Protein AF-0000000080388507 (afdb_homodimer)

Secondary structure (DSSP, 8-state):
-PPPEEEEETTTEEEEE-HHHHHHHTSHHHHGGGGSBSSTTGGGTSTT---BHHHHHHHHHHHHHHHHHHTT--HHHHHHHHHHHHHTTTTPPTTHHHHHHHHHH-GGG--EETTEE--SHHHHHHHIIIIIGGGSHHHHHHHHHHH-S-HHHHHHHHHHHHTT--SSSS-HHHHHHHSSSS-HHHHHHHHHHHHHH---S----HHHHHHTEEEETTEEEE--SS--HHHHHHHHHHHHHHHHHHHHHIIIIIT-HHHHHHHHHHHHHHHHHHHHHHHHH-HHHHHHHHHHHHHT--HHHHHHHHHHH--HHHHHHHHHHHHT---EEEEEEEGGGS-HHHHHHHHHHHT-HHHHHHHHHHHHHHH-S-EEEEEE--------EEEETTEEEEHHHH-HHHHHHHHHHHT-EEEEEEE-HHHHTTS-HHHHHHHHHHHHHHHHHHHHHHHHHH---HHHHHHHHHHHHHHHH-EEETTEEEEEEEE-HHHHHHHHHHHTTSTTTTTTT----B-TTSS-B-HHHHHHHHHHHHTTSEEEEEEEEEETTEEEEEEEEEE-HHHHHHHHHHHHHTHHHHHHHHHHHHHTGGG--EEEEEEEHHHHS---------/-PPPEEEEETTTEEEEE-HHHHHHHTSHHHHGGGGSBSSTTGGGTSTT---BHHHHHHHHHHHHHHHHHHTT--HHHHHHHHHHHHHTTTTPPTTHHHHHHHHHH-GGG--EETTEE--SHHHHHHHIIIIIGGGSHHHHHHHHHHH-S-HHHHHHHHHHHHTT--SSSS-HHHHHHHSSSS-HHHHHHHHHHHHHH---S----HHHHHHTEEEETTEEEE--SS--HHHHHHHHHHHHHHHHHHHHHIIIIIT-HHHHHHHHHHHHHHHHHHHHHHHHH-HHHHHHHHHHHHHT--HHHHHHHHHHH--HHHHHHHHHHHHT---EEEEEEEGGGS-HHHHHHHHHHHT-HHHHHHHHHHHHHHH-S-EEEEEE--------EEEETTEEEEHHHH-HHHHHHHHHHHT-EEEEEEE-HHHHTTS-HHHHHHHHHHHHHHHHHHHHHHHHHH---HHHHHHHHHHHHHHHH-EEETTEEEEEEE--HHHHHHHHHHHTTSTTTTTTT----B-TTSS-B-HHHHHHHHHHHHTTSEEEEEEEEEETTEEEEEEEEEE-HHHHHHHHHHHHHTHHHHHHHHHHHHHTGGG--EEEEEEEHHHHS---------

pLDDT: mean 87.04, std 10.41, range [16.77, 98.19]

Solvent-accessible surface area (backbone atoms only — not comparable to full-atom values): 61940 Å² total; per-residue (Å²): 133,65,72,66,44,80,42,83,38,92,83,74,39,78,42,77,36,49,51,67,54,47,55,54,50,68,31,70,53,43,50,42,25,61,50,19,48,62,64,50,65,38,30,81,79,25,72,53,31,65,52,24,39,34,58,48,19,52,43,10,15,51,38,23,36,55,46,31,55,67,60,66,51,52,68,68,57,33,52,46,36,23,50,14,24,47,43,38,64,43,10,44,32,31,43,38,68,42,53,36,48,46,32,46,39,32,64,87,54,41,33,70,59,97,89,34,76,47,62,52,39,54,56,42,16,32,46,44,39,28,57,52,50,36,64,37,63,69,57,22,51,46,37,33,68,74,70,69,40,56,31,47,62,51,26,40,52,34,24,31,24,24,61,30,41,37,82,86,42,95,54,25,35,53,7,28,38,38,40,52,86,75,21,16,45,58,55,32,51,56,55,45,48,27,62,33,46,65,47,53,38,31,36,58,39,60,67,54,40,46,58,11,45,38,78,56,96,59,31,72,28,33,17,30,84,81,67,40,71,65,40,32,52,48,22,51,50,32,53,45,38,49,54,47,20,50,54,41,43,41,53,66,48,64,62,24,63,63,39,43,31,44,48,48,43,48,34,53,21,45,50,44,10,50,53,44,39,22,75,72,64,30,66,66,50,39,22,54,51,49,53,35,34,31,66,67,38,25,37,66,52,48,52,48,52,30,67,74,36,29,48,73,72,33,45,49,43,52,50,26,56,73,69,65,58,54,36,37,77,47,26,74,47,45,55,51,62,47,54,40,58,53,42,43,41,49,56,55,31,58,75,31,33,48,52,34,46,53,49,31,52,52,48,20,60,73,68,49,81,37,49,49,48,74,48,63,57,78,77,70,89,71,73,48,36,28,42,54,85,95,42,69,45,50,41,53,55,72,26,51,40,46,42,16,42,46,44,48,44,47,36,39,40,40,41,35,32,26,22,47,61,85,57,46,80,75,49,56,44,68,58,48,35,53,47,51,52,53,49,48,68,59,46,39,62,52,49,50,52,54,49,52,73,76,41,72,52,40,64,55,37,55,44,43,50,53,43,41,54,35,66,71,55,49,44,80,49,94,66,29,33,30,36,47,30,40,47,46,63,64,54,54,39,50,46,46,57,54,47,25,69,37,84,82,34,25,63,30,36,70,74,72,70,46,60,88,78,82,42,67,42,36,64,65,58,53,52,45,52,48,38,34,38,39,30,47,30,27,39,65,34,66,42,77,46,78,55,94,70,29,59,41,56,45,49,29,39,30,72,28,54,56,23,50,57,49,32,52,58,46,40,65,74,37,39,72,50,42,51,52,50,42,54,54,48,62,72,46,48,86,73,57,57,59,35,40,38,36,35,48,37,78,72,52,45,76,73,80,73,75,74,71,82,122,132,64,73,66,43,80,43,84,37,94,82,73,39,77,44,80,38,51,53,68,53,46,57,55,50,68,32,69,54,42,50,42,26,62,50,17,47,61,63,50,64,36,30,80,78,25,72,54,29,66,52,24,39,33,59,46,21,52,42,11,15,51,39,23,36,54,45,30,54,65,59,66,52,52,69,68,56,33,53,46,35,22,51,12,24,48,42,39,63,44,9,44,32,31,43,39,68,44,53,37,48,45,32,45,41,32,64,87,55,40,32,69,58,96,90,34,77,47,63,51,37,52,56,42,15,32,46,44,39,28,56,53,50,37,65,37,63,69,56,22,50,47,37,35,69,75,69,70,40,57,32,49,61,51,26,40,52,34,21,31,25,24,61,29,41,37,81,86,42,96,57,26,36,53,5,28,39,37,40,53,82,76,21,15,45,58,54,34,50,55,54,46,50,26,63,32,48,66,47,54,38,31,38,59,38,62,68,54,38,45,58,11,44,39,76,54,96,58,30,72,28,33,17,31,85,82,65,40,72,65,40,30,54,49,22,50,51,33,54,45,38,50,55,48,21,50,53,40,42,41,54,68,46,64,61,24,62,62,38,43,32,45,49,49,43,49,35,54,22,46,52,44,9,49,50,44,39,23,74,73,64,30,65,67,51,40,23,52,50,50,53,34,34,29,67,66,38,25,38,66,50,49,52,49,51,29,68,73,35,29,48,72,70,33,45,50,42,52,51,26,57,75,70,65,58,55,36,38,78,47,25,73,47,45,56,51,61,45,55,40,58,55,42,43,40,49,56,55,31,57,74,31,34,48,54,34,48,52,50,31,51,51,48,20,60,73,69,48,82,37,48,47,46,73,49,64,57,80,80,72,81,77,74,46,36,30,43,52,84,95,42,70,45,51,41,54,55,74,28,52,38,47,42,16,41,47,44,48,44,46,35,41,40,39,41,35,34,27,24,47,59,83,56,46,78,76,49,57,43,69,57,48,34,53,48,50,52,52,50,47,67,60,46,40,64,54,52,51,52,56,48,52,72,76,41,70,51,39,63,56,37,54,45,44,49,53,41,43,55,35,66,71,56,48,42,81,49,95,65,30,32,30,37,47,28,37,53,46,66,65,57,52,39,53,49,45,56,55,46,26,70,37,84,81,32,25,61,30,36,71,72,72,71,45,59,89,77,83,43,67,42,34,68,65,58,52,52,44,53,48,37,35,37,40,31,49,32,29,40,63,34,67,43,76,45,77,55,96,71,30,59,42,57,44,47,26,40,28,72,29,54,56,24,49,55,49,29,51,59,46,41,64,75,38,40,73,49,44,52,52,52,41,54,52,48,61,74,46,48,87,72,59,61,59,33,38,37,35,36,48,37,77,70,53,44,76,74,80,71,78,78,70,80,122

InterPro domains:
  IPR003607 HD/PDEase domain [SM00471] (49-199)
  IPR003607 HD/PDEase domain [cd00077] (51-210)
  IPR006674 HD domain [PF01966] (53-135)
  IPR006674 HD domain [PS51831] (53-190)
  IPR045509 HD-associated domain [PF19276] (204-422)
  IPR050135 Deoxyguanosinetriphosphate triphosphohydrolase-like [PTHR11373] (6-333)

Structure (mmCIF, N/CA/C/O backbone):
data_AF-0000000080388507-model_v1
#
loop_
_entity.id
_entity.type
_entity.pdbx_description
1 polymer 'HD superfamily phosphohydrolase'
#
loop_
_atom_site.group_PDB
_atom_site.id
_atom_site.type_symbol
_atom_site.label_atom_id
_atom_site.label_alt_id
_atom_site.label_comp_id
_atom_site.label_asym_id
_atom_site.label_entity_id
_atom_site.label_seq_id
_atom_site.pdbx_PDB_ins_code
_atom_site.Cartn_x
_atom_site.Cartn_y
_atom_site.Cartn_z
_atom_site.occupancy
_atom_site.B_iso_or_equiv
_atom_site.auth_seq_id
_atom_site.auth_comp_id
_atom_site.auth_asym_id
_atom_site.auth_atom_id
_atom_site.pdbx_PDB_model_num
ATOM 1 N N . MET A 1 1 ? -34.438 33.562 -14.016 1 50.69 1 MET A N 1
ATOM 2 C CA . MET A 1 1 ? -33.625 32.375 -13.703 1 50.69 1 MET A CA 1
ATOM 3 C C . MET A 1 1 ? -32.375 32.344 -14.609 1 50.69 1 MET A C 1
ATOM 5 O O . MET A 1 1 ? -32.5 32.438 -15.836 1 50.69 1 MET A O 1
ATOM 9 N N . ARG A 1 2 ? -31.234 32.656 -14.242 1 60.38 2 ARG A N 1
ATOM 10 C CA . ARG A 1 2 ? -30.047 32.656 -15.078 1 60.38 2 ARG A CA 1
ATOM 11 C C . ARG A 1 2 ? -29.75 31.25 -15.617 1 60.38 2 ARG A C 1
ATOM 13 O O . ARG A 1 2 ? -30 30.25 -14.945 1 60.38 2 ARG A O 1
ATOM 20 N N . LYS A 1 3 ? -29.438 31.219 -16.781 1 72.94 3 LYS A N 1
ATOM 21 C CA . LYS A 1 3 ? -29.031 30 -17.469 1 72.94 3 LYS A CA 1
ATOM 22 C C . LYS A 1 3 ? -27.859 29.328 -16.75 1 72.94 3 LYS A C 1
ATOM 24 O O . LYS A 1 3 ? -26.984 30 -16.219 1 72.94 3 LYS A O 1
ATOM 29 N N . PRO A 1 4 ? -27.984 28.078 -16.609 1 84.5 4 PRO A N 1
ATOM 30 C CA . PRO A 1 4 ? -26.875 27.344 -16.016 1 84.5 4 PRO A CA 1
ATOM 31 C C . PRO A 1 4 ? -25.547 27.609 -16.719 1 84.5 4 PRO A C 1
ATOM 33 O O . PRO A 1 4 ? -25.516 27.844 -17.938 1 84.5 4 PRO A O 1
ATOM 36 N N . MET A 1 5 ? -24.531 27.797 -15.938 1 82.44 5 MET A N 1
ATOM 37 C CA . MET A 1 5 ? -23.188 28.047 -16.453 1 82.44 5 MET A CA 1
ATOM 38 C C . MET A 1 5 ? -22.438 26.734 -16.625 1 82.44 5 MET A C 1
ATOM 40 O O . MET A 1 5 ? -22.469 25.875 -15.742 1 82.44 5 MET A O 1
ATOM 44 N N . ILE A 1 6 ? -21.812 26.578 -17.828 1 86.56 6 ILE A N 1
ATOM 45 C CA . ILE A 1 6 ? -21.047 25.375 -18.125 1 86.56 6 ILE A CA 1
ATOM 46 C C . ILE A 1 6 ? -19.547 25.703 -18.078 1 86.56 6 ILE A C 1
ATOM 48 O O . ILE A 1 6 ? -19.094 26.656 -18.703 1 86.56 6 ILE A O 1
ATOM 52 N N . ILE A 1 7 ? -18.828 25 -17.25 1 84.44 7 ILE A N 1
ATOM 53 C CA . ILE A 1 7 ? -17.375 25.125 -17.156 1 84.44 7 ILE A CA 1
ATOM 54 C C . ILE A 1 7 ? -16.719 23.844 -17.641 1 84.44 7 ILE A C 1
ATOM 56 O O . ILE A 1 7 ? -17.141 22.734 -17.281 1 84.44 7 ILE A O 1
ATOM 60 N N . HIS A 1 8 ? -15.75 23.969 -18.547 1 82.75 8 HIS A N 1
ATOM 61 C CA . HIS A 1 8 ? -14.953 22.828 -18.969 1 82.75 8 HIS A CA 1
ATOM 62 C C . HIS A 1 8 ? -13.688 22.703 -18.141 1 82.75 8 HIS A C 1
ATOM 64 O O . HIS A 1 8 ? -12.766 23.5 -18.266 1 82.75 8 HIS A O 1
ATOM 70 N N . ASP A 1 9 ? -13.656 21.719 -17.312 1 86 9 ASP A N 1
ATOM 71 C CA . ASP A 1 9 ? -12.555 21.438 -16.406 1 86 9 ASP A CA 1
ATOM 72 C C . ASP A 1 9 ? -11.703 20.281 -16.922 1 86 9 ASP A C 1
ATOM 74 O O . ASP A 1 9 ? -12.234 19.234 -17.312 1 86 9 ASP A O 1
ATOM 78 N N . PRO A 1 10 ? -10.414 20.438 -17.031 1 79.06 10 PRO A N 1
ATOM 79 C CA . PRO A 1 10 ? -9.57 19.375 -17.594 1 79.06 10 PRO A CA 1
ATOM 80 C C . PRO A 1 10 ? -9.609 18.094 -16.781 1 79.06 10 PRO A C 1
ATOM 82 O O . PRO A 1 10 ? -9.344 17 -17.312 1 79.06 10 PRO A O 1
ATOM 85 N N . VAL A 1 11 ? -9.859 18.109 -15.57 1 85.88 11 VAL A N 1
ATOM 86 C CA . VAL A 1 11 ? -9.852 16.938 -14.695 1 85.88 11 VAL A CA 1
ATOM 87 C C . VAL A 1 11 ? -11.234 16.297 -14.68 1 85.88 11 VAL A C 1
ATOM 89 O O . VAL A 1 11 ? -11.359 15.078 -14.852 1 85.88 11 VAL A O 1
ATOM 92 N N . HIS A 1 12 ? -12.312 17.141 -14.531 1 89.62 12 HIS A N 1
ATOM 93 C CA . HIS A 1 12 ? -13.656 16.609 -14.32 1 89.62 12 HIS A CA 1
ATOM 94 C C . HIS A 1 12 ? -14.523 16.828 -15.555 1 89.62 12 HIS A C 1
ATOM 96 O O . HIS A 1 12 ? -15.711 16.484 -15.555 1 89.62 12 HIS A O 1
ATOM 102 N N . LYS A 1 13 ? -13.984 17.438 -16.578 1 87.19 13 LYS A N 1
ATOM 103 C CA . LYS A 1 13 ? -14.656 17.656 -17.844 1 87.19 13 LYS A CA 1
ATOM 104 C C . LYS A 1 13 ? -15.75 18.719 -17.703 1 87.19 13 LYS A C 1
ATOM 106 O O . LYS A 1 13 ? -15.484 19.828 -17.234 1 87.19 13 LYS A O 1
ATOM 111 N N . THR A 1 14 ? -17.031 18.359 -17.875 1 85.44 14 THR A N 1
ATOM 112 C CA . THR A 1 14 ? -18.078 19.375 -17.875 1 85.44 14 THR A CA 1
ATOM 113 C C . THR A 1 14 ? -18.688 19.531 -16.484 1 85.44 14 THR A C 1
ATOM 115 O O . THR A 1 14 ? -19.188 18.547 -15.922 1 85.44 14 THR A O 1
ATOM 118 N N . ILE A 1 15 ? -18.641 20.75 -15.969 1 89.62 15 ILE A N 1
ATOM 119 C CA . ILE A 1 15 ? -19.234 21.094 -14.68 1 89.62 15 ILE A CA 1
ATOM 120 C C . ILE A 1 15 ? -20.312 22.156 -14.875 1 89.62 15 ILE A C 1
ATOM 122 O O . ILE A 1 15 ? -20.062 23.188 -15.516 1 89.62 15 ILE A O 1
ATOM 126 N N . ILE A 1 16 ? -21.469 21.859 -14.367 1 92.44 16 ILE A N 1
ATOM 127 C CA . ILE A 1 16 ? -22.594 22.766 -14.539 1 92.44 16 ILE A CA 1
ATOM 128 C C . ILE A 1 16 ? -22.891 23.484 -13.219 1 92.44 16 ILE A C 1
ATOM 130 O O . ILE A 1 16 ? -23.016 22.828 -12.18 1 92.44 16 ILE A O 1
ATOM 134 N N . LEU A 1 17 ? -23 24.812 -13.188 1 92.81 17 LEU A N 1
ATOM 135 C CA . LEU A 1 17 ? -23.328 25.625 -12.023 1 92.81 17 LEU A CA 1
ATOM 136 C C . LEU A 1 17 ? -24.734 26.234 -12.156 1 92.81 17 LEU A C 1
ATOM 138 O O . LEU A 1 17 ? -25.094 26.719 -13.227 1 92.81 17 LEU A O 1
ATOM 142 N N . ASP A 1 18 ? -25.484 26.109 -11.133 1 92.56 18 ASP A N 1
ATOM 143 C CA . ASP A 1 18 ? -26.812 26.734 -11.133 1 92.56 18 ASP A CA 1
ATOM 144 C C . ASP A 1 18 ? -26.703 28.219 -10.82 1 92.56 18 ASP A C 1
ATOM 146 O O . ASP A 1 18 ? -25.609 28.766 -10.719 1 92.56 18 ASP A O 1
ATOM 150 N N . GLU A 1 19 ? -27.828 28.859 -10.688 1 91.12 19 GLU A N 1
ATOM 151 C CA . GLU A 1 19 ? -27.859 30.312 -10.523 1 91.12 19 GLU A CA 1
ATOM 152 C C . GLU A 1 19 ? -27.234 30.734 -9.195 1 91.12 19 GLU A C 1
ATOM 154 O O . GLU A 1 19 ? -26.469 31.703 -9.148 1 91.12 19 GLU A O 1
ATOM 159 N N . PHE A 1 20 ? -27.594 30.094 -8.164 1 94.12 20 PHE A N 1
ATOM 160 C CA . PHE A 1 20 ? -27.094 30.453 -6.844 1 94.12 20 PHE A CA 1
ATOM 161 C C . PHE A 1 20 ? -25.578 30.219 -6.762 1 94.12 20 PHE A C 1
ATOM 163 O O . PHE A 1 20 ? -24.859 31.047 -6.223 1 94.12 20 PHE A O 1
ATOM 170 N N . GLU A 1 21 ? -25.141 29.125 -7.301 1 96 21 GLU A N 1
ATOM 171 C CA . GLU A 1 21 ? -23.719 28.812 -7.328 1 96 21 GLU A CA 1
ATOM 172 C C . GLU A 1 21 ? -22.938 29.859 -8.109 1 96 21 GLU A C 1
ATOM 174 O O . GLU A 1 21 ? -21.812 30.219 -7.73 1 96 21 GLU A O 1
ATOM 179 N N . GLN A 1 22 ? -23.516 30.344 -9.117 1 92.62 22 GLN A N 1
ATOM 180 C CA . GLN A 1 22 ? -22.891 31.406 -9.898 1 92.62 22 GLN A CA 1
ATOM 181 C C . GLN A 1 22 ? -22.766 32.688 -9.078 1 92.62 22 GLN A C 1
ATOM 183 O O . GLN A 1 22 ? -21.75 33.375 -9.141 1 92.62 22 GLN A O 1
ATOM 188 N N . MET A 1 23 ? -23.797 32.969 -8.367 1 93.12 23 MET A N 1
ATOM 189 C CA . MET A 1 23 ? -23.797 34.156 -7.516 1 93.12 23 MET A CA 1
ATOM 190 C C . MET A 1 23 ? -22.672 34.094 -6.492 1 93.12 23 MET A C 1
ATOM 192 O O . MET A 1 23 ? -21.938 35.062 -6.289 1 93.12 23 MET A O 1
ATOM 196 N N . VAL A 1 24 ? -22.562 32.969 -5.898 1 95.69 24 VAL A N 1
ATOM 197 C CA . VAL A 1 24 ? -21.547 32.75 -4.871 1 95.69 24 VAL A CA 1
ATOM 198 C C . VAL A 1 24 ? -20.156 32.75 -5.504 1 95.69 24 VAL A C 1
ATOM 200 O O . VAL A 1 24 ? -19.219 33.344 -4.961 1 95.69 24 VAL A O 1
ATOM 203 N N . LEU A 1 25 ? -20.031 32.125 -6.66 1 94.31 25 LEU A N 1
ATOM 204 C CA . LEU A 1 25 ? -18.781 32.031 -7.41 1 94.31 25 LEU A CA 1
ATOM 205 C C . LEU A 1 25 ? -18.25 33.438 -7.734 1 94.31 25 LEU A C 1
ATOM 207 O O . LEU A 1 25 ? -17.031 33.656 -7.762 1 94.31 25 LEU A O 1
ATOM 211 N N . ASN A 1 26 ? -19.125 34.375 -7.949 1 91.81 26 ASN A N 1
ATOM 212 C CA . ASN A 1 26 ? -18.75 35.688 -8.414 1 91.81 26 ASN A CA 1
ATOM 213 C C . ASN A 1 26 ? -18.469 36.625 -7.254 1 91.81 26 ASN A C 1
ATOM 215 O O . ASN A 1 26 ? -18.125 37.812 -7.465 1 91.81 26 ASN A O 1
ATOM 219 N N . THR A 1 27 ? -18.578 36.125 -6.062 1 94.69 27 THR A N 1
ATOM 220 C CA . THR A 1 27 ? -18.188 36.938 -4.922 1 94.69 27 THR A CA 1
ATOM 221 C C . THR A 1 27 ? -16.672 37.156 -4.922 1 94.69 27 THR A C 1
ATOM 223 O O . THR A 1 27 ? -15.922 36.344 -5.484 1 94.69 27 THR A O 1
ATOM 226 N N . LYS A 1 28 ? -16.219 38.25 -4.277 1 93.75 28 LYS A N 1
ATOM 227 C CA . LYS A 1 28 ? -14.797 38.562 -4.246 1 93.75 28 LYS A CA 1
ATOM 228 C C . LYS A 1 28 ? -13.992 37.5 -3.506 1 93.75 28 LYS A C 1
ATOM 230 O O . LYS A 1 28 ? -12.836 37.25 -3.83 1 93.75 28 LYS A O 1
ATOM 235 N N . HIS A 1 29 ? -14.648 36.875 -2.551 1 94.12 29 HIS A N 1
ATOM 236 C CA . HIS A 1 29 ? -13.977 35.875 -1.729 1 94.12 29 HIS A CA 1
ATOM 237 C C . HIS A 1 29 ? -13.602 34.656 -2.549 1 94.12 29 HIS A C 1
ATOM 239 O O . HIS A 1 29 ? -12.508 34.094 -2.4 1 94.12 29 HIS A O 1
ATOM 245 N N . VAL A 1 30 ? -14.516 34.219 -3.426 1 95.75 30 VAL A N 1
ATOM 246 C CA . VAL A 1 30 ? -14.234 33.031 -4.258 1 95.75 30 VAL A CA 1
ATOM 247 C C . VAL A 1 30 ? -13.336 33.438 -5.426 1 95.75 30 VAL A C 1
ATOM 249 O O . VAL A 1 30 ? -12.422 32.719 -5.801 1 95.75 30 VAL A O 1
ATOM 252 N N . GLN A 1 31 ? -13.547 34.625 -6.016 1 93.38 31 GLN A N 1
ATOM 253 C CA . GLN A 1 31 ? -12.758 35.094 -7.148 1 93.38 31 GLN A CA 1
ATOM 254 C C . GLN A 1 31 ? -11.297 35.281 -6.758 1 93.38 31 GLN A C 1
ATOM 256 O O . GLN A 1 31 ? -10.398 35.094 -7.57 1 93.38 31 GLN A O 1
ATOM 261 N N . ARG A 1 32 ? -11.086 35.594 -5.531 1 94.88 32 ARG A N 1
ATOM 262 C CA . ARG A 1 32 ? -9.734 35.781 -5.012 1 94.88 32 ARG A CA 1
ATOM 263 C C . ARG A 1 32 ? -8.922 34.5 -5.168 1 94.88 32 ARG A C 1
ATOM 265 O O . ARG A 1 32 ? -7.711 34.562 -5.406 1 94.88 32 ARG A O 1
ATOM 272 N N . LEU A 1 33 ? -9.539 33.375 -5.117 1 95.44 33 LEU A N 1
ATOM 273 C CA . LEU A 1 33 ? -8.883 32.094 -5.168 1 95.44 33 LEU A CA 1
ATOM 274 C C . LEU A 1 33 ? -8.258 31.844 -6.539 1 95.44 33 LEU A C 1
ATOM 276 O O . LEU A 1 33 ? -7.406 30.953 -6.688 1 95.44 33 LEU A O 1
ATOM 280 N N . ARG A 1 34 ? -8.602 32.688 -7.562 1 91.62 34 ARG A N 1
ATOM 281 C CA . ARG A 1 34 ? -8.047 32.562 -8.906 1 91.62 34 ARG A CA 1
ATOM 282 C C . ARG A 1 34 ? -6.551 32.844 -8.914 1 91.62 34 ARG A C 1
ATOM 284 O O . ARG A 1 34 ? -5.82 32.344 -9.766 1 91.62 34 ARG A O 1
ATOM 291 N N . ASN A 1 35 ? -6.195 33.594 -7.973 1 92.06 35 ASN A N 1
ATOM 292 C CA . ASN A 1 35 ? -4.805 34.031 -7.957 1 92.06 35 ASN A CA 1
ATOM 293 C C . ASN A 1 35 ? -4.055 33.469 -6.75 1 92.06 35 ASN A C 1
ATOM 295 O O . ASN A 1 35 ? -3.072 34.062 -6.297 1 92.06 35 ASN A O 1
ATOM 299 N N . ILE A 1 36 ? -4.555 32.438 -6.215 1 94.38 36 ILE A N 1
ATOM 300 C CA . ILE A 1 36 ? -3.877 31.672 -5.168 1 94.38 36 ILE A CA 1
ATOM 301 C C . ILE A 1 36 ? -3.574 30.25 -5.668 1 94.38 36 ILE A C 1
ATOM 303 O O . ILE A 1 36 ? -4.492 29.484 -5.977 1 94.38 36 ILE A O 1
ATOM 307 N N . GLN A 1 37 ? -2.332 29.969 -5.762 1 91.38 37 GLN A N 1
ATOM 308 C CA . GLN A 1 37 ? -1.912 28.672 -6.262 1 91.38 37 GLN A CA 1
ATOM 309 C C . GLN A 1 37 ? -2.277 27.562 -5.281 1 91.38 37 GLN A C 1
ATOM 311 O O . GLN A 1 37 ? -2.18 27.75 -4.066 1 91.38 37 GLN A O 1
ATOM 316 N N . GLN A 1 38 ? -2.695 26.438 -5.844 1 92.56 38 GLN A N 1
ATOM 317 C CA . GLN A 1 38 ? -3.076 25.281 -5.02 1 92.56 38 GLN A CA 1
ATOM 318 C C . GLN A 1 38 ? -1.872 24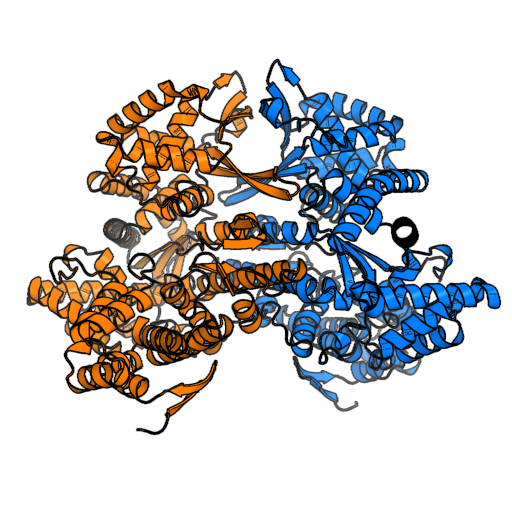.719 -4.281 1 92.56 38 GLN A C 1
ATOM 320 O O . GLN A 1 38 ? -1.99 24.281 -3.131 1 92.56 38 GLN A O 1
ATOM 325 N N . LEU A 1 39 ? -0.746 24.672 -5.02 1 89.38 39 LEU A N 1
ATOM 326 C CA . LEU A 1 39 ? 0.409 23.984 -4.438 1 89.38 39 LEU A CA 1
ATOM 327 C C . LEU A 1 39 ? 1.508 24.984 -4.094 1 89.38 39 LEU A C 1
ATOM 329 O O . LEU A 1 39 ? 2.629 24.594 -3.762 1 89.38 39 LEU A O 1
ATOM 333 N N . GLY A 1 40 ? 1.133 26.328 -4.23 1 85.94 40 GLY A N 1
ATOM 334 C CA . GLY A 1 40 ? 2.074 27.375 -3.855 1 85.94 40 GLY A CA 1
ATOM 335 C C . GLY A 1 40 ? 3.258 27.469 -4.797 1 85.94 40 GLY A C 1
ATOM 336 O O . GLY A 1 40 ? 3.096 27.812 -5.973 1 85.94 40 GLY A O 1
ATOM 337 N N . LEU A 1 41 ? 4.496 27.016 -4.422 1 84.25 41 LEU A N 1
ATOM 338 C CA . LEU A 1 41 ? 5.758 27.219 -5.133 1 84.25 41 LEU A CA 1
ATOM 339 C C . LEU A 1 41 ? 6.227 25.906 -5.77 1 84.25 41 LEU A C 1
ATOM 341 O O . LEU A 1 41 ? 7.379 25.797 -6.191 1 84.25 41 LEU A O 1
ATOM 345 N N . VAL A 1 42 ? 5.32 24.984 -6.02 1 87.38 42 VAL A N 1
ATOM 346 C CA . VAL A 1 42 ? 5.668 23.672 -6.555 1 87.38 42 VAL A CA 1
ATOM 347 C C . VAL A 1 42 ? 5.941 23.781 -8.055 1 87.38 42 VAL A C 1
ATOM 349 O O . VAL A 1 42 ? 6.59 22.906 -8.633 1 87.38 42 VAL A O 1
ATOM 352 N N . ASP A 1 43 ? 5.5 24.875 -8.648 1 85.12 43 ASP A N 1
ATOM 353 C CA . ASP A 1 43 ? 5.691 25.078 -10.086 1 85.12 43 ASP A CA 1
ATOM 354 C C . ASP A 1 43 ? 7.168 25.266 -10.414 1 85.12 43 ASP A C 1
ATOM 356 O O . ASP A 1 43 ? 7.574 25.109 -11.57 1 85.12 43 ASP A O 1
ATOM 360 N N . HIS A 1 44 ? 7.945 25.578 -9.438 1 82 44 HIS A N 1
ATOM 361 C CA . HIS A 1 44 ? 9.391 25.656 -9.633 1 82 44 HIS A CA 1
ATOM 362 C C . HIS A 1 44 ? 9.992 24.281 -9.922 1 82 44 HIS A C 1
ATOM 364 O O . HIS A 1 44 ? 11.055 24.188 -10.531 1 82 44 HIS A O 1
ATOM 370 N N . VAL A 1 45 ? 9.359 23.297 -9.453 1 82.19 45 VAL A N 1
ATOM 371 C CA . VAL A 1 45 ? 9.82 21.922 -9.609 1 82.19 45 VAL A CA 1
ATOM 372 C C . VAL A 1 45 ? 9.055 21.25 -10.75 1 82.19 45 VAL A C 1
ATOM 374 O O . VAL A 1 45 ? 9.648 20.547 -11.57 1 82.19 45 VAL A O 1
ATOM 377 N N . TYR A 1 46 ? 7.777 21.453 -10.672 1 81.75 46 TYR A N 1
ATOM 378 C CA . TYR A 1 46 ? 6.875 20.953 -11.703 1 81.75 46 TYR A CA 1
ATOM 379 C C . TYR A 1 46 ? 6.223 22.109 -12.453 1 81.75 46 TYR A C 1
ATOM 381 O O . TYR A 1 46 ? 5.172 22.609 -12.039 1 81.75 46 TYR A O 1
ATOM 389 N N . PRO A 1 47 ? 6.66 22.469 -13.531 1 81.25 47 PRO A N 1
ATOM 390 C CA . PRO A 1 47 ? 6.215 23.672 -14.227 1 81.25 47 PRO A CA 1
ATOM 391 C C . PRO A 1 47 ? 4.715 23.672 -14.516 1 81.25 47 PRO A C 1
ATOM 393 O O . PRO A 1 47 ? 4.102 24.75 -14.594 1 81.25 47 PRO A O 1
ATOM 396 N N . GLY A 1 48 ? 4.125 22.547 -14.602 1 82.94 48 GLY A N 1
ATOM 397 C CA . GLY A 1 48 ? 2.699 22.469 -14.875 1 82.94 48 GLY A CA 1
ATOM 398 C C . GLY A 1 48 ? 1.838 22.656 -13.641 1 82.94 48 GLY A C 1
ATOM 399 O O . GLY A 1 48 ? 0.624 22.844 -13.75 1 82.94 48 GLY A O 1
ATOM 400 N N . ALA A 1 49 ? 2.402 22.688 -12.461 1 87.06 49 ALA A N 1
ATOM 401 C CA . ALA A 1 49 ? 1.666 22.781 -11.203 1 87.06 49 ALA A CA 1
ATOM 402 C C . ALA A 1 49 ? 1.283 24.234 -10.906 1 87.06 49 ALA A C 1
ATOM 404 O O . ALA A 1 49 ? 1.598 24.766 -9.836 1 87.06 49 ALA A O 1
ATOM 405 N N . ASN A 1 50 ? 0.56 24.875 -11.805 1 86.75 50 ASN A N 1
ATOM 406 C CA . ASN A 1 50 ? 0.167 26.281 -11.688 1 86.75 50 ASN A CA 1
ATOM 407 C C . ASN A 1 50 ? -1.33 26.422 -11.422 1 86.75 50 ASN A C 1
ATOM 409 O O . ASN A 1 50 ? -1.862 27.531 -11.422 1 86.75 50 ASN A O 1
ATOM 413 N N . HIS A 1 51 ? -1.968 25.297 -11.242 1 90.94 51 HIS A N 1
ATOM 414 C CA . HIS A 1 51 ? -3.404 25.359 -10.992 1 90.94 51 HIS A CA 1
ATOM 415 C C . HIS A 1 51 ? -3.711 26.078 -9.688 1 90.94 51 HIS A C 1
ATOM 417 O O . HIS A 1 51 ? -2.836 26.219 -8.828 1 90.94 51 HIS A O 1
ATOM 423 N N . THR A 1 52 ? -4.93 26.609 -9.594 1 92.88 52 THR A N 1
ATOM 424 C CA . THR A 1 52 ? -5.273 27.516 -8.508 1 92.88 52 THR A CA 1
ATOM 425 C C . THR A 1 52 ? -6.312 26.891 -7.582 1 92.88 52 THR A C 1
ATOM 427 O O . THR A 1 52 ? -6.906 25.859 -7.918 1 92.88 52 THR A O 1
ATOM 430 N N . ARG A 1 53 ? -6.512 27.516 -6.445 1 94.75 53 ARG A N 1
ATOM 431 C CA . ARG A 1 53 ? -7.523 27.062 -5.496 1 94.75 53 ARG A CA 1
ATOM 432 C C . ARG A 1 53 ? -8.93 27.281 -6.043 1 94.75 53 ARG A C 1
ATOM 434 O O . ARG A 1 53 ? -9.883 26.625 -5.609 1 94.75 53 ARG A O 1
ATOM 441 N N . PHE A 1 54 ? -9.039 28.266 -7.02 1 93.88 54 PHE A N 1
ATOM 442 C CA . PHE A 1 54 ? -10.312 28.484 -7.699 1 93.88 54 PHE A CA 1
ATOM 443 C C . PHE A 1 54 ? -10.734 27.234 -8.461 1 93.88 54 PHE A C 1
ATOM 445 O O . PHE A 1 54 ? -11.859 26.766 -8.312 1 93.88 54 PHE A O 1
ATOM 452 N N . GLU A 1 55 ? -9.82 26.672 -9.266 1 93.94 55 GLU A N 1
ATOM 453 C CA . GLU A 1 55 ? -10.07 25.438 -10 1 93.94 55 GLU A CA 1
ATOM 454 C C . GLU A 1 55 ? -10.391 24.297 -9.047 1 93.94 55 GLU A C 1
ATOM 456 O O . GLU A 1 55 ? -11.312 23.516 -9.297 1 93.94 55 GLU A O 1
ATOM 461 N N . HIS A 1 56 ? -9.641 24.219 -8.023 1 96.25 56 HIS A N 1
ATOM 462 C CA . HIS A 1 56 ? -9.82 23.172 -7.031 1 96.25 56 HIS A CA 1
ATOM 463 C C . HIS A 1 56 ? -11.195 23.25 -6.379 1 96.25 56 HIS A C 1
ATOM 465 O O . HIS A 1 56 ? -11.852 22.219 -6.184 1 96.25 56 HIS A O 1
ATOM 471 N N . SER A 1 57 ? -11.57 24.453 -6.016 1 97.31 57 SER A N 1
ATOM 472 C CA . SER A 1 57 ? -12.859 24.641 -5.359 1 97.31 57 SER A CA 1
ATOM 473 C C . SER A 1 57 ? -14.008 24.203 -6.262 1 97.31 57 SER A C 1
ATOM 475 O O . SER A 1 57 ? -14.953 23.562 -5.805 1 97.31 57 SER A O 1
ATOM 477 N N . ILE A 1 58 ? -13.914 24.547 -7.516 1 95.88 58 ILE A N 1
ATOM 478 C CA . ILE A 1 58 ? -14.93 24.141 -8.477 1 95.88 58 ILE A CA 1
ATOM 479 C C . ILE A 1 58 ? -14.945 22.625 -8.617 1 95.88 58 ILE A C 1
ATOM 481 O O . ILE A 1 58 ? -16.016 22 -8.648 1 95.88 58 ILE A O 1
ATOM 485 N N . GLY A 1 59 ? -13.789 22.109 -8.711 1 96.81 59 GLY A N 1
ATOM 486 C CA . GLY A 1 59 ? -13.68 20.656 -8.773 1 96.81 59 GLY A CA 1
ATOM 487 C C . GLY A 1 59 ? -14.25 19.969 -7.547 1 96.81 59 GLY A C 1
ATOM 488 O O . GLY A 1 59 ? -14.914 18.938 -7.66 1 96.81 59 GLY A O 1
ATOM 489 N N . THR A 1 60 ? -13.938 20.5 -6.383 1 97.62 60 THR A N 1
ATOM 490 C CA . THR A 1 60 ? -14.445 19.938 -5.137 1 97.62 60 THR A CA 1
ATOM 491 C C . THR A 1 60 ? -15.969 20.016 -5.094 1 97.62 60 THR A C 1
ATOM 493 O O . THR A 1 60 ? -16.641 19.078 -4.641 1 97.62 60 THR A O 1
ATOM 496 N N . MET A 1 61 ? -16.516 21.141 -5.547 1 97.94 61 MET A N 1
ATOM 497 C CA . MET A 1 61 ? -17.953 21.297 -5.664 1 97.94 61 MET A CA 1
ATOM 498 C C . MET A 1 61 ? -18.562 20.203 -6.531 1 97.94 61 MET A C 1
ATOM 500 O O . MET A 1 61 ? -19.547 19.578 -6.148 1 97.94 61 MET A O 1
ATOM 504 N N . HIS A 1 62 ? -17.969 20 -7.633 1 96.94 62 HIS A N 1
ATOM 505 C CA . HIS A 1 62 ? -18.453 18.984 -8.555 1 96.94 62 HIS A CA 1
ATOM 506 C C . HIS A 1 62 ? -18.375 17.594 -7.938 1 96.94 62 HIS A C 1
ATOM 508 O O . HIS A 1 62 ? -19.344 16.812 -7.988 1 96.94 62 HIS A O 1
ATOM 514 N N . MET A 1 63 ? -17.25 17.312 -7.367 1 96.38 63 MET A N 1
ATOM 515 C CA . MET A 1 63 ? -17.031 15.984 -6.777 1 96.38 63 MET A CA 1
ATOM 516 C C . MET A 1 63 ? -18 15.75 -5.629 1 96.38 63 MET A C 1
ATOM 518 O O . MET A 1 63 ? -18.453 14.617 -5.41 1 96.38 63 MET A O 1
ATOM 522 N N . ALA A 1 64 ? -18.312 16.828 -4.895 1 97.75 64 ALA A N 1
ATOM 523 C CA . ALA A 1 64 ? -19.297 16.719 -3.822 1 97.75 64 ALA A CA 1
ATOM 524 C C . ALA A 1 64 ? -20.641 16.25 -4.363 1 97.75 64 ALA A C 1
ATOM 526 O O . ALA A 1 64 ? -21.312 15.406 -3.744 1 97.75 64 ALA A O 1
ATOM 527 N N . SER A 1 65 ? -21.047 16.75 -5.484 1 96.75 65 SER A N 1
ATOM 528 C CA . SER A 1 65 ? -22.312 16.344 -6.066 1 96.75 65 SER A CA 1
ATOM 529 C C . SER A 1 65 ? -22.266 14.906 -6.582 1 96.75 65 SER A C 1
ATOM 531 O O . SER A 1 65 ? -23.25 14.172 -6.504 1 96.75 65 SER A O 1
ATOM 533 N N . VAL A 1 66 ? -21.109 14.531 -7.145 1 95.31 66 VAL A N 1
ATOM 534 C CA . VAL A 1 66 ? -20.938 13.164 -7.621 1 95.31 66 VAL A CA 1
ATOM 535 C C . VAL A 1 66 ? -21.078 12.188 -6.453 1 95.31 66 VAL A C 1
ATOM 537 O O . VAL A 1 66 ? -21.781 11.188 -6.559 1 95.31 66 VAL A O 1
ATOM 540 N N . ILE A 1 67 ? -20.453 12.5 -5.359 1 95.69 67 ILE A N 1
ATOM 541 C CA . ILE A 1 67 ? -20.547 11.664 -4.164 1 95.69 67 ILE A CA 1
ATOM 542 C C . ILE A 1 67 ? -21.969 11.664 -3.641 1 95.69 67 ILE A C 1
ATOM 544 O O . ILE A 1 67 ? -22.531 10.609 -3.328 1 95.69 67 ILE A O 1
ATOM 548 N N . GLY A 1 68 ? -22.594 12.859 -3.514 1 96.81 68 GLY A N 1
ATOM 549 C CA . GLY A 1 68 ? -23.953 12.984 -3.002 1 96.81 68 GLY A CA 1
ATOM 550 C C . GLY A 1 68 ? -24.969 12.188 -3.799 1 96.81 68 GLY A C 1
ATOM 551 O O . GLY A 1 68 ? -25.859 11.555 -3.227 1 96.81 68 GLY A O 1
ATOM 552 N N . ARG A 1 69 ? -24.844 12.211 -5.086 1 95 69 ARG A N 1
ATOM 553 C CA . ARG A 1 69 ? -25.75 11.477 -5.953 1 95 69 ARG A CA 1
ATOM 554 C C . ARG A 1 69 ? -25.578 9.969 -5.777 1 95 69 ARG A C 1
ATOM 556 O O . ARG A 1 69 ? -26.547 9.219 -5.797 1 95 69 ARG A O 1
ATOM 563 N N . SER A 1 70 ? -24.297 9.586 -5.719 1 92.75 70 SER A N 1
ATOM 564 C CA . SER A 1 70 ? -24.031 8.172 -5.496 1 92.75 70 SER A CA 1
ATOM 565 C C . SER A 1 70 ? -24.641 7.688 -4.184 1 92.75 70 SER A C 1
ATOM 567 O O . SER A 1 70 ? -25.078 6.539 -4.082 1 92.75 70 SER A O 1
ATOM 569 N N . LEU A 1 71 ? -24.734 8.562 -3.205 1 94.12 71 LEU A N 1
ATOM 570 C CA . LEU A 1 71 ? -25.281 8.242 -1.894 1 94.12 71 LEU A CA 1
ATOM 571 C C . LEU A 1 71 ? -26.797 8.469 -1.873 1 94.12 71 LEU A C 1
ATOM 573 O O . LEU A 1 71 ? -27.438 8.32 -0.827 1 94.12 71 LEU A O 1
ATOM 577 N N . SER A 1 72 ? -27.359 8.828 -2.93 1 93.94 72 SER A N 1
ATOM 578 C CA . SER A 1 72 ? -28.797 9.07 -3.105 1 93.94 72 SER A CA 1
ATOM 579 C C . SER A 1 72 ? -29.297 10.141 -2.141 1 93.94 72 SER A C 1
ATOM 581 O O . SER A 1 72 ? -30.359 9.984 -1.526 1 93.94 72 SER A O 1
ATOM 583 N N . LEU A 1 73 ? -28.5 11.203 -1.979 1 95.69 73 LEU A N 1
ATOM 584 C CA . LEU A 1 73 ? -28.922 12.312 -1.136 1 95.69 73 LEU A CA 1
ATOM 585 C C . LEU A 1 73 ? -30.047 13.094 -1.796 1 95.69 73 LEU A C 1
ATOM 587 O O . LEU A 1 73 ? -30.188 13.078 -3.021 1 95.69 73 LEU A O 1
ATOM 591 N N . GLU A 1 74 ? -30.766 13.766 -0.959 1 95 74 GLU A N 1
ATOM 592 C CA . GLU A 1 74 ? -31.828 14.633 -1.469 1 95 74 GLU A CA 1
ATOM 593 C C . GLU A 1 74 ? -31.266 15.852 -2.188 1 95 74 GLU A C 1
ATOM 595 O O . GLU A 1 74 ? -30.141 16.281 -1.89 1 95 74 GLU A O 1
ATOM 600 N N . ASP A 1 75 ? -32 16.391 -3.055 1 93.94 75 ASP A N 1
ATOM 601 C CA . ASP A 1 75 ? -31.562 17.5 -3.887 1 93.94 75 ASP A CA 1
ATOM 602 C C . ASP A 1 75 ? -31.125 18.688 -3.029 1 93.94 75 ASP A C 1
ATOM 604 O O . ASP A 1 75 ? -30.125 19.359 -3.346 1 93.94 75 ASP A O 1
ATOM 608 N N . GLU A 1 76 ? -31.859 18.922 -2.01 1 93.69 76 GLU A N 1
ATOM 609 C CA . GLU A 1 76 ? -31.5 20.031 -1.133 1 93.69 76 GLU A CA 1
ATOM 610 C C . GLU A 1 76 ? -30.125 19.812 -0.495 1 93.69 76 GLU A C 1
ATOM 612 O O . GLU A 1 76 ? -29.344 20.75 -0.383 1 93.69 76 GLU A O 1
ATOM 617 N N . ASP A 1 77 ? -29.938 18.641 -0.061 1 96.19 77 ASP A N 1
ATOM 618 C CA . ASP A 1 77 ? -28.656 18.297 0.548 1 96.19 77 ASP A CA 1
ATOM 619 C C . ASP A 1 77 ? -27.516 18.391 -0.471 1 96.19 77 ASP A C 1
ATOM 621 O O . ASP A 1 77 ? -26.406 18.797 -0.136 1 96.19 77 ASP A O 1
ATOM 625 N N . ILE A 1 78 ? -27.812 17.984 -1.68 1 97.19 78 ILE A N 1
ATOM 626 C CA . ILE A 1 78 ? -26.828 18.047 -2.742 1 97.19 78 ILE A CA 1
ATOM 627 C C . ILE A 1 78 ? -26.453 19.5 -3.002 1 97.19 78 ILE A C 1
ATOM 629 O O . ILE A 1 78 ? -25.266 19.828 -3.191 1 97.19 78 ILE A O 1
ATOM 633 N N . ARG A 1 79 ? -27.391 20.359 -2.998 1 96.25 79 ARG A N 1
ATOM 634 C CA . ARG A 1 79 ? -27.125 21.781 -3.197 1 96.25 79 ARG A CA 1
ATOM 635 C C . ARG A 1 79 ? -26.25 22.328 -2.076 1 96.25 79 ARG A C 1
ATOM 637 O O . ARG A 1 79 ? -25.344 23.125 -2.326 1 96.25 79 ARG A O 1
ATOM 644 N N . LYS A 1 80 ? -26.531 21.891 -0.899 1 96.62 80 LYS A N 1
ATOM 645 C CA . LYS A 1 80 ? -25.781 22.359 0.256 1 96.62 80 LYS A 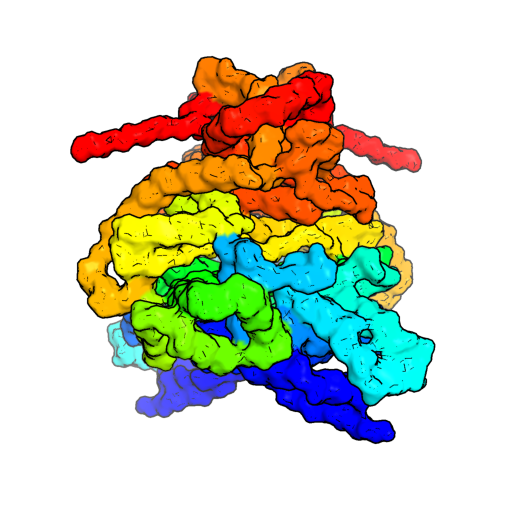CA 1
ATOM 646 C C . LYS A 1 80 ? -24.328 21.891 0.181 1 96.62 80 LYS A C 1
ATOM 648 O O . LYS A 1 80 ? -23.406 22.672 0.433 1 96.62 80 LYS A O 1
ATOM 653 N N . ILE A 1 81 ? -24.109 20.609 -0.161 1 98.06 81 ILE A N 1
ATOM 654 C CA . ILE A 1 81 ? -22.734 20.094 -0.189 1 98.06 81 ILE A CA 1
ATOM 655 C C . ILE A 1 81 ? -21.984 20.688 -1.376 1 98.06 81 ILE A C 1
ATOM 657 O O . ILE A 1 81 ? -20.781 20.906 -1.307 1 98.06 81 ILE A O 1
ATOM 661 N N . ARG A 1 82 ? -22.641 20.938 -2.455 1 98.06 82 ARG A N 1
ATOM 662 C CA . ARG A 1 82 ? -22 21.609 -3.582 1 98.06 82 ARG A CA 1
ATOM 663 C C . ARG A 1 82 ? -21.531 23 -3.186 1 98.06 82 ARG A C 1
ATOM 665 O O . ARG A 1 82 ? -20.391 23.375 -3.471 1 98.06 82 ARG A O 1
ATOM 672 N N . LEU A 1 83 ? -22.375 23.719 -2.5 1 97.81 83 LEU A N 1
ATOM 673 C CA . LEU A 1 83 ? -22 25.062 -2.031 1 97.81 83 LEU A CA 1
ATOM 674 C C . LEU A 1 83 ? -20.844 24.984 -1.047 1 97.81 83 LEU A C 1
ATOM 676 O O . LEU A 1 83 ? -19.922 25.797 -1.107 1 97.81 83 LEU A O 1
ATOM 680 N N . ALA A 1 84 ? -20.938 24.047 -0.164 1 98.12 84 ALA A N 1
ATOM 681 C CA . ALA A 1 84 ? -19.859 23.844 0.81 1 98.12 84 ALA A CA 1
ATOM 682 C C . ALA A 1 84 ? -18.547 23.531 0.115 1 98.12 84 ALA A C 1
ATOM 684 O O . ALA A 1 84 ? -17.484 24.031 0.525 1 98.12 84 ALA A O 1
ATOM 685 N N . GLY A 1 85 ? -18.578 22.672 -0.881 1 98.19 85 GLY A N 1
ATOM 686 C CA . GLY A 1 85 ? -17.391 22.359 -1.652 1 98.19 85 GLY A CA 1
ATOM 687 C C . GLY A 1 85 ? -16.797 23.578 -2.344 1 98.19 85 GLY A C 1
ATOM 688 O O . GLY A 1 85 ? -15.57 23.75 -2.357 1 98.19 85 GLY A O 1
ATOM 689 N N . LEU A 1 86 ? -17.641 24.406 -2.85 1 97.69 86 LEU A N 1
ATOM 690 C CA . LEU A 1 86 ? -17.219 25.625 -3.539 1 97.69 86 LEU A CA 1
ATOM 691 C C . LEU A 1 86 ? -16.562 26.594 -2.572 1 97.69 86 LEU A C 1
ATOM 693 O O . LEU A 1 86 ? -15.625 27.328 -2.949 1 97.69 86 LEU A O 1
ATOM 697 N N . LEU A 1 87 ? -16.969 26.531 -1.339 1 98.19 87 LEU A N 1
ATOM 698 C CA . LEU A 1 87 ? -16.594 27.594 -0.401 1 98.19 87 LEU A CA 1
ATOM 699 C C . LEU A 1 87 ? -15.578 27.078 0.606 1 98.19 87 LEU A C 1
ATOM 701 O O . LEU A 1 87 ? -15.023 27.859 1.384 1 98.19 87 LEU A O 1
ATOM 705 N N . HIS A 1 88 ? -15.234 25.797 0.586 1 97.31 88 HIS A N 1
ATOM 706 C CA . HIS A 1 88 ? -14.477 25.172 1.664 1 97.31 88 HIS A CA 1
ATOM 707 C C . HIS A 1 88 ? -13.094 25.812 1.799 1 97.31 88 HIS A C 1
ATOM 709 O O . HIS A 1 88 ? -12.523 25.844 2.891 1 97.31 88 HIS A O 1
ATOM 715 N N . ASP A 1 89 ? -12.586 26.375 0.741 1 95.56 89 ASP A N 1
ATOM 716 C CA . ASP A 1 89 ? -11.211 26.875 0.724 1 95.56 89 ASP A CA 1
ATOM 717 C C . ASP A 1 89 ? -11.188 28.406 0.713 1 95.56 89 ASP A C 1
ATOM 719 O O . ASP A 1 89 ? -10.125 29.016 0.525 1 95.56 89 ASP A O 1
ATOM 723 N N . VAL A 1 90 ? -12.258 29.094 0.95 1 96.44 90 VAL A N 1
ATOM 724 C CA . VAL A 1 90 ? -12.359 30.531 0.752 1 96.44 90 VAL A CA 1
ATOM 725 C C . VAL A 1 90 ? -11.508 31.266 1.791 1 96.44 90 VAL A C 1
ATOM 727 O O . VAL A 1 90 ? -11.109 32.406 1.583 1 96.44 90 VAL A O 1
ATOM 730 N N . GLY A 1 91 ? -11.195 30.625 2.84 1 94.69 91 GLY A N 1
ATOM 731 C CA . GLY A 1 91 ? -10.43 31.25 3.91 1 94.69 91 GLY A CA 1
ATOM 732 C C . GLY A 1 91 ? -8.938 30.969 3.822 1 94.69 91 GLY A C 1
ATOM 733 O O . GLY A 1 91 ? -8.18 31.312 4.73 1 94.69 91 GLY A O 1
ATOM 734 N N . HIS A 1 92 ? -8.461 30.359 2.768 1 94.44 92 HIS A N 1
ATOM 735 C CA . HIS A 1 92 ? -7.039 30.109 2.6 1 94.44 92 HIS A CA 1
ATOM 736 C C . HIS A 1 92 ? -6.273 31.406 2.334 1 94.44 92 HIS A C 1
ATOM 738 O O . HIS A 1 92 ? -6.73 32.25 1.567 1 94.44 92 HIS A O 1
ATOM 744 N N . SER A 1 93 ? -5.16 31.531 2.949 1 93.38 93 SER A N 1
ATOM 745 C CA . SER A 1 93 ? -4.301 32.688 2.684 1 93.38 93 SER A CA 1
ATOM 746 C C . SER A 1 93 ? -3.49 32.469 1.408 1 93.38 93 SER A C 1
ATOM 748 O O . SER A 1 93 ? -3.41 31.359 0.883 1 93.38 93 SER A O 1
ATOM 750 N N . ALA A 1 94 ? -2.924 33.625 0.924 1 89.62 94 ALA A N 1
ATOM 751 C CA . ALA A 1 94 ? -1.877 33.531 -0.09 1 89.62 94 ALA A CA 1
ATOM 752 C C . ALA A 1 94 ? -0.72 32.656 0.396 1 89.62 94 ALA A C 1
ATOM 754 O O . ALA A 1 94 ? -0.258 32.812 1.53 1 89.62 94 ALA A O 1
ATOM 755 N N . PHE A 1 95 ? -0.335 31.766 -0.378 1 88.75 95 PHE A N 1
ATOM 756 C CA . PHE A 1 95 ? 0.697 30.812 -0.01 1 88.75 95 PHE A CA 1
ATOM 757 C C . PHE A 1 95 ? 0.376 30.156 1.33 1 88.75 95 PHE A C 1
ATOM 759 O O . PHE A 1 95 ? 1.222 30.125 2.227 1 88.75 95 PHE A O 1
ATOM 766 N N . SER A 1 96 ? -0.733 29.656 1.479 1 80.75 96 SER A N 1
ATOM 767 C CA . SER A 1 96 ? -1.437 29.188 2.668 1 80.75 96 SER A CA 1
ATOM 768 C C . SER A 1 96 ? -0.475 28.547 3.656 1 80.75 96 SER A C 1
ATOM 770 O O . SER A 1 96 ? -0.378 28.969 4.809 1 80.75 96 SER A O 1
ATOM 772 N N . HIS A 1 97 ? 0.292 27.672 3.27 1 78.38 97 HIS A N 1
ATOM 773 C CA . HIS A 1 97 ? 1.129 26.922 4.199 1 78.38 97 HIS A CA 1
ATOM 774 C C . HIS A 1 97 ? 2.223 27.797 4.793 1 78.38 97 HIS A C 1
ATOM 776 O O . HIS A 1 97 ? 2.574 27.656 5.965 1 78.38 97 HIS A O 1
ATOM 782 N N . ALA A 1 98 ? 2.662 28.75 4.039 1 83.56 98 ALA A N 1
ATOM 783 C CA . ALA A 1 98 ? 3.703 29.641 4.52 1 83.56 98 ALA A CA 1
ATOM 784 C C . ALA A 1 98 ? 3.166 30.578 5.609 1 83.56 98 ALA A C 1
ATOM 786 O O . ALA A 1 98 ? 3.801 30.75 6.652 1 83.56 98 ALA A O 1
ATOM 787 N N . VAL A 1 99 ? 2.018 31.109 5.355 1 88.5 99 VAL A N 1
ATOM 788 C CA . VAL A 1 99 ? 1.423 32.062 6.305 1 88.5 99 VAL A CA 1
ATOM 789 C C . VAL A 1 99 ? 1.034 31.312 7.586 1 88.5 99 VAL A C 1
ATOM 791 O O . VAL A 1 99 ? 1.303 31.781 8.688 1 88.5 99 VAL A O 1
ATOM 794 N N . GLU A 1 100 ? 0.435 30.188 7.422 1 88.69 100 GLU A N 1
ATOM 795 C CA . GLU A 1 100 ? 0.028 29.391 8.578 1 88.69 100 GLU A CA 1
ATOM 796 C C . GLU A 1 100 ? 1.233 29 9.43 1 88.69 100 GLU A C 1
ATOM 798 O O . GLU A 1 100 ? 1.164 29 10.656 1 88.69 100 GLU A O 1
ATOM 803 N N . ASN A 1 101 ? 2.24 28.672 8.789 1 88.44 101 ASN A N 1
ATOM 804 C CA . ASN A 1 101 ? 3.449 28.297 9.516 1 88.44 101 ASN A CA 1
ATOM 805 C C . ASN A 1 101 ? 4.043 29.469 10.273 1 88.44 101 ASN A C 1
ATOM 807 O O . ASN A 1 101 ? 4.555 29.312 11.383 1 88.44 101 ASN A O 1
ATOM 811 N N . VAL A 1 102 ? 3.994 30.625 9.711 1 91.56 102 VAL A N 1
ATOM 812 C CA . VAL A 1 102 ? 4.492 31.812 10.383 1 91.56 102 VAL A CA 1
ATOM 813 C C . VAL A 1 102 ? 3.68 32.062 11.648 1 91.56 102 VAL A C 1
ATOM 815 O O . VAL A 1 102 ? 4.23 32.469 12.688 1 91.56 102 VAL A O 1
ATOM 818 N N . LEU A 1 103 ? 2.412 31.859 11.516 1 90.88 103 LEU A N 1
ATOM 819 C CA . LEU A 1 103 ? 1.541 32.094 12.656 1 90.88 103 LEU A CA 1
ATOM 820 C C . LEU A 1 103 ? 1.8 31.062 13.758 1 90.88 103 LEU A C 1
ATOM 822 O O . LEU A 1 103 ? 1.726 31.391 14.945 1 90.88 103 LEU A O 1
ATOM 826 N N . LYS A 1 104 ? 2.111 29.891 13.383 1 88.12 104 LYS A N 1
ATOM 827 C CA . LYS A 1 104 ? 2.455 28.875 14.359 1 88.12 104 LYS A CA 1
ATOM 828 C C . LYS A 1 104 ? 3.781 29.188 15.047 1 88.12 104 LYS A C 1
ATOM 830 O O . LYS A 1 104 ? 3.945 28.922 16.25 1 88.12 104 LYS A O 1
ATOM 835 N N . ARG A 1 105 ? 4.633 29.672 14.289 1 90.88 105 ARG A N 1
ATOM 836 C CA . ARG A 1 105 ? 5.98 29.984 14.758 1 90.88 105 ARG A CA 1
ATOM 837 C C . ARG A 1 105 ? 5.98 31.25 15.609 1 90.88 105 ARG A C 1
ATOM 839 O O . ARG A 1 105 ? 6.863 31.438 16.453 1 90.88 105 ARG A O 1
ATOM 846 N N . ASN A 1 106 ? 4.957 32.094 15.367 1 92.19 106 ASN A N 1
ATOM 847 C CA . ASN A 1 106 ? 4.855 33.375 16.047 1 92.19 106 ASN A CA 1
ATOM 848 C C . ASN A 1 106 ? 3.465 33.594 16.625 1 92.19 106 ASN A C 1
ATOM 850 O O . ASN A 1 106 ? 2.684 34.375 16.094 1 92.19 106 ASN A O 1
ATOM 854 N N . PRO A 1 107 ? 3.232 33.062 17.797 1 89.44 107 PRO A N 1
ATOM 855 C CA . PRO A 1 107 ? 1.883 33.125 18.359 1 89.44 107 PRO A CA 1
ATOM 856 C C . PRO A 1 107 ? 1.417 34.531 18.641 1 89.44 107 PRO A C 1
ATOM 858 O O . PRO A 1 107 ? 0.215 34.812 18.609 1 89.44 107 PRO A O 1
ATOM 861 N N . GLN A 1 108 ? 2.324 35.406 18.828 1 88.69 108 GLN A N 1
ATOM 862 C CA . GLN A 1 108 ? 1.97 36.812 19.125 1 88.69 108 GLN A CA 1
ATOM 863 C C . GLN A 1 108 ? 1.352 37.469 17.906 1 88.69 108 GLN A C 1
ATOM 865 O O . GLN A 1 108 ? 0.665 38.5 18.031 1 88.69 108 GLN A O 1
ATOM 870 N N . LEU A 1 109 ? 1.606 36.938 16.734 1 92.06 109 LEU A N 1
ATOM 871 C CA . LEU A 1 109 ? 1.109 37.531 15.5 1 92.06 109 LEU A CA 1
ATOM 872 C C . LEU A 1 109 ? -0.268 37 15.148 1 92.06 109 LEU A C 1
ATOM 874 O O . LEU A 1 109 ? -0.914 37.469 14.219 1 92.06 109 LEU A O 1
ATOM 878 N N . GLN A 1 110 ? -0.765 36 15.883 1 92 110 GLN A N 1
ATOM 879 C CA . GLN A 1 110 ? -2.045 35.375 15.578 1 92 110 GLN A CA 1
ATOM 880 C C . GLN A 1 110 ? -3.201 36.344 15.789 1 92 110 GLN A C 1
ATOM 882 O O . GLN A 1 110 ? -3.35 36.938 16.875 1 92 110 GLN A O 1
ATOM 887 N N . PRO A 1 111 ? -3.953 36.469 14.727 1 90.75 111 PRO A N 1
ATOM 888 C CA . PRO A 1 111 ? -5.09 37.375 14.891 1 90.75 111 PRO A CA 1
ATOM 889 C C . PRO A 1 111 ? -6.156 36.844 15.828 1 90.75 111 PRO A C 1
ATOM 891 O O . PRO A 1 111 ? -6.328 35.625 15.93 1 90.75 111 PRO A O 1
ATOM 894 N N . VAL A 1 112 ? -6.812 37.781 16.5 1 88.69 112 VAL A N 1
ATOM 895 C CA . VAL A 1 112 ? -7.914 37.438 17.391 1 88.69 112 VAL A CA 1
ATOM 896 C C . VAL A 1 112 ? -9.211 38.031 16.859 1 88.69 112 VAL A C 1
ATOM 898 O O . VAL A 1 112 ? -9.328 39.25 16.719 1 88.69 112 VAL A O 1
ATOM 901 N N . ILE A 1 113 ? -10.078 37.219 16.453 1 84.69 113 ILE A N 1
ATOM 902 C CA . ILE A 1 113 ? -11.391 37.625 15.969 1 84.69 113 ILE A CA 1
ATOM 903 C C . ILE A 1 113 ? -12.477 37.031 16.875 1 84.69 113 ILE A C 1
ATOM 905 O O . ILE A 1 113 ? -12.539 35.812 17.078 1 84.69 113 ILE A O 1
ATOM 909 N N . GLU A 1 114 ? -13.359 37.844 17.406 1 81.38 114 GLU A N 1
ATOM 910 C CA . GLU A 1 114 ? -14.422 37.438 18.328 1 81.38 114 GLU A CA 1
ATOM 911 C C . GLU A 1 114 ? -13.883 36.562 19.469 1 81.38 114 GLU A C 1
ATOM 913 O O . GLU A 1 114 ? -14.383 35.469 19.719 1 81.38 114 GLU A O 1
ATOM 918 N N . GLU A 1 115 ? -12.664 36.938 19.938 1 77.25 115 GLU A N 1
ATOM 919 C CA . GLU A 1 115 ? -12.031 36.344 21.125 1 77.25 115 GLU A CA 1
ATOM 920 C C . GLU A 1 115 ? -11.461 34.969 20.828 1 77.25 115 GLU A C 1
ATOM 922 O O . GLU A 1 115 ? -11.266 34.156 21.75 1 77.25 115 GLU A O 1
ATOM 927 N N . LYS A 1 116 ? -11.336 34.75 19.625 1 85.81 116 LYS A N 1
ATOM 928 C CA . LYS A 1 116 ? -10.727 33.5 19.234 1 85.81 116 LYS A CA 1
ATOM 929 C C . LYS A 1 116 ? -9.508 33.719 18.344 1 85.81 116 LYS A C 1
ATOM 931 O O . LYS A 1 116 ? -9.508 34.594 17.5 1 85.81 116 LYS A O 1
ATOM 936 N N . LYS A 1 117 ? -8.539 32.906 18.516 1 85.5 117 LYS A N 1
ATOM 937 C CA . LYS A 1 117 ? -7.332 32.969 17.703 1 85.5 117 LYS A CA 1
ATOM 938 C C . LYS A 1 117 ? -7.531 32.281 16.359 1 85.5 117 LYS A C 1
ATOM 940 O O . LYS A 1 117 ? -8.133 31.188 16.312 1 85.5 117 LYS A O 1
ATOM 945 N N . PHE A 1 118 ? -7.148 32.938 15.344 1 86.69 118 PHE A N 1
ATOM 946 C CA . PHE A 1 118 ? -7.258 32.406 14 1 86.69 118 PHE A CA 1
ATOM 947 C C . PHE A 1 118 ? -5.883 32 13.461 1 86.69 118 PHE A C 1
ATOM 949 O O . PHE A 1 118 ? -4.992 32.844 13.352 1 86.69 118 PHE A O 1
ATOM 956 N N . ILE A 1 119 ? -5.691 30.781 13.219 1 84.75 119 ILE A N 1
ATOM 957 C CA . ILE A 1 119 ? -4.398 30.312 12.758 1 84.75 119 ILE A CA 1
ATOM 958 C C . ILE A 1 119 ? -4.57 29.547 11.438 1 84.75 119 ILE A C 1
ATOM 960 O O . ILE A 1 119 ? -3.787 29.734 10.5 1 84.75 119 ILE A O 1
ATOM 964 N N . LYS A 1 120 ? -5.633 28.844 11.328 1 87.62 120 LYS A N 1
ATOM 965 C CA . LYS A 1 120 ? -5.836 27.953 10.18 1 87.62 120 LYS A CA 1
ATOM 966 C C . LYS A 1 120 ? -6.848 28.547 9.203 1 87.62 120 LYS A C 1
ATOM 968 O O . LYS A 1 120 ? -7.742 29.297 9.602 1 87.62 120 LYS A O 1
ATOM 973 N N . HIS A 1 121 ? -6.766 28.125 7.969 1 89.94 121 HIS A N 1
ATOM 974 C CA . HIS A 1 121 ? -7.656 28.609 6.922 1 89.94 121 HIS A CA 1
ATOM 975 C C . HIS A 1 121 ? -9.102 28.219 7.203 1 89.94 121 HIS A C 1
ATOM 977 O O . HIS A 1 121 ? -10.031 28.922 6.805 1 89.94 121 HIS A O 1
ATOM 983 N N . GLU A 1 122 ? -9.312 27.141 7.91 1 89.12 122 GLU A N 1
ATOM 984 C CA . GLU A 1 122 ? -10.664 26.672 8.203 1 89.12 122 GLU A CA 1
ATOM 985 C C . GLU A 1 122 ? -11.438 27.703 9.031 1 89.12 122 GLU A C 1
ATOM 987 O O . GLU A 1 122 ? -12.633 27.906 8.812 1 89.12 122 GLU A O 1
ATOM 992 N N . ALA A 1 123 ? -10.75 28.312 9.984 1 89.31 123 ALA A N 1
ATOM 993 C CA . ALA A 1 123 ? -11.383 29.328 10.82 1 89.31 123 ALA A CA 1
ATOM 994 C C . ALA A 1 123 ? -11.805 30.547 9.992 1 89.31 123 ALA A C 1
ATOM 996 O O . ALA A 1 123 ? -12.891 31.094 10.188 1 89.31 123 ALA A O 1
ATOM 997 N N . PHE A 1 124 ? -10.961 30.922 9.109 1 92.25 124 PHE A N 1
ATOM 998 C CA . PHE A 1 124 ? -11.273 32.062 8.242 1 92.25 124 PHE A CA 1
ATOM 999 C C . PHE A 1 124 ? -12.406 31.703 7.277 1 92.25 124 PHE A C 1
ATOM 1001 O O . PHE A 1 124 ? -13.258 32.531 6.988 1 92.25 124 PHE A O 1
ATOM 1008 N N . SER A 1 125 ? -12.336 30.484 6.734 1 94.75 125 SER A N 1
ATOM 1009 C CA . SER A 1 125 ? -13.422 30.031 5.859 1 94.75 125 SER A CA 1
ATOM 1010 C C . SER A 1 125 ? -14.766 30.062 6.586 1 94.75 125 SER A C 1
ATOM 1012 O O . SER A 1 125 ? -15.758 30.547 6.035 1 94.75 125 SER A O 1
ATOM 1014 N N . LYS A 1 126 ? -14.766 29.562 7.793 1 94.12 126 LYS A N 1
ATOM 1015 C CA . LYS A 1 126 ? -15.992 29.562 8.586 1 94.12 126 LYS A CA 1
ATOM 1016 C C . LYS A 1 126 ? -16.516 30.969 8.805 1 94.12 126 LYS A C 1
ATOM 1018 O O . LYS A 1 126 ? -17.719 31.219 8.695 1 94.12 126 LYS A O 1
ATOM 1023 N N . ASP A 1 127 ? -15.664 31.828 9.125 1 93.31 127 ASP A N 1
ATOM 1024 C CA . ASP A 1 127 ? -16.031 33.219 9.375 1 93.31 127 ASP A CA 1
ATOM 1025 C C . ASP A 1 127 ? -16.594 33.875 8.117 1 93.31 127 ASP A C 1
ATOM 1027 O O . ASP A 1 127 ? -17.641 34.531 8.164 1 93.31 127 ASP A O 1
ATOM 1031 N N . ILE A 1 128 ? -15.906 33.719 7.012 1 94.69 128 ILE A N 1
ATOM 1032 C CA . ILE A 1 128 ? -16.312 34.312 5.75 1 94.69 128 ILE A CA 1
ATOM 1033 C C . ILE A 1 128 ? -17.672 33.781 5.336 1 94.69 128 ILE A C 1
ATOM 1035 O O . ILE A 1 128 ? -18.562 34.562 4.938 1 94.69 128 ILE A O 1
ATOM 1039 N N . ILE A 1 129 ? -17.891 32.5 5.461 1 97.06 129 ILE A N 1
ATOM 1040 C CA . ILE A 1 129 ? -19.109 31.859 5 1 97.06 129 ILE A CA 1
ATOM 1041 C C . ILE A 1 129 ? -20.281 32.25 5.922 1 97.06 129 ILE A C 1
ATOM 1043 O O . ILE A 1 129 ? -21.359 32.594 5.457 1 97.06 129 ILE A O 1
ATOM 1047 N N . SER A 1 130 ? -20.109 32.25 7.246 1 95.56 130 SER A N 1
ATOM 1048 C CA . SER A 1 130 ? -21.219 32.375 8.195 1 95.56 130 SER A CA 1
ATOM 1049 C C . SER A 1 130 ? -21.531 33.812 8.5 1 95.56 130 SER A C 1
ATOM 1051 O O . SER A 1 130 ? -22.672 34.156 8.836 1 95.56 130 SER A O 1
ATOM 1053 N N . ARG A 1 131 ? -20.578 34.656 8.359 1 93.06 131 ARG A N 1
ATOM 1054 C CA . ARG A 1 131 ? -20.797 36.031 8.805 1 93.06 131 ARG A CA 1
ATOM 1055 C C . ARG A 1 131 ? -20.781 37 7.625 1 93.06 131 ARG A C 1
ATOM 1057 O O . ARG A 1 131 ? -21.672 37.844 7.504 1 93.06 131 ARG A O 1
ATOM 1064 N N . ILE A 1 132 ? -19.859 36.844 6.723 1 92.75 132 ILE A N 1
ATOM 1065 C CA . ILE A 1 132 ? -19.625 37.875 5.707 1 92.75 132 ILE A CA 1
ATOM 1066 C C . ILE A 1 132 ? -20.578 37.656 4.531 1 92.75 132 ILE A C 1
ATOM 1068 O O . ILE A 1 132 ? -21.219 38.594 4.07 1 92.75 132 ILE A O 1
ATOM 1072 N N . LEU A 1 133 ? -20.734 36.469 4.051 1 94.31 133 LEU A N 1
ATOM 1073 C CA . LEU A 1 133 ? -21.5 36.156 2.852 1 94.31 133 LEU A CA 1
ATOM 1074 C C . LEU A 1 133 ? -22.969 36.531 3.051 1 94.31 133 LEU A C 1
ATOM 1076 O O . LEU A 1 133 ? -23.594 37.125 2.162 1 94.31 133 LEU A O 1
ATOM 1080 N N . PRO A 1 134 ? -23.547 36.188 4.234 1 95.44 134 PRO A N 1
ATOM 1081 C CA . PRO A 1 134 ? -24.969 36.5 4.422 1 95.44 134 PRO A CA 1
ATOM 1082 C C . PRO A 1 134 ? -25.219 38 4.551 1 95.44 134 PRO A C 1
ATOM 1084 O O . PRO A 1 134 ? -26.375 38.438 4.492 1 95.44 134 PRO A O 1
ATOM 1087 N N . GLU A 1 135 ? -24.25 38.75 4.719 1 93.94 135 GLU A N 1
ATOM 1088 C CA . GLU A 1 135 ? -24.406 40.188 4.793 1 93.94 135 GLU A CA 1
ATOM 1089 C C . GLU A 1 135 ? -24.719 40.781 3.42 1 93.94 135 GLU A C 1
ATOM 1091 O O . GLU A 1 135 ? -25.219 41.906 3.322 1 93.94 135 GLU A O 1
ATOM 1096 N N . ASP A 1 136 ? -24.344 40.094 2.369 1 92.38 136 ASP A N 1
ATOM 1097 C CA . ASP A 1 136 ? -24.688 40.531 1.019 1 92.38 136 ASP A CA 1
ATOM 1098 C C . ASP A 1 136 ? -26.188 40.406 0.773 1 92.38 136 ASP A C 1
ATOM 1100 O O . ASP A 1 136 ? -26.75 39.312 0.785 1 92.38 136 ASP A O 1
ATOM 1104 N N . THR A 1 137 ? -26.781 41.5 0.439 1 92.25 137 THR A N 1
ATOM 1105 C CA . THR A 1 137 ? -28.234 41.594 0.353 1 92.25 137 THR A CA 1
ATOM 1106 C C . THR A 1 137 ? -28.766 40.719 -0.778 1 92.25 137 THR A C 1
ATOM 1108 O O . THR A 1 137 ? -29.859 40.156 -0.666 1 92.25 137 THR A O 1
ATOM 1111 N N . TYR A 1 138 ? -28.078 40.688 -1.832 1 91.25 138 TYR A N 1
ATOM 1112 C CA . TYR A 1 138 ? -28.547 39.875 -2.965 1 91.25 138 TYR A CA 1
ATOM 1113 C C . TYR A 1 138 ? -28.484 38.406 -2.641 1 91.25 138 TYR A C 1
ATOM 1115 O O . TYR A 1 138 ? -29.422 37.656 -2.945 1 91.25 138 TYR A O 1
ATOM 1123 N N . ILE A 1 139 ? -27.453 37.969 -2.053 1 94.06 139 ILE A N 1
ATOM 1124 C CA . ILE A 1 139 ? -27.281 36.562 -1.687 1 94.06 139 ILE A CA 1
ATOM 1125 C C . ILE A 1 139 ? -28.297 36.188 -0.613 1 94.06 139 ILE A C 1
ATOM 1127 O O . ILE A 1 139 ? -28.938 35.125 -0.699 1 94.06 139 ILE A O 1
ATOM 1131 N N . ALA A 1 140 ? -28.438 37.031 0.361 1 94.81 140 ALA A N 1
ATOM 1132 C CA . ALA A 1 140 ? -29.391 36.781 1.438 1 94.81 140 ALA A CA 1
ATOM 1133 C C . ALA A 1 140 ? -30.812 36.688 0.896 1 94.81 140 ALA A C 1
ATOM 1135 O O . ALA A 1 140 ? -31.578 35.812 1.318 1 94.81 140 ALA A O 1
ATOM 1136 N N . GLY A 1 141 ? -31.141 37.625 0.03 1 93.44 141 GLY A N 1
ATOM 1137 C CA . GLY A 1 141 ? -32.469 37.594 -0.569 1 93.44 141 GLY A CA 1
ATOM 1138 C C . GLY A 1 141 ? -32.75 36.312 -1.336 1 93.44 141 GLY A C 1
ATOM 1139 O O . GLY A 1 141 ? -33.875 35.781 -1.27 1 93.44 141 GLY A O 1
ATOM 1140 N N . TYR A 1 142 ? -31.781 35.938 -2.057 1 93.31 142 TYR A N 1
ATOM 1141 C CA . TYR A 1 142 ? -31.938 34.688 -2.826 1 93.31 142 TYR A CA 1
ATOM 1142 C C . TYR A 1 142 ? -32.156 33.5 -1.905 1 93.31 142 TYR A C 1
ATOM 1144 O O . TYR A 1 142 ? -33 32.656 -2.172 1 93.31 142 TYR A O 1
ATOM 1152 N N . VAL A 1 143 ? -31.359 33.344 -0.859 1 94.81 143 VAL A N 1
ATOM 1153 C CA . VAL A 1 143 ? -31.438 32.25 0.089 1 94.81 143 VAL A CA 1
ATOM 1154 C C . VAL A 1 143 ? -32.844 32.219 0.724 1 94.81 143 VAL A C 1
ATOM 1156 O O . VAL A 1 143 ? -33.438 31.141 0.843 1 94.81 143 VAL A O 1
ATOM 1159 N N . GLU A 1 144 ? -33.312 33.344 1.097 1 94.19 144 GLU A N 1
ATOM 1160 C CA . GLU A 1 144 ? -34.625 33.438 1.726 1 94.19 144 GLU A CA 1
ATOM 1161 C C . GLU A 1 144 ? -35.719 33.031 0.754 1 94.19 144 GLU A C 1
ATOM 1163 O O . GLU A 1 144 ? -36.688 32.344 1.138 1 94.19 144 GLU A O 1
ATOM 1168 N N . SER A 1 145 ? -35.594 33.406 -0.416 1 93.31 145 SER A N 1
ATOM 1169 C CA . SER A 1 145 ? -36.594 33.125 -1.425 1 93.31 145 SER A CA 1
ATOM 1170 C C . SER A 1 145 ? -36.531 31.656 -1.856 1 93.31 145 SER A C 1
ATOM 1172 O O . SER A 1 145 ? -37.562 31.016 -1.993 1 93.31 145 SER A O 1
ATOM 1174 N N . GLU A 1 146 ? -35.375 31.203 -2.084 1 91.12 146 GLU A N 1
ATOM 1175 C CA . GLU A 1 146 ? -35.188 29.891 -2.688 1 91.12 146 GLU A CA 1
ATOM 1176 C C . GLU A 1 146 ? -35.25 28.781 -1.638 1 91.12 146 GLU A C 1
ATOM 1178 O O . GLU A 1 146 ? -35.781 27.703 -1.903 1 91.12 146 GLU A O 1
ATOM 1183 N N . PHE A 1 147 ? -34.688 29.016 -0.435 1 90.81 147 PHE A N 1
ATOM 1184 C CA . PHE A 1 147 ? -34.562 27.953 0.559 1 90.81 147 PHE A CA 1
ATOM 1185 C C . PHE A 1 147 ? -35.562 28.188 1.709 1 90.81 147 PHE A C 1
ATOM 1187 O O . PHE A 1 147 ? -35.781 27.281 2.512 1 90.81 147 PHE A O 1
ATOM 1194 N N . GLY A 1 148 ? -36.125 29.359 1.839 1 91.06 148 GLY A N 1
ATOM 1195 C CA . GLY A 1 148 ? -37.125 29.656 2.863 1 91.06 148 GLY A CA 1
ATOM 1196 C C . GLY A 1 148 ? -36.531 29.719 4.262 1 91.06 148 GLY A C 1
ATOM 1197 O O . GLY A 1 148 ? -37.188 29.375 5.238 1 91.06 148 GLY A O 1
ATOM 1198 N N . THR A 1 149 ? -35.281 29.984 4.363 1 92.81 149 THR A N 1
ATOM 1199 C CA . THR A 1 149 ? -34.562 30.047 5.641 1 92.81 149 THR A CA 1
ATOM 1200 C C . THR A 1 149 ? -33.781 31.344 5.766 1 92.81 149 THR A C 1
ATOM 1202 O O . THR A 1 149 ? -33.469 31.984 4.762 1 92.81 149 THR A O 1
ATOM 1205 N N . ASP A 1 150 ? -33.531 31.672 7.004 1 95.19 150 ASP A N 1
ATOM 1206 C CA . ASP A 1 150 ? -32.688 32.844 7.258 1 95.19 150 ASP A CA 1
ATOM 1207 C C . ASP A 1 150 ? -31.297 32.625 6.688 1 95.19 150 ASP A C 1
ATOM 1209 O O . ASP A 1 150 ? -30.734 31.547 6.785 1 95.19 150 ASP A O 1
ATOM 1213 N N . ALA A 1 151 ? -30.797 33.719 6.074 1 95.69 151 ALA A N 1
ATOM 1214 C CA . ALA A 1 151 ? -29.516 33.625 5.387 1 95.69 151 ALA A CA 1
ATOM 1215 C C . ALA A 1 151 ? -28.391 33.281 6.359 1 95.69 151 ALA A C 1
ATOM 1217 O O . ALA A 1 151 ? -27.469 32.531 6.016 1 95.69 151 ALA A O 1
ATOM 1218 N N . PHE A 1 152 ? -28.391 33.875 7.523 1 96.31 152 PHE A N 1
ATOM 1219 C CA . PHE A 1 152 ? -27.344 33.625 8.5 1 96.31 152 PHE A CA 1
ATOM 1220 C C . PHE A 1 152 ? -27.391 32.156 8.992 1 96.31 152 PHE A C 1
ATOM 1222 O O . PHE A 1 152 ? -26.359 31.531 9.188 1 96.31 152 PHE A O 1
ATOM 1229 N N . ASP A 1 153 ? -28.578 31.656 9.172 1 95.81 153 ASP A N 1
ATOM 1230 C CA . ASP A 1 153 ? -28.734 30.266 9.586 1 95.81 153 ASP A CA 1
ATOM 1231 C C . ASP A 1 153 ? -28.281 29.312 8.484 1 95.81 153 ASP A C 1
ATOM 1233 O O . ASP A 1 153 ? -27.641 28.297 8.766 1 95.81 153 ASP A O 1
ATOM 1237 N N . PHE A 1 154 ? -28.688 29.703 7.332 1 96.06 154 PHE A N 1
ATOM 1238 C CA . PHE A 1 154 ? -28.344 28.875 6.184 1 96.06 154 PHE A CA 1
ATOM 1239 C C . PHE A 1 154 ? -26.828 28.781 6.027 1 96.06 154 PHE A C 1
ATOM 1241 O O . PHE A 1 154 ? -26.281 27.688 5.914 1 96.06 154 PHE A O 1
ATOM 1248 N N . PHE A 1 155 ? -26.156 29.859 6.055 1 97.06 155 PHE A N 1
ATOM 1249 C CA . PHE A 1 155 ? -24.719 29.906 5.809 1 97.06 155 PHE A CA 1
ATOM 1250 C C . PHE A 1 155 ? -23.953 29.391 7.02 1 97.06 155 PHE A C 1
ATOM 1252 O O . PHE A 1 155 ? -22.812 28.938 6.891 1 97.06 155 PHE A O 1
ATOM 1259 N N . ASP A 1 156 ? -24.516 29.484 8.148 1 96.38 156 ASP A N 1
ATOM 1260 C CA . ASP A 1 156 ? -23.922 28.844 9.312 1 96.38 156 ASP A CA 1
ATOM 1261 C C . ASP A 1 156 ? -23.828 27.328 9.125 1 96.38 156 ASP A C 1
ATOM 1263 O O . ASP A 1 156 ? -22.812 26.719 9.445 1 96.38 156 ASP A O 1
ATOM 1267 N N . GLU A 1 157 ? -24.875 26.797 8.641 1 96.12 157 GLU A N 1
ATOM 1268 C CA . GLU A 1 157 ? -24.875 25.359 8.359 1 96.12 157 GLU A CA 1
ATOM 1269 C C . GLU A 1 157 ? -23.859 25.016 7.266 1 96.12 157 GLU A C 1
ATOM 1271 O O . GLU A 1 157 ? -23.109 24.047 7.387 1 96.12 157 GLU A O 1
ATOM 1276 N N . ILE A 1 158 ? -23.828 25.859 6.223 1 97.06 158 ILE A N 1
ATOM 1277 C CA . ILE A 1 158 ? -22.906 25.625 5.113 1 97.06 158 ILE A CA 1
ATOM 1278 C C . ILE A 1 158 ? -21.469 25.688 5.613 1 97.06 158 ILE A C 1
ATOM 1280 O O . ILE A 1 158 ? -20.609 24.922 5.176 1 97.06 158 ILE A O 1
ATOM 1284 N N . SER A 1 159 ? -21.203 26.656 6.496 1 97.12 159 SER A N 1
ATOM 1285 C CA . SER A 1 159 ? -19.859 26.812 7.031 1 97.12 159 SER A CA 1
ATOM 1286 C C . SER A 1 159 ? -19.422 25.578 7.805 1 97.12 159 SER A C 1
ATOM 1288 O O . SER A 1 159 ? -18.266 25.156 7.723 1 97.12 159 SER A O 1
ATOM 1290 N N . LYS A 1 160 ? -20.344 25 8.484 1 95.88 160 LYS A N 1
ATOM 1291 C CA . LYS A 1 160 ? -20.062 23.781 9.242 1 95.88 160 LYS A CA 1
ATOM 1292 C C . LYS A 1 160 ? -19.812 22.609 8.312 1 95.88 160 LYS A C 1
ATOM 1294 O O . LYS A 1 160 ? -18.891 21.797 8.539 1 95.88 160 LYS A O 1
ATOM 1299 N N . ILE A 1 161 ? -20.547 22.516 7.277 1 96.56 161 ILE A N 1
ATOM 1300 C CA . ILE A 1 161 ? -20.359 21.453 6.285 1 96.56 161 ILE A CA 1
ATOM 1301 C C . ILE A 1 161 ? -19.016 21.641 5.578 1 96.56 161 ILE A C 1
ATOM 1303 O O . ILE A 1 161 ? -18.25 20.688 5.426 1 96.56 161 ILE A O 1
ATOM 1307 N N . ALA A 1 162 ? -18.734 22.812 5.211 1 96.5 162 ALA A N 1
ATOM 1308 C CA . ALA A 1 162 ? -17.531 23.141 4.43 1 96.5 162 ALA A CA 1
ATOM 1309 C C . ALA A 1 162 ? -16.266 22.844 5.227 1 96.5 162 ALA A C 1
ATOM 1311 O O . ALA A 1 162 ? -15.234 22.484 4.656 1 96.5 162 ALA A O 1
ATOM 1312 N N . THR A 1 163 ? -16.328 23 6.508 1 93.06 163 THR A N 1
ATOM 1313 C CA . THR A 1 163 ? -15.133 22.859 7.328 1 93.06 163 THR A CA 1
ATOM 1314 C C . THR A 1 163 ? -15.094 21.484 7.996 1 93.06 163 THR A C 1
ATOM 1316 O O . THR A 1 163 ? -14.258 21.234 8.859 1 93.06 163 THR A O 1
ATOM 1319 N N . GLY A 1 164 ? -15.992 20.656 7.684 1 89.5 164 GLY A N 1
ATOM 1320 C CA . GLY A 1 164 ? -15.977 19.281 8.156 1 89.5 164 GLY A CA 1
ATOM 1321 C C . GLY A 1 164 ? -16.453 19.141 9.594 1 89.5 164 GLY A C 1
ATOM 1322 O O . GLY A 1 164 ? -16.109 18.156 10.266 1 89.5 164 GLY A O 1
ATOM 1323 N N . ASP A 1 165 ? -17.188 20.062 10.102 1 87.38 165 ASP A N 1
ATOM 1324 C CA . ASP A 1 165 ? -17.719 20 11.461 1 87.38 165 ASP A CA 1
ATOM 1325 C C . ASP A 1 165 ? -18.922 19.047 11.531 1 87.38 165 ASP A C 1
ATOM 1327 O O . ASP A 1 165 ? -20.062 19.5 11.523 1 87.38 165 ASP A O 1
ATOM 1331 N N . SER A 1 166 ? -18.672 17.797 11.68 1 81.06 166 SER A N 1
ATOM 1332 C CA . SER A 1 166 ? -19.703 16.781 11.641 1 81.06 166 SER A CA 1
ATOM 1333 C C . SER A 1 166 ? -20.438 16.672 12.984 1 81.06 166 SER A C 1
ATOM 1335 O O . SER A 1 166 ? -21.516 16.078 13.07 1 81.06 166 SER A O 1
ATOM 1337 N N . ILE A 1 167 ? -19.953 17.328 13.938 1 77.94 167 ILE A N 1
ATOM 1338 C CA . ILE A 1 167 ? -20.516 17.203 15.281 1 77.94 167 ILE A CA 1
ATOM 1339 C C . ILE A 1 167 ? -21.656 18.203 15.453 1 77.94 167 ILE A C 1
ATOM 1341 O O . ILE A 1 167 ? -22.672 17.891 16.094 1 77.94 167 ILE A O 1
ATOM 1345 N N . SER A 1 168 ? -21.578 19.328 14.844 1 80.31 168 SER A N 1
ATOM 1346 C CA . SER A 1 168 ? -22.484 20.438 15.109 1 80.31 168 SER A CA 1
ATOM 1347 C C . SER A 1 168 ? -23.625 20.469 14.102 1 80.31 168 SER A C 1
ATOM 1349 O O . SER A 1 168 ? -24.422 21.406 14.078 1 80.31 168 SER A O 1
ATOM 1351 N N . ILE A 1 169 ? -23.672 19.438 13.25 1 88.31 169 ILE A N 1
ATOM 1352 C CA . ILE A 1 169 ? -24.734 19.469 12.25 1 88.31 169 ILE A CA 1
ATOM 1353 C C . ILE A 1 169 ? -25.641 18.25 12.422 1 88.31 169 ILE A C 1
ATOM 1355 O O . ILE A 1 169 ? -25.219 17.234 12.977 1 88.31 169 ILE A O 1
ATOM 1359 N N . SER A 1 170 ? -26.844 18.328 11.938 1 87.12 170 SER A N 1
ATOM 1360 C CA . SER A 1 170 ? -27.844 17.281 12.109 1 87.12 170 SER A CA 1
ATOM 1361 C C . SER A 1 170 ? -27.5 16.031 11.289 1 87.12 170 SER A C 1
ATOM 1363 O O . SER A 1 170 ? -27.719 14.906 11.734 1 87.12 170 SER A O 1
ATOM 1365 N N . LYS A 1 171 ? -27 16.297 10.117 1 93.31 171 LYS A N 1
ATOM 1366 C CA . LYS A 1 171 ? -26.594 15.219 9.219 1 93.31 171 LYS A CA 1
ATOM 1367 C C . LYS A 1 171 ? -25.078 15.203 9.031 1 93.31 171 LYS A C 1
ATOM 1369 O O . LYS A 1 171 ? -24.562 15.75 8.055 1 93.31 171 LYS A O 1
ATOM 1374 N N . PRO A 1 172 ? -24.422 14.445 9.867 1 91.12 172 PRO A N 1
ATOM 1375 C CA . PRO A 1 172 ? -22.953 14.445 9.875 1 91.12 172 PRO A CA 1
ATOM 1376 C C . PRO A 1 172 ? -22.359 14.062 8.523 1 91.12 172 PRO A C 1
ATOM 1378 O O . PRO A 1 172 ? -21.266 14.531 8.172 1 91.12 172 PRO A O 1
ATOM 1381 N N . TYR A 1 173 ? -23.062 13.234 7.762 1 93.12 173 TYR A N 1
ATOM 1382 C CA . TYR A 1 173 ? -22.516 12.75 6.504 1 93.12 173 TYR A CA 1
ATOM 1383 C C . TYR A 1 173 ? -22.359 13.883 5.5 1 93.12 173 TYR A C 1
ATOM 1385 O O . TYR A 1 173 ? -21.547 13.797 4.566 1 93.12 173 TYR A O 1
ATOM 1393 N N . LEU A 1 174 ? -23.062 14.984 5.715 1 96.19 174 LEU A N 1
ATOM 1394 C CA . LEU A 1 174 ? -22.906 16.109 4.805 1 96.19 174 LEU A CA 1
ATOM 1395 C C . LEU A 1 174 ? -21.531 16.75 4.953 1 96.19 174 LEU A C 1
ATOM 1397 O O . LEU A 1 174 ? -20.906 17.125 3.957 1 96.19 174 LEU A O 1
ATOM 1401 N N . ALA A 1 175 ? -21.109 16.906 6.152 1 94.94 175 ALA A N 1
ATOM 1402 C CA . ALA A 1 175 ? -19.781 17.438 6.418 1 94.94 175 ALA A CA 1
ATOM 1403 C C . ALA A 1 175 ? -18.703 16.469 5.984 1 94.94 175 ALA A C 1
ATOM 1405 O O . ALA A 1 175 ? -17.641 16.875 5.512 1 94.94 175 ALA A O 1
ATOM 1406 N N . GLN A 1 176 ? -19 15.227 6.121 1 92.25 176 GLN A N 1
ATOM 1407 C CA . GLN A 1 176 ? -18.031 14.18 5.797 1 92.25 176 GLN A CA 1
ATOM 1408 C C . GLN A 1 176 ? -17.797 14.102 4.293 1 92.25 176 GLN A C 1
ATOM 1410 O O . GLN A 1 176 ? -16.719 13.688 3.848 1 92.25 176 GLN A O 1
ATOM 1415 N N . VAL A 1 177 ? -18.75 14.5 3.537 1 95.56 177 VAL A N 1
ATOM 1416 C CA . VAL A 1 177 ? -18.609 14.508 2.086 1 95.56 177 VAL A CA 1
ATOM 1417 C C . VAL A 1 177 ? -17.516 15.484 1.673 1 95.56 177 VAL A C 1
ATOM 1419 O O . VAL A 1 177 ? -16.797 15.242 0.696 1 95.56 177 VAL A O 1
ATOM 1422 N N . ILE A 1 178 ? -17.375 16.531 2.465 1 95.5 178 ILE A N 1
ATOM 1423 C CA . ILE A 1 178 ? -16.422 17.578 2.115 1 95.5 178 ILE A CA 1
ATOM 1424 C C . ILE A 1 178 ? -15.078 17.297 2.785 1 95.5 178 ILE A C 1
ATOM 1426 O O . ILE A 1 178 ? -14.023 17.469 2.168 1 95.5 178 ILE A O 1
ATOM 1430 N N . ALA A 1 179 ? -15.188 16.969 4.059 1 89.56 179 ALA A N 1
ATOM 1431 C CA . ALA A 1 179 ? -13.984 16.703 4.836 1 89.56 179 ALA A CA 1
ATOM 1432 C C . ALA A 1 179 ? -14.133 15.414 5.648 1 89.56 179 ALA A C 1
ATOM 1434 O O . ALA A 1 179 ? -14.766 15.414 6.707 1 89.56 179 ALA A O 1
ATOM 1435 N N . GLY A 1 180 ? -13.68 14.414 5.203 1 83 180 GLY A N 1
ATOM 1436 C CA . GLY A 1 180 ? -13.656 13.109 5.848 1 83 180 GLY A CA 1
ATOM 1437 C C . GLY A 1 180 ? -12.461 12.266 5.441 1 83 180 GLY A C 1
ATOM 1438 O O . GLY A 1 180 ? -11.406 12.797 5.098 1 83 180 GLY A O 1
ATOM 1439 N N . ASP A 1 181 ? -12.602 10.984 5.594 1 76.88 181 ASP A N 1
ATOM 1440 C CA . ASP A 1 181 ? -11.523 10.078 5.195 1 76.88 181 ASP A CA 1
ATOM 1441 C C . ASP A 1 181 ? -11.484 9.914 3.68 1 76.88 181 ASP A C 1
ATOM 1443 O O . ASP A 1 181 ? -10.398 9.812 3.092 1 76.88 181 ASP A O 1
ATOM 1447 N N . VAL A 1 182 ? -12.617 9.789 3.123 1 84.56 182 VAL A N 1
ATOM 1448 C CA . VAL A 1 182 ? -12.836 9.82 1.681 1 84.56 182 VAL A CA 1
ATOM 1449 C C . VAL A 1 182 ? -13.812 10.938 1.328 1 84.56 182 VAL A C 1
ATOM 1451 O O . VAL A 1 182 ? -15.016 10.82 1.564 1 84.56 182 VAL A O 1
ATOM 1454 N N . ASP A 1 183 ? -13.211 11.992 0.854 1 91.69 183 ASP A N 1
ATOM 1455 C CA . ASP A 1 183 ? -14.047 13.18 0.688 1 91.69 183 ASP A CA 1
ATOM 1456 C C . ASP A 1 183 ? -13.805 13.836 -0.669 1 91.69 183 ASP A C 1
ATOM 1458 O O . ASP A 1 183 ? -12.898 13.438 -1.405 1 91.69 183 ASP A O 1
ATOM 1462 N N . ALA A 1 184 ? -14.672 14.734 -0.958 1 95.62 184 ALA A N 1
ATOM 1463 C CA . ALA A 1 184 ? -14.633 15.43 -2.244 1 95.62 184 ALA A CA 1
ATOM 1464 C C . ALA A 1 184 ? -13.352 16.25 -2.393 1 95.62 184 ALA A C 1
ATOM 1466 O O . ALA A 1 184 ? -12.766 16.297 -3.475 1 95.62 184 ALA A O 1
ATOM 1467 N N . A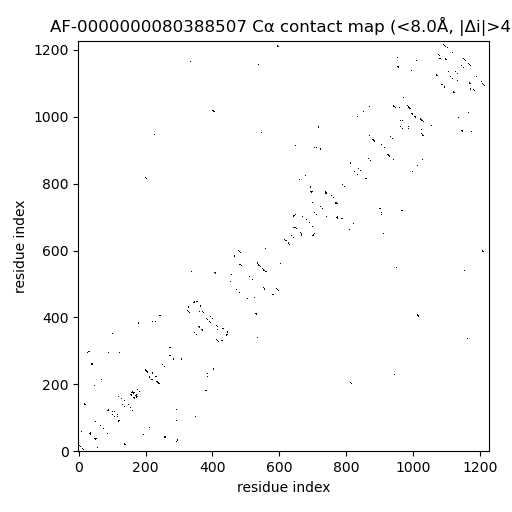SP A 1 185 ? -12.953 16.859 -1.347 1 95.19 185 ASP A N 1
ATOM 1468 C CA . ASP A 1 185 ? -11.742 17.672 -1.343 1 95.19 185 ASP A CA 1
ATOM 1469 C C . ASP A 1 185 ? -10.523 16.828 -1.732 1 95.19 185 ASP A C 1
ATOM 1471 O O . ASP A 1 185 ? -9.805 17.188 -2.672 1 95.19 185 ASP A O 1
ATOM 1475 N N . ARG A 1 186 ? -10.352 15.75 -1.111 1 90.69 186 ARG A N 1
ATOM 1476 C CA . ARG A 1 186 ? -9.188 14.898 -1.321 1 90.69 186 ARG A CA 1
ATOM 1477 C C . ARG A 1 186 ? -9.211 14.266 -2.709 1 90.69 186 ARG A C 1
ATOM 1479 O O . ARG A 1 186 ? -8.172 14.141 -3.359 1 90.69 186 ARG A O 1
ATOM 1486 N N . ILE A 1 187 ? -10.352 13.812 -3.121 1 90.88 187 ILE A N 1
ATOM 1487 C CA . ILE A 1 187 ? -10.453 13.188 -4.438 1 90.88 187 ILE A CA 1
ATOM 1488 C C . ILE A 1 187 ? -10.055 14.195 -5.516 1 90.88 187 ILE A C 1
ATOM 1490 O O . ILE A 1 187 ? -9.273 13.867 -6.414 1 90.88 187 ILE A O 1
ATOM 1494 N N . ASP A 1 188 ? -10.531 15.383 -5.352 1 93.19 188 ASP A N 1
ATOM 1495 C CA . ASP A 1 188 ? -10.211 16.375 -6.375 1 93.19 188 ASP A CA 1
ATOM 1496 C C . ASP A 1 188 ? -8.711 16.688 -6.383 1 93.19 188 ASP A C 1
ATOM 1498 O O . ASP A 1 188 ? -8.086 16.703 -7.441 1 93.19 188 ASP A O 1
ATOM 1502 N N . PHE A 1 189 ? -8.148 17.062 -5.223 1 90.88 189 PHE A N 1
ATOM 1503 C CA . PHE A 1 189 ? -6.777 17.562 -5.285 1 90.88 189 PHE A CA 1
ATOM 1504 C C . PHE A 1 189 ? -5.824 16.438 -5.684 1 90.88 189 PHE A C 1
ATOM 1506 O O . PHE A 1 189 ? -4.793 16.688 -6.316 1 90.88 189 PHE A O 1
ATOM 1513 N N . LEU A 1 190 ? -6.117 15.18 -5.355 1 87.5 190 LEU A N 1
ATOM 1514 C CA . LEU A 1 190 ? -5.258 14.086 -5.793 1 87.5 190 LEU A CA 1
ATOM 1515 C C . LEU A 1 190 ? -5.273 13.953 -7.309 1 87.5 190 LEU A C 1
ATOM 1517 O O . LEU A 1 190 ? -4.23 13.719 -7.93 1 87.5 190 LEU A O 1
ATOM 1521 N N . LEU A 1 191 ? -6.477 14.062 -7.914 1 87.44 191 LEU A N 1
ATOM 1522 C CA . LEU A 1 191 ? -6.613 13.984 -9.367 1 87.44 191 LEU A CA 1
ATOM 1523 C C . LEU A 1 191 ? -5.988 15.211 -10.031 1 87.44 191 LEU A C 1
ATOM 1525 O O . LEU A 1 191 ? -5.23 15.078 -10.992 1 87.44 191 LEU A O 1
ATOM 1529 N N . ARG A 1 192 ? -6.281 16.312 -9.445 1 90.19 192 ARG A N 1
ATOM 1530 C CA . ARG A 1 192 ? -5.891 17.578 -10.07 1 90.19 192 ARG A CA 1
ATOM 1531 C C . ARG A 1 192 ? -4.391 17.812 -9.93 1 90.19 192 ARG A C 1
ATOM 1533 O O . ARG A 1 192 ? -3.73 18.234 -10.883 1 90.19 192 ARG A O 1
ATOM 1540 N N . ASP A 1 193 ? -3.852 17.625 -8.75 1 89.69 193 ASP A N 1
ATOM 1541 C CA . ASP A 1 193 ? -2.414 17.781 -8.547 1 89.69 193 ASP A CA 1
ATOM 1542 C C . ASP A 1 193 ? -1.629 16.812 -9.43 1 89.69 193 ASP A C 1
ATOM 1544 O O . ASP A 1 193 ? -0.577 17.172 -9.969 1 89.69 193 ASP A O 1
ATOM 1548 N N . SER A 1 194 ? -2.102 15.555 -9.5 1 84.06 194 SER A N 1
ATOM 1549 C CA . SER A 1 194 ? -1.45 14.57 -10.359 1 84.06 194 SER A CA 1
ATOM 1550 C C . SER A 1 194 ? -1.468 15.023 -11.82 1 84.06 194 SER A C 1
ATOM 1552 O O . SER A 1 194 ? -0.47 14.883 -12.531 1 84.06 194 SER A O 1
ATOM 1554 N N . TYR A 1 195 ? -2.557 15.531 -12.242 1 80.44 195 TYR A N 1
ATOM 1555 C CA . TYR A 1 195 ? -2.715 15.992 -13.617 1 80.44 195 TYR A CA 1
ATOM 1556 C C . TYR A 1 195 ? -1.737 17.125 -13.922 1 80.44 195 TYR A C 1
ATOM 1558 O O . TYR A 1 195 ? -1.045 17.094 -14.945 1 80.44 195 TYR A O 1
ATOM 1566 N N . HIS A 1 196 ? -1.619 18.062 -13.055 1 82.94 196 HIS A N 1
ATOM 1567 C CA . HIS A 1 196 ? -0.859 19.266 -13.344 1 82.94 196 HIS A CA 1
ATOM 1568 C C . HIS A 1 196 ? 0.632 19.047 -13.109 1 82.94 196 HIS A C 1
ATOM 1570 O O . HIS A 1 196 ? 1.466 19.656 -13.789 1 82.94 196 HIS A O 1
ATOM 1576 N N . THR A 1 197 ? 0.989 18.219 -12.172 1 81.94 197 THR A N 1
ATOM 1577 C CA . THR A 1 197 ? 2.398 17.953 -11.906 1 81.94 197 THR A CA 1
ATOM 1578 C C . THR A 1 197 ? 2.953 16.938 -12.898 1 81.94 197 THR A C 1
ATOM 1580 O O . THR A 1 197 ? 4.168 16.828 -13.07 1 81.94 197 THR A O 1
ATOM 1583 N N . GLY A 1 198 ? 2.061 16.156 -13.461 1 70.5 198 GLY A N 1
ATOM 1584 C CA . GLY A 1 198 ? 2.48 15.094 -14.359 1 70.5 198 GLY A CA 1
ATOM 1585 C C . GLY A 1 198 ? 2.961 13.852 -13.633 1 70.5 198 GLY A C 1
ATOM 1586 O O . GLY A 1 198 ? 3.379 12.875 -14.266 1 70.5 198 GLY A O 1
ATOM 1587 N N . VAL A 1 199 ? 2.955 13.844 -12.391 1 68.25 199 VAL A N 1
ATOM 1588 C CA . VAL A 1 199 ? 3.373 12.695 -11.602 1 68.25 199 VAL A CA 1
ATOM 1589 C C . VAL A 1 199 ? 2.164 11.812 -11.289 1 68.25 199 VAL A C 1
ATOM 1591 O O . VAL A 1 199 ? 1.127 12.312 -10.844 1 68.25 199 VAL A O 1
ATOM 1594 N N . SER A 1 200 ? 2.299 10.57 -11.75 1 64.69 200 SER A N 1
ATOM 1595 C CA . SER A 1 200 ? 1.21 9.656 -11.414 1 64.69 200 SER A CA 1
ATOM 1596 C C . SER A 1 200 ? 1.352 9.125 -9.992 1 64.69 200 SER A C 1
ATOM 1598 O O . SER A 1 200 ? 2.303 8.398 -9.688 1 64.69 200 SER A O 1
ATOM 1600 N N . PHE A 1 201 ? 0.587 9.711 -8.992 1 60.19 201 PHE A N 1
ATOM 1601 C CA . PHE A 1 201 ? 0.66 9.312 -7.59 1 60.19 201 PHE A CA 1
ATOM 1602 C C . PHE A 1 201 ? -0.187 8.07 -7.332 1 60.19 201 PHE A C 1
ATOM 1604 O O . PHE A 1 201 ? -0.635 7.844 -6.207 1 60.19 201 PHE A O 1
ATOM 1611 N N . GLY A 1 202 ? -0.426 7.238 -8.289 1 56.41 202 GLY A N 1
ATOM 1612 C CA . GLY A 1 202 ? -1.381 6.156 -8.109 1 56.41 202 GLY A CA 1
ATOM 1613 C C . GLY A 1 202 ? -2.764 6.484 -8.641 1 56.41 202 GLY A C 1
ATOM 1614 O O . GLY A 1 202 ? -3.482 7.301 -8.055 1 56.41 202 GLY A O 1
ATOM 1615 N N . LEU A 1 203 ? -2.98 6.254 -9.805 1 59.5 203 LEU A N 1
ATOM 1616 C CA . LEU A 1 203 ? -4.277 6.582 -10.383 1 59.5 203 LEU A CA 1
ATOM 1617 C C . LEU A 1 203 ? -5.406 5.934 -9.594 1 59.5 203 LEU A C 1
ATOM 1619 O O . LEU A 1 203 ? -5.344 4.742 -9.281 1 59.5 203 LEU A O 1
ATOM 1623 N N . ILE A 1 204 ? -6.156 6.824 -8.875 1 67.06 204 ILE A N 1
ATOM 1624 C CA . ILE A 1 204 ? -7.277 6.371 -8.055 1 67.06 204 ILE A CA 1
ATOM 1625 C C . ILE A 1 204 ? -8.492 6.117 -8.938 1 67.06 204 ILE A C 1
ATOM 1627 O O . ILE A 1 204 ? -8.734 6.852 -9.898 1 67.06 204 ILE A O 1
ATOM 1631 N N . ASP A 1 205 ? -9.062 5.023 -8.766 1 74.19 205 ASP A N 1
ATOM 1632 C CA . ASP A 1 205 ? -10.352 4.746 -9.406 1 74.19 205 ASP A CA 1
ATOM 1633 C C . ASP A 1 205 ? -11.484 5.457 -8.68 1 74.19 205 ASP A C 1
ATOM 1635 O O . ASP A 1 205 ? -12.141 4.871 -7.812 1 74.19 205 ASP A O 1
ATOM 1639 N N . VAL A 1 206 ? -11.828 6.641 -9.148 1 80.88 206 VAL A N 1
ATOM 1640 C CA . VAL A 1 206 ? -12.781 7.516 -8.477 1 80.88 206 VAL A CA 1
ATOM 1641 C C . VAL A 1 206 ? -14.164 6.863 -8.469 1 80.88 206 VAL A C 1
ATOM 1643 O O . VAL A 1 206 ? -14.867 6.902 -7.457 1 80.88 206 VAL A O 1
ATOM 1646 N N . ASP A 1 207 ? -14.523 6.254 -9.555 1 81.31 207 ASP A N 1
ATOM 1647 C CA . ASP A 1 207 ? -15.844 5.641 -9.656 1 81.31 207 ASP A CA 1
ATOM 1648 C C . ASP A 1 207 ? -16 4.504 -8.641 1 81.31 207 ASP A C 1
ATOM 1650 O O . ASP A 1 207 ? -17.047 4.375 -8 1 81.31 207 ASP A O 1
ATOM 1654 N N . GLN A 1 208 ? -14.961 3.76 -8.578 1 81.06 208 GLN A N 1
ATOM 1655 C CA . GLN A 1 208 ? -15 2.658 -7.625 1 81.06 208 GLN A CA 1
ATOM 1656 C C . GLN A 1 208 ? -15.055 3.18 -6.191 1 81.06 208 GLN A C 1
ATOM 1658 O O . GLN A 1 208 ? -15.75 2.613 -5.344 1 81.06 208 GLN A O 1
ATOM 1663 N N . ILE A 1 209 ? -14.312 4.211 -5.918 1 84.88 209 ILE A N 1
ATOM 1664 C CA . ILE A 1 209 ? -14.281 4.797 -4.582 1 84.88 209 ILE A CA 1
ATOM 1665 C C . ILE A 1 209 ? -15.672 5.309 -4.211 1 84.88 209 ILE A C 1
ATOM 1667 O O . ILE A 1 209 ? -16.188 5 -3.137 1 84.88 209 ILE A O 1
ATOM 1671 N N . ILE A 1 210 ? -16.25 5.996 -5.098 1 88.88 210 ILE A N 1
ATOM 1672 C CA . ILE A 1 210 ? -17.547 6.637 -4.84 1 88.88 210 ILE A CA 1
ATOM 1673 C C . ILE A 1 210 ? -18.625 5.57 -4.688 1 88.88 210 ILE A C 1
ATOM 1675 O O . ILE A 1 210 ? -19.484 5.68 -3.816 1 88.88 210 ILE A O 1
ATOM 1679 N N . SER A 1 211 ? -18.5 4.512 -5.477 1 87.19 211 SER A N 1
ATOM 1680 C CA . SER A 1 211 ? -19.484 3.438 -5.418 1 87.19 211 SER A CA 1
ATOM 1681 C C . SER A 1 211 ? -19.344 2.631 -4.133 1 87.19 211 SER A C 1
ATOM 1683 O O . SER A 1 211 ? -20.25 1.895 -3.754 1 87.19 211 SER A O 1
ATOM 1685 N N . SER A 1 212 ? -18.266 2.832 -3.504 1 87.12 212 SER A N 1
ATOM 1686 C CA . SER A 1 212 ? -18 2.061 -2.295 1 87.12 212 SER A CA 1
ATOM 1687 C C . SER A 1 212 ? -18.406 2.834 -1.044 1 87.12 212 SER A C 1
ATOM 1689 O O . SER A 1 212 ? -18.203 2.363 0.077 1 87.12 212 SER A O 1
ATOM 1691 N N . LEU A 1 213 ? -18.938 4.02 -1.186 1 89.81 213 LEU A N 1
ATOM 1692 C CA . LEU A 1 213 ? -19.375 4.824 -0.05 1 89.81 213 LEU A CA 1
ATOM 1693 C C . LEU A 1 213 ? -20.859 4.574 0.254 1 89.81 213 LEU A C 1
ATOM 1695 O O . LEU A 1 213 ? -21.688 4.555 -0.656 1 89.81 213 LEU A O 1
ATOM 1699 N N . ILE A 1 214 ? -21.141 4.266 1.514 1 89.62 214 ILE A N 1
ATOM 1700 C CA . ILE A 1 214 ? -22.516 4.109 1.948 1 89.62 214 ILE A CA 1
ATOM 1701 C C . ILE A 1 214 ? -22.75 4.887 3.244 1 89.62 214 ILE A C 1
ATOM 1703 O O . ILE A 1 214 ? -21.781 5.25 3.932 1 89.62 214 ILE A O 1
ATOM 1707 N N . ILE A 1 215 ? -24 5.242 3.523 1 90.25 215 ILE A N 1
ATOM 1708 C CA . ILE A 1 215 ? -24.344 5.922 4.77 1 90.25 215 ILE A CA 1
ATOM 1709 C C . ILE A 1 215 ? -24.891 4.906 5.777 1 90.25 215 ILE A C 1
ATOM 1711 O O . ILE A 1 215 ? -25.828 4.16 5.473 1 90.25 215 ILE A O 1
ATOM 1715 N N . LYS A 1 216 ? -24.234 4.754 6.836 1 86.5 216 LYS A N 1
ATOM 1716 C CA . LYS A 1 216 ? -24.672 3.938 7.961 1 86.5 216 LYS A CA 1
ATOM 1717 C C . LYS A 1 216 ? -24.672 4.738 9.258 1 86.5 216 LYS A C 1
ATOM 1719 O O . LYS A 1 216 ? -23.656 5.336 9.625 1 86.5 216 LYS A O 1
ATOM 1724 N N . ASP A 1 217 ? -25.766 4.789 10 1 83.75 217 ASP A N 1
ATOM 1725 C CA . ASP A 1 217 ? -25.906 5.535 11.242 1 83.75 217 ASP A CA 1
ATOM 1726 C C . ASP A 1 217 ? -25.5 6.996 11.062 1 83.75 217 ASP A C 1
ATOM 1728 O O . ASP A 1 217 ? -24.703 7.523 11.836 1 83.75 217 ASP A O 1
ATOM 1732 N N . GLU A 1 218 ? -25.781 7.566 9.914 1 87.62 218 GLU A N 1
ATOM 1733 C CA . GLU A 1 218 ? -25.609 8.977 9.578 1 87.62 218 GLU A CA 1
ATOM 1734 C C . GLU A 1 218 ? -24.156 9.312 9.32 1 87.62 218 GLU A C 1
ATOM 1736 O O . GLU A 1 218 ? -23.75 10.477 9.375 1 87.62 218 GLU A O 1
ATOM 1741 N N . ASN A 1 219 ? -23.391 8.281 9.102 1 87.44 219 ASN A N 1
ATOM 1742 C CA . ASN A 1 219 ? -21.984 8.484 8.766 1 87.44 219 ASN A CA 1
ATOM 1743 C C . ASN A 1 219 ? -21.625 7.793 7.457 1 87.44 219 ASN A C 1
ATOM 1745 O O . ASN A 1 219 ? -22.234 6.785 7.09 1 87.44 219 ASN A O 1
ATOM 1749 N N . ILE A 1 220 ? -20.672 8.391 6.812 1 88.88 220 ILE A N 1
ATOM 1750 C CA . ILE A 1 220 ? -20.172 7.773 5.59 1 88.88 220 ILE A CA 1
ATOM 1751 C C . ILE A 1 220 ? -19.172 6.672 5.941 1 88.88 220 ILE A C 1
ATOM 1753 O O . ILE A 1 220 ? -18.234 6.902 6.703 1 88.88 220 ILE A O 1
ATOM 1757 N N . VAL A 1 221 ? -19.469 5.465 5.504 1 87.75 221 VAL A N 1
ATOM 1758 C CA . VAL A 1 221 ? -18.562 4.336 5.707 1 87.75 221 VAL A CA 1
ATOM 1759 C C . VAL A 1 221 ? -18.297 3.645 4.375 1 87.75 221 VAL A C 1
ATOM 1761 O O . VAL A 1 221 ? -18.969 3.91 3.379 1 87.75 221 VAL A O 1
ATOM 1764 N N . LEU A 1 222 ? -17.25 2.844 4.316 1 86.88 222 LEU A N 1
ATOM 1765 C CA . LEU A 1 222 ? -16.969 2.031 3.139 1 86.88 222 LEU A CA 1
ATOM 1766 C C . LEU A 1 222 ? -17.797 0.758 3.139 1 86.88 222 LEU A C 1
ATOM 1768 O O . LEU A 1 222 ? -18.016 0.148 4.191 1 86.88 222 LEU A O 1
ATOM 1772 N N . GLY A 1 223 ? -18.328 0.461 2.041 1 85.31 223 GLY A N 1
ATOM 1773 C CA . GLY A 1 223 ? -19.109 -0.768 1.941 1 85.31 223 GLY A CA 1
ATOM 1774 C C . GLY A 1 223 ? -19.594 -1.053 0.535 1 85.31 223 GLY A C 1
ATOM 1775 O O . GLY A 1 223 ? -19.375 -0.254 -0.379 1 85.31 223 GLY A O 1
ATOM 1776 N N . SER A 1 224 ? -20.062 -2.328 0.413 1 78.38 224 SER A N 1
ATOM 1777 C CA . SER A 1 224 ? -20.641 -2.709 -0.873 1 78.38 224 SER A CA 1
ATOM 1778 C C . SER A 1 224 ? -22.141 -2.428 -0.915 1 78.38 224 SER A C 1
ATOM 1780 O O . SER A 1 224 ? -22.844 -2.705 0.051 1 78.38 224 SER A O 1
ATOM 1782 N N . THR A 1 225 ? -22.531 -1.838 -2.031 1 70.81 225 THR A N 1
ATOM 1783 C CA . THR A 1 225 ? -23.953 -1.562 -2.199 1 70.81 225 THR A CA 1
ATOM 1784 C C . THR A 1 225 ? -24.75 -2.859 -2.381 1 70.81 225 THR A C 1
ATOM 1786 O O . THR A 1 225 ? -25.922 -2.936 -2.02 1 70.81 225 THR A O 1
ATOM 1789 N N . ASP A 1 226 ? -24.047 -3.871 -2.934 1 70.69 226 ASP A N 1
ATOM 1790 C CA . ASP A 1 226 ? -24.75 -5.121 -3.213 1 70.69 226 ASP A CA 1
ATOM 1791 C C . ASP A 1 226 ? -24.578 -6.113 -2.066 1 70.69 226 ASP A C 1
ATOM 1793 O O . ASP A 1 226 ? -25.156 -7.199 -2.086 1 70.69 226 ASP A O 1
ATOM 1797 N N . GLY A 1 227 ? -23.844 -5.699 -1.095 1 66.81 227 GLY A N 1
ATOM 1798 C CA . GLY A 1 227 ? -23.672 -6.52 0.094 1 66.81 227 GLY A CA 1
ATOM 1799 C C . GLY A 1 227 ? -22.828 -7.754 -0.147 1 66.81 227 GLY A C 1
ATOM 1800 O O . GLY A 1 227 ? -22.734 -8.625 0.716 1 66.81 227 GLY A O 1
ATOM 1801 N N . SER A 1 228 ? -22.219 -7.852 -1.322 1 73.69 228 SER A N 1
ATOM 1802 C CA . SER A 1 228 ? -21.453 -9.039 -1.654 1 73.69 228 SER A CA 1
ATOM 1803 C C . SER A 1 228 ? -20.047 -8.969 -1.052 1 73.69 228 SER A C 1
ATOM 1805 O O . SER A 1 228 ? -19.531 -7.883 -0.784 1 73.69 228 SER A O 1
ATOM 1807 N N . SER A 1 229 ? -19.484 -10.172 -0.782 1 73.25 229 SER A N 1
ATOM 1808 C CA . SER A 1 229 ? -18.125 -10.258 -0.264 1 73.25 229 SER A CA 1
ATOM 1809 C C . SER A 1 229 ? -17.125 -9.641 -1.232 1 73.25 229 SER A C 1
ATOM 1811 O O . SER A 1 229 ? -16.172 -8.969 -0.811 1 73.25 229 SER A O 1
ATOM 1813 N N . TYR A 1 230 ? -17.359 -9.852 -2.475 1 74.94 230 TYR A N 1
ATOM 1814 C CA . TYR A 1 230 ? -16.469 -9.266 -3.475 1 74.94 230 TYR A CA 1
ATOM 1815 C C . TYR A 1 230 ? -16.609 -7.746 -3.498 1 74.94 230 TYR A C 1
ATOM 1817 O O . TYR A 1 230 ? -15.617 -7.035 -3.674 1 74.94 230 TYR A O 1
ATOM 1825 N N . GLY A 1 231 ? -17.797 -7.344 -3.354 1 75.69 231 GLY A N 1
ATOM 1826 C CA . GLY A 1 231 ? -18 -5.906 -3.268 1 75.69 231 GLY A CA 1
ATOM 1827 C C . GLY A 1 231 ? -17.25 -5.262 -2.113 1 75.69 231 GLY A C 1
ATOM 1828 O O . GLY A 1 231 ? -16.719 -4.16 -2.25 1 75.69 231 GLY A O 1
ATOM 1829 N N . ASN A 1 232 ? -17.172 -5.945 -1.074 1 76.25 232 ASN A N 1
ATOM 1830 C CA . ASN A 1 232 ? -16.438 -5.449 0.086 1 76.25 232 ASN A CA 1
ATOM 1831 C C . ASN A 1 232 ? -14.938 -5.398 -0.18 1 76.25 232 ASN A C 1
ATOM 1833 O O . ASN A 1 232 ? -14.258 -4.469 0.254 1 76.25 232 ASN A O 1
ATOM 1837 N N . ASP A 1 233 ? -14.5 -6.406 -0.847 1 76.75 233 ASP A N 1
ATOM 1838 C CA . ASP A 1 233 ? -13.086 -6.426 -1.195 1 76.75 233 ASP A CA 1
ATOM 1839 C C . ASP A 1 233 ? -12.727 -5.254 -2.104 1 76.75 233 ASP A C 1
ATOM 1841 O O . ASP A 1 233 ? -11.656 -4.652 -1.959 1 76.75 233 ASP A O 1
ATOM 1845 N N . MET A 1 234 ? -13.609 -4.984 -2.959 1 77.81 234 MET A N 1
ATOM 1846 C CA . MET A 1 234 ? -13.375 -3.883 -3.891 1 77.81 234 MET A CA 1
ATOM 1847 C C . MET A 1 234 ? -13.422 -2.541 -3.168 1 77.81 234 MET A C 1
ATOM 1849 O O . MET A 1 234 ? -12.695 -1.613 -3.527 1 77.81 234 MET A O 1
ATOM 1853 N N . ALA A 1 235 ? -14.297 -2.477 -2.221 1 79.06 235 ALA A N 1
ATOM 1854 C CA . ALA A 1 235 ? -14.359 -1.257 -1.42 1 79.06 235 ALA A CA 1
ATOM 1855 C C . ALA A 1 235 ? -13.055 -1.024 -0.667 1 79.06 235 ALA A C 1
ATOM 1857 O O . ALA A 1 235 ? -12.57 0.107 -0.583 1 79.06 235 ALA A O 1
ATOM 1858 N N . LEU A 1 236 ? -12.531 -2.062 -0.18 1 78.44 236 LEU A N 1
ATOM 1859 C CA . LEU A 1 236 ? -11.258 -1.979 0.526 1 78.44 236 LEU A CA 1
ATOM 1860 C C . LEU A 1 236 ? -10.141 -1.543 -0.417 1 78.44 236 LEU A C 1
ATOM 1862 O O . LEU A 1 236 ? -9.312 -0.702 -0.058 1 78.44 236 LEU A O 1
ATOM 1866 N N . THR A 1 237 ? -10.18 -2.1 -1.533 1 75.88 237 THR A N 1
ATOM 1867 C CA . THR A 1 237 ? -9.156 -1.795 -2.533 1 75.88 237 THR A CA 1
ATOM 1868 C C . THR A 1 237 ? -9.219 -0.323 -2.93 1 75.88 237 THR A C 1
ATOM 1870 O O . THR A 1 237 ? -8.18 0.316 -3.113 1 75.88 237 THR A O 1
ATOM 1873 N N . ALA A 1 238 ? -10.383 0.109 -3.066 1 77.56 238 ALA A N 1
ATOM 1874 C CA . ALA A 1 238 ? -10.57 1.51 -3.438 1 77.56 238 ALA A CA 1
ATOM 1875 C C . ALA A 1 238 ? -10.016 2.439 -2.359 1 77.56 238 ALA A C 1
ATOM 1877 O O . ALA A 1 238 ? -9.352 3.43 -2.668 1 77.56 238 ALA A O 1
ATOM 1878 N N . ALA A 1 239 ? -10.297 2.15 -1.182 1 78.38 239 ALA A N 1
ATOM 1879 C CA . ALA A 1 239 ? -9.812 2.969 -0.072 1 78.38 239 ALA A CA 1
ATOM 1880 C C . ALA A 1 239 ? -8.289 2.916 0.029 1 78.38 239 ALA A C 1
ATOM 1882 O O . ALA A 1 239 ? -7.648 3.926 0.322 1 78.38 239 ALA A O 1
ATOM 1883 N N . GLU A 1 240 ? -7.766 1.768 -0.175 1 78.69 240 GLU A N 1
ATOM 1884 C CA . GLU A 1 240 ? -6.316 1.605 -0.167 1 78.69 240 GLU A CA 1
ATOM 1885 C C . GLU A 1 240 ? -5.656 2.484 -1.225 1 78.69 240 GLU A C 1
ATOM 1887 O O . GLU A 1 240 ? -4.629 3.115 -0.963 1 78.69 240 GLU A O 1
ATOM 1892 N N . SER A 1 241 ? -6.23 2.451 -2.359 1 77.56 241 SER A N 1
ATOM 1893 C CA . SER A 1 241 ? -5.672 3.217 -3.469 1 77.56 241 SER A CA 1
ATOM 1894 C C . SER A 1 241 ? -5.594 4.703 -3.131 1 77.56 241 SER A C 1
ATOM 1896 O O . SER A 1 241 ? -4.641 5.383 -3.518 1 77.56 241 SER A O 1
ATOM 1898 N N . MET A 1 242 ? -6.543 5.203 -2.418 1 78.38 242 MET A N 1
ATOM 1899 C CA . MET A 1 242 ? -6.551 6.613 -2.035 1 78.38 242 MET A CA 1
ATOM 1900 C C . MET A 1 242 ? -5.43 6.914 -1.048 1 78.38 242 MET A C 1
ATOM 1902 O O . MET A 1 242 ? -4.773 7.953 -1.146 1 78.38 242 MET A O 1
ATOM 1906 N N . LEU A 1 243 ? -5.305 6.027 -0.122 1 76.06 243 LEU A N 1
ATOM 1907 C CA . LEU A 1 243 ? -4.266 6.219 0.885 1 76.06 243 LEU A CA 1
ATOM 1908 C C . LEU A 1 243 ? -2.879 6.172 0.253 1 76.06 243 LEU A C 1
ATOM 1910 O O . LEU A 1 243 ? -1.99 6.934 0.639 1 76.06 243 LEU A O 1
ATOM 1914 N N . ILE A 1 244 ? -2.754 5.332 -0.668 1 78.25 244 ILE A N 1
ATOM 1915 C CA . ILE A 1 244 ? -1.485 5.188 -1.374 1 78.25 244 ILE A CA 1
ATOM 1916 C C . ILE A 1 244 ? -1.192 6.457 -2.172 1 78.25 244 ILE A C 1
ATOM 1918 O O . ILE A 1 244 ? -0.065 6.957 -2.164 1 78.25 244 ILE A O 1
ATOM 1922 N N . SER A 1 245 ? -2.166 6.836 -2.861 1 79.25 245 SER A N 1
ATOM 1923 C CA . SER A 1 245 ? -2.012 8.062 -3.643 1 79.25 245 SER A CA 1
ATOM 1924 C C . SER A 1 245 ? -1.604 9.234 -2.76 1 79.25 245 SER A C 1
ATOM 1926 O O . SER A 1 245 ? -0.774 10.055 -3.154 1 79.25 245 SER A O 1
ATOM 1928 N N . ARG A 1 246 ? -2.137 9.305 -1.634 1 78.44 246 ARG A N 1
ATOM 1929 C CA . ARG A 1 246 ? -1.799 10.375 -0.696 1 78.44 246 ARG A CA 1
ATOM 1930 C C . ARG A 1 246 ? -0.347 10.266 -0.241 1 78.44 246 ARG A C 1
ATOM 1932 O O . ARG A 1 246 ? 0.36 11.266 -0.155 1 78.44 246 ARG A O 1
ATOM 1939 N N . ALA A 1 247 ? 0.059 9.07 0.118 1 77.12 247 ALA A N 1
ATOM 1940 C CA . ALA A 1 247 ? 1.437 8.859 0.554 1 77.12 247 ALA A CA 1
ATOM 1941 C C . ALA A 1 247 ? 2.426 9.25 -0.539 1 77.12 247 ALA A C 1
ATOM 1943 O O . ALA A 1 247 ? 3.463 9.859 -0.256 1 77.12 247 ALA A O 1
ATOM 1944 N N . HIS A 1 248 ? 2.111 8.875 -1.729 1 78.19 248 HIS A N 1
ATOM 1945 C CA . HIS A 1 248 ? 2.984 9.188 -2.855 1 78.19 248 HIS A CA 1
ATOM 1946 C C . HIS A 1 248 ? 3.01 10.688 -3.137 1 78.19 248 HIS A C 1
ATOM 1948 O O . HIS A 1 248 ? 4.047 11.234 -3.516 1 78.19 248 HIS A O 1
ATOM 1954 N N . HIS A 1 249 ? 1.83 11.305 -2.98 1 80.75 249 HIS A N 1
ATOM 1955 C CA . HIS A 1 249 ? 1.729 12.75 -3.125 1 80.75 249 HIS A CA 1
ATOM 1956 C C . HIS A 1 249 ? 2.664 13.469 -2.156 1 80.75 249 HIS A C 1
ATOM 1958 O O . HIS A 1 249 ? 3.361 14.414 -2.543 1 80.75 249 HIS A O 1
ATOM 1964 N N . TYR A 1 250 ? 2.709 13.039 -1.039 1 77 250 TYR A N 1
ATOM 1965 C CA . TYR A 1 250 ? 3.549 13.656 -0.02 1 77 250 TYR A CA 1
ATOM 1966 C C . TYR A 1 250 ? 5.027 13.492 -0.357 1 77 250 TYR A C 1
ATOM 1968 O O . TYR A 1 250 ? 5.805 14.445 -0.26 1 77 250 TYR A O 1
ATOM 1976 N N . THR A 1 251 ? 5.402 12.336 -0.742 1 78.12 251 THR A N 1
ATOM 1977 C CA . THR A 1 251 ? 6.801 12.039 -1.037 1 78.12 251 THR A CA 1
ATOM 1978 C C . THR A 1 251 ? 7.273 12.82 -2.26 1 78.12 251 THR A C 1
ATOM 1980 O O . THR A 1 251 ? 8.359 13.406 -2.248 1 78.12 251 THR A O 1
ATOM 1983 N N . ALA A 1 252 ? 6.465 12.805 -3.266 1 78.44 252 ALA A N 1
ATOM 1984 C CA . ALA A 1 252 ? 6.871 13.375 -4.551 1 78.44 252 ALA A CA 1
ATOM 1985 C C . ALA A 1 252 ? 6.859 14.898 -4.504 1 78.44 252 ALA A C 1
ATOM 1987 O O . ALA A 1 252 ? 7.684 15.547 -5.148 1 78.44 252 ALA A O 1
ATOM 1988 N N . ILE A 1 253 ? 5.91 15.43 -3.676 1 81.88 253 ILE A N 1
ATOM 1989 C CA . ILE A 1 253 ? 5.719 16.875 -3.771 1 81.88 253 ILE A CA 1
ATOM 1990 C C . ILE A 1 253 ? 6.199 17.547 -2.486 1 81.88 253 ILE A C 1
ATOM 1992 O O . ILE A 1 253 ? 7.105 18.391 -2.518 1 81.88 253 ILE A O 1
ATOM 1996 N N . ILE A 1 254 ? 5.664 17.094 -1.418 1 78 254 ILE A N 1
ATOM 1997 C CA . ILE A 1 254 ? 5.895 17.812 -0.165 1 78 254 ILE A CA 1
ATOM 1998 C C . ILE A 1 254 ? 7.332 17.594 0.298 1 78 254 ILE A C 1
ATOM 2000 O O . ILE A 1 254 ? 7.977 18.516 0.794 1 78 254 ILE A O 1
ATOM 2004 N N . HIS A 1 255 ? 7.863 16.453 0.059 1 79.56 255 HIS A N 1
ATOM 2005 C CA . HIS A 1 255 ? 9.195 16.141 0.572 1 79.56 255 HIS A CA 1
ATOM 2006 C C . HIS A 1 255 ? 10.258 16.328 -0.504 1 79.56 255 HIS A C 1
ATOM 2008 O O . HIS A 1 255 ? 11.438 16.031 -0.277 1 79.56 255 HIS A O 1
ATOM 2014 N N . ASN A 1 256 ? 9.828 16.75 -1.666 1 84.25 256 ASN A N 1
ATOM 2015 C CA . ASN A 1 256 ? 10.82 17.125 -2.662 1 84.25 256 ASN A CA 1
ATOM 2016 C C . ASN A 1 256 ? 11.719 18.25 -2.154 1 84.25 256 ASN A C 1
ATOM 2018 O O . ASN A 1 256 ? 11.234 19.312 -1.758 1 84.25 256 ASN A O 1
ATOM 2022 N N . PRO A 1 257 ? 13.008 17.984 -2.152 1 86.31 257 PRO A N 1
ATOM 2023 C CA . PRO A 1 257 ? 13.914 18.969 -1.567 1 86.31 257 PRO A CA 1
ATOM 2024 C C . PRO A 1 257 ? 13.797 20.344 -2.229 1 86.31 257 PRO A C 1
ATOM 2026 O O . PRO A 1 257 ? 13.945 21.375 -1.56 1 86.31 257 PRO A O 1
ATOM 2029 N N . LYS A 1 258 ? 13.562 20.359 -3.455 1 88.31 258 LYS A N 1
ATOM 2030 C CA . LYS A 1 258 ? 13.43 21.641 -4.145 1 88.31 258 LYS A CA 1
ATOM 2031 C C . LYS A 1 258 ? 12.172 22.375 -3.707 1 88.31 258 LYS A C 1
ATOM 2033 O O . LYS A 1 258 ? 12.18 23.609 -3.553 1 88.31 258 LYS A O 1
ATOM 2038 N N . THR A 1 259 ? 11.094 21.656 -3.551 1 88.19 259 THR A N 1
ATOM 2039 C CA . THR A 1 259 ? 9.859 22.25 -3.039 1 88.19 259 THR A CA 1
ATOM 2040 C C . THR A 1 259 ? 10.055 22.75 -1.61 1 88.19 259 THR A C 1
ATOM 2042 O O . THR A 1 259 ? 9.586 23.828 -1.253 1 88.19 259 THR A O 1
ATOM 2045 N N . GLN A 1 260 ? 10.727 21.969 -0.846 1 88.94 260 GLN A N 1
ATOM 2046 C CA . GLN A 1 260 ? 11.023 22.359 0.531 1 88.94 260 GLN A CA 1
ATOM 2047 C C . GLN A 1 260 ? 11.852 23.641 0.581 1 88.94 260 GLN A C 1
ATOM 2049 O O . GLN A 1 260 ? 11.625 24.5 1.428 1 88.94 260 GLN A O 1
ATOM 2054 N N . ALA A 1 261 ? 12.82 23.672 -0.298 1 92.25 261 ALA A N 1
ATOM 2055 C CA . ALA A 1 261 ? 13.695 24.844 -0.352 1 92.25 261 ALA A CA 1
ATOM 2056 C C . ALA A 1 261 ? 12.898 26.094 -0.672 1 92.25 261 ALA A C 1
ATOM 2058 O O . ALA A 1 261 ? 13.07 27.125 -0.019 1 92.25 261 ALA A O 1
ATOM 2059 N N . ALA A 1 262 ? 12.062 25.984 -1.627 1 91.31 262 ALA A N 1
ATOM 2060 C CA . ALA A 1 262 ? 11.25 27.125 -2.016 1 91.31 262 ALA A CA 1
ATOM 2061 C C . ALA A 1 262 ? 10.352 27.578 -0.863 1 91.31 262 ALA A C 1
ATOM 2063 O O . ALA A 1 262 ? 10.227 28.781 -0.607 1 91.31 262 ALA A O 1
ATOM 2064 N N . ARG A 1 263 ? 9.766 26.688 -0.189 1 90.88 263 ARG A N 1
ATOM 2065 C CA . ARG A 1 263 ? 8.859 26.969 0.917 1 90.88 263 ARG A CA 1
ATOM 2066 C C . ARG A 1 263 ? 9.602 27.656 2.064 1 90.88 263 ARG A C 1
ATOM 2068 O O . ARG A 1 263 ? 9.094 28.609 2.66 1 90.88 263 ARG A O 1
ATOM 2075 N N . VAL A 1 264 ? 10.75 27.156 2.35 1 91.88 264 VAL A N 1
ATOM 2076 C CA . VAL A 1 264 ? 11.5 27.688 3.475 1 91.88 264 VAL A CA 1
ATOM 2077 C C . VAL A 1 264 ? 12.016 29.094 3.129 1 91.88 264 VAL A C 1
ATOM 2079 O O . VAL A 1 264 ? 12.047 29.969 3.988 1 91.88 264 VAL A O 1
ATOM 2082 N N . MET A 1 265 ? 12.453 29.266 1.914 1 93.56 265 MET A N 1
ATOM 2083 C CA . MET A 1 265 ? 12.898 30.578 1.469 1 93.56 265 MET A CA 1
ATOM 2084 C C . MET A 1 265 ? 11.789 31.609 1.622 1 93.56 265 MET A C 1
ATOM 2086 O O . MET A 1 265 ? 12.016 32.719 2.141 1 93.56 265 MET A O 1
ATOM 2090 N N . LEU A 1 266 ? 10.594 31.203 1.222 1 93.94 266 LEU A N 1
ATOM 2091 C CA . LEU A 1 266 ? 9.453 32.125 1.34 1 93.94 266 LEU A CA 1
ATOM 2092 C C . LEU A 1 266 ? 9.094 32.344 2.805 1 93.94 266 LEU A C 1
ATOM 2094 O O . LEU A 1 266 ? 8.758 33.469 3.193 1 93.94 266 LEU A O 1
ATOM 2098 N N . LEU A 1 267 ? 9.094 31.297 3.531 1 93.19 267 LEU A N 1
ATOM 2099 C CA . LEU A 1 267 ? 8.766 31.375 4.949 1 93.19 267 LEU A CA 1
ATOM 2100 C C . LEU A 1 267 ? 9.672 32.375 5.664 1 93.19 267 LEU A C 1
ATOM 2102 O O . LEU A 1 267 ? 9.195 33.25 6.402 1 93.19 267 LEU A O 1
ATOM 2106 N N . TYR A 1 268 ? 10.961 32.25 5.422 1 92.25 268 TYR A N 1
ATOM 2107 C CA . TYR A 1 268 ? 11.93 33.156 6.07 1 92.25 268 TYR A CA 1
ATOM 2108 C C . TYR A 1 268 ? 11.742 34.594 5.605 1 92.25 268 TYR A C 1
ATOM 2110 O O . TYR A 1 268 ? 11.828 35.531 6.41 1 92.25 268 TYR A O 1
ATOM 2118 N N . ALA A 1 269 ? 11.492 34.719 4.355 1 94.88 269 ALA A N 1
ATOM 2119 C CA . ALA A 1 269 ? 11.281 36.062 3.816 1 94.88 269 ALA A CA 1
ATOM 2120 C C . ALA A 1 269 ? 10.031 36.719 4.41 1 94.88 269 ALA A C 1
ATOM 2122 O O . ALA A 1 269 ? 10.039 37.875 4.758 1 94.88 269 ALA A O 1
ATOM 2123 N N . LEU A 1 270 ? 8.961 35.969 4.473 1 95.31 270 LEU A N 1
ATOM 2124 C CA . LEU A 1 270 ? 7.699 36.469 5.012 1 95.31 270 LEU A CA 1
ATOM 2125 C C . LEU A 1 270 ? 7.836 36.781 6.496 1 95.31 270 LEU A C 1
ATOM 2127 O O . LEU A 1 270 ? 7.32 37.812 6.965 1 95.31 270 LEU A O 1
ATOM 2131 N N . GLU A 1 271 ? 8.445 35.875 7.23 1 94.5 271 GLU A N 1
ATOM 2132 C CA . GLU A 1 271 ? 8.648 36.094 8.656 1 94.5 271 GLU A CA 1
ATOM 2133 C C . GLU A 1 271 ? 9.438 37.375 8.914 1 94.5 271 GLU A C 1
ATOM 2135 O O . GLU A 1 271 ? 9.141 38.125 9.844 1 94.5 271 GLU A O 1
ATOM 2140 N N . ASP A 1 272 ? 10.492 37.594 8.141 1 94.81 272 ASP A N 1
ATOM 2141 C CA . ASP A 1 272 ? 11.312 38.781 8.227 1 94.81 272 ASP A CA 1
ATOM 2142 C C . ASP A 1 272 ? 10.492 40.031 7.891 1 94.81 272 ASP A C 1
ATOM 2144 O O . ASP A 1 272 ? 10.562 41.031 8.594 1 94.81 272 ASP A O 1
ATOM 2148 N N . ALA A 1 273 ? 9.734 39.969 6.832 1 96.25 273 ALA A N 1
ATOM 2149 C CA . ALA A 1 273 ? 8.914 41.094 6.402 1 96.25 273 ALA A CA 1
ATOM 2150 C C . ALA A 1 273 ? 7.902 41.469 7.477 1 96.25 273 ALA A C 1
ATOM 2152 O O . ALA A 1 273 ? 7.676 42.656 7.734 1 96.25 273 ALA A O 1
ATOM 2153 N N . LEU A 1 274 ? 7.277 40.531 8.031 1 95.62 274 LEU A N 1
ATOM 2154 C CA . LEU A 1 274 ? 6.277 40.781 9.07 1 95.62 274 LEU A CA 1
ATOM 2155 C C . LEU A 1 274 ? 6.918 41.375 10.305 1 95.62 274 LEU A C 1
ATOM 2157 O O . LEU A 1 274 ? 6.312 42.25 10.969 1 95.62 274 LEU A O 1
ATOM 2161 N N . GLU A 1 275 ? 8.102 40.875 10.633 1 94.75 275 GLU A N 1
ATOM 2162 C CA . GLU A 1 275 ? 8.828 41.438 11.773 1 94.75 275 GLU A CA 1
ATOM 2163 C C . GLU A 1 275 ? 9.164 42.906 11.547 1 94.75 275 GLU A C 1
ATOM 2165 O O . GLU A 1 275 ? 8.977 43.719 12.445 1 94.75 275 GLU A O 1
ATOM 2170 N N . GLN A 1 276 ? 9.641 43.188 10.359 1 95.75 276 GLN A N 1
ATOM 2171 C CA . GLN A 1 276 ? 9.953 44.562 10.023 1 95.75 276 GLN A CA 1
ATOM 2172 C C . GLN A 1 276 ? 8.703 45.438 10.031 1 95.75 276 GLN A C 1
ATOM 2174 O O . GLN A 1 276 ? 8.727 46.562 10.523 1 95.75 276 GLN A O 1
ATOM 2179 N N . PHE A 1 277 ? 7.668 44.875 9.5 1 96.25 277 PHE A N 1
ATOM 2180 C CA . PHE A 1 277 ? 6.406 45.625 9.445 1 96.25 277 PHE A CA 1
ATOM 2181 C C . PHE A 1 277 ? 5.883 45.875 10.852 1 96.25 277 PHE A C 1
ATOM 2183 O O . PHE A 1 277 ? 5.395 46.969 11.148 1 96.25 277 PHE A O 1
ATOM 2190 N N . LYS A 1 278 ? 5.93 44.906 11.672 1 95.19 278 LYS A N 1
ATOM 2191 C CA . LYS A 1 278 ? 5.516 45.031 13.07 1 95.19 278 LYS A CA 1
ATOM 2192 C C . LYS A 1 278 ? 6.32 46.125 13.781 1 95.19 278 LYS A C 1
ATOM 2194 O O . LYS A 1 278 ? 5.766 46.906 14.539 1 95.19 278 LYS A O 1
ATOM 2199 N N . ASN A 1 279 ? 7.629 46.156 13.555 1 94.69 279 ASN A N 1
ATOM 2200 C CA . ASN A 1 279 ? 8.508 47.125 14.188 1 94.69 279 ASN A CA 1
ATOM 2201 C C . ASN A 1 279 ? 8.195 48.562 13.703 1 94.69 279 ASN A C 1
ATOM 2203 O O . ASN A 1 279 ? 8.32 49.5 14.469 1 94.69 279 ASN A O 1
ATOM 2207 N N . LYS A 1 280 ? 7.758 48.625 12.531 1 95.44 280 LYS A N 1
ATOM 2208 C CA . LYS A 1 280 ? 7.488 49.906 11.93 1 95.44 280 LYS A CA 1
ATOM 2209 C C . LYS A 1 280 ? 6.074 50.375 12.25 1 95.44 280 LYS A C 1
ATOM 2211 O O . LYS A 1 280 ? 5.852 51.562 12.523 1 95.44 280 LYS A O 1
ATOM 2216 N N . SER A 1 281 ? 5.102 49.469 12.164 1 95.56 281 SER A N 1
ATOM 2217 C CA . SER A 1 281 ? 3.697 49.875 12.195 1 95.56 281 SER A CA 1
ATOM 2218 C C . SER A 1 281 ? 3.018 49.406 13.484 1 95.56 281 SER A C 1
ATOM 2220 O O . SER A 1 281 ? 1.903 49.844 13.789 1 95.56 281 SER A O 1
ATOM 2222 N N . GLY A 1 282 ? 3.617 48.5 14.203 1 94.69 282 GLY A N 1
ATOM 2223 C CA . GLY A 1 282 ? 3.059 48 15.453 1 94.69 282 GLY A CA 1
ATOM 2224 C C . GLY A 1 282 ? 2.438 46.625 15.336 1 94.69 282 GLY A C 1
ATOM 2225 O O . GLY A 1 282 ? 2.145 46.156 14.234 1 94.69 282 GLY A O 1
ATOM 2226 N N . MET A 1 283 ? 2.172 46.094 16.484 1 94 283 MET A N 1
ATOM 2227 C CA . MET A 1 283 ? 1.664 44.719 16.578 1 94 283 MET A CA 1
ATOM 2228 C C . MET A 1 283 ? 0.247 44.625 16.031 1 94 283 MET A C 1
ATOM 2230 O O . MET A 1 283 ? -0.079 43.688 15.297 1 94 283 MET A O 1
ATOM 2234 N N . ASP A 1 284 ? -0.571 45.5 16.359 1 93.56 284 ASP A N 1
ATOM 2235 C CA . ASP A 1 284 ? -1.966 45.5 15.93 1 93.56 284 ASP A CA 1
ATOM 2236 C C . ASP A 1 284 ? -2.078 45.656 14.422 1 93.56 284 ASP A C 1
ATOM 2238 O O . ASP A 1 284 ? -2.91 45 13.781 1 93.56 284 ASP A O 1
ATOM 2242 N N . ALA A 1 285 ? -1.269 46.5 13.891 1 94.75 285 ALA A N 1
ATOM 2243 C CA . ALA A 1 285 ? -1.242 46.688 12.445 1 94.75 285 ALA A CA 1
ATOM 2244 C C . ALA A 1 285 ? -0.808 45.406 11.734 1 94.75 285 ALA A C 1
ATOM 2246 O O . ALA A 1 285 ? -1.312 45.094 10.656 1 94.75 285 ALA A O 1
ATOM 2247 N N . ALA A 1 286 ? 0.121 44.781 12.32 1 95.25 286 ALA A N 1
ATOM 2248 C CA . ALA A 1 286 ? 0.597 43.531 11.75 1 95.25 286 ALA A CA 1
ATOM 2249 C C . ALA A 1 286 ? -0.505 42.469 11.758 1 95.25 286 ALA A C 1
ATOM 2251 O O . ALA A 1 286 ? -0.669 41.75 10.781 1 95.25 286 ALA A O 1
ATOM 2252 N N . LYS A 1 287 ? -1.199 42.344 12.828 1 94.25 287 LYS A N 1
ATOM 2253 C CA . LYS A 1 287 ? -2.297 41.406 12.93 1 94.25 287 LYS A CA 1
ATOM 2254 C C . LYS A 1 287 ? -3.391 41.719 11.914 1 94.25 287 LYS A C 1
ATOM 2256 O O . LYS A 1 287 ? -3.969 40.781 11.32 1 94.25 287 LYS A O 1
ATOM 2261 N N . ASP A 1 288 ? -3.627 42.969 11.789 1 93.81 288 ASP A N 1
ATOM 2262 C CA . ASP A 1 288 ? -4.621 43.375 10.805 1 93.81 288 ASP A CA 1
ATOM 2263 C C . ASP A 1 288 ? -4.195 43 9.391 1 93.81 288 ASP A C 1
ATOM 2265 O O . ASP A 1 288 ? -5.027 42.594 8.578 1 93.81 288 ASP A O 1
ATOM 2269 N N . GLU A 1 289 ? -2.959 43.219 9.133 1 94.31 289 GLU A N 1
ATOM 2270 C CA . GLU A 1 289 ? -2.434 42.844 7.824 1 94.31 289 GLU A CA 1
ATOM 2271 C C . GLU A 1 289 ? -2.564 41.344 7.594 1 94.31 289 GLU A C 1
ATOM 2273 O O . GLU A 1 289 ? -2.85 40.875 6.477 1 94.31 289 GLU A O 1
ATOM 2278 N N . ILE A 1 290 ? -2.314 40.625 8.617 1 93.81 290 ILE A N 1
ATOM 2279 C CA . ILE A 1 290 ? -2.404 39.156 8.523 1 93.81 290 ILE A CA 1
ATOM 2280 C C . ILE A 1 290 ? -3.836 38.75 8.18 1 93.81 290 ILE A C 1
ATOM 2282 O O . ILE A 1 290 ? -4.055 37.844 7.395 1 93.81 290 ILE A O 1
ATOM 2286 N N . VAL A 1 291 ? -4.789 39.344 8.828 1 93.56 291 VAL A N 1
ATOM 2287 C CA . VAL A 1 291 ? -6.184 39.062 8.5 1 93.56 291 VAL A CA 1
ATOM 2288 C C . VAL A 1 291 ? -6.418 39.312 7.008 1 93.56 291 VAL A C 1
ATOM 2290 O O . VAL A 1 291 ? -7.133 38.531 6.359 1 93.56 291 VAL A O 1
ATOM 2293 N N . ARG A 1 292 ? -5.793 40.281 6.449 1 93.88 292 ARG A N 1
ATOM 2294 C CA . ARG A 1 292 ? -5.934 40.594 5.027 1 93.88 292 ARG A CA 1
ATOM 2295 C C . ARG A 1 292 ? -5.293 39.531 4.164 1 93.88 292 ARG A C 1
ATOM 2297 O O . ARG A 1 292 ? -5.73 39.281 3.041 1 93.88 292 ARG A O 1
ATOM 2304 N N . PHE A 1 293 ? -4.215 38.938 4.715 1 94.88 293 PHE A N 1
ATOM 2305 C CA . PHE A 1 293 ? -3.598 37.812 3.992 1 94.88 293 PHE A CA 1
ATOM 2306 C C . PHE A 1 293 ? -4.621 36.719 3.697 1 94.88 293 PHE A C 1
ATOM 2308 O O . PHE A 1 293 ? -4.535 36.062 2.674 1 94.88 293 PHE A O 1
ATOM 2315 N N . PHE A 1 294 ? -5.598 36.562 4.594 1 93.56 294 PHE A N 1
ATOM 2316 C CA . PHE A 1 294 ? -6.555 35.469 4.504 1 93.56 294 PHE A CA 1
ATOM 2317 C C . PHE A 1 294 ? -7.828 35.906 3.803 1 93.56 294 PHE A C 1
ATOM 2319 O O . PHE A 1 294 ? -8.602 35.094 3.318 1 93.56 294 PHE A O 1
ATOM 2326 N N . THR A 1 295 ? -8.047 37.219 3.676 1 92.5 295 THR A N 1
ATOM 2327 C CA . THR A 1 295 ? -9.375 37.688 3.258 1 92.5 295 THR A CA 1
ATOM 2328 C C . THR A 1 295 ? -9.281 38.469 1.963 1 92.5 295 THR A C 1
ATOM 2330 O O . THR A 1 295 ? -10.25 38.531 1.193 1 92.5 295 THR A O 1
ATOM 2333 N N . GLU A 1 296 ? -8.117 39.062 1.713 1 93.44 296 GLU A N 1
ATOM 2334 C CA . GLU A 1 296 ? -8.055 40 0.59 1 93.44 296 GLU A CA 1
ATOM 2335 C C . GLU A 1 296 ? -6.879 39.656 -0.331 1 93.44 296 GLU A C 1
ATOM 2337 O O . GLU A 1 296 ? -7.016 39.719 -1.555 1 93.44 296 GLU A O 1
ATOM 2342 N N . TYR A 1 297 ? -5.746 39.312 0.239 1 94.75 297 TYR A N 1
ATOM 2343 C CA . TYR A 1 297 ? -4.512 39.156 -0.525 1 94.75 297 TYR A CA 1
ATOM 2344 C C . TYR A 1 297 ? -4.562 37.906 -1.389 1 94.75 297 TYR A C 1
ATOM 2346 O O . TYR A 1 297 ? -5.125 36.875 -0.981 1 94.75 297 TYR A O 1
ATOM 2354 N N . ASP A 1 298 ? -4.031 38.031 -2.541 1 93.81 298 ASP A N 1
ATOM 2355 C CA . ASP A 1 298 ? -3.641 36.844 -3.326 1 93.81 298 ASP A CA 1
ATOM 2356 C C . ASP A 1 298 ? -2.127 36.656 -3.295 1 93.81 298 ASP A C 1
ATOM 2358 O O . ASP A 1 298 ? -1.427 37.312 -2.516 1 93.81 298 ASP A O 1
ATOM 2362 N N . ASP A 1 299 ? -1.595 35.719 -4.035 1 93.38 299 ASP A N 1
ATOM 2363 C CA . ASP A 1 299 ? -0.172 35.406 -3.99 1 93.38 299 ASP A CA 1
ATOM 2364 C C . ASP A 1 299 ? 0.676 36.594 -4.406 1 93.38 299 ASP A C 1
ATOM 2366 O O . ASP A 1 299 ? 1.715 36.875 -3.803 1 93.38 299 ASP A O 1
ATOM 2370 N N . GLY A 1 300 ? 0.196 37.312 -5.43 1 90.06 300 GLY A N 1
ATOM 2371 C CA . GLY A 1 300 ? 0.909 38.5 -5.859 1 90.06 300 GLY A CA 1
ATOM 2372 C C . GLY A 1 300 ? 0.96 39.562 -4.797 1 90.06 300 GLY A C 1
ATOM 2373 O O . GLY A 1 300 ? 1.989 40.219 -4.621 1 90.06 300 GLY A O 1
ATOM 2374 N N . ASP A 1 301 ? -0.154 39.812 -4.152 1 94.25 301 ASP A N 1
ATOM 2375 C CA . ASP A 1 301 ? -0.232 40.812 -3.092 1 94.25 301 ASP A CA 1
ATOM 2376 C C . ASP A 1 301 ? 0.735 40.469 -1.956 1 94.25 301 ASP A C 1
ATOM 2378 O O . ASP A 1 301 ? 1.373 41.375 -1.398 1 94.25 301 ASP A O 1
ATOM 2382 N N . LEU A 1 302 ? 0.795 39.219 -1.605 1 94.94 302 LEU A N 1
ATOM 2383 C CA . LEU A 1 302 ? 1.671 38.812 -0.51 1 94.94 302 LEU A CA 1
ATOM 2384 C C . LEU A 1 302 ? 3.135 39.031 -0.878 1 94.94 302 LEU A C 1
ATOM 2386 O O . LEU A 1 302 ? 3.928 39.5 -0.049 1 94.94 302 LEU A O 1
ATOM 2390 N N . LEU A 1 303 ? 3.482 38.688 -2.088 1 93.44 303 LEU A N 1
ATOM 2391 C CA . LEU A 1 303 ? 4.852 38.875 -2.553 1 93.44 303 LEU A CA 1
ATOM 2392 C C . LEU A 1 303 ? 5.207 40.375 -2.533 1 93.44 303 LEU A C 1
ATOM 2394 O O . LEU A 1 303 ? 6.332 40.75 -2.184 1 93.44 303 LEU A O 1
ATOM 2398 N N . ASN A 1 304 ? 4.25 41.188 -2.908 1 93.44 304 ASN A N 1
ATOM 2399 C CA . ASN A 1 304 ? 4.461 42.625 -2.863 1 93.44 304 ASN A CA 1
ATOM 2400 C C . ASN A 1 304 ? 4.648 43.125 -1.431 1 93.44 304 ASN A C 1
ATOM 2402 O O . ASN A 1 304 ? 5.453 44.031 -1.181 1 93.44 304 ASN A O 1
ATOM 2406 N N . PHE A 1 305 ? 3.844 42.656 -0.571 1 95.94 305 PHE A N 1
ATOM 2407 C CA . PHE A 1 305 ? 4.008 43 0.839 1 95.94 305 PHE A CA 1
ATOM 2408 C C . PHE A 1 305 ? 5.418 42.656 1.315 1 95.94 305 PHE A C 1
ATOM 2410 O O . PHE A 1 305 ? 6.055 43.469 2 1 95.94 305 PHE A O 1
ATOM 2417 N N . ILE A 1 306 ? 5.934 41.469 0.982 1 95.81 306 ILE A N 1
ATOM 2418 C CA . ILE A 1 306 ? 7.27 41.031 1.383 1 95.81 306 ILE A CA 1
ATOM 2419 C C . ILE A 1 306 ? 8.312 41.969 0.773 1 95.81 306 ILE A C 1
ATOM 2421 O O . ILE A 1 306 ? 9.234 42.406 1.463 1 95.81 306 ILE A O 1
ATOM 2425 N N . ARG A 1 307 ? 8.133 42.281 -0.435 1 94.44 307 ARG A N 1
ATOM 2426 C CA . ARG A 1 307 ? 9.078 43.125 -1.141 1 94.44 307 ARG A CA 1
ATOM 2427 C C . ARG A 1 307 ? 9.156 44.5 -0.496 1 94.44 307 ARG A C 1
ATOM 2429 O O . ARG A 1 307 ? 10.227 45.125 -0.481 1 94.44 307 ARG A O 1
ATOM 2436 N N . SER A 1 308 ? 8.109 44.969 -0.029 1 96.19 308 SER A N 1
ATOM 2437 C CA . SER A 1 308 ? 8.016 46.344 0.495 1 96.19 308 SER A CA 1
ATOM 2438 C C . SER A 1 308 ? 8.547 46.406 1.925 1 96.19 308 SER A C 1
ATOM 2440 O O . SER A 1 308 ? 8.891 47.5 2.408 1 96.19 308 SER A O 1
ATOM 2442 N N . ASN A 1 309 ? 8.562 45.312 2.564 1 96.25 309 ASN A N 1
ATOM 2443 C CA . ASN A 1 309 ? 8.812 45.438 3.996 1 96.25 309 ASN A CA 1
ATOM 2444 C C . ASN A 1 309 ? 10.016 44.594 4.426 1 96.25 309 ASN A C 1
ATOM 2446 O O . ASN A 1 309 ? 10.562 44.781 5.508 1 96.25 309 ASN A O 1
ATOM 2450 N N . ALA A 1 310 ? 10.477 43.719 3.658 1 94.75 310 ALA A N 1
ATOM 2451 C CA . ALA A 1 310 ? 11.516 42.75 4.051 1 94.75 310 ALA A CA 1
ATOM 2452 C C . ALA A 1 310 ? 12.891 43.438 4.094 1 94.75 310 ALA A C 1
ATOM 2454 O O . ALA A 1 310 ? 13.094 44.469 3.479 1 94.75 310 ALA A O 1
ATOM 2455 N N . SER A 1 311 ? 13.797 42.844 4.82 1 95.12 311 SER A N 1
ATOM 2456 C CA . SER A 1 311 ? 15.195 43.281 4.844 1 95.12 311 SER A CA 1
ATOM 2457 C C . SER A 1 311 ? 15.898 42.938 3.535 1 95.12 311 SER A C 1
ATOM 2459 O O . SER A 1 311 ? 15.359 42.219 2.703 1 95.12 311 SER A O 1
ATOM 2461 N N . GLU A 1 312 ? 17.078 43.438 3.457 1 93.44 312 GLU A N 1
ATOM 2462 C CA . GLU A 1 312 ? 17.859 43.219 2.246 1 93.44 312 GLU A CA 1
ATOM 2463 C C . GLU A 1 312 ? 18.156 41.719 2.055 1 93.44 312 GLU A C 1
ATOM 2465 O O . GLU A 1 312 ? 18.094 41.219 0.934 1 93.44 312 GLU A O 1
ATOM 2470 N N . LYS A 1 313 ? 18.438 41.094 3.1 1 90.12 313 LYS A N 1
ATOM 2471 C CA . LYS A 1 313 ? 18.734 39.656 3.031 1 90.12 313 LYS A CA 1
ATOM 2472 C C . LYS A 1 313 ? 17.547 38.875 2.52 1 90.12 313 LYS A C 1
ATOM 2474 O O . LYS A 1 313 ? 17.703 37.969 1.703 1 90.12 313 LYS A O 1
ATOM 2479 N N . SER A 1 314 ? 16.422 39.219 3.004 1 93.44 314 SER A N 1
ATOM 2480 C CA . SER A 1 314 ? 15.211 38.5 2.629 1 93.44 314 SER A CA 1
ATOM 2481 C C . SER A 1 314 ? 14.766 38.875 1.219 1 93.44 314 SER A C 1
ATOM 2483 O O . SER A 1 314 ? 14.141 38.062 0.525 1 93.44 314 SER A O 1
ATOM 2485 N N . LEU A 1 315 ? 15.094 40.062 0.809 1 94.94 315 LEU A N 1
ATOM 2486 C CA . LEU A 1 315 ? 14.812 40.438 -0.567 1 94.94 315 LEU A CA 1
ATOM 2487 C C . LEU A 1 315 ? 15.609 39.594 -1.55 1 94.94 315 LEU A C 1
ATOM 2489 O O . LEU A 1 315 ? 15.125 39.281 -2.637 1 94.94 315 LEU A O 1
ATOM 2493 N N . ILE A 1 316 ? 16.75 39.281 -1.133 1 92.94 316 ILE A N 1
ATOM 2494 C CA . ILE A 1 316 ? 17.594 38.406 -1.958 1 92.94 316 ILE A CA 1
ATOM 2495 C C . ILE A 1 316 ? 16.922 37.031 -2.086 1 92.94 316 ILE A C 1
ATOM 2497 O O . ILE A 1 316 ? 16.953 36.406 -3.156 1 92.94 316 ILE A O 1
ATOM 2501 N N . LEU A 1 317 ? 16.391 36.562 -0.996 1 93.56 317 LEU A N 1
ATOM 2502 C CA . LEU A 1 317 ? 15.688 35.281 -1.036 1 93.56 317 LEU A CA 1
ATOM 2503 C C . LEU A 1 317 ? 14.523 35.344 -2.016 1 93.56 317 LEU A C 1
ATOM 2505 O O . LEU A 1 317 ? 14.305 34.406 -2.781 1 93.56 317 LEU A O 1
ATOM 2509 N N . LEU A 1 318 ? 13.805 36.406 -1.943 1 93.56 318 LEU A N 1
ATOM 2510 C CA . LEU A 1 318 ? 12.648 36.562 -2.816 1 93.56 318 LEU A CA 1
ATOM 2511 C C . LEU A 1 318 ? 13.078 36.656 -4.277 1 93.56 318 LEU A C 1
ATOM 2513 O O . LEU A 1 318 ? 12.414 36.094 -5.156 1 93.56 318 LEU A O 1
ATOM 2517 N N . ASP A 1 319 ? 14.148 37.344 -4.535 1 92.12 319 ASP A N 1
ATOM 2518 C CA . ASP A 1 319 ? 14.672 37.469 -5.895 1 92.12 319 ASP A CA 1
ATOM 2519 C C . ASP A 1 319 ? 15.148 36.094 -6.414 1 92.12 319 ASP A C 1
ATOM 2521 O O . ASP A 1 319 ? 14.969 35.781 -7.594 1 92.12 319 ASP A O 1
ATOM 2525 N N . ASN A 1 320 ? 15.789 35.406 -5.551 1 92.38 320 ASN A N 1
ATOM 2526 C CA . ASN A 1 320 ? 16.219 34.062 -5.922 1 92.38 320 ASN A CA 1
ATOM 2527 C C . ASN A 1 320 ? 15.031 33.188 -6.293 1 92.38 320 ASN A C 1
ATOM 2529 O O . ASN A 1 320 ? 15.109 32.406 -7.242 1 92.38 320 ASN A O 1
ATOM 2533 N N . LEU A 1 321 ? 13.977 33.312 -5.539 1 89.62 321 LEU A N 1
ATOM 2534 C CA . LEU A 1 321 ? 12.766 32.562 -5.836 1 89.62 321 LEU A CA 1
ATOM 2535 C C . LEU A 1 321 ? 12.203 32.938 -7.195 1 89.62 321 LEU A C 1
ATOM 2537 O O . LEU A 1 321 ? 11.812 32.094 -7.984 1 89.62 321 LEU A O 1
ATOM 2541 N N . ARG A 1 322 ? 12.195 34.188 -7.418 1 86.19 322 ARG A N 1
ATOM 2542 C CA . ARG A 1 322 ? 11.648 34.719 -8.656 1 86.19 322 ARG A CA 1
ATOM 2543 C C . ARG A 1 322 ? 12.469 34.25 -9.859 1 86.19 322 ARG A C 1
ATOM 2545 O O . ARG A 1 322 ? 11.922 34 -10.93 1 86.19 322 ARG A O 1
ATOM 2552 N N . GLU A 1 323 ? 13.75 34.125 -9.656 1 85.62 323 GLU A N 1
ATOM 2553 C CA . GLU A 1 323 ? 14.664 33.781 -10.742 1 85.62 323 GLU A CA 1
ATOM 2554 C C . GLU A 1 323 ? 14.867 32.25 -10.844 1 85.62 323 GLU A C 1
ATOM 2556 O O . GLU A 1 323 ? 15.586 31.781 -11.719 1 85.62 323 GLU A O 1
ATOM 2561 N N . GLY A 1 324 ? 14.289 31.578 -9.977 1 84.88 324 GLY A N 1
ATOM 2562 C CA . GLY A 1 324 ? 14.398 30.141 -10.016 1 84.88 324 GLY A CA 1
ATOM 2563 C C . GLY A 1 324 ? 15.711 29.625 -9.445 1 84.88 324 GLY A C 1
ATOM 2564 O O . GLY A 1 324 ? 16.109 28.484 -9.719 1 84.88 324 GLY A O 1
ATOM 2565 N N . ARG A 1 325 ? 16.422 30.453 -8.727 1 87.44 325 ARG A N 1
ATOM 2566 C CA . ARG A 1 325 ? 17.656 30.062 -8.078 1 87.44 325 ARG A CA 1
ATOM 2567 C C . ARG A 1 325 ? 17.391 29.531 -6.664 1 87.44 325 ARG A C 1
ATOM 2569 O O . ARG A 1 325 ? 17.766 30.188 -5.68 1 87.44 325 ARG A O 1
ATOM 2576 N N . LEU A 1 326 ? 16.859 28.312 -6.641 1 92.19 326 LEU A N 1
ATOM 2577 C CA . LEU A 1 326 ? 16.469 27.719 -5.363 1 92.19 326 LEU A CA 1
ATOM 2578 C C . LEU A 1 326 ? 17.688 27.203 -4.613 1 92.19 326 LEU A C 1
ATOM 2580 O O . LEU A 1 326 ? 18.656 26.75 -5.227 1 92.19 326 LEU A O 1
ATOM 2584 N N . TYR A 1 327 ? 17.578 27.359 -3.35 1 92.75 327 TYR A N 1
ATOM 2585 C CA . TYR A 1 327 ? 18.625 26.797 -2.514 1 92.75 327 TYR A CA 1
ATOM 2586 C C . TYR A 1 327 ? 18.688 25.281 -2.678 1 92.75 327 TYR A C 1
ATOM 2588 O O . TYR A 1 327 ? 17.688 24.641 -2.979 1 92.75 327 TYR A O 1
ATOM 2596 N N . GLU A 1 328 ? 19.859 24.719 -2.533 1 90.62 328 GLU A N 1
ATOM 2597 C CA . GLU A 1 328 ? 20.078 23.281 -2.691 1 90.62 328 GLU A CA 1
ATOM 2598 C C . GLU A 1 328 ? 20.312 22.609 -1.343 1 90.62 328 GLU A C 1
ATOM 2600 O O . GLU A 1 328 ? 20.906 23.188 -0.444 1 90.62 328 GLU A O 1
ATOM 2605 N N . PRO A 1 329 ? 19.766 21.375 -1.254 1 89.12 329 PRO A N 1
ATOM 2606 C CA . PRO A 1 329 ? 20.016 20.656 -0 1 89.12 329 PRO A CA 1
ATOM 2607 C C . PRO A 1 329 ? 21.469 20.281 0.188 1 89.12 329 PRO A C 1
ATOM 2609 O O . PRO A 1 329 ? 22.094 19.703 -0.718 1 89.12 329 PRO A O 1
ATOM 2612 N N . VAL A 1 330 ? 22.062 20.641 1.27 1 88.62 330 VAL A N 1
ATOM 2613 C CA . VAL A 1 330 ? 23.453 20.328 1.552 1 88.62 330 VAL A CA 1
ATOM 2614 C C . VAL A 1 330 ? 23.531 19.172 2.555 1 88.62 330 VAL A C 1
ATOM 2616 O O . VAL A 1 330 ? 24.547 18.484 2.633 1 88.62 330 VAL A O 1
ATOM 2619 N N . ALA A 1 331 ? 22.531 19.062 3.359 1 87.31 331 ALA A N 1
ATOM 2620 C CA . ALA A 1 331 ? 22.422 17.969 4.324 1 87.31 331 ALA A CA 1
ATOM 2621 C C . ALA A 1 331 ? 20.969 17.609 4.586 1 87.31 331 ALA A C 1
ATOM 2623 O O . ALA A 1 331 ? 20.109 18.484 4.672 1 87.31 331 ALA A O 1
ATOM 2624 N N . ARG A 1 332 ? 20.75 16.359 4.594 1 86.38 332 ARG A N 1
ATOM 2625 C CA . ARG A 1 332 ? 19.391 15.875 4.84 1 86.38 332 ARG A CA 1
ATOM 2626 C C . ARG A 1 332 ? 19.391 14.672 5.781 1 86.38 332 ARG A C 1
ATOM 2628 O O . ARG A 1 332 ? 20.109 13.695 5.543 1 86.38 332 ARG A O 1
ATOM 2635 N N . LEU A 1 333 ? 18.703 14.836 6.871 1 83.44 333 LEU A N 1
ATOM 2636 C CA . LEU A 1 333 ? 18.516 13.727 7.801 1 83.44 333 LEU A CA 1
ATOM 2637 C C . LEU A 1 333 ? 17.109 13.133 7.664 1 83.44 333 LEU A C 1
ATOM 2639 O O . LEU A 1 333 ? 16.125 13.859 7.684 1 83.44 333 LEU A O 1
ATOM 2643 N N . SER A 1 334 ? 17.188 11.812 7.453 1 78.62 334 SER A N 1
ATOM 2644 C CA . SER A 1 334 ? 15.922 11.094 7.383 1 78.62 334 SER A CA 1
ATOM 2645 C C . SER A 1 334 ? 15.719 10.203 8.609 1 78.62 334 SER A C 1
ATOM 2647 O O . SER A 1 334 ? 16.641 10.031 9.414 1 78.62 334 SER A O 1
ATOM 2649 N N . GLN A 1 335 ? 14.57 9.617 8.719 1 77.12 335 GLN A N 1
ATOM 2650 C CA . GLN A 1 335 ? 14.227 8.789 9.875 1 77.12 335 GLN A CA 1
ATOM 2651 C C . GLN A 1 335 ? 15.141 7.57 9.969 1 77.12 335 GLN A C 1
ATOM 2653 O O . GLN A 1 335 ? 15.359 7.039 11.062 1 77.12 335 GLN A O 1
ATOM 2658 N N . LYS A 1 336 ? 15.727 7.156 8.953 1 76 336 LYS A N 1
ATOM 2659 C CA . LYS A 1 336 ? 16.484 5.91 8.922 1 76 336 LYS A CA 1
ATOM 2660 C C . LYS A 1 336 ? 17.875 6.098 9.539 1 76 336 LYS A C 1
ATOM 2662 O O . LYS A 1 336 ? 18.516 5.121 9.914 1 76 336 LYS A O 1
ATOM 2667 N N . ILE A 1 337 ? 18.281 7.355 9.664 1 79.69 337 ILE A N 1
ATOM 2668 C CA . ILE A 1 337 ? 19.656 7.559 10.133 1 79.69 337 ILE A CA 1
ATOM 2669 C C . ILE A 1 337 ? 19.625 8.242 11.5 1 79.69 337 ILE A C 1
ATOM 2671 O O . ILE A 1 337 ? 20.688 8.625 12.023 1 79.69 337 ILE A O 1
ATOM 2675 N N . LEU A 1 338 ? 18.469 8.438 12.008 1 85.19 338 LEU A N 1
ATOM 2676 C CA . LEU A 1 338 ? 18.344 9.078 13.32 1 85.19 338 LEU A CA 1
ATOM 2677 C C . LEU A 1 338 ? 18 8.047 14.391 1 85.19 338 LEU A C 1
ATOM 2679 O O . LEU A 1 338 ? 17.234 7.113 14.141 1 85.19 338 LEU A O 1
ATOM 2683 N N . ARG A 1 339 ? 18.547 8.305 15.547 1 85.06 339 ARG A N 1
ATOM 2684 C CA . ARG A 1 339 ? 18.172 7.469 16.688 1 85.06 339 ARG A CA 1
ATOM 2685 C C . ARG A 1 339 ? 16.734 7.715 17.094 1 85.06 339 ARG A C 1
ATOM 2687 O O . ARG A 1 339 ? 16.219 8.836 16.984 1 85.06 339 ARG A O 1
ATOM 2694 N N . PRO A 1 340 ? 16.094 6.711 17.656 1 87.12 340 PRO A N 1
ATOM 2695 C CA . PRO A 1 340 ? 14.68 6.848 18.031 1 87.12 340 PRO A CA 1
ATOM 2696 C C . PRO A 1 340 ? 14.438 8.016 18.984 1 87.12 340 PRO A C 1
ATOM 2698 O O . PRO A 1 340 ? 13.438 8.727 18.859 1 87.12 340 PRO A O 1
ATOM 2701 N N . SER A 1 341 ? 15.336 8.227 19.922 1 87.38 341 SER A N 1
ATOM 2702 C CA . SER A 1 341 ? 15.156 9.32 20.859 1 87.38 341 SER A CA 1
ATOM 2703 C C . SER A 1 341 ? 15.195 10.672 20.156 1 87.38 341 SER A C 1
ATOM 2705 O O . SER A 1 341 ? 14.383 11.555 20.453 1 87.38 341 SER A O 1
ATOM 2707 N N . THR A 1 342 ? 16.125 10.766 19.234 1 89.06 342 THR A N 1
ATOM 2708 C CA . THR A 1 342 ? 16.25 12 18.469 1 89.06 342 THR A CA 1
ATOM 2709 C C . THR A 1 342 ? 15.039 12.195 17.562 1 89.06 342 THR A C 1
ATOM 2711 O O . THR A 1 342 ? 14.508 13.297 17.453 1 89.06 342 THR A O 1
ATOM 2714 N N . ARG A 1 343 ? 14.625 11.133 17 1 89.56 343 ARG A N 1
ATOM 2715 C CA . ARG A 1 343 ? 13.445 11.188 16.125 1 89.56 343 ARG A CA 1
ATOM 2716 C C . ARG A 1 343 ? 12.219 11.648 16.906 1 89.56 343 ARG A C 1
ATOM 2718 O O . ARG A 1 343 ? 11.445 12.477 16.422 1 89.56 343 ARG A O 1
ATOM 2725 N N . MET A 1 344 ? 12.078 11.047 18.031 1 90.44 344 MET A N 1
ATOM 2726 C CA . MET A 1 344 ? 10.922 11.383 18.859 1 90.44 344 MET A CA 1
ATOM 2727 C C . MET A 1 344 ? 10.938 12.852 19.266 1 90.44 344 MET A C 1
ATOM 2729 O O . MET A 1 344 ? 9.914 13.523 19.219 1 90.44 344 MET A O 1
ATOM 2733 N N . SER A 1 345 ? 12.094 13.32 19.609 1 90 345 SER A N 1
ATOM 2734 C CA . SER A 1 345 ? 12.242 14.727 19.984 1 90 345 SER A CA 1
ATOM 2735 C C . SER A 1 345 ? 11.906 15.648 18.828 1 90 345 SER A C 1
ATOM 2737 O O . SER A 1 345 ? 11.164 16.625 18.984 1 90 345 SER A O 1
ATOM 2739 N N . LEU A 1 346 ? 12.445 15.305 17.703 1 90.06 346 LEU A N 1
ATOM 2740 C CA . LEU A 1 346 ? 12.219 16.125 16.516 1 90.06 346 LEU A CA 1
ATOM 2741 C C . LEU A 1 346 ? 10.75 16.109 16.125 1 90.06 346 LEU A C 1
ATOM 2743 O O . LEU A 1 346 ? 10.203 17.141 15.711 1 90.06 346 LEU A O 1
ATOM 2747 N N . SER A 1 347 ? 10.18 14.945 16.234 1 89.19 347 SER A N 1
ATOM 2748 C CA . SER A 1 347 ? 8.766 14.828 15.898 1 89.19 347 SER A CA 1
ATOM 2749 C C . SER A 1 347 ? 7.906 15.695 16.812 1 89.19 347 SER A C 1
ATOM 2751 O O . SER A 1 347 ? 6.957 16.344 16.344 1 89.19 347 SER A O 1
ATOM 2753 N N . THR A 1 348 ? 8.227 15.734 18.031 1 87.62 348 THR A N 1
ATOM 2754 C CA . THR A 1 348 ? 7.496 16.547 19 1 87.62 348 THR A CA 1
ATOM 2755 C C . THR A 1 348 ? 7.734 18.031 18.75 1 87.62 348 THR A C 1
ATOM 2757 O O . THR A 1 348 ? 6.797 18.828 18.781 1 87.62 348 THR A O 1
ATOM 2760 N N . ILE A 1 349 ? 8.93 18.359 18.469 1 88.56 349 ILE A N 1
ATOM 2761 C CA . ILE A 1 349 ? 9.297 19.75 18.203 1 88.56 349 ILE A CA 1
ATOM 2762 C C . ILE A 1 349 ? 8.578 20.25 16.953 1 88.56 349 ILE A C 1
ATOM 2764 O O . ILE A 1 349 ? 8.07 21.375 16.938 1 88.56 349 ILE A O 1
ATOM 2768 N N . ALA A 1 350 ? 8.539 19.422 16 1 88.25 350 ALA A N 1
ATOM 2769 C CA . ALA A 1 350 ? 7.945 19.797 14.719 1 88.25 350 ALA A CA 1
ATOM 2770 C C . ALA A 1 350 ? 6.469 20.156 14.875 1 88.25 350 ALA A C 1
ATOM 2772 O O . ALA A 1 350 ? 5.922 20.922 14.086 1 88.25 350 ALA A O 1
ATOM 2773 N N . ARG A 1 351 ? 5.895 19.672 15.891 1 83.69 351 ARG A N 1
ATOM 2774 C CA . ARG A 1 351 ? 4.465 19.891 16.094 1 83.69 351 ARG A CA 1
ATOM 2775 C C . ARG A 1 351 ? 4.211 21.109 16.953 1 83.69 351 ARG A C 1
ATOM 2777 O O . ARG A 1 351 ? 3.061 21.5 17.172 1 83.69 351 ARG A O 1
ATOM 2784 N N . HIS A 1 352 ? 5.285 21.75 17.359 1 84.75 352 HIS A N 1
ATOM 2785 C CA . HIS A 1 352 ? 5.242 23.016 18.109 1 84.75 352 HIS A CA 1
ATOM 2786 C C . HIS A 1 352 ? 5.938 24.125 17.344 1 84.75 352 HIS A C 1
ATOM 2788 O O . HIS A 1 352 ? 7.168 24.234 17.391 1 84.75 352 HIS A O 1
ATOM 2794 N N . GLY A 1 353 ? 5.18 25.062 16.938 1 85.94 353 GLY A N 1
ATOM 2795 C CA . GLY A 1 353 ? 5.676 26.109 16.047 1 85.94 353 GLY A CA 1
ATOM 2796 C C . GLY A 1 353 ? 6.84 26.875 16.641 1 85.94 353 GLY A C 1
ATOM 2797 O O . GLY A 1 353 ? 7.855 27.094 15.969 1 85.94 353 GLY A O 1
ATOM 2798 N N . VAL A 1 354 ? 6.711 27.266 17.875 1 87.56 354 VAL A N 1
ATOM 2799 C CA . VAL A 1 354 ? 7.734 28.078 18.516 1 87.56 354 VAL A CA 1
ATOM 2800 C C . VAL A 1 354 ? 9.023 27.266 18.656 1 87.56 354 VAL A C 1
ATOM 2802 O O . VAL A 1 354 ? 10.117 27.781 18.391 1 87.56 354 VAL A O 1
ATOM 2805 N N . ALA A 1 355 ? 8.867 26.047 19.078 1 87.69 355 ALA A N 1
ATOM 2806 C CA . ALA A 1 355 ? 10.023 25.172 19.25 1 87.69 355 ALA A CA 1
ATOM 2807 C C . ALA A 1 355 ? 10.695 24.891 17.906 1 87.69 355 ALA A C 1
ATOM 2809 O O . ALA A 1 355 ? 11.922 24.797 17.828 1 87.69 355 ALA A O 1
ATOM 2810 N N . THR A 1 356 ? 9.922 24.766 16.938 1 90.62 356 THR A N 1
ATOM 2811 C CA . THR A 1 356 ? 10.453 24.516 15.594 1 90.62 356 THR A CA 1
ATOM 2812 C C . THR A 1 356 ? 11.289 25.703 15.117 1 90.62 356 THR A C 1
ATOM 2814 O O . THR A 1 356 ? 12.391 25.531 14.594 1 90.62 356 THR A O 1
ATOM 2817 N N . LYS A 1 357 ? 10.734 26.844 15.344 1 91 357 LYS A N 1
ATOM 2818 C CA . LYS A 1 357 ? 11.453 28.047 14.969 1 91 357 LYS A CA 1
ATOM 2819 C C . LYS A 1 357 ? 12.789 28.156 15.703 1 91 357 LYS A C 1
ATOM 2821 O O . LYS A 1 357 ? 13.812 28.469 15.094 1 91 357 LYS A O 1
ATOM 2826 N N . ARG A 1 358 ? 12.758 27.891 16.922 1 89.94 358 ARG A N 1
ATOM 2827 C CA . ARG A 1 358 ? 13.977 27.969 17.719 1 89.94 358 ARG A CA 1
ATOM 2828 C C . ARG A 1 358 ? 15.016 26.969 17.25 1 89.94 358 ARG A C 1
ATOM 2830 O O . ARG A 1 358 ? 16.203 27.297 17.156 1 89.94 358 ARG A O 1
ATOM 2837 N N . LEU A 1 359 ? 14.57 25.812 16.953 1 91.25 359 LEU A N 1
ATOM 2838 C CA . LEU A 1 359 ? 15.477 24.781 16.484 1 91.25 359 LEU A CA 1
ATOM 2839 C C . LEU A 1 359 ? 16.109 25.172 15.141 1 91.25 359 LEU A C 1
ATOM 2841 O O . LEU A 1 359 ? 17.328 25.125 14.984 1 91.25 359 LEU A O 1
ATOM 2845 N N . GLU A 1 360 ? 15.289 25.516 14.266 1 92.44 360 GLU A N 1
ATOM 2846 C CA . GLU A 1 360 ? 15.75 25.844 12.914 1 92.44 360 GLU A CA 1
ATOM 2847 C C . GLU A 1 360 ? 16.688 27.047 12.938 1 92.44 360 GLU A C 1
ATOM 2849 O O . GLU A 1 360 ? 17.703 27.062 12.242 1 92.44 360 GLU A O 1
ATOM 2854 N N . THR A 1 361 ? 16.344 28.016 13.719 1 90.06 361 THR A N 1
ATOM 2855 C CA . THR A 1 361 ? 17.156 29.219 13.82 1 90.06 361 THR A CA 1
ATOM 2856 C C . THR A 1 361 ? 18.516 28.906 14.422 1 90.06 361 THR A C 1
ATOM 2858 O O . THR A 1 361 ? 19.547 29.391 13.945 1 90.06 361 THR A O 1
ATOM 2861 N N . ARG A 1 362 ? 18.5 28.156 15.438 1 90 362 ARG A N 1
ATOM 2862 C CA . ARG A 1 362 ? 19.75 27.781 16.078 1 90 362 ARG A CA 1
ATOM 2863 C C . ARG A 1 362 ? 20.625 26.938 15.148 1 90 362 ARG A C 1
ATOM 2865 O O . ARG A 1 362 ? 21.844 27.094 15.125 1 90 362 ARG A O 1
ATOM 2872 N N . LEU A 1 363 ? 20.031 26.047 14.508 1 91.44 363 LEU A N 1
ATOM 2873 C CA . LEU A 1 363 ? 20.766 25.234 13.555 1 91.44 363 LEU A CA 1
ATOM 2874 C C . LEU A 1 363 ? 21.375 26.078 12.438 1 91.44 363 LEU A C 1
ATOM 2876 O O . LEU A 1 363 ? 22.516 25.875 12.039 1 91.44 363 LEU A O 1
ATOM 2880 N N . ALA A 1 364 ? 20.562 26.953 11.938 1 90.31 364 ALA A N 1
ATOM 2881 C CA . ALA A 1 364 ? 21.031 27.844 10.875 1 90.31 364 ALA A CA 1
ATOM 2882 C C . ALA A 1 364 ? 22.219 28.688 11.344 1 90.31 364 ALA A C 1
ATOM 2884 O O . ALA A 1 364 ? 23.141 28.922 10.578 1 90.31 364 ALA A O 1
ATOM 2885 N N . LYS A 1 365 ? 22.172 29.094 12.523 1 88.12 365 LYS A N 1
ATOM 2886 C CA . LYS A 1 365 ? 23.25 29.891 13.086 1 88.12 365 LYS A CA 1
ATOM 2887 C C . LYS A 1 365 ? 24.531 29.078 13.242 1 88.12 365 LYS A C 1
ATOM 2889 O O . LYS A 1 365 ? 25.609 29.547 12.906 1 88.12 365 LYS A O 1
ATOM 2894 N N . GLU A 1 366 ? 24.391 27.938 13.75 1 88.19 366 GLU A N 1
ATOM 2895 C CA . GLU A 1 366 ? 25.547 27.094 14.023 1 88.19 366 GLU A CA 1
ATOM 2896 C C . GLU A 1 366 ? 26.188 26.594 12.734 1 88.19 366 GLU A C 1
ATOM 2898 O O . GLU A 1 366 ? 27.406 26.422 12.656 1 88.19 366 GLU A O 1
ATOM 2903 N N . LEU A 1 367 ? 25.406 26.266 11.797 1 87.44 367 LEU A N 1
ATOM 2904 C CA . LEU A 1 367 ? 25.922 25.75 10.531 1 87.44 367 LEU A CA 1
ATOM 2905 C C . LEU A 1 367 ? 26.406 26.875 9.641 1 87.44 367 LEU A C 1
ATOM 2907 O O . LEU A 1 367 ? 27.297 26.688 8.797 1 87.44 367 LEU A O 1
ATOM 2911 N N . GLY A 1 368 ? 25.859 27.984 9.75 1 83.94 368 GLY A N 1
ATOM 2912 C CA . GLY A 1 368 ? 26.25 29.156 8.984 1 83.94 368 GLY A CA 1
ATOM 2913 C C . GLY A 1 368 ? 25.688 29.156 7.57 1 83.94 368 GLY A C 1
ATOM 2914 O O . GLY A 1 368 ? 25.828 28.172 6.844 1 83.94 368 GLY A O 1
ATOM 2915 N N . ASP A 1 369 ? 25.047 30.234 7.191 1 82.69 369 ASP A N 1
ATOM 2916 C CA . ASP A 1 369 ? 24.578 30.562 5.844 1 82.69 369 ASP A CA 1
ATOM 2917 C C . ASP A 1 369 ? 23.688 29.453 5.289 1 82.69 369 ASP A C 1
ATOM 2919 O O . ASP A 1 369 ? 23.875 29 4.156 1 82.69 369 ASP A O 1
ATOM 2923 N N . VAL A 1 370 ? 22.891 28.875 6.102 1 90.56 370 VAL A N 1
ATOM 2924 C CA . VAL A 1 370 ? 21.969 27.859 5.633 1 90.56 370 VAL A CA 1
ATOM 2925 C C . VAL A 1 370 ? 20.547 28.156 6.137 1 90.56 370 VAL A C 1
ATOM 2927 O O . VAL A 1 370 ? 20.375 28.922 7.09 1 90.56 370 VAL A O 1
ATOM 2930 N N . LEU A 1 371 ? 19.609 27.734 5.434 1 92.81 371 LEU A N 1
ATOM 2931 C CA . LEU A 1 371 ? 18.234 27.656 5.902 1 92.81 371 LEU A CA 1
ATOM 2932 C C . LEU A 1 371 ? 17.891 26.219 6.316 1 92.81 371 LEU A C 1
ATOM 2934 O O . LEU A 1 371 ? 18.391 25.266 5.723 1 92.81 371 LEU A O 1
ATOM 2938 N N . VAL A 1 372 ? 17.203 26.094 7.367 1 92.81 372 VAL A N 1
ATOM 2939 C CA . VAL A 1 372 ? 16.875 24.75 7.871 1 92.81 372 VAL A CA 1
ATOM 2940 C C . VAL A 1 372 ? 15.359 24.562 7.902 1 92.81 372 VAL A C 1
ATOM 2942 O O . VAL A 1 372 ? 14.617 25.5 8.219 1 92.81 372 VAL A O 1
ATOM 2945 N N . ASP A 1 373 ? 14.953 23.406 7.504 1 92 373 ASP A N 1
ATOM 2946 C CA . ASP A 1 373 ? 13.531 23.062 7.516 1 92 373 ASP A CA 1
ATOM 2947 C C . ASP A 1 373 ? 13.305 21.703 8.172 1 92 373 ASP A C 1
ATOM 2949 O O . ASP A 1 373 ? 13.883 20.703 7.746 1 92 373 ASP A O 1
ATOM 2953 N N . LEU A 1 374 ? 12.539 21.688 9.219 1 89.81 374 LEU A N 1
ATOM 2954 C CA . LEU A 1 374 ? 12.078 20.453 9.852 1 89.81 374 LEU A CA 1
ATOM 2955 C C . LEU A 1 374 ? 10.633 20.156 9.477 1 89.81 374 LEU A C 1
ATOM 2957 O O . LEU A 1 374 ? 9.734 20.938 9.773 1 89.81 374 LEU A O 1
ATOM 2961 N N . THR A 1 375 ? 10.461 19.031 8.781 1 85.31 375 THR A N 1
ATOM 2962 C CA . THR A 1 375 ? 9.125 18.688 8.312 1 85.31 375 THR A CA 1
ATOM 2963 C C . THR A 1 375 ? 8.758 17.266 8.742 1 85.31 375 THR A C 1
ATOM 2965 O O . THR A 1 375 ? 9.586 16.359 8.688 1 85.31 375 THR A O 1
ATOM 2968 N N . VAL A 1 376 ? 7.566 17.094 9.219 1 82.56 376 VAL A N 1
ATOM 2969 C CA . VAL A 1 376 ? 7.031 15.773 9.57 1 82.56 376 VAL A CA 1
ATOM 2970 C C . VAL A 1 376 ? 5.691 15.562 8.867 1 82.56 376 VAL A C 1
ATOM 2972 O O . VAL A 1 376 ? 4.996 16.531 8.539 1 82.56 376 VAL A O 1
ATOM 2975 N N . ALA A 1 377 ? 5.504 14.297 8.523 1 72.88 377 ALA A N 1
ATOM 2976 C CA . ALA A 1 377 ? 4.242 13.977 7.855 1 72.88 377 ALA A CA 1
ATOM 2977 C C . ALA A 1 377 ? 3.068 14.102 8.82 1 72.88 377 ALA A C 1
ATOM 2979 O O . ALA A 1 377 ? 3.215 13.859 10.023 1 72.88 377 ALA A O 1
ATOM 2980 N N . SER A 1 378 ? 1.999 14.703 8.219 1 64.88 378 SER A N 1
ATOM 2981 C CA . SER A 1 378 ? 0.748 14.789 8.969 1 64.88 378 SER A CA 1
ATOM 2982 C C . SER A 1 378 ? -0.391 14.102 8.219 1 64.88 378 SER A C 1
ATOM 2984 O O . SER A 1 378 ? -0.24 13.734 7.055 1 64.88 378 SER A O 1
ATOM 2986 N N . GLY A 1 379 ? -1.469 13.688 8.906 1 60.81 379 GLY A N 1
ATOM 2987 C CA . GLY A 1 379 ? -2.701 13.258 8.266 1 60.81 379 GLY A CA 1
ATOM 2988 C C . GLY A 1 379 ? -2.85 11.75 8.211 1 60.81 379 GLY A C 1
ATOM 2989 O O . GLY A 1 379 ? -3.312 11.203 7.211 1 60.81 379 GLY A O 1
ATOM 2990 N N . VAL A 1 380 ? -2.416 11.047 9.148 1 63.47 380 VAL A N 1
ATOM 2991 C CA . VAL A 1 380 ? -2.664 9.617 9.227 1 63.47 380 VAL A CA 1
ATOM 2992 C C . VAL A 1 380 ? -4.168 9.352 9.203 1 63.47 380 VAL A C 1
ATOM 2994 O O . VAL A 1 380 ? -4.934 10.016 9.906 1 63.47 380 VAL A O 1
ATOM 2997 N N . PRO A 1 381 ? -4.578 8.547 8.055 1 60.5 381 PRO A N 1
ATOM 2998 C CA . PRO A 1 381 ? -6.012 8.234 8.062 1 60.5 381 PRO A CA 1
ATOM 2999 C C . PRO A 1 381 ? -6.477 7.613 9.375 1 60.5 381 PRO A C 1
ATOM 3001 O O . PRO A 1 381 ? -5.766 6.801 9.969 1 60.5 381 PRO A O 1
ATOM 3004 N N . LYS A 1 382 ? -7.516 8.078 9.992 1 60.22 382 LYS A N 1
ATOM 3005 C CA . LYS A 1 382 ? -7.793 7.859 11.414 1 60.22 382 LYS A CA 1
ATOM 3006 C C . LYS A 1 382 ? -9 6.941 11.602 1 60.22 382 LYS A C 1
ATOM 3008 O O . LYS A 1 382 ? -9.016 6.117 12.516 1 60.22 382 LYS A O 1
ATOM 3013 N N . SER A 1 383 ? -9.977 7.176 10.82 1 65.94 383 SER A N 1
ATOM 3014 C CA . SER A 1 383 ? -11.227 6.68 11.391 1 65.94 383 SER A CA 1
ATOM 3015 C C . SER A 1 383 ? -12.133 6.105 10.305 1 65.94 383 SER A C 1
ATOM 3017 O O . SER A 1 383 ? -13.352 5.996 10.492 1 65.94 383 SER A O 1
ATOM 3019 N N . MET A 1 384 ? -11.477 5.68 9.289 1 76.81 384 MET A N 1
ATOM 3020 C CA . MET A 1 384 ? -12.367 5.164 8.25 1 76.81 384 MET A CA 1
ATOM 3021 C C . MET A 1 384 ? -12.945 3.809 8.656 1 76.81 384 MET A C 1
ATOM 3023 O O . MET A 1 384 ? -12.227 2.961 9.188 1 76.81 384 MET A O 1
ATOM 3027 N N . ARG A 1 385 ? -14.227 3.725 8.438 1 81.62 385 ARG A N 1
ATOM 3028 C CA . ARG A 1 385 ? -14.93 2.492 8.781 1 81.62 385 ARG A CA 1
ATOM 3029 C C . ARG A 1 385 ? -15.328 1.717 7.535 1 81.62 385 ARG A C 1
ATOM 3031 O O . ARG A 1 385 ? -15.555 2.309 6.477 1 81.62 385 ARG A O 1
ATOM 3038 N N . ILE A 1 386 ? -15.391 0.439 7.676 1 80.19 386 ILE A N 1
ATOM 3039 C CA . ILE A 1 386 ? -15.828 -0.429 6.59 1 80.19 386 ILE A CA 1
ATOM 3040 C C . ILE A 1 386 ? -16.984 -1.309 7.07 1 80.19 386 ILE A C 1
ATOM 3042 O O . ILE A 1 386 ? -16.922 -1.886 8.156 1 80.19 386 ILE A O 1
ATOM 3046 N N . ALA A 1 387 ? -17.969 -1.229 6.273 1 79.56 387 ALA A N 1
ATOM 3047 C CA . ALA A 1 387 ? -19.125 -2.082 6.574 1 79.56 387 ALA A CA 1
ATOM 3048 C C . ALA A 1 387 ? -18.906 -3.498 6.051 1 79.56 387 ALA A C 1
ATOM 3050 O O . ALA A 1 387 ? -18.531 -3.688 4.891 1 79.56 387 ALA A O 1
ATOM 3051 N N . MET A 1 388 ? -18.844 -4.375 6.855 1 70.69 388 MET A N 1
ATOM 3052 C CA . MET A 1 388 ? -18.75 -5.785 6.496 1 70.69 388 MET A CA 1
ATOM 3053 C C . MET A 1 388 ? -19.984 -6.547 6.969 1 70.69 388 MET A C 1
ATOM 3055 O O . MET A 1 388 ? -20.031 -7.02 8.102 1 70.69 388 MET A O 1
ATOM 3059 N N . ASP A 1 389 ? -20.891 -6.844 6.094 1 63.19 389 ASP A N 1
ATOM 3060 C CA . ASP A 1 389 ? -22.172 -7.477 6.43 1 63.19 389 ASP A CA 1
ATOM 3061 C C . ASP A 1 389 ? -22.891 -6.707 7.539 1 63.19 389 ASP A C 1
ATOM 3063 O O . ASP A 1 389 ? -23.094 -5.496 7.434 1 63.19 389 ASP A O 1
ATOM 3067 N N . ASP A 1 390 ? -23.109 -7.359 8.641 1 63.81 390 ASP A N 1
ATOM 3068 C CA . ASP A 1 390 ? -23.906 -6.734 9.703 1 63.81 390 ASP A CA 1
ATOM 3069 C C . ASP A 1 390 ? -23 -6 10.695 1 63.81 390 ASP A C 1
ATOM 3071 O O . ASP A 1 390 ? -23.5 -5.352 11.625 1 63.81 390 ASP A O 1
ATOM 3075 N N . GLU A 1 391 ? -21.766 -6.062 10.43 1 71.38 391 GLU A N 1
ATOM 3076 C CA . GLU A 1 391 ? -20.844 -5.383 11.344 1 71.38 391 GLU A CA 1
ATOM 3077 C C . GLU A 1 391 ? -19.938 -4.418 10.594 1 71.38 391 GLU A C 1
ATOM 3079 O O . GLU A 1 391 ? -19.906 -4.418 9.359 1 71.38 391 GLU A O 1
ATOM 3084 N N . ASP A 1 392 ? -19.484 -3.447 11.375 1 75.56 392 ASP A N 1
ATOM 3085 C CA . ASP A 1 392 ? -18.484 -2.566 10.766 1 75.56 392 ASP A CA 1
ATOM 3086 C C . ASP A 1 392 ? -17.188 -2.566 11.57 1 75.56 392 ASP A C 1
ATOM 3088 O O . ASP A 1 392 ? -17.188 -2.92 12.75 1 75.56 392 ASP A O 1
ATOM 3092 N N . GLY A 1 393 ? -16.141 -2.494 10.93 1 78.12 393 GLY A N 1
ATOM 3093 C CA . GLY A 1 393 ? -14.82 -2.43 11.539 1 78.12 393 GLY A CA 1
ATOM 3094 C C . GLY A 1 393 ? -13.969 -1.301 10.992 1 78.12 393 GLY A C 1
ATOM 3095 O O . GLY A 1 393 ? -14.383 -0.592 10.07 1 78.12 393 GLY A O 1
ATOM 3096 N N . PHE A 1 394 ? -12.883 -1.067 11.742 1 80.5 394 PHE A N 1
ATOM 3097 C CA . PHE A 1 394 ? -11.953 -0.045 11.281 1 80.5 394 PHE A CA 1
ATOM 3098 C C . PHE A 1 394 ? -11.211 -0.516 10.039 1 80.5 394 PHE A C 1
ATOM 3100 O O . PHE A 1 394 ? -10.805 -1.679 9.953 1 80.5 394 PHE A O 1
ATOM 3107 N N . PHE A 1 395 ? -11.016 0.393 9.148 1 79.94 395 PHE A N 1
ATOM 3108 C CA . PHE A 1 395 ? -10.367 0.113 7.879 1 79.94 395 PHE A CA 1
ATOM 3109 C C . PHE A 1 395 ? -8.969 -0.458 8.094 1 79.94 395 PHE A C 1
ATOM 3111 O O . PHE A 1 395 ? -8.586 -1.438 7.453 1 79.94 395 PHE A O 1
ATOM 3118 N N . TYR A 1 396 ? -8.289 0.033 9 1 76.5 396 TYR A N 1
ATOM 3119 C CA . TYR A 1 396 ? -6.898 -0.358 9.195 1 76.5 396 TYR A CA 1
ATOM 3120 C C . TYR A 1 396 ? -6.805 -1.718 9.875 1 76.5 396 TYR A C 1
ATOM 3122 O O . TYR A 1 396 ? -5.762 -2.371 9.836 1 76.5 396 TYR A O 1
ATOM 3130 N N . ASP A 1 397 ? -7.867 -2.096 10.492 1 74.12 397 ASP A N 1
ATOM 3131 C CA . ASP A 1 397 ? -7.914 -3.43 11.086 1 74.12 397 ASP A CA 1
ATOM 3132 C C . ASP A 1 397 ? -8.211 -4.492 10.031 1 74.12 397 ASP A C 1
ATOM 3134 O O . ASP A 1 397 ? -7.852 -5.656 10.195 1 74.12 397 ASP A O 1
ATOM 3138 N N . GLU A 1 398 ? -8.805 -4.031 9.008 1 73.69 398 GLU A N 1
ATOM 3139 C CA . GLU A 1 398 ? -9.266 -4.984 8 1 73.69 398 GLU A CA 1
ATOM 3140 C C . GLU A 1 398 ? -8.281 -5.094 6.844 1 73.69 398 GLU A C 1
ATOM 3142 O O . GLU A 1 398 ? -8.305 -6.062 6.082 1 73.69 398 GLU A O 1
ATOM 3147 N N . SER A 1 399 ? -7.438 -4.133 6.754 1 74.44 399 SER A N 1
ATOM 3148 C CA . SER A 1 399 ? -6.516 -4.102 5.625 1 74.44 399 SER A CA 1
ATOM 3149 C C . SER A 1 399 ? -5.066 -4.059 6.094 1 74.44 399 SER A C 1
ATOM 3151 O O . SER A 1 399 ? -4.629 -3.07 6.688 1 74.44 399 SER A O 1
ATOM 3153 N N . ALA A 1 400 ? -4.332 -5.09 5.762 1 71.88 400 ALA A N 1
ATOM 3154 C CA . ALA A 1 400 ? -2.912 -5.129 6.102 1 71.88 400 ALA A CA 1
ATOM 3155 C C . ALA A 1 400 ? -2.145 -4.023 5.379 1 71.88 400 ALA A C 1
ATOM 3157 O O . ALA A 1 400 ? -1.206 -3.447 5.934 1 71.88 400 ALA A O 1
ATOM 3158 N N . LEU A 1 401 ? -2.553 -3.762 4.219 1 73.19 401 LEU A N 1
ATOM 3159 C CA . LEU A 1 401 ? -1.91 -2.711 3.438 1 73.19 401 LEU A CA 1
ATOM 3160 C C . LEU A 1 401 ? -2.117 -1.348 4.09 1 73.19 401 LEU A C 1
ATOM 3162 O O . LEU A 1 401 ? -1.19 -0.537 4.148 1 73.19 401 LEU A O 1
ATOM 3166 N N . ALA A 1 402 ? -3.32 -1.173 4.535 1 74.88 402 ALA A N 1
ATOM 3167 C CA . ALA A 1 402 ? -3.623 0.106 5.176 1 74.88 402 ALA A CA 1
ATOM 3168 C C . ALA A 1 402 ? -2.77 0.311 6.422 1 74.88 402 ALA A C 1
ATOM 3170 O O . ALA A 1 402 ? -2.32 1.426 6.699 1 74.88 402 ALA A O 1
ATOM 3171 N N . ASN A 1 403 ? -2.512 -0.716 7.082 1 74.5 403 ASN A N 1
ATOM 3172 C CA . ASN A 1 403 ? -1.678 -0.635 8.273 1 74.5 403 ASN A CA 1
ATOM 3173 C C . ASN A 1 403 ? -0.234 -0.284 7.926 1 74.5 403 ASN A C 1
ATOM 3175 O O . ASN A 1 403 ? 0.401 0.512 8.617 1 74.5 403 ASN A O 1
ATOM 3179 N N . GLY A 1 404 ? 0.293 -0.895 6.953 1 73 404 GLY A N 1
ATOM 3180 C CA . GLY A 1 404 ? 1.629 -0.563 6.48 1 73 404 GLY A CA 1
ATOM 3181 C C . GLY A 1 404 ? 1.757 0.875 6.016 1 73 404 GLY A C 1
ATOM 3182 O O . GLY A 1 404 ? 2.783 1.519 6.246 1 73 404 GLY A O 1
ATOM 3183 N N . LEU A 1 405 ? 0.733 1.296 5.488 1 74.19 405 LEU A N 1
ATOM 3184 C CA . LEU A 1 405 ? 0.723 2.662 4.977 1 74.19 405 LEU A CA 1
ATOM 3185 C C . LEU A 1 405 ? 0.741 3.672 6.121 1 74.19 405 LEU A C 1
ATOM 3187 O O . LEU A 1 405 ? 1.418 4.699 6.039 1 74.19 405 LEU A O 1
ATOM 3191 N N . VAL A 1 406 ? -0.042 3.41 7.129 1 73.81 406 VAL A N 1
ATOM 3192 C CA . VAL A 1 406 ? -0.07 4.293 8.289 1 73.81 406 VAL A CA 1
ATOM 3193 C C . VAL A 1 406 ? 1.327 4.391 8.898 1 73.81 406 VAL A C 1
ATOM 3195 O O . VAL A 1 406 ? 1.783 5.484 9.25 1 73.81 406 VAL A O 1
ATOM 3198 N N . ARG A 1 407 ? 1.962 3.348 8.891 1 74.56 407 ARG A N 1
ATOM 3199 C CA . ARG A 1 407 ? 3.312 3.324 9.445 1 74.56 407 ARG A CA 1
ATOM 3200 C C . ARG A 1 407 ? 4.281 4.098 8.555 1 74.56 407 ARG A C 1
ATOM 3202 O O . ARG A 1 407 ? 5.145 4.824 9.055 1 74.56 407 ARG A O 1
ATOM 3209 N N . ALA A 1 408 ? 4.137 3.891 7.305 1 73.5 408 ALA A N 1
ATOM 3210 C CA . ALA A 1 408 ? 5.012 4.559 6.344 1 73.5 408 ALA A CA 1
ATOM 3211 C C . ALA A 1 408 ? 4.848 6.074 6.41 1 73.5 408 ALA A C 1
ATOM 3213 O O . ALA A 1 408 ? 5.832 6.812 6.352 1 73.5 408 ALA A O 1
ATOM 3214 N N . ILE A 1 409 ? 3.66 6.457 6.59 1 73.06 409 ILE A N 1
ATOM 3215 C CA . ILE A 1 409 ? 3.365 7.883 6.617 1 73.06 409 ILE A CA 1
ATOM 3216 C C . ILE A 1 409 ? 3.863 8.484 7.93 1 73.06 409 ILE A C 1
ATOM 3218 O O . ILE A 1 409 ? 4.48 9.555 7.934 1 73.06 409 ILE A O 1
ATOM 3222 N N . SER A 1 410 ? 3.607 7.793 8.977 1 72.88 410 SER A N 1
ATOM 3223 C CA . SER A 1 410 ? 3.932 8.312 10.305 1 72.88 410 SER A CA 1
ATOM 3224 C C . SER A 1 410 ? 5.438 8.414 10.508 1 72.88 410 SER A C 1
ATOM 3226 O O . SER A 1 410 ? 5.906 9.164 11.367 1 72.88 410 SER A O 1
ATOM 3228 N N . ARG A 1 411 ? 6.137 7.758 9.648 1 75.56 411 ARG A N 1
ATOM 3229 C CA . ARG A 1 411 ? 7.586 7.723 9.812 1 75.56 411 ARG A CA 1
ATOM 3230 C C . ARG A 1 411 ? 8.258 8.844 9.031 1 75.56 411 ARG A C 1
ATOM 3232 O O . ARG A 1 411 ? 9.438 9.125 9.227 1 75.56 411 ARG A O 1
ATOM 3239 N N . GLN A 1 412 ? 7.512 9.484 8.305 1 75.44 412 GLN A N 1
ATOM 3240 C CA . GLN A 1 412 ? 8.117 10.477 7.418 1 75.44 412 GLN A CA 1
ATOM 3241 C C . GLN A 1 412 ? 8.547 11.719 8.195 1 75.44 412 GLN A C 1
ATOM 3243 O O . GLN A 1 412 ? 7.707 12.422 8.766 1 75.44 412 GLN A O 1
ATOM 3248 N N . LEU A 1 413 ? 9.805 11.898 8.375 1 82.75 413 LEU A N 1
ATOM 3249 C CA . LEU A 1 413 ? 10.477 13.031 9.008 1 82.75 413 LEU A CA 1
ATOM 3250 C C . LEU A 1 413 ? 11.719 13.438 8.227 1 82.75 413 LEU A C 1
ATOM 3252 O O . LEU A 1 413 ? 12.477 12.586 7.762 1 82.75 413 LEU A O 1
ATOM 3256 N N . SER A 1 414 ? 11.836 14.766 7.934 1 84.06 414 SER A N 1
ATOM 3257 C CA . SER A 1 414 ? 13.031 15.25 7.242 1 84.06 414 SER A CA 1
ATOM 3258 C C . SER A 1 414 ? 13.531 16.547 7.848 1 84.06 414 SER A C 1
ATOM 3260 O O . SER A 1 414 ? 12.742 17.438 8.164 1 84.06 414 SER A O 1
ATOM 3262 N N . LEU A 1 415 ? 14.688 16.484 8.148 1 89.12 415 LEU A N 1
ATOM 3263 C CA . LEU A 1 415 ? 15.414 17.688 8.523 1 89.12 415 LEU A CA 1
ATOM 3264 C C . LEU A 1 415 ? 16.469 18.031 7.48 1 89.12 415 LEU A C 1
ATOM 3266 O O . LEU A 1 415 ? 17.422 17.266 7.293 1 89.12 415 LEU A O 1
ATOM 3270 N N . THR A 1 416 ? 16.25 19.141 6.82 1 90.81 416 THR A N 1
ATOM 3271 C CA . THR A 1 416 ? 17.125 19.453 5.695 1 90.81 416 THR A CA 1
ATOM 3272 C C . THR A 1 416 ? 17.719 20.844 5.844 1 90.81 416 THR A C 1
ATOM 3274 O O . THR A 1 416 ? 17.031 21.781 6.262 1 90.81 416 THR A O 1
ATOM 3277 N N . ALA A 1 417 ? 18.969 20.922 5.586 1 92.19 417 ALA A N 1
ATOM 3278 C CA . ALA A 1 417 ? 19.656 22.203 5.496 1 92.19 417 ALA A CA 1
ATOM 3279 C C . ALA A 1 417 ? 19.891 22.609 4.039 1 92.19 417 ALA A C 1
ATOM 3281 O O . ALA A 1 417 ? 20.328 21.797 3.227 1 92.19 417 ALA A O 1
ATOM 3282 N N . PHE A 1 418 ? 19.469 23.844 3.797 1 93.25 418 PHE A N 1
ATOM 3283 C CA . PHE A 1 418 ? 19.578 24.344 2.432 1 93.25 418 PHE A CA 1
ATOM 3284 C C . PHE A 1 418 ? 20.578 25.5 2.355 1 93.25 418 PHE A C 1
ATOM 3286 O O . PHE A 1 418 ? 20.656 26.312 3.273 1 93.25 418 PHE A O 1
ATOM 3293 N N . SER A 1 419 ? 21.375 25.484 1.248 1 91.31 419 SER A N 1
ATOM 3294 C CA . SER A 1 419 ? 22.297 26.578 1.012 1 91.31 419 SER A CA 1
ATOM 3295 C C . SER A 1 419 ? 22.203 27.094 -0.423 1 91.31 419 SER A C 1
ATOM 3297 O O . SER A 1 419 ? 21.672 26.406 -1.295 1 91.31 419 SER A O 1
ATOM 3299 N N . HIS A 1 420 ? 22.672 28.312 -0.507 1 89.69 420 HIS A N 1
ATOM 3300 C CA . HIS A 1 420 ? 22.703 28.891 -1.849 1 89.69 420 HIS A CA 1
ATOM 3301 C C . HIS A 1 420 ? 23.562 28.047 -2.785 1 89.69 420 HIS A C 1
ATOM 3303 O O . HIS A 1 420 ? 24.609 27.531 -2.383 1 89.69 420 HIS A O 1
ATOM 3309 N N . PRO A 1 421 ? 23.109 27.906 -4.004 1 82.06 421 PRO A N 1
ATOM 3310 C CA . PRO A 1 421 ? 23.844 27.062 -4.953 1 82.06 421 PRO A CA 1
ATOM 3311 C C . PRO A 1 421 ? 25.297 27.469 -5.098 1 82.06 421 PRO A C 1
ATOM 3313 O O . PRO A 1 421 ? 26.172 26.609 -5.27 1 82.06 421 PRO A O 1
ATOM 3316 N N . ASP A 1 422 ? 25.562 28.734 -5.023 1 78.06 422 ASP A N 1
ATOM 3317 C CA . ASP A 1 422 ? 26.938 29.219 -5.16 1 78.06 422 ASP A CA 1
ATOM 3318 C C . ASP A 1 422 ? 27.781 28.844 -3.941 1 78.06 422 ASP A C 1
ATOM 3320 O O . ASP A 1 422 ? 29 28.734 -4.039 1 78.06 422 ASP A O 1
ATOM 3324 N N . ALA A 1 423 ? 27.141 28.641 -2.828 1 77.81 423 ALA A N 1
ATOM 3325 C CA . ALA A 1 423 ? 27.844 28.297 -1.586 1 77.81 423 ALA A CA 1
ATOM 3326 C C . ALA A 1 423 ? 28.016 26.797 -1.452 1 77.81 423 ALA A C 1
ATOM 3328 O O . ALA A 1 423 ? 28.938 26.328 -0.763 1 77.81 423 ALA A O 1
ATOM 3329 N N . VAL A 1 424 ? 27.188 26.031 -2.074 1 72.25 424 VAL A N 1
ATOM 3330 C CA . VAL A 1 424 ? 27.141 24.578 -1.972 1 72.25 424 VAL A CA 1
ATOM 3331 C C . VAL A 1 424 ? 28.422 23.984 -2.568 1 72.25 424 VAL A C 1
ATOM 3333 O O . VAL A 1 424 ? 28.938 22.984 -2.064 1 72.25 424 VAL A O 1
ATOM 3336 N N . ILE A 1 425 ? 28.859 24.578 -3.631 1 63.38 425 ILE A N 1
ATOM 3337 C CA . ILE A 1 425 ? 30.047 24.094 -4.34 1 63.38 425 ILE A CA 1
ATOM 3338 C C . ILE A 1 425 ? 31.219 24.016 -3.375 1 63.38 425 ILE A C 1
ATOM 3340 O O . ILE A 1 425 ? 32.062 23.109 -3.48 1 63.38 425 ILE A O 1
ATOM 3344 N N . ASN A 1 426 ? 31.203 24.75 -2.4 1 67.5 426 ASN A N 1
ATOM 3345 C CA . ASN A 1 426 ? 32.344 24.844 -1.494 1 67.5 426 ASN A CA 1
ATOM 3346 C C . ASN A 1 426 ? 32.094 24.062 -0.204 1 67.5 426 ASN A C 1
ATOM 3348 O O . ASN A 1 426 ? 33 23.953 0.638 1 67.5 426 ASN A O 1
ATOM 3352 N N . LYS A 1 427 ? 30.984 23.484 -0.131 1 73 427 LYS A N 1
ATOM 3353 C CA . LYS A 1 427 ? 30.656 22.828 1.132 1 73 427 LYS A CA 1
ATOM 3354 C C . LYS A 1 427 ? 30.75 21.312 1.009 1 73 427 LYS A C 1
ATOM 3356 O O . LYS A 1 427 ? 30.375 20.734 -0.015 1 73 427 LYS A O 1
ATOM 3361 N N . ASP A 1 428 ? 31.484 20.75 1.877 1 78.38 428 ASP A N 1
ATOM 3362 C CA . ASP A 1 428 ? 31.531 19.297 1.998 1 78.38 428 ASP A CA 1
ATOM 3363 C C . ASP A 1 428 ? 30.234 18.75 2.602 1 78.38 428 ASP A C 1
ATOM 3365 O O . ASP A 1 428 ? 30.031 18.828 3.814 1 78.38 428 ASP A O 1
ATOM 3369 N N . SER A 1 429 ? 29.406 18.156 1.784 1 77.56 429 SER A N 1
ATOM 3370 C CA . SER A 1 429 ? 28.094 17.672 2.193 1 77.56 429 SER A CA 1
ATOM 3371 C C . SER A 1 429 ? 28.203 16.656 3.33 1 77.56 429 SER A C 1
ATOM 3373 O O . SER A 1 429 ? 27.359 16.625 4.23 1 77.56 429 SER A O 1
ATOM 3375 N N . SER A 1 430 ? 29.25 15.93 3.291 1 80.94 430 SER A N 1
ATOM 3376 C CA . SER A 1 430 ? 29.438 14.922 4.332 1 80.94 430 SER A CA 1
ATOM 3377 C C . SER A 1 430 ? 29.781 15.578 5.672 1 80.94 430 SER A C 1
ATOM 3379 O O . SER A 1 430 ? 29.312 15.125 6.723 1 80.94 430 SER A O 1
ATOM 3381 N N . ALA A 1 431 ? 30.516 16.625 5.555 1 82.38 431 ALA A N 1
ATOM 3382 C CA . ALA A 1 431 ? 30.891 17.344 6.766 1 82.38 431 ALA A CA 1
ATOM 3383 C C . ALA A 1 431 ? 29.703 18.078 7.367 1 82.38 431 ALA A C 1
ATOM 3385 O O . ALA A 1 431 ? 29.516 18.078 8.586 1 82.38 431 ALA A O 1
ATOM 3386 N N . VAL A 1 432 ? 28.953 18.656 6.539 1 85.44 432 VAL A N 1
ATOM 3387 C CA . VAL A 1 432 ? 27.781 19.391 7.008 1 85.44 432 VAL A CA 1
ATOM 3388 C C . VAL A 1 432 ? 26.766 18.406 7.617 1 85.44 432 VAL A C 1
ATOM 3390 O O . VAL A 1 432 ? 26.125 18.719 8.625 1 85.44 432 VAL A O 1
ATOM 3393 N N . LEU A 1 433 ? 26.672 17.312 7.047 1 85.12 433 LEU A N 1
ATOM 3394 C CA . LEU A 1 433 ? 25.766 16.297 7.551 1 85.12 433 LEU A CA 1
ATOM 3395 C C . LEU A 1 433 ? 26.188 15.828 8.938 1 85.12 433 LEU A C 1
ATOM 3397 O O . LEU A 1 433 ? 25.344 15.664 9.82 1 85.12 433 LEU A O 1
ATOM 3401 N N . SER A 1 434 ? 27.438 15.578 9.07 1 85.69 434 SER A N 1
ATOM 3402 C CA . SER A 1 434 ? 27.938 15.148 10.367 1 85.69 434 SER A CA 1
ATOM 3403 C C . SER A 1 434 ? 27.734 16.219 11.43 1 85.69 434 SER A C 1
ATOM 3405 O O . SER A 1 434 ? 27.391 15.906 12.57 1 85.69 434 SER A O 1
ATOM 3407 N N . GLU A 1 435 ? 27.953 17.406 10.984 1 88.19 435 GLU A N 1
ATOM 3408 C CA . GLU A 1 435 ? 27.75 18.516 11.914 1 88.19 435 GLU A CA 1
ATOM 3409 C C . GLU A 1 435 ? 26.266 18.688 12.258 1 88.19 435 GLU A C 1
ATOM 3411 O O . GLU A 1 435 ? 25.922 18.938 13.422 1 88.19 435 GLU A O 1
ATOM 3416 N N . LEU A 1 436 ? 25.484 18.578 11.328 1 89.56 436 LEU A N 1
ATOM 3417 C CA . LEU A 1 436 ? 24.031 18.672 11.539 1 89.56 436 LEU A CA 1
ATOM 3418 C C . LEU A 1 436 ? 23.578 17.609 12.531 1 89.56 436 LEU A C 1
ATOM 3420 O O . LEU A 1 436 ? 22.797 17.906 13.453 1 89.56 436 LEU A O 1
ATOM 3424 N N . ARG A 1 437 ? 24.062 16.469 12.352 1 86.69 437 ARG A N 1
ATOM 3425 C CA . ARG A 1 437 ? 23.703 15.375 13.242 1 86.69 437 ARG A CA 1
ATOM 3426 C C . ARG A 1 437 ? 24.141 15.656 14.672 1 86.69 437 ARG A C 1
ATOM 3428 O O . ARG A 1 437 ? 23.375 15.43 15.617 1 86.69 437 ARG A O 1
ATOM 3435 N N . ARG A 1 438 ? 25.281 16.109 14.766 1 87.38 438 ARG A N 1
ATOM 3436 C CA . ARG A 1 438 ? 25.828 16.406 16.078 1 87.38 438 ARG A CA 1
ATOM 3437 C C . ARG A 1 438 ? 25.016 17.484 16.781 1 87.38 438 ARG A C 1
ATOM 3439 O O . ARG A 1 438 ? 24.656 17.344 17.953 1 87.38 438 ARG A O 1
ATOM 3446 N N . ILE A 1 439 ? 24.688 18.5 16.078 1 89.25 439 ILE A N 1
ATOM 3447 C CA . ILE A 1 439 ? 23.953 19.625 16.656 1 89.25 439 ILE A CA 1
ATOM 3448 C C . ILE A 1 439 ? 22.547 19.188 17.062 1 89.25 439 ILE A C 1
ATOM 3450 O O . ILE A 1 439 ? 22.047 19.578 18.109 1 89.25 439 ILE A O 1
ATOM 3454 N N . VAL A 1 440 ? 21.969 18.406 16.266 1 90.06 440 VAL A N 1
ATOM 3455 C CA . VAL A 1 440 ? 20.609 17.938 16.516 1 90.06 440 VAL A CA 1
ATOM 3456 C C . VAL A 1 440 ? 20.578 17.062 17.766 1 90.06 440 VAL A C 1
ATOM 3458 O O . VAL A 1 440 ? 19.672 17.156 18.578 1 90.06 440 VAL A O 1
ATOM 3461 N N . ASP A 1 441 ? 21.578 16.234 17.891 1 86.81 441 ASP A N 1
ATOM 3462 C CA . ASP A 1 441 ? 21.656 15.352 19.047 1 86.81 441 ASP A CA 1
ATOM 3463 C C . ASP A 1 441 ? 21.812 16.141 20.344 1 86.81 441 ASP A C 1
ATOM 3465 O O . ASP A 1 441 ? 21.297 15.734 21.391 1 86.81 441 ASP A O 1
ATOM 3469 N N . ASP A 1 442 ? 22.406 17.266 20.188 1 86 442 ASP A N 1
ATOM 3470 C CA . ASP A 1 442 ? 22.656 18.094 21.375 1 86 442 ASP A CA 1
ATOM 3471 C C . ASP A 1 442 ? 21.469 19.016 21.641 1 86 442 ASP A C 1
ATOM 3473 O O . ASP A 1 442 ? 21.109 19.234 22.812 1 86 442 ASP A O 1
ATOM 3477 N N . LEU A 1 443 ? 20.953 19.547 20.641 1 86.62 443 LEU A N 1
ATOM 3478 C CA . LEU A 1 443 ? 20 20.641 20.781 1 86.62 443 LEU A CA 1
ATOM 3479 C C . LEU A 1 443 ? 18.594 20.094 21 1 86.62 443 LEU A C 1
ATOM 3481 O O . LEU A 1 443 ? 17.781 20.719 21.688 1 86.62 443 LEU A O 1
ATOM 3485 N N . SER A 1 444 ? 18.234 19.031 20.469 1 87.44 444 SER A N 1
ATOM 3486 C CA . SER A 1 444 ? 16.844 18.547 20.469 1 87.44 444 SER A CA 1
ATOM 3487 C C . SER A 1 444 ? 16.359 18.266 21.875 1 87.44 444 SER A C 1
ATOM 3489 O O . SER A 1 444 ? 15.258 18.672 22.266 1 87.44 444 SER A O 1
ATOM 3491 N N . PRO A 1 445 ? 17.172 17.594 22.688 1 83 445 PRO A N 1
ATOM 3492 C CA . PRO A 1 445 ? 16.688 17.359 24.047 1 83 445 PRO A CA 1
ATOM 3493 C C . PRO A 1 445 ? 16.516 18.656 24.859 1 83 445 PRO A C 1
ATOM 3495 O O . PRO A 1 445 ? 15.586 18.766 25.656 1 83 445 PRO A O 1
ATOM 3498 N N . ARG A 1 446 ? 17.328 19.594 24.578 1 82.31 446 ARG A N 1
ATOM 3499 C CA . ARG A 1 446 ? 17.266 20.859 25.297 1 82.31 446 ARG A CA 1
ATOM 3500 C C . ARG A 1 446 ? 16.016 21.641 24.906 1 82.31 446 ARG A C 1
ATOM 3502 O O . ARG A 1 446 ? 15.344 22.219 25.781 1 82.31 446 ARG A O 1
ATOM 3509 N N . LEU A 1 447 ? 15.812 21.656 23.766 1 82.12 447 LEU A N 1
ATOM 3510 C CA . LEU A 1 447 ? 14.648 22.391 23.281 1 82.12 447 LEU A CA 1
ATOM 3511 C C . LEU A 1 447 ? 13.359 21.734 23.75 1 82.12 447 LEU A C 1
ATOM 3513 O O . LEU A 1 447 ? 12.367 22.406 24.031 1 82.12 447 LEU A O 1
ATOM 3517 N N . LEU A 1 448 ? 13.391 20.5 23.734 1 83.44 448 LEU A N 1
ATOM 3518 C CA . LEU A 1 448 ? 12.227 19.766 24.234 1 83.44 448 LEU A CA 1
ATOM 3519 C C . LEU A 1 448 ? 11.961 20.109 25.688 1 83.44 448 LEU A C 1
ATOM 3521 O O . LEU A 1 448 ? 10.805 20.266 26.094 1 83.44 448 LEU A O 1
ATOM 3525 N N . HIS A 1 449 ? 12.992 20.203 26.406 1 80.5 449 HIS A N 1
ATOM 3526 C CA . HIS A 1 449 ? 12.867 20.578 27.812 1 80.5 449 HIS A CA 1
ATOM 3527 C C . HIS A 1 449 ? 12.258 21.969 27.969 1 80.5 449 HIS A C 1
ATOM 3529 O O . HIS A 1 449 ? 11.406 22.188 28.828 1 80.5 449 HIS A O 1
ATOM 3535 N N . TYR A 1 450 ? 12.656 22.797 27.141 1 79.75 450 TYR A N 1
ATOM 3536 C CA . TYR A 1 450 ? 12.125 24.156 27.141 1 79.75 450 TYR A CA 1
ATOM 3537 C C . TYR A 1 450 ? 10.641 24.156 26.812 1 79.75 450 TYR A C 1
ATOM 3539 O O . TYR A 1 450 ? 9.859 24.891 27.438 1 79.75 450 TYR A O 1
ATOM 3547 N N . THR A 1 451 ? 10.281 23.391 25.922 1 80.88 451 THR A N 1
ATOM 3548 C CA . THR A 1 451 ? 8.891 23.312 25.5 1 80.88 451 THR A CA 1
ATOM 3549 C C . THR A 1 451 ? 8.008 22.797 26.641 1 80.88 451 THR A C 1
ATOM 3551 O O . THR A 1 451 ? 6.879 23.25 26.812 1 80.88 451 THR A O 1
ATOM 3554 N N . ARG A 1 452 ? 8.555 21.938 27.375 1 82.62 452 ARG A N 1
ATOM 3555 C CA . ARG A 1 452 ? 7.816 21.328 28.469 1 82.62 452 ARG A CA 1
ATOM 3556 C C . ARG A 1 452 ? 7.531 22.344 29.578 1 82.62 452 ARG A C 1
ATOM 3558 O O . ARG A 1 452 ? 6.559 22.203 30.312 1 82.62 452 ARG A O 1
ATOM 3565 N N . GLU A 1 453 ? 8.391 23.25 29.625 1 76.25 453 GLU A N 1
ATOM 3566 C CA . GLU A 1 453 ? 8.234 24.266 30.656 1 76.25 453 GLU A CA 1
ATOM 3567 C C . GLU A 1 453 ? 7.047 25.172 30.375 1 76.25 453 GLU A C 1
ATOM 3569 O O . GLU A 1 453 ? 6.414 25.703 31.281 1 76.25 453 GLU A O 1
ATOM 3574 N N . ASP A 1 454 ? 6.742 25.266 29.156 1 76.94 454 ASP A N 1
ATOM 3575 C CA . ASP A 1 454 ? 5.703 26.203 28.75 1 76.94 454 ASP A CA 1
ATOM 3576 C C . ASP A 1 454 ? 4.355 25.5 28.594 1 76.94 454 ASP A C 1
ATOM 3578 O O . ASP A 1 454 ? 3.307 26.125 28.797 1 76.94 454 ASP A O 1
ATOM 3582 N N . GLN A 1 455 ? 4.422 24.297 28.125 1 83.25 455 GLN A N 1
ATOM 3583 C CA . GLN A 1 455 ? 3.156 23.625 27.875 1 83.25 455 GLN A CA 1
ATOM 3584 C C . GLN A 1 455 ? 3.305 22.109 28.016 1 83.25 455 GLN A C 1
ATOM 3586 O O . GLN A 1 455 ? 4.387 21.562 27.797 1 83.25 455 GLN A O 1
ATOM 3591 N N . TYR A 1 456 ? 2.238 21.5 28.484 1 84.62 456 TYR A N 1
ATOM 3592 C CA . TYR A 1 456 ? 2.178 20.047 28.531 1 84.62 456 TYR A CA 1
ATOM 3593 C C . TYR A 1 456 ? 2.016 19.453 27.141 1 84.62 456 TYR A C 1
ATOM 3595 O O . TYR A 1 456 ? 1.372 20.062 26.281 1 84.62 456 TYR A O 1
ATOM 3603 N N . LEU A 1 457 ? 2.645 18.406 27 1 89.25 457 LEU A N 1
ATOM 3604 C CA . LEU A 1 457 ? 2.572 17.672 25.734 1 89.25 457 LEU A CA 1
ATOM 3605 C C . LEU A 1 457 ? 1.857 16.328 25.922 1 89.25 457 LEU A C 1
ATOM 3607 O O . LEU A 1 457 ? 2.441 15.375 26.438 1 89.25 457 LEU A O 1
ATOM 3611 N N . PRO A 1 458 ? 0.743 16.188 25.375 1 91.38 458 PRO A N 1
ATOM 3612 C CA . PRO A 1 458 ? -0.077 14.992 25.641 1 91.38 458 PRO A CA 1
ATOM 3613 C C . PRO A 1 458 ? 0.6 13.703 25.188 1 91.38 458 PRO A C 1
ATOM 3615 O O . PRO A 1 458 ? 0.457 12.664 25.844 1 91.38 458 PRO A O 1
ATOM 3618 N N . ILE A 1 459 ? 1.295 13.688 24.125 1 92.62 459 ILE A N 1
ATOM 3619 C CA . ILE A 1 459 ? 1.937 12.477 23.609 1 92.62 459 ILE A CA 1
ATOM 3620 C C . ILE A 1 459 ? 2.936 11.953 24.641 1 92.62 459 ILE A C 1
ATOM 3622 O O . ILE A 1 459 ? 3.166 10.75 24.734 1 92.62 459 ILE A O 1
ATOM 3626 N N . GLU A 1 460 ? 3.469 12.852 25.422 1 93.81 460 GLU A N 1
ATOM 3627 C CA . GLU A 1 460 ? 4.418 12.445 26.453 1 93.81 460 GLU A CA 1
ATOM 3628 C C . GLU A 1 460 ? 3.709 11.758 27.609 1 93.81 460 GLU A C 1
ATOM 3630 O O . GLU A 1 460 ? 4.297 10.922 28.297 1 93.81 460 GLU A O 1
ATOM 3635 N N . GLY A 1 461 ? 2.463 12.133 27.797 1 95.38 461 GLY A N 1
ATOM 3636 C CA . GLY A 1 461 ? 1.667 11.391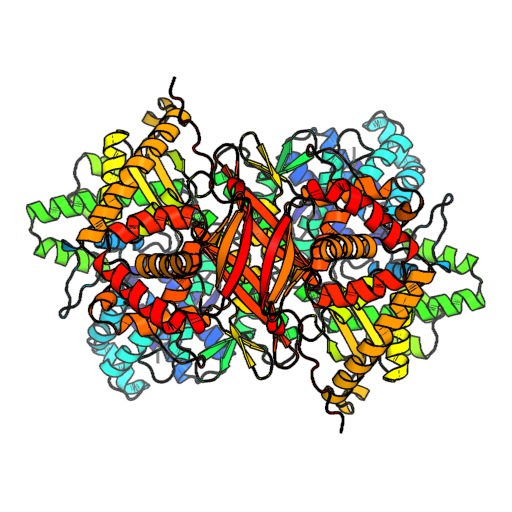 28.766 1 95.38 461 GLY A CA 1
ATOM 3637 C C . GLY A 1 461 ? 1.537 9.914 28.406 1 95.38 461 GLY A C 1
ATOM 3638 O O . GLY A 1 461 ? 1.611 9.055 29.297 1 95.38 461 GLY A O 1
ATOM 3639 N N . ILE A 1 462 ? 1.375 9.641 27.172 1 96.44 462 ILE A N 1
ATOM 3640 C CA . ILE A 1 462 ? 1.236 8.258 26.703 1 96.44 462 ILE A CA 1
ATOM 3641 C C . ILE A 1 462 ? 2.553 7.516 26.906 1 96.44 462 ILE A C 1
ATOM 3643 O O . ILE A 1 462 ? 2.559 6.344 27.297 1 96.44 462 ILE A O 1
ATOM 3647 N N . ILE A 1 463 ? 3.627 8.18 26.641 1 96.31 463 ILE A N 1
ATOM 3648 C CA . ILE A 1 463 ? 4.938 7.57 26.844 1 96.31 463 ILE A CA 1
ATOM 3649 C C . ILE A 1 463 ? 5.117 7.219 28.312 1 96.31 463 ILE A C 1
ATOM 3651 O O . ILE A 1 463 ? 5.586 6.125 28.641 1 96.31 463 ILE A O 1
ATOM 3655 N N . LEU A 1 464 ? 4.762 8.133 29.156 1 96.56 464 LEU A N 1
ATOM 3656 C CA . LEU A 1 464 ? 4.875 7.914 30.594 1 96.56 464 LEU A CA 1
ATOM 3657 C C . LEU A 1 464 ? 3.988 6.758 31.031 1 96.56 464 LEU A C 1
ATOM 3659 O O . LEU A 1 464 ? 4.348 6.008 31.938 1 96.56 464 LEU A O 1
ATOM 3663 N N . LEU A 1 465 ? 2.852 6.684 30.438 1 96.75 465 LEU A N 1
ATOM 3664 C CA . LEU A 1 465 ? 1.953 5.574 30.75 1 96.75 465 LEU A CA 1
ATOM 3665 C C . LEU A 1 465 ? 2.609 4.238 30.422 1 96.75 465 LEU A C 1
ATOM 3667 O O . LEU A 1 465 ? 2.566 3.309 31.234 1 96.75 465 LEU A O 1
ATOM 3671 N N . PHE A 1 466 ? 3.186 4.086 29.25 1 96.5 466 PHE A N 1
ATOM 3672 C CA . PHE A 1 466 ? 3.904 2.873 28.875 1 96.5 466 PHE A CA 1
ATOM 3673 C C . PHE A 1 466 ? 5.035 2.588 29.859 1 96.5 466 PHE A C 1
ATOM 3675 O O . PHE A 1 466 ? 5.266 1.436 30.234 1 96.5 466 PHE A O 1
ATOM 3682 N N . TYR A 1 467 ? 5.688 3.643 30.219 1 97 467 TYR A N 1
ATOM 3683 C CA . TYR A 1 467 ? 6.828 3.514 31.125 1 97 467 TYR A CA 1
ATOM 3684 C C . TYR A 1 467 ? 6.379 3.057 32.5 1 97 467 TYR A C 1
ATOM 3686 O O . TYR A 1 467 ? 7.055 2.256 33.156 1 97 467 TYR A O 1
ATOM 3694 N N . ALA A 1 468 ? 5.332 3.607 32.906 1 96.81 468 ALA A N 1
ATOM 3695 C CA . ALA A 1 468 ? 4.785 3.197 34.219 1 96.81 468 ALA A CA 1
ATOM 3696 C C . ALA A 1 468 ? 4.445 1.708 34.219 1 96.81 468 ALA A C 1
ATOM 3698 O O . ALA A 1 468 ? 4.777 0.993 35.156 1 96.81 468 ALA A O 1
ATOM 3699 N N . VAL A 1 469 ? 3.777 1.274 33.188 1 96.31 469 VAL A N 1
ATOM 3700 C CA . VAL A 1 469 ? 3.436 -0.139 33.094 1 96.31 469 VAL A CA 1
ATOM 3701 C C . VAL A 1 469 ? 4.711 -0.979 33.062 1 96.31 469 VAL A C 1
ATOM 3703 O O . VAL A 1 469 ? 4.793 -2.023 33.688 1 96.31 469 VAL A O 1
ATOM 3706 N N . HIS A 1 470 ? 5.613 -0.524 32.25 1 95.81 470 HIS A N 1
ATOM 3707 C CA . HIS A 1 470 ? 6.902 -1.204 32.188 1 95.81 470 HIS A CA 1
ATOM 3708 C C . HIS A 1 470 ? 7.559 -1.312 33.562 1 95.81 470 HIS A C 1
ATOM 3710 O O . HIS A 1 470 ? 8.039 -2.379 33.938 1 95.81 470 HIS A O 1
ATOM 3716 N N . SER A 1 471 ? 7.574 -0.229 34.281 1 95.56 471 SER A N 1
ATOM 3717 C CA . SER A 1 471 ? 8.227 -0.158 35.594 1 95.56 471 SER A CA 1
ATOM 3718 C C . SER A 1 471 ? 7.562 -1.088 36.594 1 95.56 471 SER A C 1
ATOM 3720 O O . SER A 1 471 ? 8.219 -1.617 37.5 1 95.56 471 SER A O 1
ATOM 3722 N N . ILE A 1 472 ? 6.367 -1.303 36.469 1 95.94 472 ILE A N 1
ATOM 3723 C CA . ILE A 1 472 ? 5.605 -2.135 37.375 1 95.94 472 ILE A CA 1
ATOM 3724 C C . ILE A 1 472 ? 5.934 -3.607 37.156 1 95.94 472 ILE A C 1
ATOM 3726 O O . ILE A 1 472 ? 6.008 -4.398 38.094 1 95.94 472 ILE A O 1
ATOM 3730 N N . PHE A 1 473 ? 6.152 -4.012 35.938 1 95.19 473 PHE A N 1
ATOM 3731 C CA . PHE A 1 473 ? 6.141 -5.438 35.625 1 95.19 473 PHE A CA 1
ATOM 3732 C C . PHE A 1 473 ? 7.531 -5.91 35.219 1 95.19 473 PHE A C 1
ATOM 3734 O O . PHE A 1 473 ? 7.789 -7.117 35.156 1 95.19 473 PHE A O 1
ATOM 3741 N N . VAL A 1 474 ? 8.445 -4.98 34.938 1 94.81 474 VAL A N 1
ATOM 3742 C CA . VAL A 1 474 ? 9.773 -5.375 34.5 1 94.81 474 VAL A CA 1
ATOM 3743 C C . VAL A 1 474 ? 10.453 -6.227 35.562 1 94.81 474 VAL A C 1
ATOM 3745 O O . VAL A 1 474 ? 10.312 -5.965 36.75 1 94.81 474 VAL A O 1
ATOM 3748 N N . ASP A 1 475 ? 11.062 -7.355 35.062 1 93.88 475 ASP A N 1
ATOM 3749 C CA . ASP A 1 475 ? 11.82 -8.258 35.938 1 93.88 475 ASP A CA 1
ATOM 3750 C C . ASP A 1 475 ? 13.164 -8.617 35.312 1 93.88 475 ASP A C 1
ATOM 3752 O O . ASP A 1 475 ? 13.219 -9.219 34.219 1 93.88 475 ASP A O 1
ATOM 3756 N N . GLU A 1 476 ? 14.227 -8.242 36.031 1 91.62 476 GLU A N 1
ATOM 3757 C CA . GLU A 1 476 ? 15.578 -8.484 35.531 1 91.62 476 GLU A CA 1
ATOM 3758 C C . GLU A 1 476 ? 16.219 -9.664 36.219 1 91.62 476 GLU A C 1
ATOM 3760 O O . GLU A 1 476 ? 16.344 -9.664 37.469 1 91.62 476 GLU A O 1
ATOM 3765 N N . LYS A 1 477 ? 16.484 -10.68 35.469 1 90.31 477 LYS A N 1
ATOM 3766 C CA . LYS A 1 477 ? 17.266 -11.828 35.938 1 90.31 477 LYS A CA 1
ATOM 3767 C C . LYS A 1 477 ? 18.625 -11.891 35.25 1 90.31 477 LYS A C 1
ATOM 3769 O O . LYS A 1 477 ? 18.859 -11.172 34.281 1 90.31 477 LYS A O 1
ATOM 3774 N N . PRO A 1 478 ? 19.516 -12.688 35.844 1 87.75 478 PRO A N 1
ATOM 3775 C CA . PRO A 1 478 ? 20.844 -12.734 35.219 1 87.75 478 PRO A CA 1
ATOM 3776 C C . PRO A 1 478 ? 20.766 -13.172 33.75 1 87.75 478 PRO A C 1
ATOM 3778 O O . PRO A 1 478 ? 20.344 -14.289 33.469 1 87.75 478 PRO A O 1
ATOM 3781 N N . GLY A 1 479 ? 21.047 -12.281 32.969 1 88.88 479 GLY A N 1
ATOM 3782 C CA . GLY A 1 479 ? 21.172 -12.562 31.547 1 88.88 479 GLY A CA 1
ATOM 3783 C C . GLY A 1 479 ? 19.891 -12.312 30.766 1 88.88 479 GLY A C 1
ATOM 3784 O O . GLY A 1 479 ? 19.891 -12.383 29.531 1 88.88 479 GLY A O 1
ATOM 3785 N N . PHE A 1 480 ? 18.781 -12.141 31.609 1 91.56 480 PHE A N 1
ATOM 3786 C CA . PHE A 1 480 ? 17.5 -11.984 30.922 1 91.56 480 PHE A CA 1
ATOM 3787 C C . PHE A 1 480 ? 16.703 -10.844 31.531 1 91.56 480 PHE A C 1
ATOM 3789 O O . PHE A 1 480 ? 16.891 -10.492 32.688 1 91.56 480 PHE A O 1
ATOM 3796 N N . VAL A 1 481 ? 15.914 -10.242 30.734 1 93.31 481 VAL A N 1
ATOM 3797 C CA . VAL A 1 481 ? 14.977 -9.227 31.188 1 93.31 481 VAL A CA 1
ATOM 3798 C C . VAL A 1 481 ? 13.562 -9.586 30.734 1 93.31 481 VAL A C 1
ATOM 3800 O O . VAL A 1 481 ? 13.367 -10.039 29.609 1 93.31 481 VAL A O 1
ATOM 3803 N N . SER A 1 482 ? 12.648 -9.539 31.609 1 93.88 482 SER A N 1
ATOM 3804 C CA . SER A 1 482 ? 11.234 -9.758 31.312 1 93.88 482 SER A CA 1
ATOM 3805 C C . SER A 1 482 ? 10.461 -8.438 31.297 1 93.88 482 SER A C 1
ATOM 3807 O O . SER A 1 482 ? 10.516 -7.672 32.25 1 93.88 482 SER A O 1
ATOM 3809 N N . ILE A 1 483 ? 9.82 -8.195 30.188 1 94.44 483 ILE A N 1
ATOM 3810 C CA . ILE A 1 483 ? 9.125 -6.922 30.016 1 94.44 483 ILE A CA 1
ATOM 3811 C C . ILE A 1 483 ? 7.672 -7.168 29.641 1 94.44 483 ILE A C 1
ATOM 3813 O O . ILE A 1 483 ? 7.348 -8.203 29.047 1 94.44 483 ILE A O 1
ATOM 3817 N N . PRO A 1 484 ? 6.797 -6.211 29.953 1 94.62 484 PRO A N 1
ATOM 3818 C CA . PRO A 1 484 ? 5.375 -6.387 29.625 1 94.62 484 PRO A CA 1
ATOM 3819 C C . PRO A 1 484 ? 5.043 -6.004 28.188 1 94.62 484 PRO A C 1
ATOM 3821 O O . PRO A 1 484 ? 5.613 -5.055 27.656 1 94.62 484 PRO A O 1
ATOM 3824 N N . ARG A 1 485 ? 4.164 -6.746 27.609 1 93.19 485 ARG A N 1
ATOM 3825 C CA . ARG A 1 485 ? 3.525 -6.438 26.328 1 93.19 485 ARG A CA 1
ATOM 3826 C C . ARG A 1 485 ? 2.029 -6.199 26.516 1 93.19 485 ARG A C 1
ATOM 3828 O O . ARG A 1 485 ? 1.283 -7.125 26.844 1 93.19 485 ARG A O 1
ATOM 3835 N N . LEU A 1 486 ? 1.62 -4.91 26.344 1 93.31 486 LEU A N 1
ATOM 3836 C CA . LEU A 1 486 ? 0.232 -4.523 26.562 1 93.31 486 LEU A CA 1
ATOM 3837 C C . LEU A 1 486 ? -0.667 -5.074 25.469 1 93.31 486 LEU A C 1
ATOM 3839 O O . LEU A 1 486 ? -0.334 -4.984 24.281 1 93.31 486 LEU A O 1
ATOM 3843 N N . ARG A 1 487 ? -1.835 -5.535 26.078 1 86.75 487 ARG A N 1
ATOM 3844 C CA . ARG A 1 487 ? -2.785 -6.117 25.141 1 86.75 487 ARG A CA 1
ATOM 3845 C C . ARG A 1 487 ? -3.84 -5.098 24.734 1 86.75 487 ARG A C 1
ATOM 3847 O O . ARG A 1 487 ? -4.258 -4.266 25.531 1 86.75 487 ARG A O 1
ATOM 3854 N N . HIS A 1 488 ? -4.207 -5.023 23.594 1 78.25 488 HIS A N 1
ATOM 3855 C CA . HIS A 1 488 ? -5.398 -4.379 23.047 1 78.25 488 HIS A CA 1
ATOM 3856 C C . HIS A 1 488 ? -5.285 -2.859 23.125 1 78.25 488 HIS A C 1
ATOM 3858 O O . HIS A 1 488 ? -5.113 -2.301 24.203 1 78.25 488 HIS A O 1
ATOM 3864 N N . ILE A 1 489 ? -5.559 -2.207 22.266 1 85.44 489 ILE A N 1
ATOM 3865 C CA . ILE A 1 489 ? -5.5 -0.754 22.156 1 85.44 489 ILE A CA 1
ATOM 3866 C C . ILE A 1 489 ? -6.656 -0.134 22.938 1 85.44 489 ILE A C 1
ATOM 3868 O O . ILE A 1 489 ? -6.562 1.011 23.391 1 85.44 489 ILE A O 1
ATOM 3872 N N . THR A 1 490 ? -7.746 -0.947 23.219 1 88.12 490 THR A N 1
ATOM 3873 C CA . THR A 1 490 ? -8.93 -0.421 23.891 1 88.12 490 THR A CA 1
ATOM 3874 C C . THR A 1 490 ? -8.625 -0.114 25.359 1 88.12 490 THR A C 1
ATOM 3876 O O . THR A 1 490 ? -9.188 0.82 25.938 1 88.12 490 THR A O 1
ATOM 3879 N N . TRP A 1 491 ? -7.746 -0.915 25.953 1 91.69 491 TRP A N 1
ATOM 3880 C CA . TRP A 1 491 ? -7.336 -0.619 27.312 1 91.69 491 TRP A CA 1
ATOM 3881 C C . TRP A 1 491 ? -6.633 0.731 27.391 1 91.69 491 TRP A C 1
ATOM 3883 O O . TRP A 1 491 ? -6.824 1.484 28.344 1 91.69 491 TRP A O 1
ATOM 3893 N N . LEU A 1 492 ? -5.836 1.016 26.453 1 93.06 492 LEU A N 1
ATOM 3894 C CA . LEU A 1 492 ? -5.133 2.291 26.406 1 93.06 492 LEU A CA 1
ATOM 3895 C C . LEU A 1 492 ? -6.113 3.455 26.328 1 93.06 492 LEU A C 1
ATOM 3897 O O . LEU A 1 492 ? -5.977 4.438 27.047 1 93.06 492 LEU A O 1
ATOM 3901 N N . TYR A 1 493 ? -7.141 3.309 25.5 1 93.62 493 TYR A N 1
ATOM 3902 C CA . TYR A 1 493 ? -8.141 4.363 25.359 1 93.62 493 TYR A CA 1
ATOM 3903 C C . TYR A 1 493 ? -8.859 4.613 26.688 1 93.62 493 TYR A C 1
ATOM 3905 O O . TYR A 1 493 ? -8.977 5.758 27.125 1 93.62 493 TYR A O 1
ATOM 3913 N N . ARG A 1 494 ? -9.258 3.529 27.312 1 94.44 494 ARG A N 1
ATOM 3914 C CA . ARG A 1 494 ? -10.008 3.631 28.562 1 94.44 494 ARG A CA 1
ATOM 3915 C C . ARG A 1 494 ? -9.148 4.219 29.672 1 94.44 494 ARG A C 1
ATOM 3917 O O . ARG A 1 494 ? -9.617 5.047 30.453 1 94.44 494 ARG A O 1
ATOM 3924 N N . THR A 1 495 ? -7.941 3.771 29.719 1 95.19 495 THR A N 1
ATOM 3925 C CA . THR A 1 495 ? -7.035 4.234 30.766 1 95.19 495 THR A CA 1
ATOM 3926 C C . THR A 1 495 ? -6.676 5.703 30.562 1 95.19 495 THR A C 1
ATOM 3928 O O . THR A 1 495 ? -6.629 6.477 31.516 1 95.19 495 THR A O 1
ATOM 3931 N N . ILE A 1 496 ? -6.391 6.098 29.344 1 96.38 496 ILE A N 1
ATOM 3932 C CA . ILE A 1 496 ? -6.047 7.48 29.016 1 96.38 496 ILE A CA 1
ATOM 3933 C C . ILE A 1 496 ? -7.219 8.398 29.375 1 96.38 496 ILE A C 1
ATOM 3935 O O . ILE A 1 496 ? -7.027 9.477 29.938 1 96.38 496 ILE A O 1
ATOM 3939 N N . GLN A 1 497 ? -8.406 7.961 29 1 96.31 497 GLN A N 1
ATOM 3940 C CA . GLN A 1 497 ? -9.602 8.734 29.344 1 96.31 497 GLN A CA 1
ATOM 3941 C C . GLN A 1 497 ? -9.734 8.883 30.859 1 96.31 497 GLN A C 1
ATOM 3943 O O . GLN A 1 497 ? -10.023 9.969 31.359 1 96.31 497 GLN A O 1
ATOM 3948 N N . LYS A 1 498 ? -9.516 7.801 31.578 1 95.88 498 LYS A N 1
ATOM 3949 C CA . LYS A 1 498 ? -9.625 7.812 33.031 1 95.88 498 LYS A CA 1
ATOM 3950 C C . LYS A 1 498 ? -8.57 8.719 33.656 1 95.88 498 LYS A C 1
ATOM 3952 O O . LYS A 1 498 ? -8.875 9.531 34.531 1 95.88 498 LYS A O 1
ATOM 3957 N N . LEU A 1 499 ? -7.336 8.594 33.219 1 96.44 499 LEU A N 1
ATOM 3958 C CA . LEU A 1 499 ? -6.25 9.398 33.781 1 96.44 499 LEU A CA 1
ATOM 3959 C C . LEU A 1 499 ? -6.484 10.883 33.5 1 96.44 499 LEU A C 1
ATOM 3961 O O . LEU A 1 499 ? -6.055 11.742 34.281 1 96.44 499 LEU A O 1
ATOM 3965 N N . GLY A 1 500 ? -7.156 11.188 32.406 1 95.56 500 GLY A N 1
ATOM 3966 C CA . GLY A 1 500 ? -7.477 12.562 32.062 1 95.56 500 GLY A CA 1
ATOM 3967 C C . GLY A 1 500 ? -8.414 13.219 33.062 1 95.56 500 GLY A C 1
ATOM 3968 O O . GLY A 1 500 ? -8.516 14.445 33.125 1 95.56 500 GLY A O 1
ATOM 3969 N N . THR A 1 501 ? -9.102 12.43 33.844 1 94.75 501 THR A N 1
ATOM 3970 C CA . THR A 1 501 ? -10.039 12.961 34.844 1 94.75 501 THR A CA 1
ATOM 3971 C C . THR A 1 501 ? -9.305 13.359 36.125 1 94.75 501 THR A C 1
ATOM 3973 O O . THR A 1 501 ? -9.867 14.062 36.969 1 94.75 501 THR A O 1
ATOM 3976 N N . PHE A 1 502 ? -8.102 12.961 36.281 1 95.56 502 PHE A N 1
ATOM 3977 C CA . PHE A 1 502 ? -7.32 13.32 37.438 1 95.56 502 PHE A CA 1
ATOM 3978 C C . PHE A 1 502 ? -6.852 14.766 37.375 1 95.56 502 PHE A C 1
ATOM 3980 O O . PHE A 1 502 ? -6.32 15.195 36.344 1 95.56 502 PHE A O 1
ATOM 3987 N N . PRO A 1 503 ? -6.93 15.531 38.344 1 93.44 503 PRO A N 1
ATOM 3988 C CA . PRO A 1 503 ? -6.594 16.953 38.344 1 93.44 503 PRO A CA 1
ATOM 3989 C C . PRO A 1 503 ? -5.137 17.219 37.969 1 93.44 503 PRO A C 1
ATOM 3991 O O . PRO A 1 503 ? -4.848 18.141 37.188 1 93.44 503 PRO A O 1
ATOM 3994 N N . ARG A 1 504 ? -4.23 16.406 38.438 1 93.25 504 ARG A N 1
ATOM 3995 C CA . ARG A 1 504 ? -2.811 16.625 38.188 1 93.25 504 ARG A CA 1
ATOM 3996 C C . ARG A 1 504 ? -2.416 16.125 36.781 1 93.25 504 ARG A C 1
ATOM 3998 O O . ARG A 1 504 ? -1.373 16.516 36.25 1 93.25 504 ARG A O 1
ATOM 4005 N N . LEU A 1 505 ? -3.223 15.25 36.25 1 95.62 505 LEU A N 1
ATOM 4006 C CA . LEU A 1 505 ? -2.832 14.586 35 1 95.62 505 LEU A CA 1
ATOM 4007 C C . LEU A 1 505 ? -3.633 15.125 33.812 1 95.62 505 LEU A C 1
ATOM 4009 O O . LEU A 1 505 ? -3.35 14.789 32.656 1 95.62 505 LEU A O 1
ATOM 4013 N N . LYS A 1 506 ? -4.527 16 34.062 1 93.25 506 LYS A N 1
ATOM 4014 C CA . LYS A 1 506 ? -5.48 16.469 33.062 1 93.25 506 LYS A CA 1
ATOM 4015 C C . LYS A 1 506 ? -4.762 17.094 31.859 1 93.25 506 LYS A C 1
ATOM 4017 O O . LYS A 1 506 ? -5.168 16.906 30.719 1 93.25 506 LYS A O 1
ATOM 4022 N N . ASN A 1 507 ? -3.691 17.828 32.094 1 90.94 507 ASN A N 1
ATOM 4023 C CA . ASN A 1 507 ? -2.984 18.516 31.016 1 90.94 507 ASN A CA 1
ATOM 4024 C C . ASN A 1 507 ? -2.154 17.547 30.172 1 90.94 507 ASN A C 1
ATOM 4026 O O . ASN A 1 507 ? -1.895 17.797 29 1 90.94 507 ASN A O 1
ATOM 4030 N N . LEU A 1 508 ? -1.762 16.438 30.781 1 93.81 508 LEU A N 1
ATOM 4031 C CA . LEU A 1 508 ? -0.989 15.422 30.062 1 93.81 508 LEU A CA 1
ATOM 4032 C C . LEU A 1 508 ? -1.904 14.508 29.25 1 93.81 508 LEU A C 1
ATOM 4034 O O . LEU A 1 508 ? -1.455 13.844 28.328 1 93.81 508 LEU A O 1
ATOM 4038 N N . PHE A 1 509 ? -3.096 14.453 29.641 1 96.19 509 PHE A N 1
ATOM 4039 C CA . PHE A 1 509 ? -4.055 13.586 28.969 1 96.19 509 PHE A CA 1
ATOM 4040 C C . PHE A 1 509 ? -5.258 14.375 28.484 1 96.19 509 PHE A C 1
ATOM 4042 O O . PHE A 1 509 ? -6.402 13.992 28.734 1 96.19 509 PHE A O 1
ATOM 4049 N N . ASP A 1 510 ? -4.98 15.461 27.812 1 92.44 510 ASP A N 1
ATOM 4050 C CA . ASP A 1 510 ? -6.012 16.328 27.25 1 92.44 510 ASP A CA 1
ATOM 4051 C C . ASP A 1 510 ? -6.434 15.852 25.859 1 92.44 510 ASP A C 1
ATOM 4053 O O . ASP A 1 510 ? -5.938 16.359 24.859 1 92.44 510 ASP A O 1
ATOM 4057 N N . TYR A 1 511 ? -7.281 14.836 25.844 1 93 511 TYR A N 1
ATOM 4058 C CA . TYR A 1 511 ? -7.809 14.258 24.609 1 93 511 TYR A CA 1
ATOM 4059 C C . TYR A 1 511 ? -9.336 14.328 24.594 1 93 511 TYR A C 1
ATOM 4061 O O . TYR A 1 511 ? -9.977 14.273 25.641 1 93 511 TYR A O 1
ATOM 4069 N N . SER A 1 512 ? -9.938 14.539 23.359 1 89.44 512 SER A N 1
ATOM 4070 C CA . SER A 1 512 ? -11.383 14.477 23.172 1 89.44 512 SER A CA 1
ATOM 4071 C C . SER A 1 512 ? -11.828 13.07 22.781 1 89.44 512 SER A C 1
ATOM 4073 O O . SER A 1 512 ? -11.227 12.445 21.906 1 89.44 512 SER A O 1
ATOM 4075 N N . PHE A 1 513 ? -12.875 12.578 23.531 1 90.94 513 PHE A N 1
ATOM 4076 C CA . PHE A 1 513 ? -13.352 11.227 23.281 1 90.94 513 PHE A CA 1
ATOM 4077 C C . PHE A 1 513 ? -14.797 11.234 22.797 1 90.94 513 PHE A C 1
ATOM 4079 O O . PHE A 1 513 ? -15.539 12.188 23.062 1 90.94 513 PHE A O 1
ATOM 4086 N N . HIS A 1 514 ? -15.18 10.297 22 1 83.94 514 HIS A N 1
ATOM 4087 C CA . HIS A 1 514 ? -16.562 10.016 21.656 1 83.94 514 HIS A CA 1
ATOM 4088 C C . HIS A 1 514 ? -16.875 8.523 21.797 1 83.94 514 HIS A C 1
ATOM 4090 O O . HIS A 1 514 ? -15.961 7.711 21.922 1 83.94 514 HIS A O 1
ATOM 4096 N N . GLU A 1 515 ? -18.109 8.141 21.844 1 85 515 GLU A N 1
ATOM 4097 C CA . GLU A 1 515 ? -18.5 6.762 22.109 1 85 515 GLU A CA 1
ATOM 4098 C C . GLU A 1 515 ? -19.219 6.148 20.906 1 85 515 GLU A C 1
ATOM 4100 O O . GLU A 1 515 ? -20.031 5.242 21.078 1 85 515 GLU A O 1
ATOM 4105 N N . ARG A 1 516 ? -18.953 6.598 19.828 1 74.62 516 ARG A N 1
ATOM 4106 C CA . ARG A 1 516 ? -19.656 6.168 18.609 1 74.62 516 ARG A CA 1
ATOM 4107 C C . ARG A 1 516 ? -19.359 4.707 18.297 1 74.62 516 ARG A C 1
ATOM 4109 O O . ARG A 1 516 ? -20.156 4.031 17.641 1 74.62 516 ARG A O 1
ATOM 4116 N N . TYR A 1 517 ? -18.312 4.117 18.766 1 77.69 517 TYR A N 1
ATOM 4117 C CA . TYR A 1 517 ? -17.891 2.77 18.391 1 77.69 517 TYR A CA 1
ATOM 4118 C C . TYR A 1 517 ? -18.031 1.815 19.578 1 77.69 517 TYR A C 1
ATOM 4120 O O . TYR A 1 517 ? -17.312 0.809 19.641 1 77.69 517 TYR A O 1
ATOM 4128 N N . ARG A 1 518 ? -18.734 2.113 20.469 1 78.88 518 ARG A N 1
ATOM 4129 C CA . ARG A 1 518 ? -19.047 1.293 21.625 1 78.88 518 ARG A CA 1
ATOM 4130 C C . ARG A 1 518 ? -17.875 1.24 22.609 1 78.88 518 ARG A C 1
ATOM 4132 O O . ARG A 1 518 ? -17.766 0.297 23.391 1 78.88 518 ARG A O 1
ATOM 4139 N N . PHE A 1 519 ? -16.969 2.088 22.438 1 85.25 519 PHE A N 1
ATOM 4140 C CA . PHE A 1 519 ? -15.883 2.348 23.375 1 85.25 519 PHE A CA 1
ATOM 4141 C C . PHE A 1 519 ? -15.367 3.771 23.219 1 85.25 519 PHE A C 1
ATOM 4143 O O . PHE A 1 519 ? -15.648 4.438 22.219 1 85.25 519 PHE A O 1
ATOM 4150 N N . PRO A 1 520 ? -14.758 4.254 24.281 1 91.44 520 PRO A N 1
ATOM 4151 C CA . PRO A 1 520 ? -14.211 5.602 24.109 1 91.44 520 PRO A CA 1
ATOM 4152 C C . PRO A 1 520 ? -13.117 5.664 23.047 1 91.44 520 PRO A C 1
ATOM 4154 O O . PRO A 1 520 ? -12.078 5.02 23.188 1 91.44 520 PRO A O 1
ATOM 4157 N N . TYR A 1 521 ? -13.453 6.363 22.078 1 88.44 521 TYR A N 1
ATOM 4158 C CA . TYR A 1 521 ? -12.508 6.469 20.969 1 88.44 521 TYR A CA 1
ATOM 4159 C C . TYR A 1 521 ? -12.039 7.91 20.797 1 88.44 521 TYR A C 1
ATOM 4161 O O . TYR A 1 521 ? -12.82 8.852 20.969 1 88.44 521 TYR A O 1
ATOM 4169 N N . SER A 1 522 ? -10.711 8.078 20.594 1 90.81 522 SER A N 1
ATOM 4170 C CA . SER A 1 522 ? -10.109 9.367 20.266 1 90.81 522 SER A CA 1
ATOM 4171 C C . SER A 1 522 ? -9.188 9.266 19.062 1 90.81 522 SER A C 1
ATOM 4173 O O . SER A 1 522 ? -8.234 8.477 19.078 1 90.81 522 SER A O 1
ATOM 4175 N N . GLU A 1 523 ? -9.461 10.047 18.078 1 83.5 523 GLU A N 1
ATOM 4176 C CA . GLU A 1 523 ? -8.625 10.062 16.875 1 83.5 523 GLU A CA 1
ATOM 4177 C C . GLU A 1 523 ? -7.203 10.508 17.203 1 83.5 523 GLU A C 1
ATOM 4179 O O . GLU A 1 523 ? -6.238 9.953 16.672 1 83.5 523 GLU A O 1
ATOM 4184 N N . LYS A 1 524 ? -7.105 11.422 18.062 1 88.25 524 LYS A N 1
ATOM 4185 C CA . LYS A 1 524 ? -5.793 11.969 18.406 1 88.25 524 LYS A CA 1
ATOM 4186 C C . LYS A 1 524 ? -4.969 10.953 19.188 1 88.25 524 LYS A C 1
ATOM 4188 O O . LYS A 1 524 ? -3.748 10.883 19.031 1 88.25 524 LYS A O 1
ATOM 4193 N N . VAL A 1 525 ? -5.645 10.188 20.031 1 91.75 525 VAL A N 1
ATOM 4194 C CA . VAL A 1 525 ? -4.938 9.141 20.766 1 91.75 525 VAL A CA 1
ATOM 4195 C C . VAL A 1 525 ? -4.375 8.117 19.781 1 91.75 525 VAL A C 1
ATOM 4197 O O . VAL A 1 525 ? -3.229 7.68 19.922 1 91.75 525 VAL A O 1
ATOM 4200 N N . PHE A 1 526 ? -5.16 7.766 18.859 1 88.75 526 PHE A N 1
ATOM 4201 C CA . PHE A 1 526 ? -4.707 6.82 17.844 1 88.75 526 PHE A CA 1
ATOM 4202 C C . PHE A 1 526 ? -3.492 7.367 17.109 1 88.75 526 PHE A C 1
ATOM 4204 O O . PHE A 1 526 ? -2.492 6.668 16.938 1 88.75 526 PHE A O 1
ATOM 4211 N N . GLU A 1 527 ? -3.566 8.547 16.688 1 87.5 527 GLU A N 1
ATOM 4212 C CA . GLU A 1 527 ? -2.48 9.188 15.953 1 87.5 527 GLU A CA 1
ATOM 4213 C C . GLU A 1 527 ? -1.195 9.211 16.781 1 87.5 527 GLU A C 1
ATOM 4215 O O . GLU A 1 527 ? -0.115 8.922 16.266 1 87.5 527 GLU A O 1
ATOM 4220 N N . ASP A 1 528 ? -1.322 9.578 18.016 1 91.38 528 ASP A N 1
ATOM 4221 C CA . ASP A 1 528 ? -0.149 9.688 18.875 1 91.38 528 ASP A CA 1
ATOM 4222 C C . ASP A 1 528 ? 0.501 8.32 19.094 1 91.38 528 ASP A C 1
ATOM 4224 O O . ASP A 1 528 ? 1.729 8.211 19.141 1 91.38 528 ASP A O 1
ATOM 4228 N N . ILE A 1 529 ? -0.285 7.332 19.25 1 91.06 529 ILE A N 1
ATOM 4229 C CA . ILE A 1 529 ? 0.253 5.984 19.422 1 91.06 529 ILE A CA 1
ATOM 4230 C C . ILE A 1 529 ? 1.01 5.566 18.156 1 91.06 529 ILE A C 1
ATOM 4232 O O . ILE A 1 529 ? 2.092 4.977 18.25 1 91.06 529 ILE A O 1
ATOM 4236 N N . GLN A 1 530 ? 0.449 5.855 17.047 1 87.81 530 GLN A N 1
ATOM 4237 C CA . GLN A 1 530 ? 1.111 5.492 15.797 1 87.81 530 GLN A CA 1
ATOM 4238 C C . GLN A 1 530 ? 2.428 6.25 15.633 1 87.81 530 GLN A C 1
ATOM 4240 O O . GLN A 1 530 ? 3.389 5.719 15.07 1 87.81 530 GLN A O 1
ATOM 4245 N N . VAL A 1 531 ? 2.457 7.43 16.094 1 89.44 531 VAL A N 1
ATOM 4246 C CA . VAL A 1 531 ? 3.693 8.203 16.062 1 89.44 531 VAL A CA 1
ATOM 4247 C C . VAL A 1 531 ? 4.754 7.527 16.922 1 89.44 531 VAL A C 1
ATOM 4249 O O . VAL A 1 531 ? 5.922 7.449 16.531 1 89.44 531 VAL A O 1
ATOM 4252 N N . LEU A 1 532 ? 4.359 7.059 18.078 1 92.62 532 LEU A N 1
ATOM 4253 C CA . LEU A 1 532 ? 5.301 6.383 18.969 1 92.62 532 LEU A CA 1
ATOM 4254 C C . LEU A 1 532 ? 5.875 5.137 18.297 1 92.62 532 LEU A C 1
ATOM 4256 O O . LEU A 1 532 ? 7.062 4.844 18.422 1 92.62 532 LEU A O 1
ATOM 4260 N N . VAL A 1 533 ? 5.051 4.492 17.609 1 89.06 533 VAL A N 1
ATOM 4261 C CA . VAL A 1 533 ? 5.48 3.295 16.891 1 89.06 533 VAL A CA 1
ATOM 4262 C C . VAL A 1 533 ? 6.438 3.682 15.766 1 89.06 533 VAL A C 1
ATOM 4264 O O . VAL A 1 533 ? 7.492 3.062 15.602 1 89.06 533 VAL A O 1
ATOM 4267 N N . ALA A 1 534 ? 6.074 4.656 15.109 1 85.12 534 ALA A N 1
ATOM 4268 C CA . ALA A 1 534 ? 6.867 5.098 13.961 1 85.12 534 ALA A CA 1
ATOM 4269 C C . ALA A 1 534 ? 8.242 5.59 14.406 1 85.12 534 ALA A C 1
ATOM 4271 O O . ALA A 1 534 ? 9.234 5.414 13.688 1 85.12 534 ALA A O 1
ATOM 4272 N N . MET A 1 535 ? 8.305 6.168 15.578 1 89.25 535 MET A N 1
ATOM 4273 C CA . MET A 1 535 ? 9.555 6.746 16.047 1 89.25 535 MET A CA 1
ATOM 4274 C C . MET A 1 535 ? 10.398 5.695 16.766 1 89.25 535 MET A C 1
ATOM 4276 O O . MET A 1 535 ? 11.516 5.98 17.203 1 89.25 535 MET A O 1
ATOM 4280 N N . GLY A 1 536 ? 9.883 4.547 16.906 1 87.94 536 GLY A N 1
ATOM 4281 C CA . GLY A 1 536 ? 10.648 3.457 17.5 1 87.94 536 GLY A CA 1
ATOM 4282 C C . GLY A 1 536 ? 10.625 3.461 19.016 1 87.94 536 GLY A C 1
ATOM 4283 O O . GLY A 1 536 ? 11.469 2.838 19.656 1 87.94 536 GLY A O 1
ATOM 4284 N N . ILE A 1 537 ? 9.688 4.18 19.562 1 92.44 537 ILE A N 1
ATOM 4285 C CA . ILE A 1 537 ? 9.555 4.238 21.016 1 92.44 537 ILE A CA 1
ATOM 4286 C C . ILE A 1 537 ? 8.773 3.021 21.516 1 92.44 537 ILE A C 1
ATOM 4288 O O . ILE A 1 537 ? 9.039 2.514 22.609 1 92.44 537 ILE A O 1
ATOM 4292 N N . VAL A 1 538 ? 7.855 2.631 20.734 1 93.38 538 VAL A N 1
ATOM 4293 C CA . VAL A 1 538 ? 7.004 1.488 21.047 1 93.38 538 VAL A CA 1
ATOM 4294 C C . VAL A 1 538 ? 6.996 0.518 19.859 1 93.38 538 VAL A C 1
ATOM 4296 O O . VAL A 1 538 ? 6.953 0.938 18.703 1 93.38 538 VAL A O 1
ATOM 4299 N N . ASP A 1 539 ? 7.086 -0.778 20.188 1 90.62 539 ASP A N 1
ATOM 4300 C CA . ASP A 1 539 ? 6.871 -1.805 19.172 1 90.62 539 ASP A CA 1
ATOM 4301 C C . ASP A 1 539 ? 5.402 -2.213 19.109 1 90.62 539 ASP A C 1
ATOM 4303 O O . ASP A 1 539 ? 4.73 -2.312 20.141 1 90.62 539 ASP A O 1
ATOM 4307 N N . GLU A 1 540 ? 4.953 -2.398 17.906 1 89 540 GLU A N 1
ATOM 4308 C CA . GLU A 1 540 ? 3.584 -2.842 17.656 1 89 540 GLU A CA 1
ATOM 4309 C C . GLU A 1 540 ? 3.555 -4.219 17 1 89 540 GLU A C 1
ATOM 4311 O O . GLU A 1 540 ? 4.156 -4.414 15.945 1 89 540 GLU A O 1
ATOM 4316 N N . ASP A 1 541 ? 2.924 -5.172 17.672 1 87.5 541 ASP A N 1
ATOM 4317 C CA . ASP A 1 541 ? 2.789 -6.527 17.141 1 87.5 541 ASP A CA 1
ATOM 4318 C C . ASP A 1 541 ? 1.357 -6.797 16.688 1 87.5 541 ASP A C 1
ATOM 4320 O O . ASP A 1 541 ? 0.404 -6.535 17.422 1 87.5 541 ASP A O 1
ATOM 4324 N N . LEU A 1 542 ? 1.269 -7.285 15.469 1 81.38 542 LEU A N 1
ATOM 4325 C CA . LEU A 1 542 ? -0.041 -7.617 14.922 1 81.38 542 LEU A CA 1
ATOM 4326 C C . LEU A 1 542 ? -0.437 -9.047 15.281 1 81.38 542 LEU A C 1
ATOM 4328 O O . LEU A 1 542 ? 0.37 -9.969 15.156 1 81.38 542 LEU A O 1
ATOM 4332 N N . ARG A 1 543 ? -1.626 -9.188 15.852 1 83.25 543 ARG A N 1
ATOM 4333 C CA . ARG A 1 543 ? -2.186 -10.492 16.188 1 83.25 543 ARG A CA 1
ATOM 4334 C C . ARG A 1 543 ? -3.572 -10.664 15.578 1 83.25 543 ARG A C 1
ATOM 4336 O O . ARG A 1 543 ? -4.262 -9.68 15.305 1 83.25 543 ARG A O 1
ATOM 4343 N N . TYR A 1 544 ? -3.881 -11.906 15.344 1 78.75 544 TYR A N 1
ATOM 4344 C CA . TYR A 1 544 ? -5.211 -12.219 14.836 1 78.75 544 TYR A CA 1
ATOM 4345 C C . TYR A 1 544 ? -6.02 -13 15.867 1 78.75 544 TYR A C 1
ATOM 4347 O O . TYR A 1 544 ? -5.461 -13.781 16.641 1 78.75 544 TYR A O 1
ATOM 4355 N N . TYR A 1 545 ? -7.242 -12.656 16.016 1 77.75 545 TYR A N 1
ATOM 4356 C CA . TYR A 1 545 ? -8.141 -13.375 16.906 1 77.75 545 TYR A CA 1
ATOM 4357 C C . TYR A 1 545 ? -9.492 -13.609 16.25 1 77.75 545 TYR A C 1
ATOM 4359 O O . TYR A 1 545 ? -9.891 -12.867 15.344 1 77.75 545 TYR A O 1
ATOM 4367 N N . GLU A 1 546 ? -10.133 -14.656 16.656 1 77.12 546 GLU A N 1
ATOM 4368 C CA . GLU A 1 546 ? -11.438 -14.992 16.094 1 77.12 546 GLU A CA 1
ATOM 4369 C C . GLU A 1 546 ? -12.57 -14.461 16.984 1 77.12 546 GLU A C 1
ATOM 4371 O O . GLU A 1 546 ? -12.523 -14.602 18.203 1 77.12 546 GLU A O 1
ATOM 4376 N N . LYS A 1 547 ? -13.438 -13.68 16.391 1 74.75 547 LYS A N 1
ATOM 4377 C CA . LYS A 1 547 ? -14.656 -13.234 17.062 1 74.75 547 LYS A CA 1
ATOM 4378 C C . LYS A 1 547 ? -15.875 -13.406 16.156 1 74.75 547 LYS A C 1
ATOM 4380 O O . LYS A 1 547 ? -15.898 -12.898 15.031 1 74.75 547 LYS A O 1
ATOM 4385 N N . ASP A 1 548 ? -16.844 -14.109 16.594 1 72.69 548 ASP A N 1
ATOM 4386 C CA . ASP A 1 548 ? -18.094 -14.32 15.875 1 72.69 548 ASP A CA 1
ATOM 4387 C C . ASP A 1 548 ? -17.859 -14.93 14.5 1 72.69 548 ASP A C 1
ATOM 4389 O O . ASP A 1 548 ? -18.438 -14.484 13.508 1 72.69 548 ASP A O 1
ATOM 4393 N N . GLY A 1 549 ? -16.922 -15.875 14.453 1 69.75 549 GLY A N 1
ATOM 4394 C CA . GLY A 1 549 ? -16.672 -16.609 13.219 1 69.75 549 GLY A CA 1
ATOM 4395 C C . GLY A 1 549 ? -15.828 -15.852 12.227 1 69.75 549 GLY A C 1
ATOM 4396 O O . GLY A 1 549 ? -15.648 -16.281 11.086 1 69.75 549 GLY A O 1
ATOM 4397 N N . ARG A 1 550 ? -15.328 -14.727 12.695 1 76.25 550 ARG A N 1
ATOM 4398 C CA . ARG A 1 550 ? -14.492 -13.922 11.82 1 76.25 550 ARG A CA 1
ATOM 4399 C C . ARG A 1 550 ? -13.148 -13.617 12.477 1 76.25 550 ARG A C 1
ATOM 4401 O O . ARG A 1 550 ? -13.07 -13.398 13.688 1 76.25 550 ARG A O 1
ATOM 4408 N N . PHE A 1 551 ? -12.195 -13.648 11.633 1 76.38 551 PHE A N 1
ATOM 4409 C CA . PHE A 1 551 ? -10.867 -13.336 12.141 1 76.38 551 PHE A CA 1
ATOM 4410 C C . PHE A 1 551 ? -10.578 -11.844 12.031 1 76.38 551 PHE A C 1
ATOM 4412 O O . PHE A 1 551 ? -10.797 -11.234 10.984 1 76.38 551 PHE A O 1
ATOM 4419 N N . ARG A 1 552 ? -10.203 -11.328 13.172 1 77.38 552 ARG A N 1
ATOM 4420 C CA . ARG A 1 552 ? -9.914 -9.898 13.289 1 77.38 552 ARG A CA 1
ATOM 4421 C C . ARG A 1 552 ? -8.477 -9.672 13.734 1 77.38 552 ARG A C 1
ATOM 4423 O O . ARG A 1 552 ? -7.793 -10.602 14.164 1 77.38 552 ARG A O 1
ATOM 4430 N N . GLN A 1 553 ? -8.102 -8.414 13.5 1 77.31 553 GLN A N 1
ATOM 4431 C CA . GLN A 1 553 ? -6.734 -8.047 13.867 1 77.31 553 GLN A CA 1
ATOM 4432 C C . GLN A 1 553 ? -6.707 -7.258 15.172 1 77.31 553 GLN A C 1
ATOM 4434 O O . GLN A 1 553 ? -7.652 -6.531 15.484 1 77.31 553 GLN A O 1
ATOM 4439 N N . SER A 1 554 ? -5.711 -7.523 15.953 1 81.31 554 SER A N 1
ATOM 4440 C CA . SER A 1 554 ? -5.434 -6.75 17.156 1 81.31 554 SER A CA 1
ATOM 4441 C C . SER A 1 554 ? -3.967 -6.344 17.234 1 81.31 554 SER A C 1
ATOM 4443 O O . SER A 1 554 ? -3.121 -6.934 16.562 1 81.31 554 SER A O 1
ATOM 4445 N N . TYR A 1 555 ? -3.746 -5.328 18.016 1 85.62 555 TYR A N 1
ATOM 4446 C CA . TYR A 1 555 ? -2.383 -4.832 18.156 1 85.62 555 TYR A CA 1
ATOM 4447 C C . TYR A 1 555 ? -1.923 -4.898 19.609 1 85.62 555 TYR A C 1
ATOM 4449 O O . TYR A 1 555 ? -2.703 -4.637 20.516 1 85.62 555 TYR A O 1
ATOM 4457 N N . GLU A 1 556 ? -0.739 -5.328 19.734 1 91.62 556 GLU A N 1
ATOM 4458 C CA . GLU A 1 556 ? -0.093 -5.355 21.047 1 91.62 556 GLU A CA 1
ATOM 4459 C C . GLU A 1 556 ? 1.167 -4.496 21.047 1 91.62 556 GLU A C 1
ATOM 4461 O O . GLU A 1 556 ? 1.837 -4.352 20.031 1 91.62 556 GLU A O 1
ATOM 4466 N N . TYR A 1 557 ? 1.396 -3.869 22.188 1 93.81 557 TYR A N 1
ATOM 4467 C CA . TYR A 1 557 ? 2.43 -2.842 22.234 1 93.81 557 TYR A CA 1
ATOM 4468 C C . TYR A 1 557 ? 3.475 -3.162 23.297 1 93.81 557 TYR A C 1
ATOM 4470 O O . TYR A 1 557 ? 3.143 -3.664 24.375 1 93.81 557 TYR A O 1
ATOM 4478 N N . VAL A 1 558 ? 4.734 -2.949 22.969 1 92.44 558 VAL A N 1
ATOM 4479 C CA . VAL A 1 558 ? 5.852 -3.133 23.891 1 92.44 558 VAL A CA 1
ATOM 4480 C C . VAL A 1 558 ? 6.773 -1.916 23.844 1 92.44 558 VAL A C 1
ATOM 4482 O O . VAL A 1 558 ? 7.102 -1.429 22.75 1 92.44 558 VAL A O 1
ATOM 4485 N N . LEU A 1 559 ? 7.117 -1.427 25 1 93.56 559 LEU A N 1
ATOM 4486 C CA . LEU A 1 559 ? 8.086 -0.334 25.062 1 93.56 559 LEU A CA 1
ATOM 4487 C C . LEU A 1 559 ? 9.477 -0.816 24.656 1 93.56 559 LEU A C 1
ATOM 4489 O O . LEU A 1 559 ? 9.969 -1.809 25.203 1 93.56 559 LEU A O 1
ATOM 4493 N N . THR A 1 560 ? 10.102 -0.149 23.734 1 92 560 THR A N 1
ATOM 4494 C CA . THR A 1 560 ? 11.461 -0.501 23.328 1 92 560 THR A CA 1
ATOM 4495 C C . THR A 1 560 ? 12.477 -0.021 24.359 1 92 560 THR A C 1
ATOM 4497 O O . THR A 1 560 ? 12.141 0.743 25.266 1 92 560 THR A O 1
ATOM 4500 N N . TRP A 1 561 ? 13.68 -0.494 24.172 1 90.31 561 TRP A N 1
ATOM 4501 C CA . TRP A 1 561 ? 14.711 -0.019 25.094 1 90.31 561 TRP A CA 1
ATOM 4502 C C . TRP A 1 561 ? 14.938 1.48 24.938 1 90.31 561 TRP A C 1
ATOM 4504 O O . TRP A 1 561 ? 15.109 2.197 25.922 1 90.31 561 TRP A O 1
ATOM 4514 N N . GLU A 1 562 ? 14.961 1.962 23.734 1 89.94 562 GLU A N 1
ATOM 4515 C CA . GLU A 1 562 ? 15.086 3.396 23.5 1 89.94 562 GLU A CA 1
ATOM 4516 C C . GLU A 1 562 ? 13.914 4.164 24.109 1 89.94 562 GLU A C 1
ATOM 4518 O O . GLU A 1 562 ? 14.086 5.281 24.594 1 89.94 562 GLU A O 1
ATOM 4523 N N . GLY A 1 563 ? 12.82 3.502 24.047 1 92.88 563 GLY A N 1
ATOM 4524 C CA . GLY A 1 563 ? 11.648 4.094 24.672 1 92.88 563 GLY A CA 1
ATOM 4525 C C . GLY A 1 563 ? 11.773 4.199 26.172 1 92.88 563 GLY A C 1
ATOM 4526 O O . GLY A 1 563 ? 11.352 5.191 26.781 1 92.88 563 GLY A O 1
ATOM 4527 N N . VAL A 1 564 ? 12.383 3.17 26.75 1 94 564 VAL A N 1
ATOM 4528 C CA . VAL A 1 564 ? 12.586 3.156 28.188 1 94 564 VAL A CA 1
ATOM 4529 C C . VAL A 1 564 ? 13.531 4.285 28.594 1 94 564 VAL A C 1
ATOM 4531 O O . VAL A 1 564 ? 13.266 5.016 29.547 1 94 564 VAL A O 1
ATOM 4534 N N . GLU A 1 565 ? 14.539 4.387 27.828 1 91.5 565 GLU A N 1
ATOM 4535 C CA . GLU A 1 565 ? 15.516 5.43 28.109 1 91.5 565 GLU A CA 1
ATOM 4536 C C . GLU A 1 565 ? 14.914 6.82 27.938 1 91.5 565 GLU A C 1
ATOM 4538 O O . GLU A 1 565 ? 15.102 7.695 28.797 1 91.5 565 GLU A O 1
ATOM 4543 N N . TYR A 1 566 ? 14.242 6.984 26.922 1 92 566 TYR A N 1
ATOM 4544 C CA . TYR A 1 566 ? 13.594 8.258 26.641 1 92 566 TYR A CA 1
ATOM 4545 C C . TYR A 1 566 ? 12.555 8.586 27.719 1 92 566 TYR A C 1
ATOM 4547 O O . TYR A 1 566 ? 12.508 9.711 28.219 1 92 566 TYR A O 1
ATOM 4555 N N . ALA A 1 567 ? 11.773 7.617 28.047 1 94.44 567 ALA A N 1
ATOM 4556 C CA . ALA A 1 567 ? 10.719 7.797 29.047 1 94.44 567 ALA A CA 1
ATOM 4557 C C . ALA A 1 567 ? 11.297 8.102 30.422 1 94.44 567 ALA A C 1
ATOM 4559 O O . ALA A 1 567 ? 10.703 8.859 31.203 1 94.44 567 ALA A O 1
ATOM 4560 N N . GLY A 1 568 ? 12.422 7.516 30.672 1 92.62 568 GLY A N 1
ATOM 4561 C CA . GLY A 1 568 ? 13.086 7.805 31.938 1 92.62 568 GLY A CA 1
ATOM 4562 C C . GLY A 1 568 ? 13.398 9.273 32.125 1 92.62 568 GLY A C 1
ATOM 4563 O O . GLY A 1 568 ? 13.203 9.828 33.219 1 92.62 568 GLY A O 1
ATOM 4564 N N . THR A 1 569 ? 13.844 9.867 31.047 1 89.06 569 THR A N 1
ATOM 4565 C CA . THR A 1 569 ? 14.141 11.297 31.094 1 89.06 569 THR A CA 1
ATOM 4566 C C . THR A 1 569 ? 12.859 12.102 31.297 1 89.06 569 THR A C 1
ATOM 4568 O O . THR A 1 569 ? 12.859 13.117 32 1 89.06 569 THR A O 1
ATOM 4571 N N . LEU A 1 570 ? 11.828 11.656 30.812 1 91.56 570 LEU A N 1
ATOM 4572 C CA . LEU A 1 570 ? 10.547 12.328 30.938 1 91.56 570 LEU A CA 1
ATOM 4573 C C . LEU A 1 570 ? 10 12.195 32.375 1 91.56 570 LEU A C 1
ATOM 4575 O O . LEU A 1 570 ? 9.406 13.141 32.906 1 91.56 570 LEU A O 1
ATOM 4579 N N . ALA A 1 571 ? 10.188 10.984 32.844 1 93.56 571 ALA A N 1
ATOM 4580 C CA . ALA A 1 571 ? 9.68 10.719 34.188 1 93.56 571 ALA A CA 1
ATOM 4581 C C . ALA A 1 571 ? 10.32 11.664 35.219 1 93.56 571 ALA A C 1
ATOM 4583 O O . ALA A 1 571 ? 9.68 12.062 36.188 1 93.56 571 ALA A O 1
ATOM 4584 N N . ASP A 1 572 ? 11.492 12.031 34.938 1 89.44 572 ASP A N 1
ATOM 4585 C CA . ASP A 1 572 ? 12.188 12.977 35.812 1 89.44 572 ASP A CA 1
ATOM 4586 C C . ASP A 1 572 ? 11.609 14.375 35.688 1 89.44 572 ASP A C 1
ATOM 4588 O O . ASP A 1 572 ? 11.445 15.086 36.688 1 89.44 572 ASP A O 1
ATOM 4592 N N . ALA A 1 573 ? 11.289 14.695 34.5 1 87.62 573 ALA A N 1
ATOM 4593 C CA . ALA A 1 573 ? 10.75 16.031 34.219 1 87.62 573 ALA A CA 1
ATOM 4594 C C . ALA A 1 573 ? 9.32 16.156 34.719 1 87.62 573 ALA A C 1
ATOM 4596 O O . ALA A 1 573 ? 8.906 17.234 35.125 1 87.62 573 ALA A O 1
ATOM 4597 N N . TYR A 1 574 ? 8.578 15.031 34.688 1 92.81 574 TYR A N 1
ATOM 4598 C CA . TYR A 1 574 ? 7.191 15 35.125 1 92.81 574 TYR A CA 1
ATOM 4599 C C . TYR A 1 574 ? 7.047 14.172 36.406 1 92.81 574 TYR A C 1
ATOM 4601 O O . TYR A 1 574 ? 6.117 13.367 36.531 1 92.81 574 TYR A O 1
ATOM 4609 N N . ARG A 1 575 ? 7.863 14.375 37.312 1 93.5 575 ARG A N 1
ATOM 4610 C CA . ARG A 1 575 ? 7.98 13.5 38.469 1 93.5 575 ARG A CA 1
ATOM 4611 C C . ARG A 1 575 ? 6.664 13.43 39.219 1 93.5 575 ARG A C 1
ATOM 4613 O O . ARG A 1 575 ? 6.168 12.336 39.531 1 93.5 575 ARG A O 1
ATOM 4620 N N . PRO A 1 576 ? 6.043 14.586 39.562 1 94.25 576 PRO A N 1
ATOM 4621 C CA . PRO A 1 576 ? 4.781 14.5 40.312 1 94.25 576 PRO A CA 1
ATOM 4622 C C . PRO A 1 576 ? 3.691 13.766 39.531 1 94.25 576 PRO A C 1
ATOM 4624 O O . PRO A 1 576 ? 2.957 12.953 40.125 1 94.25 576 PRO A O 1
ATOM 4627 N N . GLU A 1 577 ? 3.57 14.047 38.312 1 95.44 577 GLU A N 1
ATOM 4628 C CA . GLU A 1 577 ? 2.576 13.383 37.469 1 95.44 577 GLU A CA 1
ATOM 4629 C C . GLU A 1 577 ? 2.852 11.891 37.375 1 95.44 577 GLU A C 1
ATOM 4631 O O . GLU A 1 577 ? 1.93 11.078 37.438 1 95.44 577 GLU A O 1
ATOM 4636 N N . PHE A 1 578 ? 4.105 11.562 37.25 1 96.62 578 PHE A N 1
ATOM 4637 C CA . PHE A 1 578 ? 4.492 10.164 37.094 1 96.62 578 PHE A CA 1
ATOM 4638 C C . PHE A 1 578 ? 4.195 9.375 38.375 1 96.62 578 PHE A C 1
ATOM 4640 O O . PHE A 1 578 ? 3.734 8.234 38.312 1 96.62 578 PHE A O 1
ATOM 4647 N N . GLU A 1 579 ? 4.438 9.969 39.469 1 96.06 579 GLU A N 1
ATOM 4648 C CA . GLU A 1 579 ? 4.172 9.305 40.719 1 96.06 579 GLU A CA 1
ATOM 4649 C C . GLU A 1 579 ? 2.682 9.047 40.906 1 96.06 579 GLU A C 1
ATOM 4651 O O . GLU A 1 579 ? 2.285 7.992 41.406 1 96.06 579 GLU A O 1
ATOM 4656 N N . GLU A 1 580 ? 1.96 9.992 40.5 1 96.5 580 GLU A N 1
ATOM 4657 C CA . GLU A 1 580 ? 0.514 9.812 40.594 1 96.5 580 GLU A CA 1
ATOM 4658 C C . GLU A 1 580 ? 0.048 8.688 39.656 1 96.5 580 GLU A C 1
ATOM 4660 O O . GLU A 1 580 ? -0.802 7.879 40.031 1 96.5 580 GLU A O 1
ATOM 4665 N N . MET A 1 581 ? 0.551 8.656 38.5 1 96.44 581 MET A N 1
ATOM 4666 C CA . MET A 1 581 ? 0.229 7.609 37.531 1 96.44 581 MET A CA 1
ATOM 4667 C C . MET A 1 581 ? 0.638 6.238 38.062 1 96.44 581 MET A C 1
ATOM 4669 O O . MET A 1 581 ? -0.13 5.277 37.969 1 96.44 581 MET A O 1
ATOM 4673 N N . MET A 1 582 ? 1.792 6.176 38.625 1 96.44 582 MET A N 1
ATOM 4674 C CA . MET A 1 582 ? 2.326 4.934 39.188 1 96.44 582 MET A CA 1
ATOM 4675 C C . MET A 1 582 ? 1.462 4.43 40.344 1 96.44 582 MET A C 1
ATOM 4677 O O . MET A 1 582 ? 1.204 3.232 40.438 1 96.44 582 MET A O 1
ATOM 4681 N N . SER A 1 583 ? 1.089 5.352 41.125 1 95.75 583 SER A N 1
ATOM 4682 C CA . SER A 1 583 ? 0.248 4.992 42.25 1 95.75 583 SER A CA 1
ATOM 4683 C C . SER A 1 583 ? -1.077 4.391 41.812 1 95.75 583 SER A C 1
ATOM 4685 O O . SER A 1 583 ? -1.5 3.35 42.312 1 95.75 583 SER A O 1
ATOM 4687 N N . HIS A 1 584 ? -1.68 4.992 40.875 1 96.25 584 HIS A N 1
ATOM 4688 C CA . HIS A 1 584 ? -2.961 4.516 40.375 1 96.25 584 HIS A CA 1
ATOM 4689 C C . HIS A 1 584 ? -2.814 3.158 39.688 1 96.25 584 HIS A C 1
ATOM 4691 O O . HIS A 1 584 ? -3.594 2.24 39.969 1 96.25 584 HIS A O 1
ATOM 4697 N N . LEU A 1 585 ? -1.851 3.018 38.844 1 96.31 585 LEU A N 1
ATOM 4698 C CA . LEU A 1 585 ? -1.671 1.795 38.062 1 96.31 585 LEU A CA 1
ATOM 4699 C C . LEU A 1 585 ? -1.28 0.63 38.969 1 96.31 585 LEU A C 1
ATOM 4701 O O . LEU A 1 585 ? -1.649 -0.517 38.688 1 96.31 585 LEU A O 1
ATOM 4705 N N . SER A 1 586 ? -0.54 0.972 39.969 1 95.75 586 SER A N 1
ATOM 4706 C CA . SER A 1 586 ? -0.174 -0.072 40.938 1 95.75 586 SER A CA 1
ATOM 4707 C C . SER A 1 586 ? -1.401 -0.608 41.656 1 95.75 586 SER A C 1
ATOM 4709 O O . SER A 1 586 ? -1.463 -1.793 42 1 95.75 586 SER A O 1
ATOM 4711 N N . MET A 1 587 ? -2.342 0.212 41.812 1 93.88 587 MET A N 1
ATOM 4712 C CA . MET A 1 587 ? -3.578 -0.184 42.5 1 93.88 587 MET A CA 1
ATOM 4713 C C . MET A 1 587 ? -4.406 -1.106 41.625 1 93.88 587 MET A C 1
ATOM 4715 O O . MET A 1 587 ? -5.07 -2.018 42.094 1 93.88 587 MET A O 1
ATOM 4719 N N . ILE A 1 588 ? -4.324 -0.912 40.312 1 93.38 588 ILE A N 1
ATOM 4720 C CA . ILE A 1 588 ? -5.148 -1.705 39.406 1 93.38 588 ILE A CA 1
ATOM 4721 C C . ILE A 1 588 ? -4.27 -2.672 38.625 1 93.38 588 ILE A C 1
ATOM 4723 O O . ILE A 1 588 ? -4.586 -3.016 37.469 1 93.38 588 ILE A O 1
ATOM 4727 N N . LYS A 1 589 ? -3.211 -3.027 39.125 1 92.56 589 LYS A N 1
ATOM 4728 C CA . LYS A 1 589 ? -2.189 -3.816 38.438 1 92.56 589 LYS A CA 1
ATOM 4729 C C . LYS A 1 589 ? -2.781 -5.094 37.844 1 92.56 589 LYS A C 1
ATOM 4731 O O . LYS A 1 589 ? -2.408 -5.508 36.75 1 92.56 589 LYS A O 1
ATOM 4736 N N . HIS A 1 590 ? -3.705 -5.672 38.469 1 88.62 590 HIS A N 1
ATOM 4737 C CA . HIS A 1 590 ? -4.281 -6.945 38.062 1 88.62 590 HIS A CA 1
ATOM 4738 C C . HIS A 1 590 ? -5.199 -6.77 36.875 1 88.62 590 HIS A C 1
ATOM 4740 O O . HIS A 1 590 ? -5.469 -7.727 36.125 1 88.62 590 HIS A O 1
ATOM 4746 N N . SER A 1 591 ? -5.633 -5.578 36.656 1 88.5 591 SER A N 1
ATOM 4747 C CA . SER A 1 591 ? -6.562 -5.309 35.562 1 88.5 591 SER A CA 1
ATOM 4748 C C . SER A 1 591 ? -5.82 -4.984 34.25 1 88.5 591 SER A C 1
ATOM 4750 O O . SER A 1 591 ? -6.426 -4.906 33.188 1 88.5 591 SER A O 1
ATOM 4752 N N . ILE A 1 592 ? -4.531 -4.859 34.438 1 91.88 592 ILE A N 1
ATOM 4753 C CA . ILE A 1 592 ? -3.756 -4.523 33.25 1 91.88 592 ILE A CA 1
ATOM 4754 C C . ILE A 1 592 ? -3.529 -5.781 32.406 1 91.88 592 ILE A C 1
ATOM 4756 O O . ILE A 1 592 ? -2.842 -6.707 32.844 1 91.88 592 ILE A O 1
ATOM 4760 N N . LYS A 1 593 ? -4.164 -5.824 31.266 1 87.19 593 LYS A N 1
ATOM 4761 C CA . LYS A 1 593 ? -4.031 -6.965 30.359 1 87.19 593 LYS A CA 1
ATOM 4762 C C . LYS A 1 593 ? -2.688 -6.93 29.641 1 87.19 593 LYS A C 1
ATOM 4764 O O . LYS A 1 593 ? -2.447 -6.055 28.797 1 87.19 593 LYS A O 1
ATOM 4769 N N . ARG A 1 594 ? -1.815 -7.945 29.953 1 89.38 594 ARG A N 1
ATOM 4770 C CA . ARG A 1 594 ? -0.469 -7.926 29.391 1 89.38 594 ARG A CA 1
ATOM 4771 C C . ARG A 1 594 ? 0.085 -9.344 29.25 1 89.38 594 ARG A C 1
ATOM 4773 O O . ARG A 1 594 ? -0.388 -10.266 29.906 1 89.38 594 ARG A O 1
ATOM 4780 N N . ASP A 1 595 ? 0.951 -9.5 28.328 1 90.69 595 ASP A N 1
ATOM 4781 C CA . ASP A 1 595 ? 1.859 -10.641 28.25 1 90.69 595 ASP A CA 1
ATOM 4782 C C . ASP A 1 595 ? 3.258 -10.266 28.734 1 90.69 595 ASP A C 1
ATOM 4784 O O . ASP A 1 595 ? 3.539 -9.086 28.984 1 90.69 595 ASP A O 1
ATOM 4788 N N . ILE A 1 596 ? 4.043 -11.312 29.047 1 92.88 596 ILE A N 1
ATOM 4789 C CA . ILE A 1 596 ? 5.418 -11.055 29.469 1 92.88 596 ILE A CA 1
ATOM 4790 C C . ILE A 1 596 ? 6.387 -11.625 28.422 1 92.88 596 ILE A C 1
ATOM 4792 O O . ILE A 1 596 ? 6.27 -12.781 28.031 1 92.88 596 ILE A O 1
ATOM 4796 N N . VAL A 1 597 ? 7.254 -10.781 27.969 1 90.56 597 VAL A N 1
ATOM 4797 C CA . VAL A 1 597 ? 8.273 -11.195 27.016 1 90.56 597 VAL A CA 1
ATOM 4798 C C . VAL A 1 597 ? 9.648 -11.203 27.688 1 90.56 597 VAL A C 1
ATOM 4800 O O . VAL A 1 597 ? 10.086 -10.188 28.234 1 90.56 597 VAL A O 1
ATOM 4803 N N . THR A 1 598 ? 10.305 -12.328 27.688 1 91.25 598 THR A N 1
ATOM 4804 C CA . THR A 1 598 ? 11.641 -12.461 28.266 1 91.25 598 THR A CA 1
ATOM 4805 C C . THR A 1 598 ? 12.703 -12.5 27.156 1 91.25 598 THR A C 1
ATOM 4807 O O . THR A 1 598 ? 12.656 -13.352 26.266 1 91.25 598 THR A O 1
ATOM 4810 N N . ILE A 1 599 ? 13.586 -11.562 27.266 1 90.44 599 ILE A N 1
ATOM 4811 C CA . ILE A 1 599 ? 14.594 -11.375 26.234 1 90.44 599 ILE A CA 1
ATOM 4812 C C . ILE A 1 599 ? 15.984 -11.352 26.859 1 90.44 599 ILE A C 1
ATOM 4814 O O . ILE A 1 599 ? 16.141 -10.922 28 1 90.44 599 ILE A O 1
ATOM 4818 N N . PRO A 1 600 ? 16.953 -11.891 26.156 1 85.69 600 PRO A N 1
ATOM 4819 C CA . PRO A 1 600 ? 18.312 -11.711 26.656 1 85.69 600 PRO A CA 1
ATOM 4820 C C . PRO A 1 600 ? 18.672 -10.242 26.859 1 85.69 600 PRO A C 1
ATOM 4822 O O . PRO A 1 600 ? 18.391 -9.398 26 1 85.69 600 PRO A O 1
ATOM 4825 N N . SER A 1 601 ? 19.344 -9.938 27.969 1 86.19 601 SER A N 1
ATOM 4826 C CA . SER A 1 601 ? 19.641 -8.562 28.359 1 86.19 601 SER A CA 1
ATOM 4827 C C . SER A 1 601 ? 20.516 -7.863 27.328 1 86.19 601 SER A C 1
ATOM 4829 O O . SER A 1 601 ? 20.344 -6.676 27.062 1 86.19 601 SER A O 1
ATOM 4831 N N . ASN A 1 602 ? 21.406 -8.578 26.688 1 80.69 602 ASN A N 1
ATOM 4832 C CA . ASN A 1 602 ? 22.344 -7.988 25.734 1 80.69 602 ASN A CA 1
ATOM 4833 C C . ASN A 1 602 ? 21.625 -7.547 24.469 1 80.69 602 ASN A C 1
ATOM 4835 O O . ASN A 1 602 ? 22.125 -6.691 23.734 1 80.69 602 ASN A O 1
ATOM 4839 N N . ARG A 1 603 ? 20.5 -8.055 24.344 1 81.12 603 ARG A N 1
ATOM 4840 C CA . ARG A 1 603 ? 19.75 -7.719 23.125 1 81.12 603 ARG A CA 1
ATOM 4841 C C . ARG A 1 603 ? 18.812 -6.543 23.375 1 81.12 603 ARG A C 1
ATOM 4843 O O . ARG A 1 603 ? 18.547 -5.75 22.469 1 81.12 603 ARG A O 1
ATOM 4850 N N . TYR A 1 604 ? 18.344 -6.617 24.516 1 80.69 604 TYR A N 1
ATOM 4851 C CA . TYR A 1 604 ? 17.375 -5.566 24.844 1 80.69 604 TYR A CA 1
ATOM 4852 C C . TYR A 1 604 ? 18.078 -4.238 25.078 1 80.69 604 TYR A C 1
ATOM 4854 O O . TYR A 1 604 ? 17.625 -3.193 24.609 1 80.69 604 TYR A O 1
ATOM 4862 N N . VAL A 1 605 ? 19.141 -4.363 25.828 1 75 605 VAL A N 1
ATOM 4863 C CA . VAL A 1 605 ? 19.859 -3.145 26.203 1 75 605 VAL A CA 1
ATOM 4864 C C . VAL A 1 605 ? 20.891 -2.801 25.141 1 75 605 VAL A C 1
ATOM 4866 O O . VAL A 1 605 ? 21.703 -3.648 24.75 1 75 605 VAL A O 1
ATOM 4869 N N . ALA A 1 606 ? 20.672 -1.845 24.391 1 61.09 606 ALA A N 1
ATOM 4870 C CA . ALA A 1 606 ? 21.641 -1.421 23.391 1 61.09 606 ALA A CA 1
ATOM 4871 C C . ALA A 1 606 ? 23.016 -1.231 24 1 61.09 606 ALA A C 1
ATOM 4873 O O . ALA A 1 606 ? 23.172 -0.565 25.016 1 61.09 606 ALA A O 1
ATOM 4874 N N . LYS A 1 607 ? 24.016 -2.105 23.797 1 51.31 607 LYS A N 1
ATOM 4875 C CA . LYS A 1 607 ? 25.375 -1.843 24.219 1 51.31 607 LYS A CA 1
ATOM 4876 C C . LYS A 1 607 ? 25.812 -0.437 23.828 1 51.31 607 LYS A C 1
ATOM 4878 O O . LYS A 1 607 ? 25.484 0.04 22.734 1 51.31 607 LYS A O 1
ATOM 4883 N N . LYS A 1 608 ? 26.422 0.359 24.875 1 39.31 608 LYS A N 1
ATOM 4884 C CA . LYS A 1 608 ? 27.141 1.62 24.719 1 39.31 608 LYS A CA 1
ATOM 4885 C C . LYS A 1 608 ? 28.016 1.605 23.469 1 39.31 608 LYS A C 1
ATOM 4887 O O . LYS A 1 608 ? 28.922 0.79 23.344 1 39.31 608 LYS A O 1
ATOM 4892 N N . ARG A 1 609 ? 27.656 1.952 22.359 1 36.47 609 ARG A N 1
ATOM 4893 C CA . ARG A 1 609 ? 28.641 2.281 21.328 1 36.47 609 ARG A CA 1
ATOM 4894 C C . ARG A 1 609 ? 29.75 3.162 21.891 1 36.47 609 ARG A C 1
ATOM 4896 O O . ARG A 1 609 ? 29.484 4.16 22.562 1 36.47 609 ARG A O 1
ATOM 4903 N N . SER A 1 610 ? 30.906 2.557 22.172 1 30.38 610 SER A N 1
ATOM 4904 C CA . SER A 1 610 ? 32.125 3.338 22.312 1 30.38 610 SER A CA 1
ATOM 4905 C C . SER A 1 610 ? 32.188 4.473 21.281 1 30.38 610 SER A C 1
ATOM 4907 O O . SER A 1 610 ? 32.188 4.23 20.078 1 30.38 610 SER A O 1
ATOM 4909 N N . ILE A 1 611 ? 31.562 5.566 21.344 1 28.55 611 ILE A N 1
ATOM 4910 C CA . ILE A 1 611 ? 32.094 6.773 20.734 1 28.55 611 ILE A CA 1
ATOM 4911 C C . ILE A 1 611 ? 33.594 6.852 20.984 1 28.55 611 ILE A C 1
ATOM 4913 O O . ILE A 1 611 ? 34.031 7.082 22.109 1 28.55 611 ILE A O 1
ATOM 4917 N N . GLY A 1 612 ? 34.438 5.969 20.516 1 26.05 612 GLY A N 1
ATOM 4918 C CA . GLY A 1 612 ? 35.812 6.371 20.375 1 26.05 612 GLY A CA 1
ATOM 4919 C C . GLY A 1 612 ? 36 7.68 19.625 1 26.05 612 GLY A C 1
ATOM 4920 O O . GLY A 1 612 ? 35.969 7.707 18.406 1 26.05 612 GLY A O 1
ATOM 4921 N N . VAL A 1 613 ? 35.5 8.812 19.938 1 21.8 613 VAL A N 1
ATOM 4922 C CA . VAL A 1 613 ? 36.25 10.047 19.812 1 21.8 613 VAL A CA 1
ATOM 4923 C C . VAL A 1 613 ? 37.531 9.945 20.625 1 21.8 613 VAL A C 1
ATOM 4925 O O . VAL A 1 613 ? 37.5 9.867 21.859 1 21.8 613 VAL A O 1
ATOM 4928 N N . LYS A 1 614 ? 38.625 8.945 20.344 1 20.77 614 LYS A N 1
ATOM 4929 C CA . LYS A 1 614 ? 39.938 9.57 20.406 1 20.77 614 LYS A CA 1
ATOM 4930 C C . LYS A 1 614 ? 40.219 10.406 19.156 1 20.77 614 LYS A C 1
ATOM 4932 O O . LYS A 1 614 ? 39.969 9.953 18.047 1 20.77 614 LYS A O 1
ATOM 4937 N N . MET B 1 1 ? 17.719 -3.475 -47.125 1 50.22 1 MET B N 1
ATOM 4938 C CA . MET B 1 1 ? 17.359 -3.164 -45.75 1 50.22 1 MET B CA 1
ATOM 4939 C C . MET B 1 1 ? 15.922 -2.695 -45.625 1 50.22 1 MET B C 1
ATOM 4941 O O . MET B 1 1 ? 15.484 -1.827 -46.406 1 50.22 1 MET B O 1
ATOM 4945 N N . ARG B 1 2 ? 14.977 -3.311 -45.219 1 61.16 2 ARG B N 1
ATOM 4946 C CA . ARG B 1 2 ? 13.57 -2.934 -45.125 1 61.16 2 ARG B CA 1
ATOM 4947 C C . ARG B 1 2 ? 13.375 -1.716 -44.219 1 61.16 2 ARG B C 1
ATOM 4949 O O . ARG B 1 2 ? 14.086 -1.552 -43.25 1 61.16 2 ARG B O 1
ATOM 4956 N N . LYS B 1 3 ? 12.586 -0.917 -44.625 1 71.56 3 LYS B N 1
ATOM 4957 C CA . LYS B 1 3 ? 12.203 0.281 -43.875 1 71.56 3 LYS B CA 1
ATOM 4958 C C . LYS B 1 3 ? 11.625 -0.078 -42.5 1 71.56 3 LYS B C 1
ATOM 4960 O O . LYS B 1 3 ? 10.93 -1.091 -42.375 1 71.56 3 LYS B O 1
ATOM 4965 N N . PRO B 1 4 ? 12.07 0.587 -41.562 1 84.06 4 PRO B N 1
ATOM 4966 C CA . PRO B 1 4 ? 11.5 0.372 -40.219 1 84.06 4 PRO B CA 1
ATOM 4967 C C . PRO B 1 4 ? 9.977 0.439 -40.219 1 84.06 4 PRO B C 1
ATOM 4969 O O . PRO B 1 4 ? 9.383 1.196 -41 1 84.06 4 PRO B O 1
ATOM 4972 N N . MET B 1 5 ? 9.398 -0.476 -39.531 1 81.56 5 MET B N 1
ATOM 4973 C CA . MET B 1 5 ? 7.945 -0.528 -39.406 1 81.56 5 MET B CA 1
ATOM 4974 C C . MET B 1 5 ? 7.477 0.261 -38.188 1 81.56 5 MET B C 1
ATOM 4976 O O . MET B 1 5 ? 8.062 0.149 -37.125 1 81.56 5 MET B O 1
ATOM 4980 N N . ILE B 1 6 ? 6.469 1.141 -38.438 1 86.25 6 ILE B N 1
ATOM 4981 C CA . ILE B 1 6 ? 5.91 1.956 -37.344 1 86.25 6 ILE B CA 1
ATOM 4982 C C . ILE B 1 6 ? 4.551 1.399 -36.938 1 86.25 6 ILE B C 1
ATOM 4984 O O . ILE B 1 6 ? 3.678 1.179 -37.781 1 86.25 6 ILE B O 1
ATOM 4988 N N . ILE B 1 7 ? 4.41 1.067 -35.688 1 84.19 7 ILE B N 1
ATOM 4989 C CA . ILE B 1 7 ? 3.148 0.609 -35.125 1 84.19 7 ILE B CA 1
ATOM 4990 C C . ILE B 1 7 ? 2.625 1.645 -34.125 1 84.19 7 ILE B C 1
ATOM 4992 O O . ILE B 1 7 ? 3.379 2.148 -33.281 1 84.19 7 ILE B O 1
ATOM 4996 N N . HIS B 1 8 ? 1.354 2.043 -34.281 1 82.56 8 HIS B N 1
ATOM 4997 C CA . HIS B 1 8 ? 0.709 2.908 -33.281 1 82.56 8 HIS B CA 1
ATOM 4998 C C . HIS B 1 8 ? -0.022 2.09 -32.219 1 82.56 8 HIS B C 1
ATOM 5000 O O . HIS B 1 8 ? -1.061 1.487 -32.5 1 82.56 8 HIS B O 1
ATOM 5006 N N . ASP B 1 9 ? 0.513 2.076 -31.078 1 85.88 9 ASP B N 1
ATOM 5007 C CA . ASP B 1 9 ? -0.001 1.34 -29.922 1 85.88 9 ASP B CA 1
ATOM 5008 C C . ASP B 1 9 ? -0.728 2.271 -28.953 1 85.88 9 ASP B C 1
ATOM 5010 O O . ASP B 1 9 ? -0.212 3.332 -28.609 1 85.88 9 ASP B O 1
ATOM 5014 N N . PRO B 1 10 ? -1.938 1.978 -28.578 1 78.88 10 PRO B N 1
ATOM 5015 C CA . PRO B 1 10 ? -2.697 2.883 -27.719 1 78.88 10 PRO B CA 1
ATOM 5016 C C . PRO B 1 10 ? -2.043 3.086 -26.359 1 78.88 10 PRO B C 1
ATOM 5018 O O . PRO B 1 10 ? -2.273 4.105 -25.703 1 78.88 10 PRO B O 1
ATOM 5021 N N . VAL B 1 11 ? -1.309 2.223 -25.875 1 85.88 11 VAL B N 1
ATOM 5022 C CA . VAL B 1 11 ? -0.701 2.299 -24.547 1 85.88 11 VAL B CA 1
ATOM 5023 C C . VAL B 1 11 ? 0.661 2.982 -24.641 1 85.88 11 VAL B C 1
ATOM 5025 O O . VAL B 1 11 ? 0.957 3.898 -23.875 1 85.88 11 VAL B O 1
ATOM 5028 N N . HIS B 1 12 ? 1.488 2.578 -25.656 1 89.56 12 HIS B N 1
ATOM 5029 C CA . HIS B 1 12 ? 2.869 3.041 -25.734 1 89.56 12 HIS B CA 1
ATOM 5030 C C . HIS B 1 12 ? 3.064 4.02 -26.891 1 89.56 12 HIS B C 1
ATOM 5032 O O . HIS B 1 12 ? 4.184 4.48 -27.125 1 89.56 12 HIS B O 1
ATOM 5038 N N . LYS B 1 13 ? 2.025 4.281 -27.609 1 87.12 13 LYS B N 1
ATOM 5039 C CA . LYS B 1 13 ? 2.029 5.238 -28.719 1 87.12 13 LYS B CA 1
ATOM 5040 C C . LYS B 1 13 ? 2.82 4.703 -29.906 1 87.12 13 LYS B C 1
ATOM 5042 O O . LYS B 1 13 ? 2.555 3.6 -30.391 1 87.12 13 LYS B O 1
ATOM 5047 N N . THR B 1 14 ? 3.967 5.312 -30.25 1 85.44 14 THR B N 1
ATOM 5048 C CA . THR B 1 14 ? 4.676 4.906 -31.453 1 85.44 14 THR B CA 1
ATOM 5049 C C . THR B 1 14 ? 5.773 3.898 -31.125 1 85.44 14 THR B C 1
ATOM 5051 O O . THR B 1 14 ? 6.668 4.184 -30.328 1 85.44 14 THR B O 1
ATOM 5054 N N . ILE B 1 15 ? 5.688 2.719 -31.781 1 89.56 15 ILE B N 1
ATOM 5055 C CA . ILE B 1 15 ? 6.688 1.665 -31.625 1 89.56 15 ILE B CA 1
ATOM 5056 C C . ILE B 1 15 ? 7.324 1.372 -33 1 89.56 15 ILE B C 1
ATOM 5058 O O . ILE B 1 15 ? 6.621 1.161 -33.969 1 89.56 15 ILE B O 1
ATOM 5062 N N . ILE B 1 16 ? 8.633 1.429 -33 1 92.25 16 ILE B N 1
ATOM 5063 C CA . ILE B 1 16 ? 9.352 1.225 -34.25 1 92.25 16 ILE B CA 1
ATOM 5064 C C . ILE B 1 16 ? 10.031 -0.142 -34.219 1 92.25 16 ILE B C 1
ATOM 5066 O O . ILE B 1 16 ? 10.727 -0.49 -33.281 1 92.25 16 ILE B O 1
ATOM 5070 N N . LEU B 1 17 ? 9.844 -0.995 -35.25 1 92.75 17 LEU B N 1
ATOM 5071 C CA . LEU B 1 17 ? 10.469 -2.303 -35.406 1 92.75 17 LEU B CA 1
ATOM 5072 C C . LEU B 1 17 ? 11.516 -2.277 -36.531 1 92.75 17 LEU B C 1
ATOM 5074 O O . LEU B 1 17 ? 11.273 -1.703 -37.594 1 92.75 17 LEU B O 1
ATOM 5078 N N . ASP B 1 18 ? 12.656 -2.809 -36.219 1 92.5 18 ASP B N 1
ATOM 5079 C CA . ASP B 1 18 ? 13.68 -2.92 -37.25 1 92.5 18 ASP B CA 1
ATOM 5080 C C . ASP B 1 18 ? 13.414 -4.113 -38.188 1 92.5 18 ASP B C 1
ATOM 5082 O O . ASP B 1 18 ? 12.375 -4.766 -38.062 1 92.5 18 ASP B O 1
ATOM 5086 N N . GLU B 1 19 ? 14.32 -4.379 -39.062 1 91.06 19 GLU B N 1
ATOM 5087 C CA . GLU B 1 19 ? 14.117 -5.398 -40.094 1 91.06 19 GLU B CA 1
ATOM 5088 C C . GLU B 1 19 ? 14.039 -6.793 -39.469 1 91.06 19 GLU B C 1
ATOM 5090 O O . GLU B 1 19 ? 13.18 -7.594 -39.844 1 91.06 19 GLU B O 1
ATOM 5095 N N . PHE B 1 20 ? 14.93 -7.078 -38.625 1 94.06 20 PHE B N 1
ATOM 5096 C CA . PHE B 1 20 ? 14.969 -8.398 -38 1 94.06 20 PHE B CA 1
ATOM 5097 C C . PHE B 1 20 ? 13.727 -8.633 -37.156 1 94.06 20 PHE B C 1
ATOM 5099 O O . PHE B 1 20 ? 13.133 -9.711 -37.188 1 94.06 20 PHE B O 1
ATOM 5106 N N . GLU B 1 21 ? 13.336 -7.645 -36.438 1 95.94 21 GLU B N 1
ATOM 5107 C CA . GLU B 1 21 ? 12.133 -7.727 -35.594 1 95.94 21 GLU B CA 1
ATOM 5108 C C . GLU B 1 21 ? 10.891 -7.969 -36.469 1 95.94 21 GLU B C 1
ATOM 5110 O O . GLU B 1 21 ? 9.992 -8.703 -36.062 1 95.94 21 GLU B O 1
ATOM 5115 N N . GLN B 1 22 ? 10.875 -7.391 -37.562 1 92.5 22 GLN B N 1
ATOM 5116 C CA . GLN B 1 22 ? 9.766 -7.613 -38.5 1 92.5 22 GLN B CA 1
ATOM 5117 C C . GLN B 1 22 ? 9.742 -9.055 -38.969 1 92.5 22 GLN B C 1
ATOM 5119 O O . GLN B 1 22 ? 8.672 -9.656 -39.094 1 92.5 22 GLN B O 1
ATOM 5124 N N . MET B 1 23 ? 10.891 -9.547 -39.281 1 92.94 23 MET B N 1
ATOM 5125 C CA . MET B 1 23 ? 10.992 -10.93 -39.719 1 92.94 23 MET B CA 1
ATOM 5126 C C . MET B 1 23 ? 10.453 -11.891 -38.688 1 92.94 23 MET B C 1
ATOM 5128 O O . MET B 1 23 ? 9.695 -12.805 -39 1 92.94 23 MET B O 1
ATOM 5132 N N . VAL B 1 24 ? 10.852 -11.633 -37.5 1 95.62 24 VAL B N 1
ATOM 5133 C CA . VAL B 1 24 ? 10.438 -12.492 -36.375 1 95.62 24 VAL B CA 1
ATOM 5134 C C . VAL B 1 24 ? 8.945 -12.32 -36.125 1 95.62 24 VAL B C 1
ATOM 5136 O O . VAL B 1 24 ? 8.234 -13.297 -35.875 1 95.62 24 VAL B O 1
ATOM 5139 N N . LEU B 1 25 ? 8.477 -11.086 -36.156 1 94.25 25 LEU B N 1
ATOM 5140 C CA . LEU B 1 25 ? 7.07 -10.75 -35.969 1 94.25 25 LEU B CA 1
ATOM 5141 C C . LEU B 1 25 ? 6.176 -11.484 -36.938 1 94.25 25 LEU B C 1
ATOM 5143 O O . LEU B 1 25 ? 5.055 -11.867 -36.594 1 94.25 25 LEU B O 1
ATOM 5147 N N . ASN B 1 26 ? 6.66 -11.719 -38.125 1 91.69 26 ASN B N 1
ATOM 5148 C CA . ASN B 1 26 ? 5.852 -12.281 -39.188 1 91.69 26 ASN B CA 1
ATOM 5149 C C . ASN B 1 26 ? 5.891 -13.805 -39.188 1 91.69 26 ASN B C 1
ATOM 5151 O O . ASN B 1 26 ? 5.258 -14.445 -40.031 1 91.69 26 ASN B O 1
ATOM 5155 N N . THR B 1 27 ? 6.617 -14.344 -38.25 1 94.69 27 THR B N 1
ATOM 5156 C CA . THR B 1 27 ? 6.578 -15.797 -38.094 1 94.69 27 THR B CA 1
ATOM 5157 C C . THR B 1 27 ? 5.203 -16.25 -37.625 1 94.69 27 THR B C 1
ATOM 5159 O O . THR B 1 27 ? 4.469 -15.492 -37 1 94.69 27 THR B O 1
ATOM 5162 N N . LYS B 1 28 ? 4.852 -17.516 -37.906 1 93.75 28 LYS B N 1
ATOM 5163 C CA . LYS B 1 28 ? 3.547 -18.047 -37.531 1 93.75 28 LYS B CA 1
ATOM 5164 C C . LYS B 1 28 ? 3.385 -18.109 -36.031 1 93.75 28 LYS B C 1
ATOM 5166 O O . LYS B 1 28 ? 2.275 -17.953 -35.5 1 93.75 28 LYS B O 1
ATOM 5171 N N . HIS B 1 29 ? 4.496 -18.281 -35.344 1 94.12 29 HIS B N 1
ATOM 5172 C CA . HIS B 1 29 ? 4.465 -18.422 -33.906 1 94.12 29 HIS B CA 1
ATOM 5173 C C . HIS B 1 29 ? 4.047 -17.109 -33.219 1 94.12 29 HIS B C 1
ATOM 5175 O O . HIS B 1 29 ? 3.268 -17.109 -32.281 1 94.12 29 HIS B O 1
ATOM 5181 N N . VAL B 1 30 ? 4.555 -15.992 -33.75 1 95.62 30 VAL B N 1
ATOM 5182 C CA . VAL B 1 30 ? 4.195 -14.695 -33.188 1 95.62 30 VAL B CA 1
ATOM 5183 C C . VAL B 1 30 ? 2.824 -14.266 -33.688 1 95.62 30 VAL B C 1
ATOM 5185 O O . VAL B 1 30 ? 2.016 -13.719 -32.938 1 95.62 30 VAL B O 1
ATOM 5188 N N . GLN B 1 31 ? 2.523 -14.516 -34.938 1 93.25 31 GLN B N 1
ATOM 5189 C CA . GLN B 1 31 ? 1.246 -14.125 -35.531 1 93.25 31 GLN B CA 1
ATOM 5190 C C . GLN B 1 31 ? 0.086 -14.867 -34.875 1 93.25 31 GLN B C 1
ATOM 5192 O O . GLN B 1 31 ? -1.012 -14.32 -34.75 1 93.25 31 GLN B O 1
ATOM 5197 N N . ARG B 1 32 ? 0.363 -16.016 -34.406 1 94.88 32 ARG B N 1
ATOM 5198 C CA . ARG B 1 32 ? -0.639 -16.797 -33.688 1 94.88 32 ARG B CA 1
ATOM 5199 C C . ARG B 1 32 ? -1.155 -16.062 -32.469 1 94.88 32 ARG B C 1
ATOM 5201 O O . ARG B 1 32 ? -2.332 -16.172 -32.125 1 94.88 32 ARG B O 1
ATOM 5208 N N . LEU B 1 33 ? -0.358 -15.266 -31.875 1 95.44 33 LEU B N 1
ATOM 5209 C CA . LEU B 1 33 ? -0.68 -14.547 -30.641 1 95.44 33 LEU B CA 1
ATOM 5210 C C . LEU B 1 33 ? -1.767 -13.5 -30.891 1 95.44 33 LEU B C 1
ATOM 5212 O O . LEU B 1 33 ? -2.395 -13.016 -29.938 1 95.44 33 LEU B O 1
ATOM 5216 N N . ARG B 1 34 ? -2.092 -13.195 -32.188 1 91.5 34 ARG B N 1
ATOM 5217 C CA . ARG B 1 34 ? -3.129 -12.227 -32.562 1 91.5 34 ARG B CA 1
ATOM 5218 C C . ARG B 1 34 ? -4.508 -12.727 -32.125 1 91.5 34 ARG B C 1
ATOM 5220 O O . ARG B 1 34 ? -5.402 -11.922 -31.859 1 91.5 34 ARG B O 1
ATOM 5227 N N . ASN B 1 35 ? -4.566 -13.977 -32.062 1 92 35 ASN B N 1
ATOM 5228 C CA . ASN B 1 35 ? -5.875 -14.562 -31.766 1 92 35 ASN B CA 1
ATOM 5229 C C . ASN B 1 35 ? -5.898 -15.266 -30.422 1 92 35 ASN B C 1
ATOM 5231 O O . ASN B 1 35 ? -6.691 -16.188 -30.203 1 92 35 ASN B O 1
ATOM 5235 N N . ILE B 1 36 ? -5.016 -14.906 -29.578 1 94.38 36 ILE B N 1
ATOM 5236 C CA . ILE B 1 36 ? -5.004 -15.352 -28.188 1 94.38 36 ILE B CA 1
ATOM 5237 C C . ILE B 1 36 ? -5.188 -14.156 -27.266 1 94.38 36 ILE B C 1
ATOM 5239 O O . ILE B 1 36 ? -4.348 -13.25 -27.234 1 94.38 36 ILE B O 1
ATOM 5243 N N . GLN B 1 37 ? -6.258 -14.172 -26.578 1 91.44 37 GLN B N 1
ATOM 5244 C CA . GLN B 1 37 ? -6.57 -13.062 -25.672 1 91.44 37 GLN B CA 1
ATOM 5245 C C . GLN B 1 37 ? -5.598 -13.023 -24.5 1 91.44 37 GLN B C 1
ATOM 5247 O O . GLN B 1 37 ? -5.199 -14.07 -23.969 1 91.44 37 GLN B O 1
ATOM 5252 N N . GLN B 1 38 ? -5.238 -11.805 -24.109 1 92.69 38 GLN B N 1
ATOM 5253 C CA . GLN B 1 38 ? -4.309 -11.617 -23 1 92.69 38 GLN B CA 1
ATOM 5254 C C . GLN B 1 38 ? -4.93 -12.07 -21.688 1 92.69 38 GLN B C 1
ATOM 5256 O O . GLN B 1 38 ? -4.242 -12.625 -20.828 1 92.69 38 GLN B O 1
ATOM 5261 N N . LEU B 1 39 ? -6.223 -11.734 -21.547 1 89.5 39 LEU B N 1
ATOM 5262 C CA . LEU B 1 39 ? -6.848 -11.992 -20.25 1 89.5 39 LEU B CA 1
ATOM 5263 C C . LEU B 1 39 ? -7.879 -13.109 -20.359 1 89.5 39 LEU B C 1
ATOM 5265 O O . LEU B 1 39 ? -8.648 -13.344 -19.422 1 89.5 39 LEU B O 1
ATOM 5269 N N . GLY B 1 40 ? -7.887 -13.781 -21.578 1 86.75 40 GLY B N 1
ATOM 5270 C CA . GLY B 1 40 ? -8.773 -14.922 -21.75 1 86.75 40 GLY B CA 1
ATOM 5271 C C . GLY B 1 40 ? -10.242 -14.523 -21.812 1 86.75 40 GLY B C 1
ATOM 5272 O O . GLY B 1 40 ? -10.656 -13.805 -22.719 1 86.75 40 GLY B O 1
ATOM 5273 N N . LEU B 1 41 ? -11.055 -14.781 -20.766 1 84.69 41 LEU B N 1
ATOM 5274 C CA . LEU B 1 41 ? -12.508 -14.625 -20.766 1 84.69 41 LEU B CA 1
ATOM 5275 C C . LEU B 1 41 ? -12.922 -13.43 -19.922 1 84.69 41 LEU B C 1
ATOM 5277 O O . LEU B 1 41 ? -14.102 -13.281 -19.562 1 84.69 41 LEU B O 1
ATOM 5281 N N . VAL B 1 42 ? -12.047 -12.484 -19.734 1 87.44 42 VAL B N 1
ATOM 5282 C CA . VAL B 1 42 ? -12.305 -11.336 -18.875 1 87.44 42 VAL B CA 1
ATOM 5283 C C . VAL B 1 42 ? -13.211 -10.336 -19.594 1 87.44 42 VAL B C 1
ATOM 5285 O O . VAL B 1 42 ? -13.844 -9.492 -18.953 1 87.44 42 VAL B O 1
ATOM 5288 N N . ASP B 1 43 ? -13.312 -10.477 -20.906 1 85.25 43 ASP B N 1
ATOM 5289 C CA . ASP B 1 43 ? -14.133 -9.57 -21.688 1 85.25 43 ASP B CA 1
ATOM 5290 C C . ASP B 1 43 ? -15.617 -9.75 -21.375 1 85.25 43 ASP B C 1
ATOM 5292 O O . ASP B 1 43 ? -16.422 -8.875 -21.672 1 85.25 43 ASP B O 1
ATOM 5296 N N . HIS B 1 44 ? -15.938 -10.828 -20.766 1 82.25 44 HIS B N 1
ATOM 5297 C CA . HIS B 1 44 ? -17.312 -11.039 -20.328 1 82.25 44 HIS B CA 1
ATOM 5298 C C . HIS B 1 44 ? -17.672 -10.094 -19.188 1 82.25 44 HIS B C 1
ATOM 5300 O O . HIS B 1 44 ? -18.844 -9.789 -18.969 1 82.25 44 HIS B O 1
ATOM 5306 N N . VAL B 1 45 ? -16.719 -9.703 -18.469 1 82.31 45 VAL B N 1
ATOM 5307 C CA . VAL B 1 45 ? -16.891 -8.82 -17.328 1 82.31 45 VAL B CA 1
ATOM 5308 C C . VAL B 1 45 ? -16.562 -7.383 -17.719 1 82.31 45 VAL B C 1
ATOM 5310 O O . VAL B 1 45 ? -17.281 -6.445 -17.359 1 82.31 45 VAL B O 1
ATOM 5313 N N . TYR B 1 46 ? -15.453 -7.277 -18.375 1 81.69 46 TYR B N 1
ATOM 5314 C CA . TYR B 1 46 ? -14.992 -6.004 -18.906 1 81.69 46 TYR B CA 1
ATOM 5315 C C . TYR B 1 46 ? -14.977 -6.027 -20.438 1 81.69 46 TYR B C 1
ATOM 5317 O O . TYR B 1 46 ? -13.992 -6.445 -21.047 1 81.69 46 TYR B O 1
ATOM 5325 N N . PRO B 1 47 ? -15.883 -5.539 -21.078 1 81.25 47 PRO B N 1
ATOM 5326 C CA . PRO B 1 47 ? -16.047 -5.684 -22.531 1 81.25 47 PRO B CA 1
ATOM 5327 C C . PRO B 1 47 ? -14.844 -5.156 -23.312 1 81.25 47 PRO B C 1
ATOM 5329 O O . PRO B 1 47 ? -14.57 -5.633 -24.422 1 81.25 47 PRO B O 1
ATOM 5332 N N . GLY B 1 48 ? -14.117 -4.262 -22.766 1 82.81 48 GLY B N 1
ATOM 5333 C CA . GLY B 1 48 ? -12.961 -3.705 -23.453 1 82.81 48 GLY B CA 1
ATOM 5334 C C . GLY B 1 48 ? -11.719 -4.574 -23.328 1 82.81 48 GLY B C 1
ATOM 5335 O O . GLY B 1 48 ? -10.734 -4.359 -24.047 1 82.81 48 GLY B O 1
ATOM 5336 N N . ALA B 1 49 ? -11.734 -5.59 -22.5 1 87.12 49 ALA B N 1
ATOM 5337 C CA . ALA B 1 49 ? -10.57 -6.441 -22.25 1 87.12 49 ALA B CA 1
ATOM 5338 C C . ALA B 1 49 ? -10.414 -7.488 -23.344 1 87.12 49 ALA B C 1
ATOM 5340 O O . ALA B 1 49 ? -10.336 -8.688 -23.062 1 87.12 49 ALA B O 1
ATOM 5341 N N . ASN B 1 50 ? -10.305 -7.07 -24.594 1 86.5 50 ASN B N 1
ATOM 5342 C CA . ASN B 1 50 ? -10.195 -7.957 -25.75 1 86.5 50 ASN B CA 1
ATOM 5343 C C . ASN B 1 50 ? -8.805 -7.922 -26.359 1 86.5 50 ASN B C 1
ATOM 5345 O O . ASN B 1 50 ? -8.57 -8.5 -27.422 1 86.5 50 ASN B O 1
ATOM 5349 N N . HIS B 1 51 ? -7.926 -7.215 -25.703 1 90.81 51 HIS B N 1
ATOM 5350 C CA . HIS B 1 51 ? -6.566 -7.129 -26.234 1 90.81 51 HIS B CA 1
ATOM 5351 C C . HIS B 1 51 ? -5.891 -8.492 -26.234 1 90.81 51 HIS B C 1
ATOM 5353 O O . HIS B 1 51 ? -6.324 -9.406 -25.531 1 90.81 51 HIS B O 1
ATOM 5359 N N . THR B 1 52 ? -4.891 -8.633 -27.094 1 92.88 52 THR B N 1
ATOM 5360 C CA . THR B 1 52 ? -4.312 -9.945 -27.375 1 92.88 52 THR B CA 1
ATOM 5361 C C . THR B 1 52 ? -2.873 -10.023 -26.875 1 92.88 52 THR B C 1
ATOM 5363 O O . THR B 1 52 ? -2.275 -9 -26.531 1 92.88 52 THR B O 1
ATOM 5366 N N . ARG B 1 53 ? -2.352 -11.227 -26.859 1 94.75 53 ARG B N 1
ATOM 5367 C CA . ARG B 1 53 ? -0.961 -11.43 -26.469 1 94.75 53 ARG B CA 1
ATOM 5368 C C . ARG B 1 53 ? -0.007 -10.867 -27.516 1 94.75 53 ARG B C 1
ATOM 5370 O O . ARG B 1 53 ? 1.152 -10.578 -27.203 1 94.75 53 ARG B O 1
ATOM 5377 N N . PHE B 1 54 ? -0.535 -10.734 -28.797 1 93.75 54 PHE B N 1
ATOM 5378 C CA . PHE B 1 54 ? 0.249 -10.086 -29.844 1 93.75 54 PHE B CA 1
ATOM 5379 C C . PHE B 1 54 ? 0.559 -8.641 -29.484 1 93.75 54 PHE B C 1
ATOM 5381 O O . PHE B 1 54 ? 1.715 -8.211 -29.531 1 93.75 54 PHE B O 1
ATOM 5388 N N . GLU B 1 55 ? -0.472 -7.887 -29.078 1 93.81 55 GLU B N 1
ATOM 5389 C CA . GLU B 1 55 ? -0.303 -6.508 -28.625 1 93.81 55 GLU B CA 1
ATOM 5390 C C . GLU B 1 55 ? 0.626 -6.434 -27.422 1 93.81 55 GLU B C 1
ATOM 5392 O O . GLU B 1 55 ? 1.497 -5.562 -27.344 1 93.81 55 GLU B O 1
ATOM 5397 N N . HIS B 1 56 ? 0.418 -7.316 -26.531 1 96.19 56 HIS B N 1
ATOM 5398 C CA . HIS B 1 56 ? 1.217 -7.363 -25.312 1 96.19 56 HIS B CA 1
ATOM 5399 C C . HIS B 1 56 ? 2.688 -7.613 -25.625 1 96.19 56 HIS B C 1
ATOM 5401 O O . HIS B 1 56 ? 3.568 -6.977 -25.047 1 96.19 56 HIS B O 1
ATOM 5407 N N . SER B 1 57 ? 2.924 -8.547 -26.5 1 97.25 57 SER B N 1
ATOM 5408 C CA . SER B 1 57 ? 4.297 -8.891 -26.859 1 97.25 57 SER B CA 1
ATOM 5409 C C . SER B 1 57 ? 5.016 -7.695 -27.484 1 97.25 57 SER B C 1
ATOM 5411 O O . SER B 1 57 ? 6.18 -7.438 -27.188 1 97.25 57 SER B O 1
ATOM 5413 N N . ILE B 1 58 ? 4.332 -6.984 -28.328 1 95.75 58 ILE B N 1
ATOM 5414 C CA . ILE B 1 58 ? 4.902 -5.793 -28.953 1 95.75 58 ILE B CA 1
ATOM 5415 C C . ILE B 1 58 ? 5.176 -4.734 -27.875 1 95.75 58 ILE B C 1
ATOM 5417 O O . ILE B 1 58 ? 6.227 -4.09 -27.891 1 95.75 58 ILE B O 1
ATOM 5421 N N . GLY B 1 59 ? 4.219 -4.59 -27.047 1 96.81 59 GLY B N 1
ATOM 5422 C CA . GLY B 1 59 ? 4.406 -3.656 -25.953 1 96.81 59 GLY B CA 1
ATOM 5423 C C . GLY B 1 59 ? 5.574 -4.023 -25.047 1 96.81 59 GLY B C 1
ATOM 5424 O O . GLY B 1 59 ? 6.328 -3.148 -24.625 1 96.81 59 GLY B O 1
ATOM 5425 N N . THR B 1 60 ? 5.68 -5.289 -24.734 1 97.56 60 THR B N 1
ATOM 5426 C CA . THR B 1 60 ? 6.777 -5.766 -23.906 1 97.56 60 THR B CA 1
ATOM 5427 C C . THR B 1 60 ? 8.117 -5.523 -24.594 1 97.56 60 THR B C 1
ATOM 5429 O O . THR B 1 60 ? 9.094 -5.133 -23.938 1 97.56 60 THR B O 1
ATOM 5432 N N . MET B 1 61 ? 8.172 -5.766 -25.891 1 97.94 61 MET B N 1
ATOM 5433 C CA . MET B 1 61 ? 9.359 -5.469 -26.688 1 97.94 61 MET B CA 1
ATOM 5434 C C . MET B 1 61 ? 9.75 -4 -26.547 1 97.94 61 MET B C 1
ATOM 5436 O O . MET B 1 61 ? 10.914 -3.684 -26.312 1 97.94 61 MET B O 1
ATOM 5440 N N . HIS B 1 62 ? 8.812 -3.176 -26.703 1 96.88 62 HIS B N 1
ATOM 5441 C CA . HIS B 1 62 ? 9.055 -1.741 -26.609 1 96.88 62 HIS B CA 1
ATOM 5442 C C . HIS B 1 62 ? 9.539 -1.353 -25.219 1 96.88 62 HIS B C 1
ATOM 5444 O O . HIS B 1 62 ? 10.523 -0.626 -25.094 1 96.88 62 HIS B O 1
ATOM 5450 N N . MET B 1 63 ? 8.844 -1.854 -24.25 1 96.38 63 MET B N 1
ATOM 5451 C CA . MET B 1 63 ? 9.195 -1.513 -22.859 1 96.38 63 MET B CA 1
ATOM 5452 C C . MET B 1 63 ? 10.586 -2.02 -22.516 1 96.38 63 MET B C 1
ATOM 5454 O O . MET B 1 63 ? 11.312 -1.379 -21.75 1 96.38 63 MET B O 1
ATOM 5458 N N . ALA B 1 64 ? 10.945 -3.174 -23.094 1 97.81 64 ALA B N 1
ATOM 5459 C CA . ALA B 1 64 ? 12.289 -3.697 -22.891 1 97.81 64 ALA B CA 1
ATOM 5460 C C . ALA B 1 64 ? 13.344 -2.707 -23.375 1 97.81 64 ALA B C 1
ATOM 5462 O O . ALA B 1 64 ? 14.367 -2.508 -22.719 1 97.81 64 ALA B O 1
ATOM 5463 N N . SER B 1 65 ? 13.109 -2.098 -24.484 1 96.75 65 SER B N 1
ATOM 5464 C CA . SER B 1 65 ? 14.07 -1.138 -25.031 1 96.75 65 SER B CA 1
ATOM 5465 C C . SER B 1 65 ? 14.109 0.136 -24.188 1 96.75 65 SER B C 1
ATOM 5467 O O . SER B 1 65 ? 15.164 0.746 -24.016 1 96.75 65 SER B O 1
ATOM 5469 N N . VAL B 1 66 ? 12.922 0.534 -23.703 1 95.25 66 VAL B N 1
ATOM 5470 C CA . VAL B 1 66 ? 12.859 1.714 -22.844 1 95.25 66 VAL B CA 1
ATOM 5471 C C . VAL B 1 66 ? 13.68 1.479 -21.578 1 95.25 66 VAL B C 1
ATOM 5473 O O . VAL B 1 66 ? 14.469 2.336 -21.188 1 95.25 66 VAL B O 1
ATOM 5476 N N . ILE B 1 67 ? 13.531 0.341 -21 1 95.69 67 ILE B N 1
ATOM 5477 C CA . ILE B 1 67 ? 14.297 -0.013 -19.812 1 95.69 67 ILE B CA 1
ATOM 5478 C C . ILE B 1 67 ? 15.781 -0.103 -20.156 1 95.69 67 ILE B C 1
ATOM 5480 O O . ILE B 1 67 ? 16.625 0.442 -19.438 1 95.69 67 ILE B O 1
ATOM 5484 N N . GLY B 1 68 ? 16.125 -0.799 -21.234 1 96.88 68 GLY B N 1
ATOM 5485 C CA . GLY B 1 68 ? 17.516 -0.973 -21.641 1 96.88 68 GLY B CA 1
ATOM 5486 C C . GLY B 1 68 ? 18.234 0.341 -21.891 1 96.88 68 GLY B C 1
ATOM 5487 O O . GLY B 1 68 ? 19.391 0.499 -21.484 1 96.88 68 GLY B O 1
ATOM 5488 N N . ARG B 1 69 ? 17.578 1.258 -22.5 1 95 69 ARG B N 1
ATOM 5489 C CA . ARG B 1 69 ? 18.156 2.566 -22.766 1 95 69 ARG B CA 1
ATOM 5490 C C . ARG B 1 69 ? 18.391 3.342 -21.469 1 95 69 ARG B C 1
ATOM 5492 O O . ARG B 1 69 ? 19.391 4.039 -21.328 1 95 69 ARG B O 1
ATOM 5499 N N . SER B 1 70 ? 17.375 3.254 -20.609 1 92.81 70 SER B N 1
ATOM 5500 C CA . SER B 1 70 ? 17.531 3.916 -19.328 1 92.81 70 SER B CA 1
ATOM 5501 C C . SER B 1 70 ? 18.734 3.367 -18.562 1 92.81 70 SER B C 1
ATOM 5503 O O . SER B 1 70 ? 19.406 4.105 -17.828 1 92.81 70 SER B O 1
ATOM 5505 N N . LEU B 1 71 ? 19.047 2.109 -18.766 1 94.12 71 LEU B N 1
ATOM 5506 C CA . LEU B 1 71 ? 20.156 1.448 -18.109 1 94.12 71 LEU B CA 1
ATOM 5507 C C . LEU B 1 71 ? 21.453 1.615 -18.906 1 94.12 71 LEU B C 1
ATOM 5509 O O . LEU B 1 71 ? 22.484 1.058 -18.547 1 94.12 71 LEU B O 1
ATOM 5513 N N . SER B 1 72 ? 21.422 2.301 -19.953 1 93.94 72 SER B N 1
ATOM 5514 C CA . SER B 1 72 ? 22.547 2.584 -20.828 1 93.94 72 SER B CA 1
ATOM 5515 C C . SER B 1 72 ? 23.172 1.298 -21.359 1 93.94 72 SER B C 1
ATOM 5517 O O . SER B 1 72 ? 24.406 1.164 -21.375 1 93.94 72 SER B O 1
ATOM 5519 N N . LEU B 1 73 ? 22.328 0.339 -21.719 1 95.69 73 LEU B N 1
ATOM 5520 C CA . LEU B 1 73 ? 22.828 -0.903 -22.312 1 95.69 73 LEU B CA 1
ATOM 5521 C C . LEU B 1 73 ? 23.375 -0.665 -23.703 1 95.69 73 LEU B C 1
ATOM 5523 O O . LEU B 1 73 ? 22.984 0.295 -24.375 1 95.69 73 LEU B O 1
ATOM 5527 N N . GLU B 1 74 ? 24.219 -1.563 -24.094 1 94.94 74 GLU B N 1
ATOM 5528 C CA . GLU B 1 74 ? 24.75 -1.502 -25.453 1 94.94 74 GLU B CA 1
ATOM 5529 C C . GLU B 1 74 ? 23.688 -1.848 -26.484 1 94.94 74 GLU B C 1
ATOM 5531 O O . GLU B 1 74 ? 22.734 -2.582 -26.188 1 94.94 74 GLU B O 1
ATOM 5536 N N . ASP B 1 75 ? 23.859 -1.384 -27.656 1 93.94 75 ASP B N 1
ATOM 5537 C CA . ASP B 1 75 ? 22.875 -1.554 -28.719 1 93.94 75 ASP B CA 1
ATOM 5538 C C . ASP B 1 75 ? 22.609 -3.031 -28.984 1 93.94 75 ASP B C 1
ATOM 5540 O O . ASP B 1 75 ? 21.453 -3.422 -29.219 1 93.94 75 ASP B O 1
ATOM 5544 N N . GLU B 1 76 ? 23.641 -3.781 -28.953 1 93.69 76 GLU B N 1
ATOM 5545 C CA . GLU B 1 76 ? 23.469 -5.211 -29.188 1 93.69 76 GLU B CA 1
ATOM 5546 C C . GLU B 1 76 ? 22.578 -5.84 -28.125 1 93.69 76 GLU B C 1
ATOM 5548 O O . GLU B 1 76 ? 21.734 -6.68 -28.422 1 93.69 76 GLU B O 1
ATOM 5553 N N . ASP B 1 77 ? 22.844 -5.461 -26.922 1 96.12 77 ASP B N 1
ATOM 5554 C CA . ASP B 1 77 ? 22.047 -5.973 -25.812 1 96.12 77 ASP B CA 1
ATOM 5555 C C . ASP B 1 77 ? 20.594 -5.512 -25.922 1 96.12 77 ASP B C 1
ATOM 5557 O O . ASP B 1 77 ? 19.672 -6.258 -25.578 1 96.12 77 ASP B O 1
ATOM 5561 N N . ILE B 1 78 ? 20.422 -4.289 -26.359 1 97.12 78 ILE B N 1
ATOM 5562 C CA . ILE B 1 78 ? 19.078 -3.75 -26.531 1 97.12 78 ILE B CA 1
ATOM 5563 C C . ILE B 1 78 ? 18.328 -4.551 -27.594 1 97.12 78 ILE B C 1
ATOM 5565 O O . ILE B 1 78 ? 17.156 -4.863 -27.422 1 97.12 78 ILE B O 1
ATOM 5569 N N . ARG B 1 79 ? 19 -4.883 -28.625 1 96.25 79 ARG B N 1
ATOM 5570 C CA . ARG B 1 79 ? 18.375 -5.684 -29.688 1 96.25 79 ARG B CA 1
ATOM 5571 C C . ARG B 1 79 ? 17.969 -7.055 -29.156 1 96.25 79 ARG B C 1
ATOM 5573 O O . ARG B 1 79 ? 16.891 -7.562 -29.5 1 96.25 79 ARG B O 1
ATOM 5580 N N . LYS B 1 80 ? 18.812 -7.598 -28.344 1 96.62 80 LYS B N 1
ATOM 5581 C CA . LYS B 1 80 ? 18.531 -8.914 -27.781 1 96.62 80 LYS B CA 1
ATOM 5582 C C . LYS B 1 80 ? 17.312 -8.883 -26.859 1 96.62 80 LYS B C 1
ATOM 5584 O O . LYS B 1 80 ? 16.453 -9.758 -26.938 1 96.62 80 LYS B O 1
ATOM 5589 N N . ILE B 1 81 ? 17.25 -7.863 -25.984 1 98 81 ILE B N 1
ATOM 5590 C CA . ILE B 1 81 ? 16.141 -7.809 -25.031 1 98 81 ILE B CA 1
ATOM 5591 C C . ILE B 1 81 ? 14.852 -7.457 -25.766 1 98 81 ILE B C 1
ATOM 5593 O O . ILE B 1 81 ? 13.773 -7.902 -25.375 1 98 81 ILE B O 1
ATOM 5597 N N . ARG B 1 82 ? 14.922 -6.668 -26.781 1 98 82 ARG B N 1
ATOM 5598 C CA . ARG B 1 82 ? 13.742 -6.383 -27.578 1 98 82 ARG B CA 1
ATOM 5599 C C . ARG B 1 82 ? 13.195 -7.656 -28.219 1 98 82 ARG B C 1
ATOM 5601 O O . ARG B 1 82 ? 11.992 -7.922 -28.156 1 98 82 ARG B O 1
ATOM 5608 N N . LEU B 1 83 ? 14.078 -8.438 -28.766 1 97.75 83 LEU B N 1
ATOM 5609 C CA . LEU B 1 83 ? 13.672 -9.703 -29.375 1 97.75 83 LEU B CA 1
ATOM 5610 C C . LEU B 1 83 ? 13.086 -10.641 -28.328 1 97.75 83 LEU B C 1
ATOM 5612 O O . LEU B 1 83 ? 12.078 -11.305 -28.578 1 97.75 83 LEU B O 1
ATOM 5616 N N . ALA B 1 84 ? 13.734 -10.695 -27.219 1 98.06 84 ALA B N 1
ATOM 5617 C CA . ALA B 1 84 ? 13.242 -11.523 -26.125 1 98.06 84 ALA B CA 1
ATOM 5618 C C . ALA B 1 84 ? 11.852 -11.094 -25.688 1 98.06 84 ALA B C 1
ATOM 5620 O O . ALA B 1 84 ? 10.992 -11.93 -25.391 1 98.06 84 ALA B O 1
ATOM 5621 N N . GLY B 1 85 ? 11.648 -9.797 -25.547 1 98.12 85 GLY B N 1
ATOM 5622 C CA . GLY B 1 85 ? 10.336 -9.273 -25.203 1 98.12 85 GLY B CA 1
ATOM 5623 C C . GLY B 1 85 ? 9.266 -9.648 -26.219 1 98.12 85 GLY B C 1
ATOM 5624 O O . GLY B 1 85 ? 8.148 -10.008 -25.828 1 98.12 85 GLY B O 1
ATOM 5625 N N . LEU B 1 86 ? 9.625 -9.609 -27.453 1 97.69 86 LEU B N 1
ATOM 5626 C CA . LEU B 1 86 ? 8.703 -9.938 -28.531 1 97.69 86 LEU B CA 1
ATOM 5627 C C . LEU B 1 86 ? 8.32 -11.414 -28.5 1 97.69 86 LEU B C 1
ATOM 5629 O O . LEU B 1 86 ? 7.195 -11.781 -28.828 1 97.69 86 LEU B O 1
ATOM 5633 N N . LEU B 1 87 ? 9.234 -12.211 -28 1 98.19 87 LEU B N 1
ATOM 5634 C CA . LEU B 1 87 ? 9.078 -13.656 -28.156 1 98.19 87 LEU B CA 1
ATOM 5635 C C . LEU B 1 87 ? 8.711 -14.305 -26.828 1 98.19 87 LEU B C 1
ATOM 5637 O O . LEU B 1 87 ? 8.391 -15.5 -26.781 1 98.19 87 LEU B O 1
ATOM 5641 N N . HIS B 1 88 ? 8.672 -13.562 -25.734 1 97.31 88 HIS B N 1
ATOM 5642 C CA . HIS B 1 88 ? 8.586 -14.141 -24.391 1 97.31 88 HIS B CA 1
ATOM 5643 C C . HIS B 1 88 ? 7.297 -14.938 -24.219 1 97.31 88 HIS B C 1
ATOM 5645 O O . HIS B 1 88 ? 7.25 -15.891 -23.438 1 97.31 88 HIS B O 1
ATOM 5651 N N . ASP B 1 89 ? 6.285 -14.602 -24.953 1 95.62 89 ASP B N 1
ATOM 5652 C CA . ASP B 1 89 ? 4.969 -15.195 -24.75 1 95.62 89 ASP B CA 1
ATOM 5653 C C . ASP B 1 89 ? 4.617 -16.156 -25.891 1 95.62 89 ASP B C 1
ATOM 5655 O O . ASP B 1 89 ? 3.479 -16.625 -25.984 1 95.62 89 ASP B O 1
ATOM 5659 N N . VAL B 1 90 ? 5.52 -16.547 -26.75 1 96.44 90 VAL B N 1
ATOM 5660 C CA . VAL B 1 90 ? 5.223 -17.281 -27.969 1 96.44 90 VAL B CA 1
ATOM 5661 C C . VAL B 1 90 ? 4.762 -18.703 -27.625 1 96.44 90 VAL B C 1
ATOM 5663 O O . VAL B 1 90 ? 4.078 -19.344 -28.422 1 96.44 90 VAL B O 1
ATOM 5666 N N . GLY B 1 91 ? 5.062 -19.141 -26.484 1 94.69 91 GLY B N 1
ATOM 5667 C CA . GLY B 1 91 ? 4.715 -20.5 -26.078 1 94.69 91 GLY B CA 1
ATOM 5668 C C . GLY B 1 91 ? 3.428 -20.562 -25.281 1 94.69 91 GLY B C 1
ATOM 5669 O O . GLY B 1 91 ? 3.078 -21.625 -24.75 1 94.69 91 GLY B O 1
ATOM 5670 N N . HIS B 1 92 ? 2.691 -19.5 -25.156 1 94.44 92 HIS B N 1
ATOM 5671 C CA . HIS B 1 92 ? 1.421 -19.516 -24.438 1 94.44 92 HIS B CA 1
ATOM 5672 C C . HIS B 1 92 ? 0.362 -20.297 -25.219 1 94.44 92 HIS B C 1
ATOM 5674 O O . HIS B 1 92 ? 0.253 -20.156 -26.438 1 94.44 92 HIS B O 1
ATOM 5680 N N . SER B 1 93 ? -0.377 -21.062 -24.516 1 93.38 93 SER B N 1
ATOM 5681 C CA . SER B 1 93 ? -1.486 -21.766 -25.156 1 93.38 93 SER B CA 1
ATOM 5682 C C . SER B 1 93 ? -2.703 -20.859 -25.312 1 93.38 93 SER B C 1
ATOM 5684 O O . SER B 1 93 ? -2.766 -19.781 -24.719 1 93.38 93 SER B O 1
ATOM 5686 N N . ALA B 1 94 ? -3.648 -21.344 -26.172 1 89.75 94 ALA B N 1
ATOM 5687 C CA . ALA B 1 94 ? -4.984 -20.75 -26.172 1 89.75 94 ALA B CA 1
ATOM 5688 C C . ALA B 1 94 ? -5.613 -20.812 -24.781 1 89.75 94 ALA B C 1
ATOM 5690 O O . ALA B 1 94 ? -5.562 -21.844 -24.125 1 89.75 94 ALA B O 1
ATOM 5691 N N . PHE B 1 95 ? -6.094 -19.766 -24.344 1 88.88 95 PHE B N 1
ATOM 5692 C CA . PHE B 1 95 ? -6.648 -19.641 -23 1 88.88 95 PHE B CA 1
ATOM 5693 C C . PHE B 1 95 ? -5.656 -20.141 -21.953 1 88.88 95 PHE B C 1
ATOM 5695 O O . PHE B 1 95 ? -6.012 -20.953 -21.094 1 88.88 95 PHE B O 1
ATOM 5702 N N . SER B 1 96 ? -4.508 -19.719 -22 1 80.94 96 SER B N 1
ATOM 5703 C CA . SER B 1 96 ? -3.281 -20.141 -21.344 1 80.94 96 SER B CA 1
ATOM 5704 C C . SER B 1 96 ? -3.568 -20.688 -19.938 1 80.94 96 SER B C 1
ATOM 5706 O O . SER B 1 96 ? -3.266 -21.844 -19.656 1 80.94 96 SER B O 1
ATOM 5708 N N . HIS B 1 97 ? -4.23 -20.016 -19.156 1 78.31 97 HIS B N 1
ATOM 5709 C CA . HIS B 1 97 ? -4.406 -20.438 -17.766 1 78.31 97 HIS B CA 1
ATOM 5710 C C . HIS B 1 97 ? -5.305 -21.656 -17.656 1 78.31 97 HIS B C 1
ATOM 5712 O O . HIS B 1 97 ? -5.082 -22.531 -16.812 1 78.31 97 HIS B O 1
ATOM 5718 N N . ALA B 1 98 ? -6.203 -21.781 -18.562 1 83.44 98 ALA B N 1
ATOM 5719 C CA . ALA B 1 98 ? -7.105 -22.922 -18.547 1 83.44 98 ALA B CA 1
ATOM 5720 C C . ALA B 1 98 ? -6.367 -24.219 -18.922 1 83.44 98 ALA B C 1
ATOM 5722 O O . ALA B 1 98 ? -6.516 -25.234 -18.25 1 83.44 98 ALA B O 1
ATOM 5723 N N . VAL B 1 99 ? -5.574 -24.125 -19.938 1 88.5 99 VAL B N 1
ATOM 5724 C CA . VAL B 1 99 ? -4.844 -25.297 -20.406 1 88.5 99 VAL B CA 1
ATOM 5725 C C . VAL B 1 99 ? -3.801 -25.703 -19.359 1 88.5 99 VAL B C 1
ATOM 5727 O O . VAL B 1 99 ? -3.666 -26.891 -19.047 1 88.5 99 VAL B O 1
ATOM 5730 N N . GLU B 1 100 ? -3.111 -24.75 -18.875 1 88.62 100 GLU B N 1
ATOM 5731 C CA . GLU B 1 100 ? -2.092 -25.031 -17.859 1 88.62 100 GLU B CA 1
ATOM 5732 C C . GLU B 1 100 ? -2.707 -25.672 -16.625 1 88.62 100 GLU B C 1
ATOM 5734 O O . GLU B 1 100 ? -2.121 -26.578 -16.031 1 88.62 100 GLU B O 1
ATOM 5739 N N . ASN B 1 101 ? -3.805 -25.203 -16.266 1 88.31 101 ASN B N 1
ATOM 5740 C CA . ASN B 1 101 ? -4.48 -25.75 -15.094 1 88.31 101 ASN B CA 1
ATOM 5741 C C . ASN B 1 101 ? -4.922 -27.203 -15.336 1 88.31 101 ASN B C 1
ATOM 5743 O O . ASN B 1 101 ? -4.863 -28.031 -14.43 1 88.31 101 ASN B O 1
ATOM 5747 N N . VAL B 1 102 ? -5.355 -27.484 -16.516 1 91.5 102 VAL B N 1
ATOM 5748 C CA . VAL B 1 102 ? -5.754 -28.844 -16.859 1 91.5 102 VAL B CA 1
ATOM 5749 C C . VAL B 1 102 ? -4.547 -29.781 -16.75 1 91.5 102 VAL B C 1
ATOM 5751 O O . VAL B 1 102 ? -4.672 -30.906 -16.266 1 91.5 102 VAL B O 1
ATOM 5754 N N . LEU B 1 103 ? -3.449 -29.266 -17.188 1 90.62 103 LEU B N 1
ATOM 5755 C CA . LEU B 1 103 ? -2.24 -30.078 -17.156 1 90.62 103 LEU B CA 1
ATOM 5756 C C . LEU B 1 103 ? -1.784 -30.312 -15.711 1 90.62 103 LEU B C 1
ATOM 5758 O O . LEU B 1 103 ? -1.278 -31.391 -15.383 1 90.62 103 LEU B O 1
ATOM 5762 N N . LYS B 1 104 ? -1.981 -29.359 -14.898 1 87.94 104 LYS B N 1
ATOM 5763 C CA . LYS B 1 104 ? -1.65 -29.516 -13.484 1 87.94 104 LYS B CA 1
ATOM 5764 C C . LYS B 1 104 ? -2.588 -30.516 -12.805 1 87.94 104 LYS B C 1
ATOM 5766 O O . LYS B 1 104 ? -2.168 -31.281 -11.938 1 87.94 104 LYS B O 1
ATOM 5771 N N . ARG B 1 105 ? -3.762 -30.453 -13.195 1 90.88 105 ARG B N 1
ATOM 5772 C CA . ARG B 1 105 ? -4.812 -31.281 -12.617 1 90.88 105 ARG B CA 1
ATOM 5773 C C . ARG B 1 105 ? -4.715 -32.719 -13.133 1 90.88 105 ARG B C 1
ATOM 5775 O O . ARG B 1 105 ? -5.176 -33.656 -12.477 1 90.88 105 ARG B O 1
ATOM 5782 N N . ASN B 1 106 ? -4.09 -32.844 -14.312 1 92.12 106 ASN B N 1
ATOM 5783 C CA . ASN B 1 106 ? -3.984 -34.125 -14.984 1 92.12 106 ASN B CA 1
ATOM 5784 C C . ASN B 1 106 ? -2.557 -34.406 -15.438 1 92.12 106 ASN B C 1
ATOM 5786 O O . ASN B 1 106 ? -2.26 -34.344 -16.641 1 92.12 106 ASN B O 1
ATOM 5790 N N . PRO B 1 107 ? -1.747 -34.906 -14.539 1 89.25 107 PRO B N 1
ATOM 5791 C CA . PRO B 1 107 ? -0.329 -35.062 -14.867 1 89.25 107 PRO B CA 1
ATOM 5792 C C . PRO B 1 107 ? -0.102 -36.062 -15.992 1 89.25 107 PRO B C 1
ATOM 5794 O O . PRO B 1 107 ? 0.888 -35.969 -16.719 1 89.25 107 PRO B O 1
ATOM 5797 N N . GLN B 1 108 ? -1.006 -36.969 -16.172 1 88.56 108 GLN B N 1
ATOM 5798 C CA . GLN B 1 108 ? -0.86 -37.969 -17.203 1 88.56 108 GLN B CA 1
ATOM 5799 C C . GLN B 1 108 ? -0.982 -37.375 -18.594 1 88.56 108 GLN B C 1
ATOM 5801 O O . GLN B 1 108 ? -0.536 -37.969 -19.578 1 88.56 108 GLN B O 1
ATOM 5806 N N . LEU B 1 109 ? -1.585 -36.219 -18.672 1 92.06 109 LEU B N 1
ATOM 5807 C CA . LEU B 1 109 ? -1.803 -35.562 -19.953 1 92.06 109 LEU B CA 1
ATOM 5808 C C . LEU B 1 109 ? -0.626 -34.656 -20.312 1 92.06 109 LEU B C 1
ATOM 5810 O O . LEU B 1 109 ? -0.562 -34.125 -21.422 1 92.06 109 LEU B O 1
ATOM 5814 N N . GLN B 1 110 ? 0.329 -34.5 -19.422 1 91.94 110 GLN B N 1
ATOM 5815 C CA . GLN B 1 110 ? 1.457 -33.594 -19.656 1 91.94 110 GLN B CA 1
ATOM 5816 C C . GLN B 1 110 ? 2.357 -34.125 -20.766 1 91.94 110 GLN B C 1
ATOM 5818 O O . GLN B 1 110 ? 2.832 -35.25 -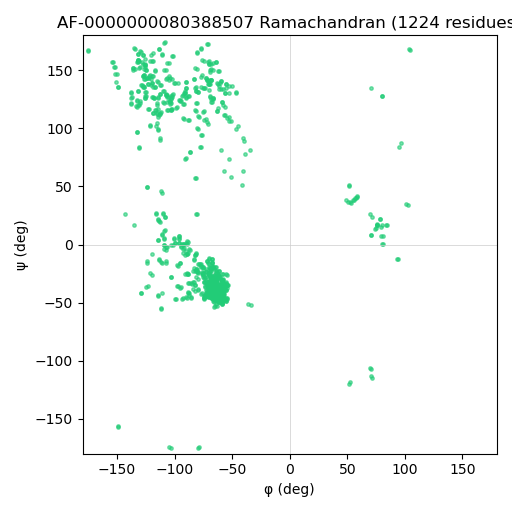20.703 1 91.94 110 GLN B O 1
ATOM 5823 N N . PRO B 1 111 ? 2.535 -33.25 -21.734 1 90.81 111 PRO B N 1
ATOM 5824 C CA . PRO B 1 111 ? 3.41 -33.719 -22.812 1 90.81 111 PRO B CA 1
ATOM 5825 C C . PRO B 1 111 ? 4.867 -33.844 -22.375 1 90.81 111 PRO B C 1
ATOM 5827 O O . PRO B 1 111 ? 5.32 -33.094 -21.5 1 90.81 111 PRO B O 1
ATOM 5830 N N . VAL B 1 112 ? 5.516 -34.781 -23.016 1 88.81 112 VAL B N 1
ATOM 5831 C CA . VAL B 1 112 ? 6.938 -35 -22.766 1 88.81 112 VAL B CA 1
ATOM 5832 C C . VAL B 1 112 ? 7.73 -34.688 -24.047 1 88.81 112 VAL B C 1
ATOM 5834 O O . VAL B 1 112 ? 7.52 -35.344 -25.078 1 88.81 112 VAL B O 1
ATOM 5837 N N . ILE B 1 113 ? 8.492 -33.688 -24.016 1 84.75 113 ILE B N 1
ATOM 5838 C CA . ILE B 1 113 ? 9.352 -33.312 -25.125 1 84.75 113 ILE B CA 1
ATOM 5839 C C . ILE B 1 113 ? 10.812 -33.375 -24.688 1 84.75 113 ILE B C 1
ATOM 5841 O O . ILE B 1 113 ? 11.211 -32.75 -23.703 1 84.75 113 ILE B O 1
ATOM 5845 N N . GLU B 1 114 ? 11.656 -34.094 -25.391 1 81.5 114 GLU B N 1
ATOM 5846 C CA . GLU B 1 114 ? 13.07 -34.281 -25.078 1 81.5 114 GLU B CA 1
ATOM 5847 C C . GLU B 1 114 ? 13.258 -34.719 -23.625 1 81.5 114 GLU B C 1
ATOM 5849 O O . GLU B 1 114 ? 14.039 -34.125 -22.891 1 81.5 114 GLU B O 1
ATOM 5854 N N . GLU B 1 115 ? 12.32 -35.562 -23.141 1 77.12 115 GLU B N 1
ATOM 5855 C CA . GLU B 1 115 ? 12.391 -36.219 -21.844 1 77.12 115 GLU B CA 1
ATOM 5856 C C . GLU B 1 115 ? 12.055 -35.25 -20.703 1 77.12 115 GLU B C 1
ATOM 5858 O O . GLU B 1 115 ? 12.43 -35.5 -19.547 1 77.12 115 GLU B O 1
ATOM 5863 N N . LYS B 1 116 ? 11.484 -34.25 -21.109 1 85.5 116 LYS B N 1
ATOM 5864 C CA . LYS B 1 116 ? 11.047 -33.312 -20.094 1 85.5 116 LYS B CA 1
ATOM 5865 C C . LYS B 1 116 ? 9.547 -33.031 -20.203 1 85.5 116 LYS B C 1
ATOM 5867 O O . LYS B 1 116 ? 9 -32.969 -21.297 1 85.5 116 LYS B O 1
ATOM 5872 N N . LYS B 1 117 ? 8.938 -32.875 -19.094 1 85.31 117 LYS B N 1
ATOM 5873 C CA . LYS B 1 117 ? 7.512 -32.562 -19.047 1 85.31 117 LYS B CA 1
ATOM 5874 C C . LYS B 1 117 ? 7.27 -31.062 -19.281 1 85.31 117 LYS B C 1
ATOM 5876 O O . LYS B 1 117 ? 8.008 -30.234 -18.75 1 85.31 117 LYS B O 1
ATOM 5881 N N . PHE B 1 118 ? 6.344 -30.812 -20.141 1 86.44 118 PHE B N 1
ATOM 5882 C CA . PHE B 1 118 ? 5.973 -29.438 -20.453 1 86.44 118 PHE B CA 1
ATOM 5883 C C . PHE B 1 118 ? 4.629 -29.078 -19.828 1 86.44 118 PHE B C 1
ATOM 5885 O O . PHE B 1 118 ? 3.613 -29.719 -20.141 1 86.44 118 PHE B O 1
ATOM 5892 N N . ILE B 1 119 ? 4.625 -28.188 -18.953 1 84.69 119 ILE B N 1
ATOM 5893 C CA . ILE B 1 119 ? 3.393 -27.812 -18.266 1 84.69 119 ILE B CA 1
ATOM 5894 C C . ILE B 1 119 ? 3.133 -26.312 -18.453 1 84.69 119 ILE B C 1
ATOM 5896 O O . ILE B 1 119 ? 1.995 -25.906 -18.688 1 84.69 119 ILE B O 1
ATOM 5900 N N . LYS B 1 120 ? 4.172 -25.562 -18.469 1 87.56 120 LYS B N 1
ATOM 5901 C CA . LYS B 1 120 ? 4.047 -24.109 -18.469 1 87.56 120 LYS B CA 1
ATOM 5902 C C . LYS B 1 120 ? 4.398 -23.531 -19.844 1 87.56 120 LYS B C 1
ATOM 5904 O O . LYS B 1 120 ? 5.191 -24.109 -20.578 1 87.56 120 LYS B O 1
ATOM 5909 N N . HIS B 1 121 ? 3.879 -22.359 -20.125 1 89.81 121 HIS B N 1
ATOM 5910 C CA . HIS B 1 121 ? 4.113 -21.688 -21.406 1 89.81 121 HIS B CA 1
ATOM 5911 C C . HIS B 1 121 ? 5.59 -21.344 -21.578 1 89.81 121 HIS B C 1
ATOM 5913 O O . HIS B 1 121 ? 6.086 -21.297 -22.703 1 89.81 121 HIS B O 1
ATOM 5919 N N . GLU B 1 122 ? 6.305 -21.156 -20.5 1 89 122 GLU B N 1
ATOM 5920 C CA . GLU B 1 122 ? 7.715 -20.781 -20.578 1 89 122 GLU B CA 1
ATOM 5921 C C . GLU B 1 122 ? 8.539 -21.875 -21.25 1 89 122 GLU B C 1
ATOM 5923 O O . GLU B 1 122 ? 9.445 -21.594 -22.031 1 89 122 GLU B O 1
ATOM 5928 N N . ALA B 1 123 ? 8.203 -23.125 -20.938 1 89.12 123 ALA B N 1
ATOM 5929 C CA . ALA B 1 123 ? 8.906 -24.25 -21.547 1 89.12 123 ALA B CA 1
ATOM 5930 C C . ALA B 1 123 ? 8.672 -24.297 -23.047 1 89.12 123 ALA B C 1
ATOM 5932 O O . ALA B 1 123 ? 9.594 -24.562 -23.828 1 89.12 123 ALA B O 1
ATOM 5933 N N . PHE B 1 124 ? 7.473 -24.062 -23.422 1 92.19 124 PHE B N 1
ATOM 5934 C CA . PHE B 1 124 ? 7.137 -24.062 -24.844 1 92.19 124 PHE B CA 1
ATOM 5935 C C . PHE B 1 124 ? 7.793 -22.875 -25.547 1 92.19 124 PHE B C 1
ATOM 5937 O O . PHE B 1 124 ? 8.25 -23 -26.688 1 92.19 124 PHE B O 1
ATOM 5944 N N . SER B 1 125 ? 7.766 -21.719 -24.875 1 94.75 125 SER B N 1
ATOM 5945 C CA . SER B 1 125 ? 8.438 -20.547 -25.453 1 94.75 125 SER B CA 1
ATOM 5946 C C . SER B 1 125 ? 9.922 -20.828 -25.672 1 94.75 125 SER B C 1
ATOM 5948 O O . SER B 1 125 ? 10.461 -20.5 -26.734 1 94.75 125 SER B O 1
ATOM 5950 N N . LYS B 1 126 ? 10.539 -21.422 -24.688 1 94.06 126 LYS B N 1
ATOM 5951 C CA . LYS B 1 126 ? 11.961 -21.75 -24.812 1 94.06 126 LYS B CA 1
ATOM 5952 C C . LYS B 1 126 ? 12.219 -22.688 -25.984 1 94.06 126 LYS B C 1
ATOM 5954 O O . LYS B 1 126 ? 13.18 -22.516 -26.734 1 94.06 126 LYS B O 1
ATOM 5959 N N . ASP B 1 127 ? 11.422 -23.656 -26.109 1 93.25 127 ASP B N 1
ATOM 5960 C CA . ASP B 1 127 ? 11.57 -24.641 -27.172 1 93.25 127 ASP B CA 1
ATOM 5961 C C . ASP B 1 127 ? 11.383 -23.984 -28.547 1 93.25 127 ASP B C 1
ATOM 5963 O O . ASP B 1 127 ? 12.195 -24.203 -29.453 1 93.25 127 ASP B O 1
ATOM 5967 N N . ILE B 1 128 ? 10.336 -23.203 -28.688 1 94.69 128 ILE B N 1
ATOM 5968 C CA . ILE B 1 128 ? 10.031 -22.547 -29.953 1 94.69 128 ILE B CA 1
ATOM 5969 C C . ILE B 1 128 ? 11.172 -21.609 -30.328 1 94.69 128 ILE B C 1
ATOM 5971 O O . ILE B 1 128 ? 11.617 -21.609 -31.484 1 94.69 128 ILE B O 1
ATOM 5975 N N . ILE B 1 129 ? 11.68 -20.859 -29.406 1 97.06 129 ILE B N 1
ATOM 5976 C CA . ILE B 1 129 ? 12.703 -19.844 -29.672 1 97.06 129 ILE B CA 1
ATOM 5977 C C . ILE B 1 129 ? 14.031 -20.531 -29.984 1 97.06 129 ILE B C 1
ATOM 5979 O O . ILE B 1 129 ? 14.711 -20.172 -30.938 1 97.06 129 ILE B O 1
ATOM 5983 N N . SER B 1 130 ? 14.453 -21.562 -29.25 1 95.56 130 SER B N 1
ATOM 5984 C CA . SER B 1 130 ? 15.805 -22.109 -29.312 1 95.56 130 SER B CA 1
ATOM 5985 C C . SER B 1 130 ? 15.906 -23.188 -30.391 1 95.56 130 SER B C 1
ATOM 5987 O O . SER B 1 130 ? 16.969 -23.406 -30.953 1 95.56 130 SER B O 1
ATOM 5989 N N . ARG B 1 131 ? 14.828 -23.797 -30.688 1 93.12 131 ARG B N 1
ATOM 5990 C CA . ARG B 1 131 ? 14.914 -24.953 -31.578 1 93.12 131 ARG B CA 1
ATOM 5991 C C . ARG B 1 131 ? 14.203 -24.688 -32.906 1 93.12 131 ARG B C 1
ATOM 5993 O O . ARG B 1 131 ? 14.75 -24.938 -33.969 1 93.12 131 ARG B O 1
ATOM 6000 N N . ILE B 1 132 ? 13.039 -24.109 -32.844 1 92.69 132 ILE B N 1
ATOM 6001 C CA . ILE B 1 132 ? 12.18 -24.047 -34.031 1 92.69 132 ILE B CA 1
ATOM 6002 C C . ILE B 1 132 ? 12.562 -22.828 -34.875 1 92.69 132 ILE B C 1
ATOM 6004 O O . ILE B 1 132 ? 12.734 -22.938 -36.094 1 92.69 132 ILE B O 1
ATOM 6008 N N . LEU B 1 133 ? 12.75 -21.688 -34.281 1 94.25 133 LEU B N 1
ATOM 6009 C CA . LEU B 1 133 ? 12.984 -20.438 -35 1 94.25 133 LEU B CA 1
ATOM 6010 C C . LEU B 1 133 ? 14.281 -20.5 -35.812 1 94.25 133 LEU B C 1
ATOM 6012 O O . LEU B 1 133 ? 14.328 -20.078 -36.969 1 94.25 133 LEU B O 1
ATOM 6016 N N . PRO B 1 134 ? 15.359 -21.047 -35.188 1 95.44 134 PRO B N 1
ATOM 6017 C CA . PRO B 1 134 ? 16.625 -21.078 -35.938 1 95.44 134 PRO B CA 1
ATOM 6018 C C . PRO B 1 134 ? 16.594 -22.062 -37.094 1 95.44 134 PRO B C 1
ATOM 6020 O O . PRO B 1 134 ? 17.484 -22.047 -37.938 1 95.44 134 PRO B O 1
ATOM 6023 N N . GLU B 1 135 ? 15.633 -22.875 -37.156 1 93.94 135 GLU B N 1
ATOM 6024 C CA . GLU B 1 135 ? 15.5 -23.812 -38.281 1 93.94 135 GLU B CA 1
ATOM 6025 C C . GLU B 1 135 ? 15.062 -23.078 -39.531 1 93.94 135 GLU B C 1
ATOM 6027 O O . GLU B 1 135 ? 15.227 -23.609 -40.656 1 93.94 135 GLU B O 1
ATOM 6032 N N . ASP B 1 136 ? 14.438 -21.938 -39.406 1 92.38 136 ASP B N 1
ATOM 6033 C CA . ASP B 1 136 ? 14.07 -21.125 -40.562 1 92.38 136 ASP B CA 1
ATOM 6034 C C . ASP B 1 136 ? 15.312 -20.562 -41.25 1 92.38 136 ASP B C 1
ATOM 6036 O O . ASP B 1 136 ? 16.047 -19.75 -40.656 1 92.38 136 ASP B O 1
ATOM 6040 N N . THR B 1 137 ? 15.477 -20.844 -42.469 1 92.25 137 THR B N 1
ATOM 6041 C CA . THR B 1 137 ? 16.703 -20.547 -43.188 1 92.25 137 THR B CA 1
ATOM 6042 C C . THR B 1 137 ? 16.875 -19.031 -43.344 1 92.25 137 THR B C 1
ATOM 6044 O O . THR B 1 137 ? 18 -18.531 -43.312 1 92.25 137 THR B O 1
ATOM 6047 N N . TYR B 1 138 ? 15.82 -18.375 -43.562 1 91.12 138 TYR B N 1
ATOM 6048 C CA . TYR B 1 138 ? 15.906 -16.922 -43.719 1 91.12 138 TYR B CA 1
ATOM 6049 C C . TYR B 1 138 ? 16.312 -16.234 -42.438 1 91.12 138 TYR B C 1
ATOM 6051 O O . TYR B 1 138 ? 17.172 -15.352 -42.438 1 91.12 138 TYR B O 1
ATOM 6059 N N . ILE B 1 139 ? 15.758 -16.641 -41.375 1 94 139 ILE B N 1
ATOM 6060 C CA . ILE B 1 139 ? 16.047 -16.078 -40.062 1 94 139 ILE B CA 1
ATOM 6061 C C . ILE B 1 139 ? 17.484 -16.422 -39.656 1 94 139 ILE B C 1
ATOM 6063 O O . ILE B 1 139 ? 18.234 -15.562 -39.188 1 94 139 ILE B O 1
ATOM 6067 N N . ALA B 1 140 ? 17.828 -17.641 -39.844 1 94.81 140 ALA B N 1
ATOM 6068 C CA . ALA B 1 140 ? 19.188 -18.094 -39.531 1 94.81 140 ALA B CA 1
ATOM 6069 C C . ALA B 1 140 ? 20.234 -17.312 -40.344 1 94.81 140 ALA B C 1
ATOM 6071 O O . ALA B 1 140 ? 21.266 -16.922 -39.781 1 94.81 140 ALA B O 1
ATOM 6072 N N . GLY B 1 141 ? 19.969 -17.203 -41.625 1 93.44 141 GLY B N 1
ATOM 6073 C CA . GLY B 1 141 ? 20.875 -16.453 -42.469 1 93.44 141 GLY B CA 1
ATOM 6074 C C . GLY B 1 141 ? 21.062 -15.016 -42.031 1 93.44 141 GLY B C 1
ATOM 6075 O O . GLY B 1 141 ? 22.188 -14.492 -42.062 1 93.44 141 GLY B O 1
ATOM 6076 N N . TYR B 1 142 ? 19.984 -14.422 -41.688 1 93.19 142 TYR B N 1
ATOM 6077 C CA . TYR B 1 142 ? 20.062 -13.039 -41.219 1 93.19 142 TYR B CA 1
ATOM 6078 C C . TYR B 1 142 ? 20.891 -12.938 -39.938 1 93.19 142 TYR B C 1
ATOM 6080 O O . TYR B 1 142 ? 21.719 -12.023 -39.812 1 93.19 142 TYR B O 1
ATOM 6088 N N . VAL B 1 143 ? 20.672 -13.805 -38.969 1 94.69 143 VAL B N 1
ATOM 6089 C CA . VAL B 1 143 ? 21.375 -13.805 -37.688 1 94.69 143 VAL B CA 1
ATOM 6090 C C . VAL B 1 143 ? 22.875 -13.961 -37.938 1 94.69 143 VAL B C 1
ATOM 6092 O O . VAL B 1 143 ? 23.688 -13.25 -37.344 1 94.69 143 VAL B O 1
ATOM 6095 N N . GLU B 1 144 ? 23.219 -14.836 -38.812 1 94.12 144 GLU B N 1
ATOM 6096 C CA . GLU B 1 144 ? 24.625 -15.086 -39.094 1 94.12 144 GLU B CA 1
ATOM 6097 C C . GLU B 1 144 ? 25.266 -13.867 -39.75 1 94.12 144 GLU B C 1
ATOM 6099 O O . GLU B 1 144 ? 26.422 -13.523 -39.469 1 94.12 144 GLU B O 1
ATOM 6104 N N . SER B 1 145 ? 24.562 -13.273 -40.594 1 93.12 145 SER B N 1
ATOM 6105 C CA . SER B 1 145 ? 25.094 -12.117 -41.312 1 93.12 145 SER B CA 1
ATOM 6106 C C . SER B 1 145 ? 25.156 -10.891 -40.406 1 93.12 145 SER B C 1
ATOM 6108 O O . SER B 1 145 ? 26.141 -10.156 -40.406 1 93.12 145 SER B O 1
ATOM 6110 N N . GLU B 1 146 ? 24.141 -10.68 -39.688 1 91 146 GLU B N 1
ATOM 6111 C CA . GLU B 1 146 ? 23.984 -9.445 -38.906 1 91 146 GLU B CA 1
ATOM 6112 C C . GLU B 1 146 ? 24.719 -9.523 -37.594 1 91 146 GLU B C 1
ATOM 6114 O O . GLU B 1 146 ? 25.312 -8.531 -37.125 1 91 146 GLU B O 1
ATOM 6119 N N . PHE B 1 147 ? 24.688 -10.688 -36.906 1 90.69 147 PHE B N 1
ATOM 6120 C CA . PHE B 1 147 ? 25.234 -10.789 -35.562 1 90.69 147 PHE B CA 1
ATOM 6121 C C . PHE B 1 147 ? 26.531 -11.586 -35.562 1 90.69 147 PHE B C 1
ATOM 6123 O O . PHE B 1 147 ? 27.281 -11.57 -34.594 1 90.69 147 PHE B O 1
ATOM 6130 N N . GLY B 1 148 ? 26.844 -12.289 -36.625 1 91.06 148 GLY B N 1
ATOM 6131 C CA . GLY B 1 148 ? 28.094 -13.023 -36.75 1 91.06 148 GLY B CA 1
ATOM 6132 C C . GLY B 1 148 ? 28.172 -14.234 -35.812 1 91.06 148 GLY B C 1
ATOM 6133 O O . GLY B 1 148 ? 29.25 -14.609 -35.375 1 91.06 148 GLY B O 1
ATOM 6134 N N . THR B 1 149 ? 27.031 -14.75 -35.469 1 92.81 149 THR B N 1
ATOM 6135 C CA . THR B 1 149 ? 26.953 -15.898 -34.562 1 92.81 149 THR B CA 1
ATOM 6136 C C . THR B 1 149 ? 26.031 -16.969 -35.125 1 92.81 149 THR B C 1
ATOM 6138 O O . THR B 1 149 ? 25.203 -16.688 -36 1 92.81 149 THR B O 1
ATOM 6141 N N . ASP B 1 150 ? 26.281 -18.141 -34.625 1 95.12 150 ASP B N 1
ATOM 6142 C CA . ASP B 1 150 ? 25.406 -19.25 -35.031 1 95.12 150 ASP B CA 1
ATOM 6143 C C . ASP B 1 150 ? 23.969 -18.984 -34.562 1 95.12 150 ASP B C 1
ATOM 6145 O O . ASP B 1 150 ? 23.75 -18.5 -33.469 1 95.12 150 ASP B O 1
ATOM 6149 N N . ALA B 1 151 ? 23.047 -19.328 -35.5 1 95.62 151 ALA B N 1
ATOM 6150 C CA . ALA B 1 151 ? 21.641 -19.031 -35.219 1 95.62 151 ALA B CA 1
ATOM 6151 C C . ALA B 1 151 ? 21.141 -19.781 -34 1 95.62 151 ALA B C 1
ATOM 6153 O O . ALA B 1 151 ? 20.344 -19.25 -33.219 1 95.62 151 ALA B O 1
ATOM 6154 N N . PHE B 1 152 ? 21.516 -21.016 -33.812 1 96.31 152 PHE B N 1
ATOM 6155 C CA . PHE B 1 152 ? 21.062 -21.812 -32.688 1 96.31 152 PHE B CA 1
ATOM 6156 C C . PHE B 1 152 ? 21.609 -21.266 -31.391 1 96.31 152 PHE B C 1
ATOM 6158 O O . PHE B 1 152 ? 20.906 -21.234 -30.375 1 96.31 152 PHE B O 1
ATOM 6165 N N . ASP B 1 153 ? 22.828 -20.828 -31.422 1 95.81 153 ASP B N 1
ATOM 6166 C CA . ASP B 1 153 ? 23.438 -20.234 -30.234 1 95.81 153 ASP B CA 1
ATOM 6167 C C . ASP B 1 153 ? 22.781 -18.906 -29.875 1 95.81 153 ASP B C 1
ATOM 6169 O O . ASP B 1 153 ? 22.547 -18.609 -28.703 1 95.81 153 ASP B O 1
ATOM 6173 N N . PHE B 1 154 ? 22.578 -18.188 -30.953 1 96 154 PHE B N 1
ATOM 6174 C CA . PHE B 1 154 ? 21.953 -16.891 -30.766 1 96 154 PHE B CA 1
ATOM 6175 C C . PHE B 1 154 ? 20.562 -17.031 -30.125 1 96 154 PHE B C 1
ATOM 6177 O O . PHE B 1 154 ? 20.266 -16.375 -29.125 1 96 154 PHE B O 1
ATOM 6184 N N . PHE B 1 155 ? 19.766 -17.891 -30.641 1 97 155 PHE B N 1
ATOM 6185 C CA . PHE B 1 155 ? 18.391 -18.031 -30.172 1 97 155 PHE B CA 1
ATOM 6186 C C . PHE B 1 155 ? 18.328 -18.781 -28.844 1 97 155 PHE B C 1
ATOM 6188 O O . PHE B 1 155 ? 17.375 -18.641 -28.094 1 97 155 PHE B O 1
ATOM 6195 N N . ASP B 1 156 ? 19.297 -19.578 -28.609 1 96.38 156 ASP B N 1
ATOM 6196 C CA . ASP B 1 156 ? 19.391 -20.172 -27.281 1 96.38 156 ASP B CA 1
ATOM 6197 C C . ASP B 1 156 ? 19.562 -19.094 -26.203 1 96.38 156 ASP B C 1
ATOM 6199 O O . ASP B 1 156 ? 18.922 -19.156 -25.141 1 96.38 156 ASP B O 1
ATOM 6203 N N . GLU B 1 157 ? 20.375 -18.156 -26.484 1 96.12 157 GLU B N 1
ATOM 6204 C CA . GLU B 1 157 ? 20.547 -17.047 -25.547 1 96.12 157 GLU B CA 1
ATOM 6205 C C . GLU B 1 157 ? 19.266 -16.234 -25.422 1 96.12 157 GLU B C 1
ATOM 6207 O O . GLU B 1 157 ? 18.875 -15.867 -24.312 1 96.12 157 GLU B O 1
ATOM 6212 N N . ILE B 1 158 ? 18.625 -15.992 -26.562 1 97 158 ILE B N 1
ATOM 6213 C CA . ILE B 1 158 ? 17.391 -15.211 -26.562 1 97 158 ILE B CA 1
ATOM 6214 C C . ILE B 1 158 ? 16.312 -15.938 -25.75 1 97 158 ILE B C 1
ATOM 6216 O O . ILE B 1 158 ? 15.547 -15.297 -25.031 1 97 158 ILE B O 1
ATOM 6220 N N . SER B 1 159 ? 16.266 -17.25 -25.906 1 97.06 159 SER B N 1
ATOM 6221 C CA . SER B 1 159 ? 15.273 -18.031 -25.172 1 97.06 159 SER B CA 1
ATOM 6222 C C . SER B 1 159 ? 15.477 -17.938 -23.672 1 97.06 159 SER B C 1
ATOM 6224 O O . SER B 1 159 ? 14.508 -17.859 -22.906 1 97.06 159 SER B O 1
ATOM 6226 N N . LYS B 1 160 ? 16.703 -17.891 -23.281 1 95.81 160 LYS B N 1
ATOM 6227 C CA . LYS B 1 160 ? 17.031 -17.75 -21.875 1 95.81 160 LYS B CA 1
ATOM 6228 C C . LYS B 1 160 ? 16.656 -16.359 -21.359 1 95.81 160 LYS B C 1
ATOM 6230 O O . LYS B 1 160 ? 16.125 -16.219 -20.25 1 95.81 160 LYS B O 1
ATOM 6235 N N . ILE B 1 161 ? 16.875 -15.367 -22.125 1 96.44 161 ILE B N 1
ATOM 6236 C CA . ILE B 1 161 ? 16.516 -14.008 -21.766 1 96.44 161 ILE B CA 1
ATOM 6237 C C . ILE B 1 161 ? 15 -13.875 -21.688 1 96.44 161 ILE B C 1
ATOM 6239 O O . ILE B 1 161 ? 14.461 -13.328 -20.719 1 96.44 161 ILE B O 1
ATOM 6243 N N . ALA B 1 162 ? 14.344 -14.406 -22.641 1 96.44 162 ALA B N 1
ATOM 6244 C CA . ALA B 1 162 ? 12.891 -14.273 -22.766 1 96.44 162 ALA B CA 1
ATOM 6245 C C . ALA B 1 162 ? 12.18 -14.961 -21.609 1 96.44 162 ALA B C 1
ATOM 6247 O O . ALA B 1 162 ? 11.109 -14.523 -21.188 1 96.44 162 ALA B O 1
ATOM 6248 N N . THR B 1 163 ? 12.75 -16 -21.094 1 93 163 THR B N 1
ATOM 6249 C CA . THR B 1 163 ? 12.078 -16.781 -20.062 1 93 163 THR B CA 1
ATOM 6250 C C . THR B 1 163 ? 12.617 -16.422 -18.672 1 93 163 THR B C 1
ATOM 6252 O O . THR B 1 163 ? 12.297 -17.078 -17.688 1 93 163 THR B O 1
ATOM 6255 N N . GLY B 1 164 ? 13.461 -15.477 -18.594 1 89.5 164 GLY B N 1
ATOM 6256 C CA . GLY B 1 164 ? 13.938 -14.969 -17.312 1 89.5 164 GLY B CA 1
ATOM 6257 C C . GLY B 1 164 ? 14.992 -15.852 -16.672 1 89.5 164 GLY B C 1
ATOM 6258 O O . GLY B 1 164 ? 15.195 -15.812 -15.461 1 89.5 164 GLY B O 1
ATOM 6259 N N . ASP B 1 165 ? 15.664 -16.656 -17.438 1 87.5 165 ASP B N 1
ATOM 6260 C CA . ASP B 1 165 ? 16.734 -17.531 -16.922 1 87.5 165 ASP B CA 1
ATOM 6261 C C . ASP B 1 165 ? 18.016 -16.734 -16.688 1 87.5 165 ASP B C 1
ATOM 6263 O O . ASP B 1 165 ? 18.922 -16.766 -17.516 1 87.5 165 ASP B O 1
ATOM 6267 N N . SER B 1 166 ? 18.109 -16.109 -15.562 1 80.94 166 SER B N 1
ATOM 6268 C CA . SER B 1 166 ? 19.219 -15.211 -15.266 1 80.94 166 SER B CA 1
ATOM 6269 C C . SER B 1 166 ? 20.453 -15.992 -14.812 1 80.94 166 SER B C 1
ATOM 6271 O O . SER B 1 166 ? 21.562 -15.453 -14.773 1 80.94 166 SER B O 1
ATOM 6273 N N . ILE B 1 167 ? 20.312 -17.234 -14.617 1 77.88 167 ILE B N 1
ATOM 6274 C CA . ILE B 1 167 ? 21.406 -18.031 -14.078 1 77.88 167 ILE B CA 1
ATOM 6275 C C . ILE B 1 167 ? 22.281 -18.547 -15.219 1 77.88 167 ILE B C 1
ATOM 6277 O O . ILE B 1 167 ? 23.5 -18.625 -15.086 1 77.88 167 ILE B O 1
ATOM 6281 N N . SER B 1 168 ? 21.688 -18.812 -16.344 1 80.31 168 SER B N 1
ATOM 6282 C CA . SER B 1 168 ? 22.375 -19.516 -17.422 1 80.31 168 SER B CA 1
ATOM 6283 C C . SER B 1 168 ? 22.953 -18.531 -18.453 1 80.31 168 SER B C 1
ATOM 6285 O O . SER B 1 168 ? 23.438 -18.953 -19.5 1 80.31 168 SER B O 1
ATOM 6287 N N . ILE B 1 169 ? 22.828 -17.234 -18.141 1 88.19 169 ILE B N 1
ATOM 6288 C CA . ILE B 1 169 ? 23.328 -16.281 -19.125 1 88.19 169 ILE B CA 1
ATOM 6289 C C . ILE B 1 169 ? 24.453 -15.453 -18.5 1 88.19 169 ILE B C 1
ATOM 6291 O O . ILE B 1 169 ? 24.531 -15.312 -17.281 1 88.19 169 ILE B O 1
ATOM 6295 N N . SER B 1 170 ? 25.297 -14.883 -19.312 1 87.19 170 SER B N 1
ATOM 6296 C CA . SER B 1 170 ? 26.469 -14.133 -18.859 1 87.19 170 SER B CA 1
ATOM 6297 C C . SER B 1 170 ? 26.062 -12.82 -18.203 1 87.19 170 SER B C 1
ATOM 6299 O O . SER B 1 170 ? 26.688 -12.398 -17.219 1 87.19 170 SER B O 1
ATOM 6301 N N . LYS B 1 171 ? 25.078 -12.227 -18.781 1 93.38 171 LYS B N 1
ATOM 6302 C CA . LYS B 1 171 ? 24.562 -10.969 -18.266 1 93.38 171 LYS B CA 1
ATOM 6303 C C . LYS B 1 171 ? 23.156 -11.133 -17.703 1 93.38 171 LYS B C 1
ATOM 6305 O O . LYS B 1 171 ? 22.172 -10.859 -18.391 1 93.38 171 LYS B O 1
ATOM 6310 N N . PRO B 1 172 ? 23.094 -11.438 -16.422 1 91.19 172 PRO B N 1
ATOM 6311 C CA . PRO B 1 172 ? 21.797 -11.758 -15.797 1 91.19 172 PRO B CA 1
ATOM 6312 C C . PRO B 1 172 ? 20.781 -10.633 -15.938 1 91.19 172 PRO B C 1
ATOM 6314 O O . PRO B 1 172 ? 19.578 -10.891 -16.016 1 91.19 172 PRO B O 1
ATOM 6317 N N . TYR B 1 173 ? 21.25 -9.398 -16 1 93.19 173 TYR B N 1
ATOM 6318 C CA . TYR B 1 173 ? 20.328 -8.266 -16.047 1 93.19 173 TYR B CA 1
ATOM 6319 C C . TYR B 1 173 ? 19.531 -8.266 -17.344 1 93.19 173 TYR B C 1
ATOM 6321 O O . TYR B 1 173 ? 18.438 -7.68 -17.406 1 93.19 173 TYR B O 1
ATOM 6329 N N . LEU B 1 174 ? 20.016 -8.961 -18.359 1 96.19 174 LEU B N 1
ATOM 6330 C CA . LEU B 1 174 ? 19.25 -9.016 -19.609 1 96.19 174 LEU B CA 1
ATOM 6331 C C . LEU B 1 174 ? 17.969 -9.828 -19.422 1 96.19 174 LEU B C 1
ATOM 6333 O O . LEU B 1 174 ? 16.922 -9.445 -19.938 1 96.19 174 LEU B O 1
ATOM 6337 N N . ALA B 1 175 ? 18.094 -10.898 -18.734 1 94.94 175 ALA B N 1
ATOM 6338 C CA . ALA B 1 175 ? 16.922 -11.719 -18.453 1 94.94 175 ALA B CA 1
ATOM 6339 C C . ALA B 1 175 ? 15.984 -11.008 -17.469 1 94.94 175 ALA B C 1
ATOM 6341 O O . ALA B 1 175 ? 14.758 -11.141 -17.578 1 94.94 175 ALA B O 1
ATOM 6342 N N . GLN B 1 176 ? 16.562 -10.266 -16.609 1 92.31 176 GLN B N 1
ATOM 6343 C CA . GLN B 1 176 ? 15.797 -9.578 -15.578 1 92.31 176 GLN B CA 1
ATOM 6344 C C . GLN B 1 176 ? 14.969 -8.445 -16.172 1 92.31 176 GLN B C 1
ATOM 6346 O O . GLN B 1 176 ? 13.914 -8.086 -15.641 1 92.31 176 GLN B O 1
ATOM 6351 N N . VAL B 1 177 ? 15.398 -7.934 -17.266 1 95.62 177 VAL B N 1
ATOM 6352 C CA . VAL B 1 177 ? 14.656 -6.879 -17.953 1 95.62 177 VAL B CA 1
ATOM 6353 C C . VAL B 1 177 ? 13.312 -7.418 -18.438 1 95.62 177 VAL B C 1
ATOM 6355 O O . VAL B 1 177 ? 12.312 -6.688 -18.453 1 95.62 177 VAL B O 1
ATOM 6358 N N . ILE B 1 178 ? 13.312 -8.695 -18.75 1 95.5 178 ILE B N 1
ATOM 6359 C CA . ILE B 1 178 ? 12.102 -9.297 -19.312 1 95.5 178 ILE B CA 1
ATOM 6360 C C . ILE B 1 178 ? 11.258 -9.906 -18.188 1 95.5 178 ILE B C 1
ATOM 6362 O O . ILE B 1 178 ? 10.039 -9.766 -18.188 1 95.5 178 ILE B O 1
ATOM 6366 N N . ALA B 1 179 ? 11.969 -10.633 -17.359 1 89.69 179 ALA B N 1
ATOM 6367 C CA . ALA B 1 179 ? 11.297 -11.305 -16.234 1 89.69 179 ALA B CA 1
ATOM 6368 C C . ALA B 1 179 ? 12.055 -11.078 -14.93 1 89.69 179 ALA B C 1
ATOM 6370 O O . ALA B 1 179 ? 13.062 -11.734 -14.672 1 89.69 179 ALA B O 1
ATOM 6371 N N . GLY B 1 180 ? 11.68 -10.203 -14.211 1 83.31 180 GLY B N 1
ATOM 6372 C CA . GLY B 1 180 ? 12.219 -9.883 -12.898 1 83.31 180 GLY B CA 1
ATOM 6373 C C . GLY B 1 180 ? 11.18 -9.305 -11.961 1 83.31 180 GLY B C 1
ATOM 6374 O O . GLY B 1 180 ? 9.992 -9.617 -12.07 1 83.31 180 GLY B O 1
ATOM 6375 N N . ASP B 1 181 ? 11.633 -8.586 -11 1 77.31 181 ASP B N 1
ATOM 6376 C CA . ASP B 1 181 ? 10.711 -7.957 -10.055 1 77.31 181 ASP B CA 1
ATOM 6377 C C . ASP B 1 181 ? 10.055 -6.723 -10.672 1 77.31 181 ASP B C 1
ATOM 6379 O O . ASP B 1 181 ? 8.883 -6.445 -10.43 1 77.31 181 ASP B O 1
ATOM 6383 N N . VAL B 1 182 ? 10.844 -5.984 -11.336 1 84.88 182 VAL B N 1
ATOM 6384 C CA . VAL B 1 182 ? 10.406 -4.875 -12.18 1 84.88 182 VAL B CA 1
ATOM 6385 C C . VAL B 1 182 ? 10.875 -5.102 -13.617 1 84.88 182 VAL B C 1
ATOM 6387 O O . VAL B 1 182 ? 12.055 -4.934 -13.922 1 84.88 182 VAL B O 1
ATOM 6390 N N . ASP B 1 183 ? 9.914 -5.523 -14.391 1 91.62 183 ASP B N 1
ATOM 6391 C CA . ASP B 1 183 ? 10.328 -5.965 -15.727 1 91.62 183 ASP B CA 1
ATOM 6392 C C . ASP B 1 183 ? 9.398 -5.414 -16.797 1 91.62 183 ASP B C 1
ATOM 6394 O O . ASP B 1 183 ? 8.375 -4.801 -16.484 1 91.62 183 ASP B O 1
ATOM 6398 N N . ALA B 1 184 ? 9.844 -5.582 -17.984 1 95.56 184 ALA B N 1
ATOM 6399 C CA . ALA B 1 184 ? 9.117 -5.062 -19.141 1 95.56 184 ALA B CA 1
ATOM 6400 C C . ALA B 1 184 ? 7.754 -5.734 -19.281 1 95.56 184 ALA B C 1
ATOM 6402 O O . ALA B 1 184 ? 6.762 -5.078 -19.609 1 95.56 184 ALA B O 1
ATOM 6403 N N . ASP B 1 185 ? 7.727 -6.984 -19.047 1 95.19 185 ASP B N 1
ATOM 6404 C CA . ASP B 1 185 ? 6.488 -7.754 -19.141 1 95.19 185 ASP B CA 1
ATOM 6405 C C . ASP B 1 185 ? 5.426 -7.203 -18.188 1 95.19 185 ASP B C 1
ATOM 6407 O O . ASP B 1 185 ? 4.32 -6.863 -18.609 1 95.19 185 ASP B O 1
ATOM 6411 N N . ARG B 1 186 ? 5.77 -7.02 -16.984 1 90.81 186 ARG B N 1
ATOM 6412 C CA . ARG B 1 186 ? 4.832 -6.578 -15.961 1 90.81 186 ARG B CA 1
ATOM 6413 C C . ARG B 1 186 ? 4.398 -5.137 -16.203 1 90.81 186 ARG B C 1
ATOM 6415 O O . ARG B 1 186 ? 3.234 -4.789 -15.992 1 90.81 186 ARG B O 1
ATOM 6422 N N . ILE B 1 187 ? 5.324 -4.305 -16.547 1 90.62 187 ILE B N 1
ATOM 6423 C CA . ILE B 1 187 ? 4.984 -2.906 -16.797 1 90.62 187 ILE B CA 1
ATOM 6424 C C . ILE B 1 187 ? 3.953 -2.816 -17.922 1 90.62 187 ILE B C 1
ATOM 6426 O O . ILE B 1 187 ? 2.955 -2.104 -17.797 1 90.62 187 ILE B O 1
ATOM 6430 N N . ASP B 1 188 ? 4.199 -3.568 -18.938 1 93.19 188 ASP B N 1
ATOM 6431 C CA . ASP B 1 188 ? 3.268 -3.496 -20.062 1 93.19 188 ASP B CA 1
ATOM 6432 C C . ASP B 1 188 ? 1.886 -4.008 -19.656 1 93.19 188 ASP B C 1
ATOM 6434 O O . ASP B 1 188 ? 0.875 -3.361 -19.938 1 93.19 188 ASP B O 1
ATOM 6438 N N . PHE B 1 189 ? 1.846 -5.215 -19.094 1 90.81 189 PHE B N 1
ATOM 6439 C CA . PHE B 1 189 ? 0.513 -5.777 -18.906 1 90.81 189 PHE B CA 1
ATOM 6440 C C . PHE B 1 189 ? -0.267 -4.98 -17.875 1 90.81 189 PHE B C 1
ATOM 6442 O O . PHE B 1 189 ? -1.493 -4.883 -17.953 1 90.81 189 PHE B O 1
ATOM 6449 N N . LEU B 1 190 ? 0.373 -4.402 -16.891 1 87.31 190 LEU B N 1
ATOM 6450 C CA . LEU B 1 190 ? -0.344 -3.574 -15.938 1 87.31 190 LEU B CA 1
ATOM 6451 C C . LEU B 1 190 ? -0.951 -2.354 -16.609 1 87.31 190 LEU B C 1
ATOM 6453 O O . LEU B 1 190 ? -2.086 -1.974 -16.328 1 87.31 190 LEU B O 1
ATOM 6457 N N . LEU B 1 191 ? -0.178 -1.704 -17.516 1 87.38 191 LEU B N 1
ATOM 6458 C CA . LEU B 1 191 ? -0.665 -0.542 -18.25 1 87.38 191 LEU B CA 1
ATOM 6459 C C . LEU B 1 191 ? -1.755 -0.942 -19.25 1 87.38 191 LEU B C 1
ATOM 6461 O O . LEU B 1 191 ? -2.807 -0.301 -19.312 1 87.38 191 LEU B O 1
ATOM 6465 N N . ARG B 1 192 ? -1.475 -2.014 -19.906 1 90.12 192 ARG B N 1
ATOM 6466 C CA . ARG B 1 192 ? -2.35 -2.416 -21 1 90.12 192 ARG B CA 1
ATOM 6467 C C . ARG B 1 192 ? -3.658 -2.994 -20.469 1 90.12 192 ARG B C 1
ATOM 6469 O O . ARG B 1 192 ? -4.734 -2.682 -20.984 1 90.12 192 ARG B O 1
ATOM 6476 N N . ASP B 1 193 ? -3.594 -3.867 -19.484 1 89.69 193 ASP B N 1
ATOM 6477 C CA . ASP B 1 193 ? -4.805 -4.422 -18.891 1 89.69 193 ASP B CA 1
ATOM 6478 C C . ASP B 1 193 ? -5.668 -3.318 -18.281 1 89.69 193 ASP B C 1
ATOM 6480 O O . ASP B 1 193 ? -6.895 -3.363 -18.359 1 89.69 193 ASP B O 1
ATOM 6484 N N . SER B 1 194 ? -5.02 -2.383 -17.562 1 84.12 194 SER B N 1
ATOM 6485 C CA . SER B 1 194 ? -5.754 -1.259 -17 1 84.12 194 SER B CA 1
ATOM 6486 C C . SER B 1 194 ? -6.457 -0.448 -18.078 1 84.12 194 SER B C 1
ATOM 6488 O O . SER B 1 194 ? -7.609 -0.044 -17.906 1 84.12 194 SER B O 1
ATOM 6490 N N . TYR B 1 195 ? -5.785 -0.215 -19.141 1 80.38 195 TYR B N 1
ATOM 6491 C CA . TYR B 1 195 ? -6.328 0.554 -20.25 1 80.38 195 TYR B CA 1
ATOM 6492 C C . TYR B 1 195 ? -7.559 -0.131 -20.844 1 80.38 195 TYR B C 1
ATOM 6494 O O . TYR B 1 195 ? -8.602 0.505 -21.031 1 80.38 195 TYR B O 1
ATOM 6502 N N . HIS B 1 196 ? -7.492 -1.389 -21.047 1 83.06 196 HIS B N 1
ATOM 6503 C CA . HIS B 1 196 ? -8.539 -2.092 -21.781 1 83.06 196 HIS B CA 1
ATOM 6504 C C . HIS B 1 196 ? -9.703 -2.453 -20.859 1 83.06 196 HIS B C 1
ATOM 6506 O O . HIS B 1 196 ? -10.852 -2.506 -21.297 1 83.06 196 HIS B O 1
ATOM 6512 N N . THR B 1 197 ? -9.438 -2.713 -19.609 1 82 197 THR B N 1
ATOM 6513 C CA . THR B 1 197 ? -10.508 -3.045 -18.672 1 82 197 THR B CA 1
ATOM 6514 C C . THR B 1 197 ? -11.211 -1.781 -18.188 1 82 197 THR B C 1
ATOM 6516 O O . THR B 1 197 ? -12.328 -1.844 -17.672 1 82 197 THR B O 1
ATOM 6519 N N . GLY B 1 198 ? -10.5 -0.667 -18.266 1 70.44 198 GLY B N 1
ATOM 6520 C CA . GLY B 1 198 ? -11.031 0.584 -17.75 1 70.44 198 GLY B CA 1
ATOM 6521 C C . GLY B 1 198 ? -10.883 0.72 -16.25 1 70.44 198 GLY B C 1
ATOM 6522 O O . GLY B 1 198 ? -11.328 1.71 -15.664 1 70.44 198 GLY B O 1
ATOM 6523 N N . VAL B 1 199 ? -10.328 -0.214 -15.625 1 68.62 199 VAL B N 1
ATOM 6524 C CA . VAL B 1 199 ? -10.117 -0.165 -14.188 1 68.62 199 VAL B CA 1
ATOM 6525 C C . VAL B 1 199 ? -8.742 0.416 -13.883 1 68.62 199 VAL B C 1
ATOM 6527 O O . VAL B 1 199 ? -7.742 -0.008 -14.469 1 68.62 199 VAL B O 1
ATOM 6530 N N . SER B 1 200 ? -8.797 1.522 -13.125 1 64.56 200 SER B N 1
ATOM 6531 C CA . SER B 1 200 ? -7.508 2.078 -12.734 1 64.56 200 SER B CA 1
ATOM 6532 C C . SER B 1 200 ? -6.91 1.31 -11.562 1 64.56 200 SER B C 1
ATOM 6534 O O . SER B 1 200 ? -7.469 1.306 -10.461 1 64.56 200 SER B O 1
ATOM 6536 N N . PHE B 1 201 ? -5.938 0.361 -11.836 1 59.97 201 PHE B N 1
ATOM 6537 C CA . PHE B 1 201 ? -5.309 -0.46 -10.812 1 59.97 201 PHE B CA 1
ATOM 6538 C C . PHE B 1 201 ? -4.199 0.311 -10.102 1 59.97 201 PHE B C 1
ATOM 6540 O O . PHE B 1 201 ? -3.256 -0.287 -9.578 1 59.97 201 PHE B O 1
ATOM 6547 N N . GLY B 1 202 ? -4.234 1.62 -10.039 1 56.41 202 GLY B N 1
ATOM 6548 C CA . GLY B 1 202 ? -3.084 2.357 -9.539 1 56.41 202 GLY B CA 1
ATOM 6549 C C . GLY B 1 202 ? -2.156 2.838 -10.641 1 56.41 202 GLY B C 1
ATOM 6550 O O . GLY B 1 202 ? -1.425 2.043 -11.234 1 56.41 202 GLY B O 1
ATOM 6551 N N . LEU B 1 203 ? -2.432 3.861 -11.18 1 59.72 203 LEU B N 1
ATOM 6552 C CA . LEU B 1 203 ? -1.596 4.348 -12.273 1 59.72 203 LEU B CA 1
ATOM 6553 C C . LEU B 1 203 ? -0.133 4.414 -11.852 1 59.72 203 LEU B C 1
ATOM 6555 O O . LEU B 1 203 ? 0.184 4.922 -10.773 1 59.72 203 LEU B O 1
ATOM 6559 N N . ILE B 1 204 ? 0.658 3.477 -12.453 1 67.56 204 ILE B N 1
ATOM 6560 C CA . ILE B 1 204 ? 2.086 3.396 -12.164 1 67.56 204 ILE B CA 1
ATOM 6561 C C . ILE B 1 204 ? 2.832 4.473 -12.953 1 67.56 204 ILE B C 1
ATOM 6563 O O . ILE B 1 204 ? 2.479 4.777 -14.094 1 67.56 204 ILE B O 1
ATOM 6567 N N . ASP B 1 205 ? 3.639 5.16 -12.289 1 73.94 205 ASP B N 1
ATOM 6568 C CA . ASP B 1 205 ? 4.551 6.086 -12.961 1 73.94 205 ASP B CA 1
ATOM 6569 C C . ASP B 1 205 ? 5.715 5.34 -13.609 1 73.94 205 ASP B C 1
ATOM 6571 O O . ASP B 1 205 ? 6.781 5.195 -13 1 73.94 205 ASP B O 1
ATOM 6575 N N . VAL B 1 206 ? 5.566 5.016 -14.883 1 80.88 206 VAL B N 1
ATOM 6576 C CA . VAL B 1 206 ? 6.508 4.168 -15.602 1 80.88 206 VAL B CA 1
ATOM 6577 C C . VAL B 1 206 ? 7.863 4.863 -15.695 1 80.88 206 VAL B C 1
ATOM 6579 O O . VAL B 1 206 ? 8.906 4.23 -15.508 1 80.88 206 VAL B O 1
ATOM 6582 N N . ASP B 1 207 ? 7.852 6.133 -15.938 1 81.25 207 ASP B N 1
ATOM 6583 C CA . ASP B 1 207 ? 9.102 6.875 -16.078 1 81.25 207 ASP B CA 1
ATOM 6584 C C . ASP B 1 207 ? 9.898 6.859 -14.781 1 81.25 207 ASP B C 1
ATOM 6586 O O . ASP B 1 207 ? 11.117 6.68 -14.797 1 81.25 207 ASP B O 1
ATOM 6590 N N . GLN B 1 208 ? 9.164 7.062 -13.75 1 80.75 208 GLN B N 1
ATOM 6591 C CA . GLN B 1 208 ? 9.836 7.043 -12.453 1 80.75 208 GLN B CA 1
ATOM 6592 C C . GLN B 1 208 ? 10.383 5.652 -12.133 1 80.75 208 GLN B C 1
ATOM 6594 O O . GLN B 1 208 ? 11.469 5.52 -11.578 1 80.75 208 GLN B O 1
ATOM 6599 N N . ILE B 1 209 ? 9.633 4.645 -12.461 1 84.81 209 ILE B N 1
ATOM 6600 C CA . ILE B 1 209 ? 10.055 3.271 -12.211 1 84.81 209 ILE B CA 1
ATOM 6601 C C . ILE B 1 209 ? 11.328 2.971 -12.992 1 84.81 209 ILE B C 1
ATOM 6603 O O . ILE B 1 209 ? 12.305 2.467 -12.43 1 84.81 209 ILE B O 1
ATOM 6607 N N . ILE B 1 210 ? 11.32 3.336 -14.203 1 88.88 210 ILE B N 1
ATOM 6608 C CA . ILE B 1 210 ? 12.43 3.012 -15.094 1 88.88 210 ILE B CA 1
ATOM 6609 C C . ILE B 1 210 ? 13.672 3.797 -14.68 1 88.88 210 ILE B C 1
ATOM 6611 O O . ILE B 1 210 ? 14.781 3.262 -14.688 1 88.88 210 ILE B O 1
ATOM 6615 N N . SER B 1 211 ? 13.438 5.016 -14.234 1 87.12 211 SER B N 1
ATOM 6616 C CA . SER B 1 211 ? 14.555 5.855 -13.805 1 87.12 211 SER B CA 1
ATOM 6617 C C . SER B 1 211 ? 15.148 5.367 -12.492 1 87.12 211 SER B C 1
ATOM 6619 O O . SER B 1 211 ? 16.266 5.742 -12.133 1 87.12 211 SER B O 1
ATOM 6621 N N . SER B 1 212 ? 14.43 4.531 -11.859 1 87.19 212 SER B N 1
ATOM 6622 C CA . SER B 1 212 ? 14.867 4.051 -10.555 1 87.19 212 SER B CA 1
ATOM 6623 C C . SER B 1 212 ? 15.594 2.719 -10.672 1 87.19 212 SER B C 1
ATOM 6625 O O . SER B 1 212 ? 15.992 2.127 -9.664 1 87.19 212 SER B O 1
ATOM 6627 N N . LEU B 1 213 ? 15.766 2.203 -11.867 1 89.94 213 LEU B N 1
ATOM 6628 C CA . LEU B 1 213 ? 16.469 0.942 -12.078 1 89.94 213 LEU B CA 1
ATOM 6629 C C . LEU B 1 213 ? 17.953 1.185 -12.367 1 89.94 213 LEU B C 1
ATOM 6631 O O . LEU B 1 213 ? 18.297 2.059 -13.164 1 89.94 213 LEU B O 1
ATOM 6635 N N . ILE B 1 214 ? 18.797 0.495 -11.609 1 89.81 214 ILE B N 1
ATOM 6636 C CA . ILE B 1 214 ? 20.234 0.562 -11.859 1 89.81 214 ILE B CA 1
ATOM 6637 C C . ILE B 1 214 ? 20.812 -0.848 -11.883 1 89.81 214 ILE B C 1
ATOM 6639 O O . ILE B 1 214 ? 20.188 -1.795 -11.398 1 89.81 214 ILE B O 1
ATOM 6643 N N . ILE B 1 215 ? 21.969 -1.02 -12.555 1 90.44 215 ILE B N 1
ATOM 6644 C CA . ILE B 1 215 ? 22.656 -2.305 -12.578 1 90.44 215 ILE B CA 1
ATOM 6645 C C . ILE B 1 215 ? 23.766 -2.311 -11.539 1 90.44 215 ILE B C 1
ATOM 6647 O O . ILE B 1 215 ? 24.625 -1.414 -11.523 1 90.44 215 ILE B O 1
ATOM 6651 N N . LYS B 1 216 ? 23.688 -3.152 -10.602 1 86.56 216 LYS B N 1
ATOM 6652 C CA . LYS B 1 216 ? 24.719 -3.391 -9.609 1 86.56 216 LYS B CA 1
ATOM 6653 C C . LYS B 1 216 ? 25.109 -4.867 -9.562 1 86.56 216 LYS B C 1
ATOM 6655 O O . LYS B 1 216 ? 24.25 -5.73 -9.398 1 86.56 216 LYS B O 1
ATOM 6660 N N . ASP B 1 217 ? 26.359 -5.207 -9.688 1 83.75 217 ASP B N 1
ATOM 6661 C CA . ASP B 1 217 ? 26.875 -6.574 -9.688 1 83.75 217 ASP B CA 1
ATOM 6662 C C . ASP B 1 217 ? 26.125 -7.438 -10.703 1 83.75 217 ASP B C 1
ATOM 6664 O O . ASP B 1 217 ? 25.656 -8.531 -10.367 1 83.75 217 ASP B O 1
ATOM 6668 N N . GLU B 1 218 ? 25.766 -6.879 -11.82 1 87.56 218 GLU B N 1
ATOM 6669 C CA . GLU B 1 218 ? 25.172 -7.539 -12.984 1 87.56 218 GLU B CA 1
ATOM 6670 C C . GLU B 1 218 ? 23.703 -7.875 -12.742 1 87.56 218 GLU B C 1
ATOM 6672 O O . GLU B 1 218 ? 23.125 -8.727 -13.422 1 87.56 218 GLU B O 1
ATOM 6677 N N . ASN B 1 219 ? 23.156 -7.227 -11.75 1 87.56 219 ASN B N 1
ATOM 6678 C CA . ASN B 1 219 ? 21.734 -7.402 -11.477 1 87.56 219 ASN B CA 1
ATOM 6679 C C . ASN B 1 219 ? 21 -6.066 -11.461 1 87.56 219 ASN B C 1
ATOM 6681 O O . ASN B 1 219 ? 21.594 -5.031 -11.156 1 87.56 219 ASN B O 1
ATOM 6685 N N . ILE B 1 220 ? 19.781 -6.164 -11.836 1 88.94 220 ILE B N 1
ATOM 6686 C CA . ILE B 1 220 ? 18.938 -4.965 -11.773 1 88.94 220 ILE B CA 1
ATOM 6687 C C . ILE B 1 220 ? 18.453 -4.754 -10.352 1 88.94 220 ILE B C 1
ATOM 6689 O O . ILE B 1 220 ? 17.891 -5.672 -9.734 1 88.94 220 ILE B O 1
ATOM 6693 N N . VAL B 1 221 ? 18.766 -3.604 -9.789 1 87.88 221 VAL B N 1
ATOM 6694 C CA . VAL B 1 221 ? 18.297 -3.236 -8.453 1 87.88 221 VAL B CA 1
ATOM 6695 C C . VAL B 1 221 ? 17.625 -1.862 -8.5 1 87.88 221 VAL B C 1
ATOM 6697 O O . VAL B 1 221 ? 17.75 -1.14 -9.492 1 87.88 221 VAL B O 1
ATOM 6700 N N . LEU B 1 222 ? 16.859 -1.548 -7.488 1 86.88 222 LEU B N 1
ATOM 6701 C CA . LEU B 1 222 ? 16.266 -0.218 -7.355 1 86.88 222 LEU B CA 1
ATOM 6702 C C . LEU B 1 222 ? 17.266 0.76 -6.754 1 86.88 222 LEU B C 1
ATOM 6704 O O . LEU B 1 222 ? 18.031 0.4 -5.855 1 86.88 222 LEU B O 1
ATOM 6708 N N . GLY B 1 223 ? 17.344 1.893 -7.312 1 85.12 223 GLY B N 1
ATOM 6709 C CA . GLY B 1 223 ? 18.234 2.898 -6.766 1 85.12 223 GLY B CA 1
ATOM 6710 C C . GLY B 1 223 ? 18.125 4.238 -7.473 1 85.12 223 GLY B C 1
ATOM 6711 O O . GLY B 1 223 ? 17.375 4.375 -8.445 1 85.12 223 GLY B O 1
ATOM 6712 N N . SER B 1 224 ? 18.75 5.219 -6.781 1 78.44 224 SER B N 1
ATOM 6713 C CA . SER B 1 224 ? 18.797 6.543 -7.391 1 78.44 224 SER B CA 1
ATOM 6714 C C . SER B 1 224 ? 20.047 6.715 -8.25 1 78.44 224 SER B C 1
ATOM 6716 O O . SER B 1 224 ? 21.141 6.309 -7.855 1 78.44 224 SER B O 1
ATOM 6718 N N . THR B 1 225 ? 19.812 7.266 -9.438 1 70.81 225 THR B N 1
ATOM 6719 C CA . THR B 1 225 ? 20.938 7.52 -10.328 1 70.81 225 THR B CA 1
ATOM 6720 C C . THR B 1 225 ? 21.828 8.625 -9.766 1 70.81 225 THR B C 1
ATOM 6722 O O . THR B 1 225 ? 23.031 8.648 -10.023 1 70.81 225 THR B O 1
ATOM 6725 N N . ASP B 1 226 ? 21.188 9.531 -8.984 1 70.56 226 ASP B N 1
ATOM 6726 C CA . ASP B 1 226 ? 21.953 10.664 -8.477 1 70.56 226 ASP B CA 1
ATOM 6727 C C . ASP B 1 226 ? 22.5 10.383 -7.078 1 70.56 226 ASP B C 1
ATOM 6729 O O . ASP B 1 226 ? 23.234 11.195 -6.516 1 70.56 226 ASP B O 1
ATOM 6733 N N . GLY B 1 227 ? 22.156 9.242 -6.59 1 66.69 227 GLY B N 1
ATOM 6734 C CA . GLY B 1 227 ? 22.672 8.82 -5.297 1 66.69 227 GLY B CA 1
ATOM 6735 C C . GLY B 1 227 ? 22.094 9.602 -4.133 1 66.69 227 GLY B C 1
ATOM 6736 O O . GLY B 1 227 ? 22.547 9.477 -3 1 66.69 227 GLY B O 1
ATOM 6737 N N . SER B 1 228 ? 21.094 10.43 -4.406 1 73.69 228 SER B N 1
ATOM 6738 C CA . SER B 1 228 ? 20.516 11.258 -3.355 1 73.69 228 SER B CA 1
ATOM 6739 C C . SER B 1 228 ? 19.516 10.477 -2.508 1 73.69 228 SER B C 1
ATOM 6741 O O . SER B 1 228 ? 18.953 9.484 -2.973 1 73.69 228 SER B O 1
ATOM 6743 N N . SER B 1 229 ? 19.406 10.898 -1.231 1 72.88 229 SER B N 1
ATOM 6744 C CA . SER B 1 229 ? 18.438 10.281 -0.325 1 72.88 229 SER B CA 1
ATOM 6745 C C . SER B 1 229 ? 17.016 10.406 -0.861 1 72.88 229 SER B C 1
ATOM 6747 O O . SER B 1 229 ? 16.219 9.477 -0.744 1 72.88 229 SER B O 1
ATOM 6749 N N . TYR B 1 230 ? 16.75 11.523 -1.445 1 74.94 230 TYR B N 1
ATOM 6750 C CA . TYR B 1 230 ? 15.422 11.711 -2.02 1 74.94 230 TYR B CA 1
ATOM 6751 C C . TYR B 1 230 ? 15.211 10.797 -3.223 1 74.94 230 TYR B C 1
ATOM 6753 O O . TYR B 1 230 ? 14.109 10.273 -3.426 1 74.94 230 TYR B O 1
ATOM 6761 N N . GLY B 1 231 ? 16.219 10.688 -3.957 1 75.69 231 GLY B N 1
ATOM 6762 C CA . GLY B 1 231 ? 16.141 9.758 -5.074 1 75.69 231 GLY B CA 1
ATOM 6763 C C . GLY B 1 231 ? 15.836 8.336 -4.648 1 75.69 231 GLY B C 1
ATOM 6764 O O . GLY B 1 231 ? 15.078 7.633 -5.316 1 75.69 231 GLY B O 1
ATOM 6765 N N . ASN B 1 232 ? 16.359 7.984 -3.574 1 76.06 232 ASN B N 1
ATOM 6766 C CA . ASN B 1 232 ? 16.094 6.652 -3.041 1 76.06 232 ASN B CA 1
ATOM 6767 C C . ASN B 1 232 ? 14.648 6.504 -2.578 1 76.06 232 ASN B C 1
ATOM 6769 O O . ASN B 1 232 ? 14.039 5.449 -2.764 1 76.06 232 ASN B O 1
ATOM 6773 N N . ASP B 1 233 ? 14.18 7.543 -1.98 1 76.44 233 ASP B N 1
ATOM 6774 C CA . ASP B 1 233 ? 12.789 7.52 -1.547 1 76.44 233 ASP B CA 1
ATOM 6775 C C . ASP B 1 233 ? 11.844 7.383 -2.74 1 76.44 233 ASP B C 1
ATOM 6777 O O . ASP B 1 233 ? 10.836 6.676 -2.664 1 76.44 233 ASP B O 1
ATOM 6781 N N . MET B 1 234 ? 12.219 8.039 -3.756 1 77.56 234 MET B N 1
ATOM 6782 C CA . MET B 1 234 ? 11.383 7.988 -4.957 1 77.56 234 MET B CA 1
ATOM 6783 C C . MET B 1 234 ? 11.453 6.609 -5.609 1 77.56 234 MET B C 1
ATOM 6785 O O . MET B 1 234 ? 10.469 6.141 -6.18 1 77.56 234 MET B O 1
ATOM 6789 N N . ALA B 1 235 ? 12.617 6.047 -5.539 1 79 235 ALA B N 1
ATOM 6790 C CA . ALA B 1 235 ? 12.758 4.691 -6.066 1 79 235 ALA B CA 1
ATOM 6791 C C . ALA B 1 235 ? 11.875 3.711 -5.305 1 79 235 ALA B C 1
ATOM 6793 O O . ALA B 1 235 ? 11.25 2.83 -5.902 1 79 235 ALA B O 1
ATOM 6794 N N . LEU B 1 236 ? 11.828 3.9 -4.055 1 78.19 236 LEU B N 1
ATOM 6795 C CA . LEU B 1 236 ? 10.984 3.057 -3.217 1 78.19 236 LEU B CA 1
ATOM 6796 C C . LEU B 1 236 ? 9.508 3.252 -3.561 1 78.19 236 LEU B C 1
ATOM 6798 O O . LEU B 1 236 ? 8.758 2.281 -3.658 1 78.19 236 LEU B O 1
ATOM 6802 N N . THR B 1 237 ? 9.188 4.449 -3.734 1 75.69 237 THR B N 1
ATOM 6803 C CA . THR B 1 237 ? 7.801 4.789 -4.047 1 75.69 237 THR B CA 1
ATOM 6804 C C . THR B 1 237 ? 7.383 4.168 -5.379 1 75.69 237 THR B C 1
ATOM 6806 O O . THR B 1 237 ? 6.254 3.688 -5.516 1 75.69 237 THR B O 1
ATOM 6809 N N . ALA B 1 238 ? 8.266 4.238 -6.262 1 77.44 238 ALA B N 1
ATOM 6810 C CA . ALA B 1 238 ? 7.988 3.666 -7.578 1 77.44 238 ALA B CA 1
ATOM 6811 C C . ALA B 1 238 ? 7.758 2.162 -7.484 1 77.44 238 ALA B C 1
ATOM 6813 O O . ALA B 1 238 ? 6.828 1.632 -8.102 1 77.44 238 ALA B O 1
ATOM 6814 N N . ALA B 1 239 ? 8.562 1.522 -6.781 1 78.31 239 ALA B N 1
ATOM 6815 C CA . ALA B 1 239 ? 8.43 0.076 -6.621 1 78.31 239 ALA B CA 1
ATOM 6816 C C . ALA B 1 239 ? 7.141 -0.282 -5.891 1 78.31 239 ALA B C 1
ATOM 6818 O O . ALA B 1 239 ? 6.484 -1.27 -6.227 1 78.31 239 ALA B O 1
ATOM 6819 N N . GLU B 1 240 ? 6.836 0.479 -4.906 1 78.56 240 GLU B N 1
ATOM 6820 C CA . GLU B 1 240 ? 5.594 0.272 -4.168 1 78.56 240 GLU B CA 1
ATOM 6821 C C . GLU B 1 240 ? 4.383 0.373 -5.086 1 78.56 240 GLU B C 1
ATOM 6823 O O . GLU B 1 240 ? 3.453 -0.43 -4.988 1 78.56 240 GLU B O 1
ATOM 6828 N N . SER B 1 241 ? 4.418 1.364 -5.895 1 77.44 241 SER B N 1
ATOM 6829 C CA . SER B 1 241 ? 3.293 1.593 -6.797 1 77.44 241 SER B CA 1
ATOM 6830 C C . SER B 1 241 ? 3.055 0.388 -7.699 1 77.44 241 SER B C 1
ATOM 6832 O O . SER B 1 241 ? 1.909 0.052 -8.008 1 77.44 241 SER B O 1
ATOM 6834 N N . MET B 1 242 ? 4.086 -0.273 -8.109 1 78.31 242 MET B N 1
ATOM 6835 C CA . MET B 1 242 ? 3.953 -1.448 -8.969 1 78.31 242 MET B CA 1
ATOM 6836 C C . MET B 1 242 ? 3.316 -2.607 -8.211 1 78.31 242 MET B C 1
ATOM 6838 O O . MET B 1 242 ? 2.477 -3.326 -8.758 1 78.31 242 MET B O 1
ATOM 6842 N N . LEU B 1 243 ? 3.787 -2.766 -7.023 1 75.88 243 LEU B N 1
ATOM 6843 C CA . LEU B 1 243 ? 3.254 -3.854 -6.211 1 75.88 243 LEU B CA 1
ATOM 6844 C C . LEU B 1 243 ? 1.774 -3.637 -5.914 1 75.88 243 LEU B C 1
ATOM 6846 O O . LEU B 1 243 ? 0.991 -4.59 -5.906 1 75.88 243 LEU B O 1
ATOM 6850 N N . ILE B 1 244 ? 1.453 -2.434 -5.703 1 78.19 244 ILE B N 1
ATOM 6851 C CA . ILE B 1 244 ? 0.066 -2.076 -5.422 1 78.19 244 ILE B CA 1
ATOM 6852 C C . ILE B 1 244 ? -0.794 -2.342 -6.656 1 78.19 244 ILE B C 1
ATOM 6854 O O . ILE B 1 244 ? -1.888 -2.9 -6.547 1 78.19 244 ILE B O 1
ATOM 6858 N N . SER B 1 245 ? -0.306 -1.859 -7.703 1 79.12 245 SER B N 1
ATOM 6859 C CA . SER B 1 245 ? -1.03 -2.076 -8.953 1 79.12 245 SER B CA 1
ATOM 6860 C C . SER B 1 245 ? -1.264 -3.562 -9.203 1 79.12 245 SER B C 1
ATOM 6862 O O . SER B 1 245 ? -2.336 -3.957 -9.672 1 79.12 245 SER B O 1
ATOM 6864 N N . ARG B 1 246 ? -0.34 -4.34 -8.914 1 78.38 246 ARG B N 1
ATOM 6865 C CA . ARG B 1 246 ? -0.465 -5.781 -9.086 1 78.38 246 ARG B CA 1
ATOM 6866 C C . ARG B 1 246 ? -1.53 -6.355 -8.156 1 78.38 246 ARG B C 1
ATOM 6868 O O . ARG B 1 246 ? -2.328 -7.203 -8.57 1 78.38 246 ARG B O 1
ATOM 6875 N N . ALA B 1 247 ? -1.479 -5.961 -6.906 1 77.12 247 ALA B N 1
ATOM 6876 C CA . ALA B 1 247 ? -2.467 -6.438 -5.941 1 77.12 247 ALA B CA 1
ATOM 6877 C C . ALA B 1 247 ? -3.883 -6.078 -6.383 1 77.12 247 ALA B C 1
ATOM 6879 O O . ALA B 1 247 ? -4.805 -6.887 -6.254 1 77.12 247 ALA B O 1
ATOM 6880 N N . HIS B 1 248 ? -4.035 -4.879 -6.836 1 78.12 248 HIS B N 1
ATOM 6881 C CA . HIS B 1 248 ? -5.348 -4.422 -7.277 1 78.12 248 HIS B CA 1
ATOM 6882 C C . HIS B 1 248 ? -5.797 -5.164 -8.531 1 78.12 248 HIS B C 1
ATOM 6884 O O . HIS B 1 248 ? -6.984 -5.445 -8.703 1 78.12 248 HIS B O 1
ATOM 6890 N N . HIS B 1 249 ? -4.82 -5.422 -9.422 1 80.69 249 HIS B N 1
ATOM 6891 C CA . HIS B 1 249 ? -5.09 -6.207 -10.617 1 80.69 249 HIS B CA 1
ATOM 6892 C C . HIS B 1 249 ? -5.656 -7.578 -10.258 1 80.69 249 HIS B C 1
ATOM 6894 O O . HIS B 1 249 ? -6.633 -8.031 -10.859 1 80.69 249 HIS B O 1
ATOM 6900 N N . TYR B 1 250 ? -5.129 -8.148 -9.352 1 77.06 250 TYR B N 1
ATOM 6901 C CA . TYR B 1 250 ? -5.566 -9.477 -8.938 1 77.06 250 TYR B CA 1
ATOM 6902 C C . TYR B 1 250 ? -6.977 -9.438 -8.359 1 77.06 250 TYR B C 1
ATOM 6904 O O . TYR B 1 250 ? -7.816 -10.273 -8.688 1 77.06 250 TYR B O 1
ATOM 6912 N N . THR B 1 251 ? -7.227 -8.492 -7.516 1 78.12 251 THR B N 1
ATOM 6913 C CA . THR B 1 251 ? -8.523 -8.391 -6.859 1 78.12 251 THR B CA 1
ATOM 6914 C C . THR B 1 251 ? -9.617 -8.07 -7.871 1 78.12 251 THR B C 1
ATOM 6916 O O . THR B 1 251 ? -10.688 -8.68 -7.848 1 78.12 251 THR B O 1
ATOM 6919 N N . ALA B 1 252 ? -9.336 -7.133 -8.711 1 78.5 252 ALA B N 1
ATOM 6920 C CA . ALA B 1 252 ? -10.352 -6.617 -9.617 1 78.5 252 ALA B CA 1
ATOM 6921 C C . ALA B 1 252 ? -10.641 -7.609 -10.742 1 78.5 252 ALA B C 1
ATOM 6923 O O . ALA B 1 252 ? -11.781 -7.715 -11.211 1 78.5 252 ALA B O 1
ATOM 6924 N N . ILE B 1 253 ? -9.562 -8.359 -11.117 1 81.94 253 ILE B N 1
ATOM 6925 C CA . ILE B 1 253 ? -9.734 -9.156 -12.328 1 81.94 253 ILE B CA 1
ATOM 6926 C C . ILE B 1 253 ? -9.75 -10.641 -11.969 1 81.94 253 ILE B C 1
ATOM 6928 O O . ILE B 1 253 ? -10.734 -11.344 -12.227 1 81.94 253 ILE B O 1
ATOM 6932 N N . ILE B 1 254 ? -8.727 -11.039 -11.328 1 78 254 ILE B N 1
ATOM 6933 C CA . ILE B 1 254 ? -8.539 -12.477 -11.125 1 78 254 ILE B CA 1
ATOM 6934 C C . ILE B 1 254 ? -9.57 -12.992 -10.117 1 78 254 ILE B C 1
ATOM 6936 O O . ILE B 1 254 ? -10.117 -14.078 -10.281 1 78 254 ILE B O 1
ATOM 6940 N N . HIS B 1 255 ? -9.906 -12.211 -9.156 1 79.69 255 HIS B N 1
ATOM 6941 C CA . HIS B 1 255 ? -10.797 -12.68 -8.094 1 79.69 255 HIS B CA 1
ATOM 6942 C C . HIS B 1 255 ? -12.227 -12.211 -8.328 1 79.69 255 HIS B C 1
ATOM 6944 O O . HIS B 1 255 ? -13.109 -12.445 -7.5 1 79.69 255 HIS B O 1
ATOM 6950 N N . ASN B 1 256 ? -12.43 -11.508 -9.422 1 84.25 256 ASN B N 1
ATOM 6951 C CA . ASN B 1 256 ? -13.812 -11.219 -9.797 1 84.25 256 ASN B CA 1
ATOM 6952 C C . ASN B 1 256 ? -14.617 -12.492 -9.992 1 84.25 256 ASN B C 1
ATOM 6954 O O . ASN B 1 256 ? -14.242 -13.352 -10.789 1 84.25 256 ASN B O 1
ATOM 6958 N N . PRO B 1 257 ? -15.695 -12.609 -9.258 1 86.31 257 PRO B N 1
ATOM 6959 C CA . PRO B 1 257 ? -16.453 -13.859 -9.312 1 86.31 257 PRO B CA 1
ATOM 6960 C C . PRO B 1 257 ? -16.922 -14.203 -10.727 1 86.31 257 PRO B C 1
ATOM 6962 O O . PRO B 1 257 ? -16.984 -15.383 -11.094 1 86.31 257 PRO B O 1
ATOM 6965 N N . LYS B 1 258 ? -17.234 -13.242 -11.477 1 88.19 258 LYS B N 1
ATOM 6966 C CA . LYS B 1 258 ? -17.672 -13.508 -12.836 1 88.19 258 LYS B CA 1
ATOM 6967 C C . LYS B 1 258 ? -16.531 -14.031 -13.695 1 88.19 258 LYS B C 1
ATOM 6969 O O . LYS B 1 258 ? -16.734 -14.922 -14.531 1 88.19 258 LYS B O 1
ATOM 6974 N N . THR B 1 259 ? -15.359 -13.461 -13.531 1 88.19 259 THR B N 1
ATOM 6975 C CA . THR B 1 259 ? -14.188 -13.961 -14.234 1 88.19 259 THR B CA 1
ATOM 6976 C C . THR B 1 259 ? -13.859 -15.383 -13.797 1 88.19 259 THR B C 1
ATOM 6978 O O . THR B 1 259 ? -13.516 -16.234 -14.625 1 88.19 259 THR B O 1
ATOM 6981 N N . GLN B 1 260 ? -13.961 -15.609 -12.539 1 88.94 260 GLN B N 1
ATOM 6982 C CA . GLN B 1 260 ? -13.719 -16.953 -12.008 1 88.94 260 GLN B CA 1
ATOM 6983 C C . GLN B 1 260 ? -14.695 -17.969 -12.586 1 88.94 260 GLN B C 1
ATOM 6985 O O . GLN B 1 260 ? -14.32 -19.094 -12.906 1 88.94 260 GLN B O 1
ATOM 6990 N N . ALA B 1 261 ? -15.938 -17.531 -12.641 1 92.25 261 ALA B N 1
ATOM 6991 C CA . ALA B 1 261 ? -16.969 -18.406 -13.172 1 92.25 261 ALA B CA 1
ATOM 6992 C C . ALA B 1 261 ? -16.672 -18.797 -14.617 1 92.25 261 ALA B C 1
ATOM 6994 O O . ALA B 1 261 ? -16.766 -19.969 -14.984 1 92.25 261 ALA B O 1
ATOM 6995 N N . ALA B 1 262 ? -16.312 -17.828 -15.375 1 91.25 262 ALA B N 1
ATOM 6996 C CA . ALA B 1 262 ? -16 -18.078 -16.781 1 91.25 262 ALA B CA 1
ATOM 6997 C C . ALA B 1 262 ? -14.82 -19.047 -16.906 1 91.25 262 ALA B C 1
ATOM 6999 O O . ALA B 1 262 ? -14.844 -19.953 -17.734 1 91.25 262 ALA B O 1
ATOM 7000 N N . ARG B 1 263 ? -13.828 -18.859 -16.141 1 90.88 263 ARG B N 1
ATOM 7001 C CA . ARG B 1 263 ? -12.617 -19.672 -16.172 1 90.88 263 ARG B CA 1
ATOM 7002 C C . ARG B 1 263 ? -12.922 -21.125 -15.789 1 90.88 263 ARG B C 1
ATOM 7004 O O . ARG B 1 263 ? -12.422 -22.047 -16.422 1 90.88 263 ARG B O 1
ATOM 7011 N N . VAL B 1 264 ? -13.719 -21.266 -14.773 1 91.88 264 VAL B N 1
ATOM 7012 C CA . VAL B 1 264 ? -14.016 -22.609 -14.289 1 91.88 264 VAL B CA 1
ATOM 7013 C C . VAL B 1 264 ? -14.906 -23.328 -15.297 1 91.88 264 VAL B C 1
ATOM 7015 O O . VAL B 1 264 ? -14.758 -24.531 -15.508 1 91.88 264 VAL B O 1
ATOM 7018 N N . MET B 1 265 ? -15.844 -22.625 -15.859 1 93.5 265 MET B N 1
ATOM 7019 C CA . MET B 1 265 ? -16.703 -23.203 -16.875 1 93.5 265 MET B CA 1
ATOM 7020 C C . MET B 1 265 ? -15.867 -23.734 -18.047 1 93.5 265 MET B C 1
ATOM 7022 O O . MET B 1 265 ? -16.062 -24.859 -18.5 1 93.5 265 MET B O 1
ATOM 7026 N N . LEU B 1 266 ? -14.906 -22.922 -18.469 1 93.88 266 LEU B N 1
ATOM 7027 C CA . LEU B 1 266 ? -14.039 -23.344 -19.562 1 93.88 266 LEU B CA 1
ATOM 7028 C C . LEU B 1 266 ? -13.148 -24.5 -19.141 1 93.88 266 LEU B C 1
ATOM 7030 O O . LEU B 1 266 ? -12.922 -25.422 -19.938 1 93.88 266 LEU B O 1
ATOM 7034 N N . LEU B 1 267 ? -12.633 -24.391 -17.984 1 93.12 267 LEU B N 1
ATOM 7035 C CA . LEU B 1 267 ? -11.75 -25.438 -17.469 1 93.12 267 LEU B CA 1
ATOM 7036 C C . LEU B 1 267 ? -12.453 -26.781 -17.469 1 93.12 267 LEU B C 1
ATOM 7038 O O . LEU B 1 267 ? -11.898 -27.781 -17.938 1 93.12 267 LEU B O 1
ATOM 7042 N N . TYR B 1 268 ? -13.672 -26.812 -16.969 1 92.19 268 TYR B N 1
ATOM 7043 C CA . TYR B 1 268 ? -14.43 -28.062 -16.891 1 92.19 268 TYR B CA 1
ATOM 7044 C C . TYR B 1 268 ? -14.766 -28.578 -18.281 1 92.19 268 TYR B C 1
ATOM 7046 O O . TYR B 1 268 ? -14.688 -29.781 -18.531 1 92.19 268 TYR B O 1
ATOM 7054 N N . ALA B 1 269 ? -15.102 -27.672 -19.125 1 94.81 269 ALA B N 1
ATOM 7055 C CA . ALA B 1 269 ? -15.43 -28.062 -20.484 1 94.81 269 ALA B CA 1
ATOM 7056 C C . ALA B 1 269 ? -14.203 -28.656 -21.188 1 94.81 269 ALA B C 1
ATOM 7058 O O . ALA B 1 269 ? -14.312 -29.656 -21.891 1 94.81 269 ALA B O 1
ATOM 7059 N N . LEU B 1 270 ? -13.086 -28 -21.062 1 95.31 270 LEU B N 1
ATOM 7060 C CA . LEU B 1 270 ? -11.844 -28.453 -21.703 1 95.31 270 LEU B CA 1
ATOM 7061 C C . LEU B 1 270 ? -11.406 -29.797 -21.125 1 95.31 270 LEU B C 1
ATOM 7063 O O . LEU B 1 270 ? -10.961 -30.672 -21.875 1 95.31 270 LEU B O 1
ATOM 7067 N N . GLU B 1 271 ? -11.445 -29.906 -19.828 1 94.5 271 GLU B N 1
ATOM 7068 C CA . GLU B 1 271 ? -11.062 -31.156 -19.172 1 94.5 271 GLU B CA 1
ATOM 7069 C C . GLU B 1 271 ? -11.922 -32.312 -19.672 1 94.5 271 GLU B C 1
ATOM 7071 O O . GLU B 1 271 ? -11.414 -33.438 -19.875 1 94.5 271 GLU B O 1
ATOM 7076 N N . ASP B 1 272 ? -13.227 -32.094 -19.75 1 94.81 272 ASP B N 1
ATOM 7077 C CA . ASP B 1 272 ? -14.156 -33.094 -20.266 1 94.81 272 ASP B CA 1
ATOM 7078 C C . ASP B 1 272 ? -13.836 -33.438 -21.719 1 94.81 272 ASP B C 1
ATOM 7080 O O . ASP B 1 272 ? -13.805 -34.625 -22.094 1 94.81 272 ASP B O 1
ATOM 7084 N N . ALA B 1 273 ? -13.602 -32.438 -22.531 1 96.19 273 ALA B N 1
ATOM 7085 C CA . ALA B 1 273 ? -13.297 -32.656 -23.938 1 96.19 273 ALA B CA 1
ATOM 7086 C C . ALA B 1 273 ? -12.031 -33.5 -24.109 1 96.19 273 ALA B C 1
ATOM 7088 O O . ALA B 1 273 ? -11.977 -34.375 -24.969 1 96.19 273 ALA B O 1
ATOM 7089 N N . LEU B 1 274 ? -11.055 -33.188 -23.391 1 95.62 274 LEU B N 1
ATOM 7090 C CA . LEU B 1 274 ? -9.781 -33.875 -23.469 1 95.62 274 LEU B CA 1
ATOM 7091 C C . LEU B 1 274 ? -9.945 -35.344 -23.031 1 95.62 274 LEU B C 1
ATOM 7093 O O . LEU B 1 274 ? -9.305 -36.25 -23.578 1 95.62 274 LEU B O 1
ATOM 7097 N N . GLU B 1 275 ? -10.742 -35.5 -21.969 1 94.75 275 GLU B N 1
ATOM 7098 C CA . GLU B 1 275 ? -11.008 -36.875 -21.5 1 94.75 275 GLU B CA 1
ATOM 7099 C C . GLU B 1 275 ? -11.703 -37.688 -22.578 1 94.75 275 GLU B C 1
ATOM 7101 O O . GLU B 1 275 ? -11.336 -38.844 -22.812 1 94.75 275 GLU B O 1
ATOM 7106 N N . GLN B 1 276 ? -12.688 -37.094 -23.188 1 95.81 276 GLN B N 1
ATOM 7107 C CA . GLN B 1 276 ? -13.398 -37.781 -24.266 1 95.81 276 GLN B CA 1
ATOM 7108 C C . GLN B 1 276 ? -12.477 -38.062 -25.438 1 95.81 276 GLN B C 1
ATOM 7110 O O . GLN B 1 276 ? -12.523 -39.156 -26.031 1 95.81 276 GLN B O 1
ATOM 7115 N N . PHE B 1 277 ? -11.68 -37.094 -25.75 1 96.31 277 PHE B N 1
ATOM 7116 C CA . PHE B 1 277 ? -10.742 -37.25 -26.844 1 96.31 277 PHE B CA 1
ATOM 7117 C C . PHE B 1 277 ? -9.734 -38.344 -26.562 1 96.31 277 PHE B C 1
ATOM 7119 O O . PHE B 1 277 ? -9.414 -39.156 -27.438 1 96.31 277 PHE B O 1
ATOM 7126 N N . LYS B 1 278 ? -9.227 -38.375 -25.391 1 95.25 278 LYS B N 1
ATOM 7127 C CA . LYS B 1 278 ? -8.297 -39.406 -24.953 1 95.25 278 LYS B CA 1
ATOM 7128 C C . LYS B 1 278 ? -8.93 -40.781 -25.062 1 95.25 278 LYS B C 1
ATOM 7130 O O . LYS B 1 278 ? -8.281 -41.75 -25.516 1 95.25 278 LYS B O 1
ATOM 7135 N N . ASN B 1 279 ? -10.18 -40.938 -24.641 1 94.75 279 ASN B N 1
ATOM 7136 C CA . ASN B 1 279 ? -10.891 -42.188 -24.688 1 94.75 279 ASN B CA 1
ATOM 7137 C C . ASN B 1 279 ? -11.117 -42.656 -26.125 1 94.75 279 ASN B C 1
ATOM 7139 O O . ASN B 1 279 ? -11.102 -43.875 -26.391 1 94.75 279 ASN B O 1
ATOM 7143 N N . LYS B 1 280 ? -11.25 -41.75 -26.953 1 95.5 280 LYS B N 1
ATOM 7144 C CA . LYS B 1 280 ? -11.539 -42.062 -28.344 1 95.5 280 LYS B CA 1
ATOM 7145 C C . LYS B 1 280 ? -10.258 -42.281 -29.141 1 95.5 280 LYS B C 1
ATOM 7147 O O . LYS B 1 280 ? -10.188 -43.188 -29.969 1 95.5 280 LYS B O 1
ATOM 7152 N N . SER B 1 281 ? -9.25 -41.438 -28.906 1 95.69 281 SER B N 1
ATOM 7153 C CA . SER B 1 281 ? -8.094 -41.406 -29.781 1 95.69 281 SER B CA 1
ATOM 7154 C C . SER B 1 281 ? -6.844 -41.938 -29.078 1 95.69 281 SER B C 1
ATOM 7156 O O . SER B 1 281 ? -5.82 -42.188 -29.703 1 95.69 281 SER B O 1
ATOM 7158 N N . GLY B 1 282 ? -6.867 -42.031 -27.766 1 94.81 282 GLY B N 1
ATOM 7159 C CA . GLY B 1 282 ? -5.738 -42.531 -27 1 94.81 282 GLY B CA 1
ATOM 7160 C C . GLY B 1 282 ? -4.953 -41.438 -26.297 1 94.81 282 GLY B C 1
ATOM 7161 O O . GLY B 1 282 ? -5.07 -40.281 -26.625 1 94.81 282 GLY B O 1
ATOM 7162 N N . MET B 1 283 ? -4.117 -41.906 -25.406 1 94 283 MET B N 1
ATOM 7163 C CA . MET B 1 283 ? -3.344 -41 -24.562 1 94 283 MET B CA 1
ATOM 7164 C C . MET B 1 283 ? -2.314 -40.25 -25.375 1 94 283 MET B C 1
ATOM 7166 O O . MET B 1 283 ? -2.141 -39.031 -25.188 1 94 283 MET B O 1
ATOM 7170 N N . ASP B 1 284 ? -1.642 -40.875 -26.219 1 93.62 284 ASP B N 1
ATOM 7171 C CA . ASP B 1 284 ? -0.593 -40.219 -27.016 1 93.62 284 ASP B CA 1
ATOM 7172 C C . ASP B 1 284 ? -1.176 -39.188 -27.953 1 93.62 284 ASP B C 1
ATOM 7174 O O . ASP B 1 284 ? -0.581 -38.125 -28.141 1 93.62 284 ASP B O 1
ATOM 7178 N N . ALA B 1 285 ? -2.295 -39.5 -28.516 1 94.81 285 ALA B N 1
ATOM 7179 C CA . ALA B 1 285 ? -2.975 -38.531 -29.375 1 94.81 285 ALA B CA 1
ATOM 7180 C C . ALA B 1 285 ? -3.387 -37.281 -28.594 1 94.81 285 ALA B C 1
ATOM 7182 O O . ALA B 1 285 ? -3.336 -36.156 -29.109 1 94.81 285 ALA B O 1
ATOM 7183 N N . ALA B 1 286 ? -3.818 -37.531 -27.438 1 95.31 286 ALA B N 1
ATOM 7184 C CA . ALA B 1 286 ? -4.215 -36.406 -26.578 1 95.31 286 ALA B CA 1
ATOM 7185 C C . ALA B 1 286 ? -3.021 -35.531 -26.25 1 95.31 286 ALA B C 1
ATOM 7187 O O . ALA B 1 286 ? -3.135 -34.312 -26.266 1 95.31 286 ALA B O 1
ATOM 7188 N N . LYS B 1 287 ? -1.928 -36.094 -25.922 1 94.25 287 LYS B N 1
ATOM 7189 C CA . LYS B 1 287 ? -0.715 -35.344 -25.625 1 94.25 287 LYS B CA 1
ATOM 7190 C C . LYS B 1 287 ? -0.254 -34.562 -26.844 1 94.25 287 LYS B C 1
ATOM 7192 O O . LYS B 1 287 ? 0.194 -33.406 -26.703 1 94.25 287 LYS B O 1
ATOM 7197 N N . ASP B 1 288 ? -0.364 -35.188 -27.953 1 93.88 288 ASP B N 1
ATOM 7198 C CA . ASP B 1 288 ? 0.003 -34.5 -29.188 1 93.88 288 ASP B CA 1
ATOM 7199 C C . ASP B 1 288 ? -0.895 -33.281 -29.422 1 93.88 288 ASP B C 1
ATOM 7201 O O . ASP B 1 288 ? -0.429 -32.25 -29.891 1 93.88 288 ASP B O 1
ATOM 7205 N N . GLU B 1 289 ? -2.141 -33.5 -29.188 1 94.38 289 GLU B N 1
ATOM 7206 C CA . GLU B 1 289 ? -3.082 -32.375 -29.344 1 94.38 289 GLU B CA 1
ATOM 7207 C C . GLU B 1 289 ? -2.748 -31.25 -28.391 1 94.38 289 GLU B C 1
ATOM 7209 O O . GLU B 1 289 ? -2.889 -30.078 -28.75 1 94.38 289 GLU B O 1
ATOM 7214 N N . ILE B 1 290 ? -2.375 -31.625 -27.234 1 93.88 290 ILE B N 1
ATOM 7215 C CA . ILE B 1 290 ? -2.031 -30.625 -26.234 1 93.88 290 ILE B CA 1
ATOM 7216 C C . ILE B 1 290 ? -0.831 -29.797 -26.703 1 93.88 290 ILE B C 1
ATOM 7218 O O . ILE B 1 290 ? -0.779 -28.594 -26.5 1 93.88 290 ILE B O 1
ATOM 7222 N N . VAL B 1 291 ? 0.152 -30.453 -27.234 1 93.56 291 VAL B N 1
ATOM 7223 C CA . VAL B 1 291 ? 1.295 -29.734 -27.797 1 93.56 291 VAL B CA 1
ATOM 7224 C C . VAL B 1 291 ? 0.814 -28.719 -28.828 1 93.56 291 VAL B C 1
ATOM 7226 O O . VAL B 1 291 ? 1.33 -27.594 -28.891 1 93.56 291 VAL B O 1
ATOM 7229 N N . ARG B 1 292 ? -0.183 -29.062 -29.578 1 93.94 292 ARG B N 1
ATOM 7230 C CA . ARG B 1 292 ? -0.734 -28.156 -30.594 1 93.94 292 ARG B CA 1
ATOM 7231 C C . ARG B 1 292 ? -1.438 -26.969 -29.953 1 93.94 292 ARG B C 1
ATOM 7233 O O . ARG B 1 292 ? -1.477 -25.875 -30.531 1 93.94 292 ARG B O 1
ATOM 7240 N N . PHE B 1 293 ? -2.016 -27.234 -28.766 1 94.88 293 PHE B N 1
ATOM 7241 C CA . PHE B 1 293 ? -2.631 -26.125 -28.031 1 94.88 293 PHE B CA 1
ATOM 7242 C C . PHE B 1 293 ? -1.626 -25 -27.812 1 94.88 293 PHE B C 1
ATOM 7244 O O . PHE B 1 293 ? -1.997 -23.828 -27.781 1 94.88 293 PHE B O 1
ATOM 7251 N N . PHE B 1 294 ? -0.356 -25.359 -27.641 1 93.5 294 PHE B N 1
ATOM 7252 C CA . PHE B 1 294 ? 0.678 -24.406 -27.266 1 93.5 294 PHE B CA 1
ATOM 7253 C C . PHE B 1 294 ? 1.405 -23.891 -28.5 1 93.5 294 PHE B C 1
ATOM 7255 O O . PHE B 1 294 ? 2.061 -22.844 -28.469 1 93.5 294 PHE B O 1
ATOM 7262 N N . THR B 1 295 ? 1.266 -24.578 -29.656 1 92.5 295 THR B N 1
ATOM 7263 C CA . THR B 1 295 ? 2.156 -24.266 -30.766 1 92.5 295 THR B CA 1
ATOM 7264 C C . THR B 1 295 ? 1.357 -23.828 -31.984 1 92.5 295 THR B C 1
ATOM 7266 O O . THR B 1 295 ? 1.863 -23.078 -32.844 1 92.5 295 THR B O 1
ATOM 7269 N N . GLU B 1 296 ? 0.105 -24.25 -32.062 1 93.5 296 GLU B N 1
ATOM 7270 C CA . GLU B 1 296 ? -0.63 -24.016 -33.281 1 93.5 296 GLU B CA 1
ATOM 7271 C C . GLU B 1 296 ? -1.982 -23.359 -33 1 93.5 296 GLU B C 1
ATOM 7273 O O . GLU B 1 296 ? -2.395 -22.453 -33.719 1 93.5 296 GLU B O 1
ATOM 7278 N N . TYR B 1 297 ? -2.662 -23.812 -31.984 1 94.75 297 TYR B N 1
ATOM 7279 C CA . TYR B 1 297 ? -4.039 -23.406 -31.734 1 94.75 297 TYR B CA 1
ATOM 7280 C C . TYR B 1 297 ? -4.098 -21.969 -31.25 1 94.75 297 TYR B C 1
ATOM 7282 O O . TYR B 1 297 ? -3.219 -21.516 -30.516 1 94.75 297 TYR B O 1
ATOM 7290 N N . ASP B 1 298 ? -5.074 -21.281 -31.703 1 93.88 298 ASP B N 1
ATOM 7291 C CA . ASP B 1 298 ? -5.508 -20.031 -31.062 1 93.88 298 ASP B CA 1
ATOM 7292 C C . ASP B 1 298 ? -6.785 -20.25 -30.25 1 93.88 298 ASP B C 1
ATOM 7294 O O . ASP B 1 298 ? -7.211 -21.391 -30.047 1 93.88 298 ASP B O 1
ATOM 7298 N N . ASP B 1 299 ? -7.379 -19.25 -29.688 1 93.31 299 ASP B N 1
ATOM 7299 C CA . ASP B 1 299 ? -8.547 -19.375 -28.828 1 93.31 299 ASP B CA 1
ATOM 7300 C C . ASP B 1 299 ? -9.719 -20 -29.578 1 93.31 299 ASP B C 1
ATOM 7302 O O . ASP B 1 299 ? -10.438 -20.844 -29.031 1 93.31 299 ASP B O 1
ATOM 7306 N N . GLY B 1 300 ? -9.875 -19.562 -30.812 1 89.94 300 GLY B N 1
ATOM 7307 C CA . GLY B 1 300 ? -10.93 -20.141 -31.625 1 89.94 300 GLY B CA 1
ATOM 7308 C C . GLY B 1 300 ? -10.75 -21.625 -31.875 1 89.94 300 GLY B C 1
ATOM 7309 O O . GLY B 1 300 ? -11.719 -22.391 -31.844 1 89.94 300 GLY B O 1
ATOM 7310 N N . ASP B 1 301 ? -9.547 -22.016 -32.188 1 94.19 301 ASP B N 1
ATOM 7311 C CA . ASP B 1 301 ? -9.234 -23.422 -32.438 1 94.19 301 ASP B CA 1
ATOM 7312 C C . ASP B 1 301 ? -9.531 -24.266 -31.203 1 94.19 301 ASP B C 1
ATOM 7314 O O . ASP B 1 301 ? -10.047 -25.391 -31.312 1 94.19 301 ASP B O 1
ATOM 7318 N N . LEU B 1 302 ? -9.172 -23.766 -30.062 1 95 302 LEU B N 1
ATOM 7319 C CA . LEU B 1 302 ? -9.391 -24.516 -28.828 1 95 302 LEU B CA 1
ATOM 7320 C C . LEU B 1 302 ? -10.883 -24.688 -28.562 1 95 302 LEU B C 1
ATOM 7322 O O . LEU B 1 302 ? -11.32 -25.766 -28.141 1 95 302 LEU B O 1
ATOM 7326 N N . LEU B 1 303 ? -11.633 -23.625 -28.75 1 93.44 303 LEU B N 1
ATOM 7327 C CA . LEU B 1 303 ? -13.078 -23.703 -28.562 1 93.44 303 LEU B CA 1
ATOM 7328 C C . LEU B 1 303 ? -13.695 -24.719 -29.516 1 93.44 303 LEU B C 1
ATOM 7330 O O . LEU B 1 303 ? -14.609 -25.453 -29.141 1 93.44 303 LEU B O 1
ATOM 7334 N N . ASN B 1 304 ? -13.172 -24.75 -30.719 1 93.38 304 ASN B N 1
ATOM 7335 C CA . ASN B 1 304 ? -13.648 -25.734 -31.688 1 93.38 304 ASN B CA 1
ATOM 7336 C C . ASN B 1 304 ? -13.305 -27.156 -31.25 1 93.38 304 ASN B C 1
ATOM 7338 O O . ASN B 1 304 ? -14.094 -28.078 -31.453 1 93.38 304 ASN B O 1
ATOM 7342 N N . PHE B 1 305 ? -12.141 -27.344 -30.812 1 95.94 305 PHE B N 1
ATOM 7343 C CA . PHE B 1 305 ? -11.758 -28.641 -30.281 1 95.94 305 PHE B CA 1
ATOM 7344 C C . PHE B 1 305 ? -12.719 -29.078 -29.188 1 95.94 305 PHE B C 1
ATOM 7346 O O . PHE B 1 305 ? -13.156 -30.234 -29.172 1 95.94 305 PHE B O 1
ATOM 7353 N N . ILE B 1 306 ? -13.07 -28.203 -28.234 1 95.88 306 ILE B N 1
ATOM 7354 C CA . ILE B 1 306 ? -13.984 -28.516 -27.141 1 95.88 306 ILE B CA 1
ATOM 7355 C C . ILE B 1 306 ? -15.359 -28.875 -27.703 1 95.88 306 ILE B C 1
ATOM 7357 O O . ILE B 1 306 ? -15.961 -29.875 -27.312 1 95.88 306 ILE B O 1
ATOM 7361 N N . ARG B 1 307 ? -15.773 -28.109 -28.641 1 94.5 307 ARG B N 1
ATOM 7362 C CA . ARG B 1 307 ? -17.094 -28.328 -29.234 1 94.5 307 ARG B CA 1
ATOM 7363 C C . ARG B 1 307 ? -17.172 -29.688 -29.906 1 94.5 307 ARG B C 1
ATOM 7365 O O . ARG B 1 307 ? -18.234 -30.328 -29.906 1 94.5 307 ARG B O 1
ATOM 7372 N N . SER B 1 308 ? -16.141 -30.125 -30.484 1 96.12 308 SER B N 1
ATOM 7373 C CA . SER B 1 308 ? -16.125 -31.344 -31.266 1 96.12 308 SER B CA 1
ATOM 7374 C C . SER B 1 308 ? -15.992 -32.562 -30.375 1 96.12 308 SER B C 1
ATOM 7376 O O . SER B 1 308 ? -16.312 -33.688 -30.797 1 96.12 308 SER B O 1
ATOM 7378 N N . ASN B 1 309 ? -15.516 -32.375 -29.219 1 96.25 309 ASN B N 1
ATOM 7379 C CA . ASN B 1 309 ? -15.148 -33.562 -28.469 1 96.25 309 ASN B CA 1
ATOM 7380 C C . ASN B 1 309 ? -15.852 -33.625 -27.109 1 96.25 309 ASN B C 1
ATOM 7382 O O . ASN B 1 309 ? -15.914 -34.656 -26.484 1 96.25 309 ASN B O 1
ATOM 7386 N N . ALA B 1 310 ? -16.391 -32.594 -26.641 1 94.69 310 ALA B N 1
ATOM 7387 C CA . ALA B 1 310 ? -16.938 -32.5 -25.297 1 94.69 310 ALA B CA 1
ATOM 7388 C C . ALA B 1 310 ? -18.266 -33.25 -25.188 1 94.69 310 ALA B C 1
ATOM 7390 O O . ALA B 1 310 ? -18.938 -33.5 -26.203 1 94.69 310 ALA B O 1
ATOM 7391 N N . SER B 1 311 ? -18.641 -33.625 -23.984 1 95.12 311 SER B N 1
ATOM 7392 C CA . SER B 1 311 ? -19.938 -34.188 -23.703 1 95.12 311 SER B CA 1
ATOM 7393 C C . SER B 1 311 ? -21.047 -33.156 -23.812 1 95.12 311 SER B C 1
ATOM 7395 O O . SER B 1 311 ? -20.781 -31.969 -23.922 1 95.12 311 SER B O 1
ATOM 7397 N N . GLU B 1 312 ? -22.219 -33.688 -23.719 1 93.56 312 GLU B N 1
ATOM 7398 C CA . GLU B 1 312 ? -23.375 -32.812 -23.844 1 93.56 312 GLU B CA 1
ATOM 7399 C C . GLU B 1 312 ? -23.406 -31.781 -22.703 1 93.56 312 GLU B C 1
ATOM 7401 O O . GLU B 1 312 ? -23.734 -30.609 -22.922 1 93.56 312 GLU B O 1
ATOM 7406 N N . LYS B 1 313 ? -23.078 -32.219 -21.578 1 90 313 LYS B N 1
ATOM 7407 C CA . LYS B 1 313 ? -23.078 -31.344 -20.422 1 90 313 LYS B CA 1
ATOM 7408 C C . LYS B 1 313 ? -22.078 -30.203 -20.594 1 90 313 LYS B C 1
ATOM 7410 O O . LYS B 1 313 ? -22.375 -29.062 -20.266 1 90 313 LYS B O 1
ATOM 7415 N N . SER B 1 314 ? -20.969 -30.547 -21.078 1 93.38 314 SER B N 1
ATOM 7416 C CA . SER B 1 314 ? -19.906 -29.562 -21.25 1 93.38 314 SER B CA 1
ATOM 7417 C C . SER B 1 314 ? -20.188 -28.641 -22.438 1 93.38 314 SER B C 1
ATOM 7419 O O . SER B 1 314 ? -19.766 -27.484 -22.438 1 93.38 314 SER B O 1
ATOM 7421 N N . LEU B 1 315 ? -20.891 -29.156 -23.391 1 94.94 315 LEU B N 1
ATOM 7422 C CA . LEU B 1 315 ? -21.312 -28.312 -24.5 1 94.94 315 LEU B CA 1
ATOM 7423 C C . LEU B 1 315 ? -22.266 -27.203 -24.031 1 94.94 315 LEU B C 1
ATOM 7425 O O . LEU B 1 315 ? -22.234 -26.094 -24.547 1 94.94 315 LEU B O 1
ATOM 7429 N N . ILE B 1 316 ? -23.016 -27.547 -23.078 1 92.88 316 ILE B N 1
ATOM 7430 C CA . ILE B 1 316 ? -23.922 -26.562 -22.5 1 92.88 316 ILE B CA 1
ATOM 7431 C C . ILE B 1 316 ? -23.109 -25.469 -21.812 1 92.88 316 ILE B C 1
ATOM 7433 O O . ILE B 1 316 ? -23.453 -24.281 -21.891 1 92.88 316 ILE B O 1
ATOM 7437 N N . LEU B 1 317 ? -22.078 -25.875 -21.141 1 93.5 317 LEU B N 1
ATOM 7438 C CA . LEU B 1 317 ? -21.219 -24.891 -20.5 1 93.5 317 LEU B CA 1
ATOM 7439 C C . LEU B 1 317 ? -20.609 -23.953 -21.531 1 93.5 317 LEU B C 1
ATOM 7441 O O . LEU B 1 317 ? -20.547 -22.734 -21.312 1 93.5 317 LEU B O 1
ATOM 7445 N N . LEU B 1 318 ? -20.172 -24.516 -22.609 1 93.56 318 LEU B N 1
ATOM 7446 C CA . LEU B 1 318 ? -19.562 -23.719 -23.656 1 93.56 318 LEU B CA 1
ATOM 7447 C C . LEU B 1 318 ? -20.594 -22.766 -24.281 1 93.56 318 LEU B C 1
ATOM 7449 O O . LEU B 1 318 ? -20.266 -21.625 -24.609 1 93.56 318 LEU B O 1
ATOM 7453 N N . ASP B 1 319 ? -21.781 -23.234 -24.469 1 92.12 319 ASP B N 1
ATOM 7454 C CA . ASP B 1 319 ? -22.844 -22.406 -25.031 1 92.12 319 ASP B CA 1
ATOM 7455 C C . ASP B 1 319 ? -23.203 -21.266 -24.078 1 92.12 319 ASP B C 1
ATOM 7457 O O . ASP B 1 319 ? -23.469 -20.141 -24.516 1 92.12 319 ASP B O 1
ATOM 7461 N N . ASN B 1 320 ? -23.234 -21.609 -22.844 1 92.38 320 ASN B N 1
ATOM 7462 C CA . ASN B 1 320 ? -23.5 -20.578 -21.844 1 92.38 320 ASN B CA 1
ATOM 7463 C C . ASN B 1 320 ? -22.422 -19.484 -21.875 1 92.38 320 ASN B C 1
ATOM 7465 O O . ASN B 1 320 ? -22.719 -18.312 -21.734 1 92.38 320 ASN B O 1
ATOM 7469 N N . LEU B 1 321 ? -21.203 -19.922 -22.047 1 89.81 321 LEU B N 1
ATOM 7470 C CA . LEU B 1 321 ? -20.109 -18.969 -22.141 1 89.81 321 LEU B CA 1
ATOM 7471 C C . LEU B 1 321 ? -20.266 -18.078 -23.375 1 89.81 321 LEU B C 1
ATOM 7473 O O . LEU B 1 321 ? -20.078 -16.875 -23.281 1 89.81 321 LEU B O 1
ATOM 7477 N N . ARG B 1 322 ? -20.609 -18.688 -24.406 1 86.38 322 ARG B N 1
ATOM 7478 C CA . ARG B 1 322 ? -20.766 -17.969 -25.672 1 86.38 322 ARG B CA 1
ATOM 7479 C C . ARG B 1 322 ? -21.906 -16.953 -25.594 1 86.38 322 ARG B C 1
ATOM 7481 O O . ARG B 1 322 ? -21.828 -15.875 -26.156 1 86.38 322 ARG B O 1
ATOM 7488 N N . GLU B 1 323 ? -22.922 -17.281 -24.828 1 85.62 323 GLU B N 1
ATOM 7489 C CA . GLU B 1 323 ? -24.109 -16.453 -24.734 1 85.62 323 GLU B CA 1
ATOM 7490 C C . GLU B 1 323 ? -24.016 -15.469 -23.578 1 85.62 323 GLU B C 1
ATOM 7492 O O . GLU B 1 323 ? -24.922 -14.664 -23.359 1 85.62 323 GLU B O 1
ATOM 7497 N N . GLY B 1 324 ? -23.016 -15.578 -22.875 1 84.94 324 GLY B N 1
ATOM 7498 C CA . GLY B 1 324 ? -22.812 -14.664 -21.766 1 84.94 324 GLY B CA 1
ATOM 7499 C C . GLY B 1 324 ? -23.625 -15.047 -20.531 1 84.94 324 GLY B C 1
ATOM 7500 O O . GLY B 1 324 ? -23.859 -14.219 -19.656 1 84.94 324 GLY B O 1
ATOM 7501 N N . ARG B 1 325 ? -24.109 -16.266 -20.484 1 87.38 325 ARG B N 1
ATOM 7502 C CA . ARG B 1 325 ? -24.844 -16.766 -19.328 1 87.38 325 ARG B CA 1
ATOM 7503 C C . ARG B 1 325 ? -23.906 -17.438 -18.328 1 87.38 325 ARG B C 1
ATOM 7505 O O . ARG B 1 325 ? -23.938 -18.656 -18.156 1 87.38 325 ARG B O 1
ATOM 7512 N N . LEU B 1 326 ? -23.156 -16.562 -17.641 1 92.25 326 LEU B N 1
ATOM 7513 C CA . LEU B 1 326 ? -22.156 -17.078 -16.719 1 92.25 326 LEU B CA 1
ATOM 7514 C C . LEU B 1 326 ? -22.797 -17.578 -15.43 1 92.25 326 LEU B C 1
ATOM 7516 O O . LEU B 1 326 ? -23.812 -17.016 -14.984 1 92.25 326 LEU B O 1
ATOM 7520 N N . TYR B 1 327 ? -22.188 -18.578 -14.945 1 92.75 327 TYR B N 1
ATOM 7521 C CA . TYR B 1 327 ? -22.641 -19.062 -13.641 1 92.75 327 TYR B CA 1
ATOM 7522 C C . TYR B 1 327 ? -22.453 -18 -12.57 1 92.75 327 TYR B C 1
ATOM 7524 O O . TYR B 1 327 ? -21.562 -17.156 -12.672 1 92.75 327 TYR B O 1
ATOM 7532 N N . GLU B 1 328 ? -23.297 -18 -11.586 1 90.56 328 GLU B N 1
ATOM 7533 C CA . GLU B 1 328 ? -23.266 -17.016 -10.508 1 90.56 328 GLU B CA 1
ATOM 7534 C C . GLU B 1 328 ? -22.75 -17.656 -9.211 1 90.56 328 GLU B C 1
ATOM 7536 O O . GLU B 1 328 ? -23.016 -18.828 -8.938 1 90.56 328 GLU B O 1
ATOM 7541 N N . PRO B 1 329 ? -21.969 -16.828 -8.484 1 89.19 329 PRO B N 1
ATOM 7542 C CA . PRO B 1 329 ? -21.5 -17.359 -7.207 1 89.19 329 PRO B CA 1
ATOM 7543 C C . PRO B 1 329 ? -22.641 -17.578 -6.203 1 89.19 329 PRO B C 1
ATOM 7545 O O . PRO B 1 329 ? -23.438 -16.672 -5.977 1 89.19 329 PRO B O 1
ATOM 7548 N N . VAL B 1 330 ? -22.766 -18.719 -5.68 1 88.69 330 VAL B N 1
ATOM 7549 C CA . VAL B 1 330 ? -23.812 -19.031 -4.707 1 88.69 330 VAL B CA 1
ATOM 7550 C C . VAL B 1 330 ? -23.203 -19.062 -3.303 1 88.69 330 VAL B C 1
ATOM 7552 O O . VAL B 1 330 ? -23.922 -18.891 -2.312 1 88.69 330 VAL B O 1
ATOM 7555 N N . ALA B 1 331 ? -21.953 -19.375 -3.23 1 87.44 331 ALA B N 1
ATOM 7556 C CA . ALA B 1 331 ? -21.234 -19.391 -1.963 1 87.44 331 ALA B CA 1
ATOM 7557 C C . ALA B 1 331 ? -19.766 -19.047 -2.174 1 87.44 331 ALA B C 1
ATOM 7559 O O . ALA B 1 331 ? -19.141 -19.484 -3.152 1 87.44 331 ALA B O 1
ATOM 7560 N N . ARG B 1 332 ? -19.297 -18.234 -1.341 1 86.44 332 ARG B N 1
ATOM 7561 C CA . ARG B 1 332 ? -17.906 -17.828 -1.431 1 86.44 332 ARG B CA 1
ATOM 7562 C C . ARG B 1 332 ? -17.266 -17.781 -0.049 1 86.44 332 ARG B C 1
ATOM 7564 O O . ARG B 1 332 ? -17.781 -17.125 0.861 1 86.44 332 ARG B O 1
ATOM 7571 N N . LEU B 1 333 ? -16.219 -18.547 0.101 1 83.88 333 LEU B N 1
ATOM 7572 C CA . LEU B 1 333 ? -15.422 -18.5 1.325 1 83.88 333 LEU B CA 1
ATOM 7573 C C . LEU B 1 333 ? -14.125 -17.734 1.108 1 83.88 333 LEU B C 1
ATOM 7575 O O . LEU B 1 333 ? -13.391 -18 0.155 1 83.88 333 LEU B O 1
ATOM 7579 N N . SER B 1 334 ? -14.008 -16.75 2.004 1 78.88 334 SER B N 1
ATOM 7580 C CA . SER B 1 334 ? -12.766 -15.984 1.974 1 78.88 334 SER B CA 1
ATOM 7581 C C . SER B 1 334 ? -11.883 -16.312 3.178 1 78.88 334 SER B C 1
ATOM 7583 O O . SER B 1 334 ? -12.32 -17 4.102 1 78.88 334 SER B O 1
ATOM 7585 N N . GLN B 1 335 ? -10.703 -15.781 3.193 1 77.56 335 GLN B N 1
ATOM 7586 C CA . GLN B 1 335 ? -9.742 -16.062 4.254 1 77.56 335 GLN B CA 1
ATOM 7587 C C . GLN B 1 335 ? -10.25 -15.562 5.602 1 77.56 335 GLN B C 1
ATOM 7589 O O . GLN B 1 335 ? -9.867 -16.094 6.648 1 77.56 335 GLN B O 1
ATOM 7594 N N . LYS B 1 336 ? -11.102 -14.656 5.641 1 76.19 336 LYS B N 1
ATOM 7595 C CA . LYS B 1 336 ? -11.516 -14.016 6.883 1 76.19 336 LYS B CA 1
ATOM 7596 C C . LYS B 1 336 ? -12.516 -14.891 7.641 1 76.19 336 LYS B C 1
ATOM 7598 O O . LYS B 1 336 ? -12.719 -14.703 8.844 1 76.19 336 LYS B O 1
ATOM 7603 N N . ILE B 1 337 ? -13.102 -15.852 6.949 1 79.94 337 ILE B N 1
ATOM 7604 C CA . ILE B 1 337 ? -14.148 -16.625 7.613 1 79.94 337 ILE B CA 1
ATOM 7605 C C . ILE B 1 337 ? -13.695 -18.062 7.785 1 79.94 337 ILE B C 1
ATOM 7607 O O . ILE B 1 337 ? -14.484 -18.922 8.188 1 79.94 337 ILE B O 1
ATOM 7611 N N . LEU B 1 338 ? -12.5 -18.328 7.41 1 85.75 338 LEU B N 1
ATOM 7612 C CA . LEU B 1 338 ? -11.961 -19.688 7.543 1 85.75 338 LEU B CA 1
ATOM 7613 C C . LEU B 1 338 ? -10.992 -19.766 8.719 1 85.75 338 LEU B C 1
ATOM 7615 O O . LEU B 1 338 ? -10.234 -18.844 8.969 1 85.75 338 LEU B O 1
ATOM 7619 N N . ARG B 1 339 ? -11.062 -20.906 9.375 1 85.25 339 ARG B N 1
ATOM 7620 C CA . ARG B 1 339 ? -10.078 -21.156 10.422 1 85.25 339 ARG B CA 1
ATOM 7621 C C . ARG B 1 339 ? -8.68 -21.312 9.844 1 85.25 339 ARG B C 1
ATOM 7623 O O . ARG B 1 339 ? -8.508 -21.828 8.734 1 85.25 339 ARG B O 1
ATOM 7630 N N . PRO B 1 340 ? -7.68 -20.953 10.594 1 87.31 340 PRO B N 1
ATOM 7631 C CA . PRO B 1 340 ? -6.305 -21.016 10.094 1 87.31 340 PRO B CA 1
ATOM 7632 C C . PRO B 1 340 ? -5.922 -22.406 9.602 1 87.31 340 PRO B C 1
ATOM 7634 O O . PRO B 1 340 ? -5.238 -22.547 8.578 1 87.31 340 PRO B O 1
ATOM 7637 N N . SER B 1 341 ? -6.371 -23.422 10.281 1 87.69 341 SER B N 1
ATOM 7638 C CA . SER B 1 341 ? -6.035 -24.781 9.875 1 87.69 341 SER B CA 1
ATOM 7639 C C . SER B 1 341 ? -6.645 -25.109 8.516 1 87.69 341 SER B C 1
ATOM 7641 O O . SER B 1 341 ? -5.984 -25.719 7.66 1 87.69 341 SER B O 1
ATOM 7643 N N . THR B 1 342 ? -7.879 -24.688 8.375 1 89.44 342 THR B N 1
ATOM 7644 C CA . THR B 1 342 ? -8.562 -24.922 7.109 1 89.44 342 THR B CA 1
ATOM 7645 C C . THR B 1 342 ? -7.926 -24.109 5.992 1 89.44 342 THR B C 1
ATOM 7647 O O . THR B 1 342 ? -7.738 -24.609 4.879 1 89.44 342 THR B O 1
ATOM 7650 N N . ARG B 1 343 ? -7.586 -22.922 6.309 1 89.81 343 ARG B N 1
ATOM 7651 C CA . ARG B 1 343 ? -6.926 -22.062 5.332 1 89.81 343 ARG B CA 1
ATOM 7652 C C . ARG B 1 343 ? -5.605 -22.672 4.871 1 89.81 343 ARG B C 1
ATOM 7654 O O . ARG B 1 343 ? -5.297 -22.672 3.678 1 89.81 343 ARG B O 1
ATOM 7661 N N . MET B 1 344 ? -4.887 -23.109 5.836 1 90.69 344 MET B N 1
ATOM 7662 C CA . MET B 1 344 ? -3.582 -23.688 5.531 1 90.69 344 MET B CA 1
ATOM 7663 C C . MET B 1 344 ? -3.73 -24.922 4.641 1 90.69 344 MET B C 1
ATOM 7665 O O . MET B 1 344 ? -2.977 -25.094 3.682 1 90.69 344 MET B O 1
ATOM 7669 N N . SER B 1 345 ? -4.699 -25.719 4.949 1 90.44 345 SER B N 1
ATOM 7670 C CA . SER B 1 345 ? -4.953 -26.922 4.152 1 90.44 345 SER B CA 1
ATOM 7671 C C . SER B 1 345 ? -5.344 -26.547 2.723 1 90.44 345 SER B C 1
ATOM 7673 O O . SER B 1 345 ? -4.812 -27.125 1.769 1 90.44 345 SER B O 1
ATOM 7675 N N . LEU B 1 346 ? -6.215 -25.625 2.635 1 90.38 346 LEU B N 1
ATOM 7676 C CA . LEU B 1 346 ? -6.688 -25.203 1.321 1 90.38 346 LEU B CA 1
ATOM 7677 C C . LEU B 1 346 ? -5.551 -24.578 0.509 1 90.38 346 LEU B C 1
ATOM 7679 O O . LEU B 1 346 ? -5.453 -24.812 -0.699 1 90.38 346 LEU B O 1
ATOM 7683 N N . SER B 1 347 ? -4.762 -23.812 1.196 1 89.44 347 SER B N 1
ATOM 7684 C CA . SER B 1 347 ? -3.629 -23.188 0.522 1 89.44 347 SER B CA 1
ATOM 7685 C C . SER B 1 347 ? -2.662 -24.234 -0.025 1 89.44 347 SER B C 1
ATOM 7687 O O . SER B 1 347 ? -2.146 -24.078 -1.136 1 89.44 347 SER B O 1
ATOM 7689 N N . THR B 1 348 ? -2.449 -25.234 0.709 1 87.69 348 THR B N 1
ATOM 7690 C CA . THR B 1 348 ? -1.555 -26.312 0.289 1 87.69 348 THR B CA 1
ATOM 7691 C C . THR B 1 348 ? -2.17 -27.109 -0.855 1 87.69 348 THR B C 1
ATOM 7693 O O . THR B 1 348 ? -1.487 -27.438 -1.826 1 87.69 348 THR B O 1
ATOM 7696 N N . ILE B 1 349 ? -3.414 -27.359 -0.743 1 88.81 349 ILE B N 1
ATOM 7697 C CA . ILE B 1 349 ? -4.129 -28.125 -1.761 1 88.81 349 ILE B CA 1
ATOM 7698 C C . ILE B 1 349 ? -4.129 -27.359 -3.078 1 88.81 349 ILE B C 1
ATOM 7700 O O . ILE B 1 349 ? -3.92 -27.938 -4.145 1 88.81 349 ILE B O 1
ATOM 7704 N N . ALA B 1 350 ? -4.328 -26.109 -2.965 1 88.38 350 ALA B N 1
ATOM 7705 C CA . ALA B 1 350 ? -4.426 -25.266 -4.148 1 88.38 350 ALA B CA 1
ATOM 7706 C C . ALA B 1 350 ? -3.133 -25.297 -4.957 1 88.38 350 ALA B C 1
ATOM 7708 O O . ALA B 1 350 ? -3.145 -25.062 -6.168 1 88.38 350 ALA B O 1
ATOM 7709 N N . ARG B 1 351 ? -2.1 -25.625 -4.332 1 83.56 351 ARG B N 1
ATOM 7710 C CA . ARG B 1 351 ? -0.796 -25.594 -4.988 1 83.56 351 ARG B CA 1
ATOM 7711 C C . ARG B 1 351 ? -0.459 -26.969 -5.582 1 83.56 351 ARG B C 1
ATOM 7713 O O . ARG B 1 351 ? 0.557 -27.109 -6.262 1 83.56 351 ARG B O 1
ATOM 7720 N N . HIS B 1 352 ? -1.373 -27.891 -5.406 1 84.56 352 HIS B N 1
ATOM 7721 C CA . HIS B 1 352 ? -1.278 -29.234 -5.984 1 84.56 352 HIS B CA 1
ATOM 7722 C C . HIS B 1 352 ? -2.447 -29.5 -6.926 1 84.56 352 HIS B C 1
ATOM 7724 O O . HIS B 1 352 ? -3.543 -29.844 -6.473 1 84.56 352 HIS B O 1
ATOM 7730 N N . GLY B 1 353 ? -2.145 -29.625 -8.148 1 85.94 353 GLY B N 1
ATOM 7731 C CA . GLY B 1 353 ? -3.178 -29.719 -9.172 1 85.94 353 GLY B CA 1
ATOM 7732 C C . GLY B 1 353 ? -4.113 -30.891 -8.961 1 85.94 353 GLY B C 1
ATOM 7733 O O . GLY B 1 353 ? -5.336 -30.75 -9.016 1 85.94 353 GLY B O 1
ATOM 7734 N N . VAL B 1 354 ? -3.553 -32.031 -8.68 1 87.69 354 VAL B N 1
ATOM 7735 C CA . VAL B 1 354 ? -4.348 -33.25 -8.523 1 87.69 354 VAL B CA 1
ATOM 7736 C C . VAL B 1 354 ? -5.246 -33.125 -7.297 1 87.69 354 VAL B C 1
ATOM 7738 O O . VAL B 1 354 ? -6.426 -33.469 -7.344 1 87.69 354 VAL B O 1
ATOM 7741 N N . ALA B 1 355 ? -4.68 -32.625 -6.234 1 87.75 355 ALA B N 1
ATOM 7742 C CA . ALA B 1 355 ? -5.445 -32.469 -5.004 1 87.75 355 ALA B CA 1
ATOM 7743 C C . ALA B 1 355 ? -6.547 -31.422 -5.191 1 87.75 355 ALA B C 1
ATOM 7745 O O . ALA B 1 355 ? -7.641 -31.562 -4.641 1 87.75 355 ALA B O 1
ATOM 7746 N N . THR B 1 356 ? -6.266 -30.453 -5.91 1 90.81 356 THR B N 1
ATOM 7747 C CA . THR B 1 356 ? -7.25 -29.406 -6.18 1 90.81 356 THR B CA 1
ATOM 7748 C C . THR B 1 356 ? -8.438 -29.969 -6.957 1 90.81 356 THR B C 1
ATOM 7750 O O . THR B 1 356 ? -9.594 -29.703 -6.621 1 90.81 356 THR B O 1
ATOM 7753 N N . LYS B 1 357 ? -8.086 -30.734 -7.926 1 91.19 357 LYS B N 1
ATOM 7754 C CA . LYS B 1 357 ? -9.133 -31.375 -8.727 1 91.19 357 LYS B CA 1
ATOM 7755 C C . LYS B 1 357 ? -10.016 -32.25 -7.855 1 91.19 357 LYS B C 1
ATOM 7757 O O . LYS B 1 357 ? -11.242 -32.219 -7.969 1 91.19 357 LYS B O 1
ATOM 7762 N N . ARG B 1 358 ? -9.414 -33 -7.051 1 90.06 358 ARG B N 1
ATOM 7763 C CA . ARG B 1 358 ? -10.156 -33.906 -6.188 1 90.06 358 ARG B CA 1
ATOM 7764 C C . ARG B 1 358 ? -11.07 -33.156 -5.238 1 90.06 358 ARG B C 1
ATOM 7766 O O . ARG B 1 358 ? -12.219 -33.531 -5.02 1 90.06 358 ARG B O 1
ATOM 7773 N N . LEU B 1 359 ? -10.57 -32.125 -4.707 1 91.44 359 LEU B N 1
ATOM 7774 C CA . LEU B 1 359 ? -11.352 -31.297 -3.783 1 91.44 359 LEU B CA 1
ATOM 7775 C C . LEU B 1 359 ? -12.555 -30.688 -4.492 1 91.44 359 LEU B C 1
ATOM 7777 O O . LEU B 1 359 ? -13.688 -30.797 -4.012 1 91.44 359 LEU B O 1
ATOM 7781 N N . GLU B 1 360 ? -12.289 -30.062 -5.551 1 92.56 360 GLU B N 1
ATOM 7782 C CA . GLU B 1 360 ? -13.336 -29.375 -6.285 1 92.56 360 GLU B CA 1
ATOM 7783 C C . GLU B 1 360 ? -14.406 -30.344 -6.777 1 92.56 360 GLU B C 1
ATOM 7785 O O . GLU B 1 360 ? -15.602 -30.047 -6.707 1 92.56 360 GLU B O 1
ATOM 7790 N N . THR B 1 361 ? -13.953 -31.453 -7.25 1 90.25 361 THR B N 1
ATOM 7791 C CA . THR B 1 361 ? -14.883 -32.469 -7.754 1 90.25 361 THR B CA 1
ATOM 7792 C C . THR B 1 361 ? -15.758 -33 -6.625 1 90.25 361 THR B C 1
ATOM 7794 O O . THR B 1 361 ? -16.969 -33.156 -6.797 1 90.25 361 THR B O 1
ATOM 7797 N N . ARG B 1 362 ? -15.156 -33.281 -5.547 1 90.12 362 ARG B N 1
ATOM 7798 C CA . ARG B 1 362 ? -15.906 -33.812 -4.41 1 90.12 362 ARG B CA 1
ATOM 7799 C C . ARG B 1 362 ? -16.891 -32.75 -3.883 1 90.12 362 ARG B C 1
ATOM 7801 O O . ARG B 1 362 ? -18 -33.094 -3.482 1 90.12 362 ARG B O 1
ATOM 7808 N N . LEU B 1 363 ? -16.469 -31.594 -3.805 1 91.62 363 LEU B N 1
ATOM 7809 C CA . LEU B 1 363 ? -17.344 -30.516 -3.354 1 91.62 363 LEU B CA 1
ATOM 7810 C C . LEU B 1 363 ? -18.531 -30.344 -4.301 1 91.62 363 LEU B C 1
ATOM 7812 O O . LEU B 1 363 ? -19.656 -30.172 -3.859 1 91.62 363 LEU B O 1
ATOM 7816 N N . ALA B 1 364 ? -18.219 -30.359 -5.551 1 90.44 364 ALA B N 1
ATOM 7817 C CA . ALA B 1 364 ? -19.266 -30.219 -6.555 1 90.44 364 ALA B CA 1
ATOM 7818 C C . ALA B 1 364 ? -20.281 -31.344 -6.445 1 90.44 364 ALA B C 1
ATOM 7820 O O . ALA B 1 364 ? -21.484 -31.125 -6.613 1 90.44 364 ALA B O 1
ATOM 7821 N N . LYS B 1 365 ? -19.828 -32.469 -6.164 1 88.5 365 LYS B N 1
ATOM 7822 C CA . LYS B 1 365 ? -20.703 -33.656 -6.023 1 88.5 365 LYS B CA 1
ATOM 7823 C C . LYS B 1 365 ? -21.578 -33.531 -4.789 1 88.5 365 LYS B C 1
ATOM 7825 O O . LYS B 1 365 ? -22.781 -33.812 -4.844 1 88.5 365 LYS B O 1
ATOM 7830 N N . GLU B 1 366 ? -21.016 -33.156 -3.732 1 88.38 366 GLU B N 1
ATOM 7831 C CA . GLU B 1 366 ? -21.75 -33.062 -2.467 1 88.38 366 GLU B CA 1
ATOM 7832 C C . GLU B 1 366 ? -22.75 -31.922 -2.477 1 88.38 366 GLU B C 1
ATOM 7834 O O . GLU B 1 366 ? -23.812 -32 -1.87 1 88.38 366 GLU B O 1
ATOM 7839 N N . LEU B 1 367 ? -22.406 -30.844 -3.057 1 87.62 367 LEU B N 1
ATOM 7840 C CA . LEU B 1 367 ? -23.297 -29.688 -3.088 1 87.62 367 LEU B CA 1
ATOM 7841 C C . LEU B 1 367 ? -24.344 -29.828 -4.184 1 87.62 367 LEU B C 1
ATOM 7843 O O . LEU B 1 367 ? -25.422 -29.25 -4.086 1 87.62 367 LEU B O 1
ATOM 7847 N N . GLY B 1 368 ? -24.047 -30.5 -5.172 1 84.19 368 GLY B N 1
ATOM 7848 C CA . GLY B 1 368 ? -24.969 -30.75 -6.273 1 84.19 368 GLY B CA 1
ATOM 7849 C C . GLY B 1 368 ? -25.062 -29.578 -7.238 1 84.19 368 GLY B C 1
ATOM 7850 O O . GLY B 1 368 ? -25.297 -28.453 -6.82 1 84.19 368 GLY B O 1
ATOM 7851 N N . ASP B 1 369 ? -24.875 -29.844 -8.508 1 82.75 369 ASP B N 1
ATOM 7852 C CA . ASP B 1 369 ? -25.109 -28.953 -9.641 1 82.75 369 ASP B CA 1
ATOM 7853 C C . ASP B 1 369 ? -24.328 -27.641 -9.484 1 82.75 369 ASP B C 1
ATOM 7855 O O . ASP B 1 369 ? -24.891 -26.562 -9.641 1 82.75 369 ASP B O 1
ATOM 7859 N N . VAL B 1 370 ? -23.156 -27.719 -8.984 1 90.62 370 VAL B N 1
ATOM 7860 C CA . VAL B 1 370 ? -22.328 -26.516 -8.859 1 90.62 370 VAL B CA 1
ATOM 7861 C C . VAL B 1 370 ? -20.938 -26.797 -9.422 1 90.62 370 VAL B C 1
ATOM 7863 O O . VAL B 1 370 ? -20.547 -27.953 -9.578 1 90.62 370 VAL B O 1
ATOM 7866 N N . LEU B 1 371 ? -20.328 -25.812 -9.875 1 92.81 371 LEU B N 1
ATOM 7867 C CA . LEU B 1 371 ? -18.891 -25.812 -10.156 1 92.81 371 LEU B CA 1
ATOM 7868 C C . LEU B 1 371 ? -18.109 -25.141 -9.023 1 92.81 371 LEU B C 1
ATOM 7870 O O . LEU B 1 371 ? -18.609 -24.203 -8.398 1 92.81 371 LEU B O 1
ATOM 7874 N N . VAL B 1 372 ? -17.031 -25.688 -8.68 1 92.88 372 VAL B N 1
ATOM 7875 C CA . VAL B 1 372 ? -16.25 -25.156 -7.566 1 92.88 372 VAL B CA 1
ATOM 7876 C C . VAL B 1 372 ? -14.867 -24.734 -8.055 1 92.88 372 VAL B C 1
ATOM 7878 O O . VAL B 1 372 ? -14.273 -25.406 -8.906 1 92.88 372 VAL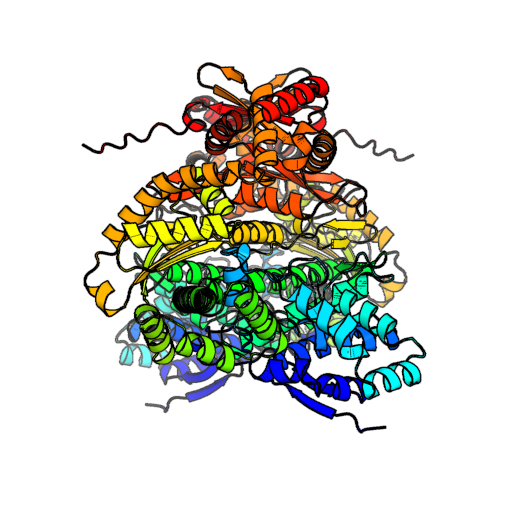 B O 1
ATOM 7881 N N . ASP B 1 373 ? -14.422 -23.625 -7.566 1 92.06 373 ASP B N 1
ATOM 7882 C CA . ASP B 1 373 ? -13.094 -23.109 -7.906 1 92.06 373 ASP B CA 1
ATOM 7883 C C . ASP B 1 373 ? -12.336 -22.703 -6.652 1 92.06 373 ASP B C 1
ATOM 7885 O O . ASP B 1 373 ? -12.812 -21.875 -5.875 1 92.06 373 ASP B O 1
ATOM 7889 N N . LEU B 1 374 ? -11.211 -23.312 -6.43 1 90 374 LEU B N 1
ATOM 7890 C CA . LEU B 1 374 ? -10.281 -22.906 -5.375 1 90 374 LEU B CA 1
ATOM 7891 C C . LEU B 1 374 ? -9.102 -22.141 -5.957 1 90 374 LEU B C 1
ATOM 7893 O O . LEU B 1 374 ? -8.352 -22.672 -6.777 1 90 374 LEU B O 1
ATOM 7897 N N . THR B 1 375 ? -9.008 -20.875 -5.555 1 85.56 375 THR B N 1
ATOM 7898 C CA . THR B 1 375 ? -7.953 -20.031 -6.098 1 85.56 375 THR B CA 1
ATOM 7899 C C . THR B 1 375 ? -7.152 -19.375 -4.973 1 85.56 375 THR B C 1
ATOM 7901 O O . THR B 1 375 ? -7.719 -18.938 -3.971 1 85.56 375 THR B O 1
ATOM 7904 N N . VAL B 1 376 ? -5.859 -19.359 -5.09 1 83.06 376 VAL B N 1
ATOM 7905 C CA . VAL B 1 376 ? -4.969 -18.688 -4.156 1 83.06 376 VAL B CA 1
ATOM 7906 C C . VAL B 1 376 ? -4.043 -17.734 -4.922 1 83.06 376 VAL B C 1
ATOM 7908 O O . VAL B 1 376 ? -3.773 -17.953 -6.105 1 83.06 376 VAL B O 1
ATOM 7911 N N . ALA B 1 377 ? -3.74 -16.625 -4.242 1 73.12 377 ALA B N 1
ATOM 7912 C CA . ALA B 1 377 ? -2.848 -15.664 -4.879 1 73.12 377 ALA B CA 1
ATOM 7913 C C . ALA B 1 377 ? -1.419 -16.203 -4.945 1 73.12 377 ALA B C 1
ATOM 7915 O O . ALA B 1 377 ? -0.997 -16.969 -4.078 1 73.12 377 ALA B O 1
ATOM 7916 N N . SER B 1 378 ? -0.809 -15.875 -6.145 1 65.06 378 SER B N 1
ATOM 7917 C CA . SER B 1 378 ? 0.601 -16.203 -6.332 1 65.06 378 SER B CA 1
ATOM 7918 C C . SER B 1 378 ? 1.403 -14.977 -6.742 1 65.06 378 SER B C 1
ATOM 7920 O O . SER B 1 378 ? 0.831 -13.93 -7.055 1 65.06 378 SER B O 1
ATOM 7922 N N . GLY B 1 379 ? 2.764 -14.969 -6.551 1 60.41 379 GLY B N 1
ATOM 7923 C CA . GLY B 1 379 ? 3.645 -13.984 -7.156 1 60.41 379 GLY B CA 1
ATOM 7924 C C . GLY B 1 379 ? 4.09 -12.906 -6.188 1 60.41 379 GLY B C 1
ATOM 7925 O O . GLY B 1 379 ? 4.188 -11.734 -6.555 1 60.41 379 GLY B O 1
ATOM 7926 N N . VAL B 1 380 ? 4.281 -13.172 -5 1 62.44 380 VAL B N 1
ATOM 7927 C CA . VAL B 1 380 ? 4.852 -12.211 -4.055 1 62.44 380 VAL B CA 1
ATOM 7928 C C . VAL B 1 380 ? 6.27 -11.836 -4.488 1 62.44 380 VAL B C 1
ATOM 7930 O O . VAL B 1 380 ? 7.086 -12.711 -4.789 1 62.44 380 VAL B O 1
ATOM 7933 N N . PRO B 1 381 ? 6.465 -10.43 -4.824 1 60.53 381 PRO B N 1
ATOM 7934 C CA . PRO B 1 381 ? 7.844 -10.055 -5.145 1 60.53 381 PRO B CA 1
ATOM 7935 C C . PRO B 1 381 ? 8.812 -10.352 -4.008 1 60.53 381 PRO B C 1
ATOM 7937 O O . PRO B 1 381 ? 8.523 -10.047 -2.846 1 60.53 381 PRO B O 1
ATOM 7940 N N . LYS B 1 382 ? 9.828 -11.156 -4.105 1 62.47 382 LYS B N 1
ATOM 7941 C CA . LYS B 1 382 ? 10.555 -11.609 -2.924 1 62.47 382 LYS B CA 1
ATOM 7942 C C . LYS B 1 382 ? 12.016 -11.18 -2.975 1 62.47 382 LYS B C 1
ATOM 7944 O O . LYS B 1 382 ? 12.703 -11.172 -1.952 1 62.47 382 LYS B O 1
ATOM 7949 N N . SER B 1 383 ? 12.406 -10.633 -4.148 1 68.62 383 SER B N 1
ATOM 7950 C CA . SER B 1 383 ? 13.859 -10.523 -4.18 1 68.62 383 SER B CA 1
ATOM 7951 C C . SER B 1 383 ? 14.297 -9.156 -4.703 1 68.62 383 SER B C 1
ATOM 7953 O O . SER B 1 383 ? 15.469 -8.953 -5.023 1 68.62 383 SER B O 1
ATOM 7955 N N . MET B 1 384 ? 13.383 -8.328 -4.684 1 77.56 384 MET B N 1
ATOM 7956 C CA . MET B 1 384 ? 13.781 -7.016 -5.184 1 77.56 384 MET B CA 1
ATOM 7957 C C . MET B 1 384 ? 14.727 -6.328 -4.203 1 77.56 384 MET B C 1
ATOM 7959 O O . MET B 1 384 ? 14.508 -6.367 -2.992 1 77.56 384 MET B O 1
ATOM 7963 N N . ARG B 1 385 ? 15.781 -5.812 -4.777 1 82.31 385 ARG B N 1
ATOM 7964 C CA . ARG B 1 385 ? 16.797 -5.141 -3.963 1 82.31 385 ARG B CA 1
ATOM 7965 C C . ARG B 1 385 ? 16.766 -3.633 -4.191 1 82.31 385 ARG B C 1
ATOM 7967 O O . ARG B 1 385 ? 16.406 -3.168 -5.273 1 82.31 385 ARG B O 1
ATOM 7974 N N . ILE B 1 386 ? 17.125 -2.924 -3.178 1 80.38 386 ILE B N 1
ATOM 7975 C CA . ILE B 1 386 ? 17.219 -1.471 -3.268 1 80.38 386 ILE B CA 1
ATOM 7976 C C . ILE B 1 386 ? 18.625 -1.022 -2.84 1 80.38 386 ILE B C 1
ATOM 7978 O O . ILE B 1 386 ? 19.141 -1.476 -1.816 1 80.38 386 ILE B O 1
ATOM 7982 N N . ALA B 1 387 ? 19.141 -0.276 -3.73 1 79.81 387 ALA B N 1
ATOM 7983 C CA . ALA B 1 387 ? 20.453 0.283 -3.416 1 79.81 387 ALA B CA 1
ATOM 7984 C C . ALA B 1 387 ? 20.328 1.516 -2.525 1 79.81 387 ALA B C 1
ATOM 7986 O O . ALA B 1 387 ? 19.562 2.438 -2.836 1 79.81 387 ALA B O 1
ATOM 7987 N N . MET B 1 388 ? 20.781 1.423 -1.419 1 70.19 388 MET B N 1
ATOM 7988 C CA . MET B 1 388 ? 20.812 2.555 -0.499 1 70.19 388 MET B CA 1
ATOM 7989 C C . MET B 1 388 ? 22.25 2.943 -0.18 1 70.19 388 MET B C 1
ATOM 7991 O O . MET B 1 388 ? 22.875 2.365 0.715 1 70.19 388 MET B O 1
ATOM 7995 N N . ASP B 1 389 ? 22.75 4.004 -0.739 1 63.06 389 ASP B N 1
ATOM 7996 C CA . ASP B 1 389 ? 24.125 4.43 -0.598 1 63.06 389 ASP B CA 1
ATOM 7997 C C . ASP B 1 389 ? 25.094 3.287 -0.924 1 63.06 389 ASP B C 1
ATOM 7999 O O . ASP B 1 389 ? 25 2.672 -1.987 1 63.06 389 ASP B O 1
ATOM 8003 N N . ASP B 1 390 ? 25.891 2.916 0.01 1 63.78 390 ASP B N 1
ATOM 8004 C CA . ASP B 1 390 ? 26.922 1.919 -0.26 1 63.78 390 ASP B CA 1
ATOM 8005 C C . ASP B 1 390 ? 26.422 0.511 0.048 1 63.78 390 ASP B C 1
ATOM 8007 O O . ASP B 1 390 ? 27.141 -0.471 -0.172 1 63.78 390 ASP B O 1
ATOM 8011 N N . GLU B 1 391 ? 25.203 0.451 0.479 1 71.38 391 GLU B N 1
ATOM 8012 C CA . GLU B 1 391 ? 24.672 -0.868 0.794 1 71.38 391 GLU B CA 1
ATOM 8013 C C . GLU B 1 391 ? 23.344 -1.105 0.08 1 71.38 391 GLU B C 1
ATOM 8015 O O . GLU B 1 391 ? 22.766 -0.181 -0.501 1 71.38 391 GLU B O 1
ATOM 8020 N N . ASP B 1 392 ? 23.094 -2.393 -0.105 1 75.75 392 ASP B N 1
ATOM 8021 C CA . ASP B 1 392 ? 21.781 -2.709 -0.659 1 75.75 392 ASP B CA 1
ATOM 8022 C C . ASP B 1 392 ? 20.984 -3.598 0.292 1 75.75 392 ASP B C 1
ATOM 8024 O O . ASP B 1 392 ? 21.562 -4.266 1.155 1 75.75 392 ASP B O 1
ATOM 8028 N N . GLY B 1 393 ? 19.766 -3.381 0.373 1 78.38 393 GLY B N 1
ATOM 8029 C CA . GLY B 1 393 ? 18.844 -4.172 1.181 1 78.38 393 GLY B CA 1
ATOM 8030 C C . GLY B 1 393 ? 17.625 -4.645 0.412 1 78.38 393 GLY B C 1
ATOM 8031 O O . GLY B 1 393 ? 17.453 -4.289 -0.755 1 78.38 393 GLY B O 1
ATOM 8032 N N . PHE B 1 394 ? 16.953 -5.609 1.055 1 81.25 394 PHE B N 1
ATOM 8033 C CA . PHE B 1 394 ? 15.719 -6.094 0.441 1 81.25 394 PHE B CA 1
ATOM 8034 C C . PHE B 1 394 ? 14.641 -5.023 0.484 1 81.25 394 PHE B C 1
ATOM 8036 O O . PHE B 1 394 ? 14.5 -4.312 1.48 1 81.25 394 PHE B O 1
ATOM 8043 N N . PHE B 1 395 ? 13.898 -4.965 -0.562 1 80.38 395 PHE B N 1
ATOM 8044 C CA . PHE B 1 395 ? 12.844 -3.969 -0.722 1 80.38 395 PHE B CA 1
ATOM 8045 C C . PHE B 1 395 ? 11.828 -4.066 0.411 1 80.38 395 PHE B C 1
ATOM 8047 O O . PHE B 1 395 ? 11.438 -3.051 0.992 1 80.38 395 PHE B O 1
ATOM 8054 N N . TYR B 1 396 ? 11.492 -5.207 0.808 1 77.06 396 TYR B N 1
ATOM 8055 C CA . TYR B 1 396 ? 10.438 -5.398 1.797 1 77.06 396 TYR B CA 1
ATOM 8056 C C . TYR B 1 396 ? 10.945 -5.086 3.201 1 77.06 396 TYR B C 1
ATOM 8058 O O . TYR B 1 396 ? 10.148 -4.863 4.117 1 77.06 396 TYR B O 1
ATOM 8066 N N . ASP B 1 397 ? 12.219 -5.082 3.342 1 74.56 397 ASP B N 1
ATOM 8067 C CA . ASP B 1 397 ? 12.805 -4.691 4.621 1 74.56 397 ASP B CA 1
ATOM 8068 C C . ASP B 1 397 ? 12.844 -3.174 4.766 1 74.56 397 ASP B C 1
ATOM 8070 O O . ASP B 1 397 ? 12.852 -2.65 5.883 1 74.56 397 ASP B O 1
ATOM 8074 N N . GLU B 1 398 ? 12.852 -2.559 3.637 1 74.06 398 GLU B N 1
ATOM 8075 C CA . GLU B 1 398 ? 13.039 -1.111 3.656 1 74.06 398 GLU B CA 1
ATOM 8076 C C . GLU B 1 398 ? 11.703 -0.381 3.572 1 74.06 398 GLU B C 1
ATOM 8078 O O . GLU B 1 398 ? 11.617 0.799 3.916 1 74.06 398 GLU B O 1
ATOM 8083 N N . SER B 1 399 ? 10.734 -1.083 3.143 1 74.56 399 SER B N 1
ATOM 8084 C CA . SER B 1 399 ? 9.438 -0.447 2.941 1 74.56 399 SER B CA 1
ATOM 8085 C C . SER B 1 399 ? 8.352 -1.129 3.768 1 74.56 399 SER B C 1
ATOM 8087 O O . SER B 1 399 ? 8.008 -2.287 3.52 1 74.56 399 SER B O 1
ATOM 8089 N N . ALA B 1 400 ? 7.785 -0.385 4.688 1 71.81 400 ALA B N 1
ATOM 8090 C CA . ALA B 1 400 ? 6.688 -0.91 5.496 1 71.81 400 ALA B CA 1
ATOM 8091 C C . ALA B 1 400 ? 5.473 -1.227 4.629 1 71.81 400 ALA B C 1
ATOM 8093 O O . ALA B 1 400 ? 4.758 -2.201 4.879 1 71.81 400 ALA B O 1
ATOM 8094 N N . LEU B 1 401 ? 5.273 -0.442 3.666 1 73.25 401 LEU B N 1
ATOM 8095 C CA . LEU B 1 401 ? 4.152 -0.657 2.756 1 73.25 401 LEU B CA 1
ATOM 8096 C C . LEU B 1 401 ? 4.324 -1.959 1.981 1 73.25 401 LEU B C 1
ATOM 8098 O O . LEU B 1 401 ? 3.361 -2.709 1.802 1 73.25 401 LEU B O 1
ATOM 8102 N N . ALA B 1 402 ? 5.531 -2.152 1.562 1 75.31 402 ALA B N 1
ATOM 8103 C CA . ALA B 1 402 ? 5.797 -3.371 0.804 1 75.31 402 ALA B CA 1
ATOM 8104 C C . ALA B 1 402 ? 5.531 -4.613 1.652 1 75.31 402 ALA B C 1
ATOM 8106 O O . ALA B 1 402 ? 5.012 -5.613 1.152 1 75.31 402 ALA B O 1
ATOM 8107 N N . ASN B 1 403 ? 5.82 -4.5 2.867 1 74.81 403 ASN B N 1
ATOM 8108 C CA . ASN B 1 403 ? 5.57 -5.621 3.77 1 74.81 403 ASN B CA 1
ATOM 8109 C C . ASN B 1 403 ? 4.078 -5.883 3.943 1 74.81 403 ASN B C 1
ATOM 8111 O O . ASN B 1 403 ? 3.643 -7.035 3.963 1 74.81 403 ASN B O 1
ATOM 8115 N N . GLY B 1 404 ? 3.334 -4.879 4.133 1 73.25 404 GLY B N 1
ATOM 8116 C CA . GLY B 1 404 ? 1.889 -5.008 4.211 1 73.25 404 GLY B CA 1
ATOM 8117 C C . GLY B 1 404 ? 1.271 -5.59 2.955 1 73.25 404 GLY B C 1
ATOM 8118 O O . GLY B 1 404 ? 0.332 -6.387 3.029 1 73.25 404 GLY B O 1
ATOM 8119 N N . LEU B 1 405 ? 1.86 -5.25 1.93 1 74.5 405 LEU B N 1
ATOM 8120 C CA . LEU B 1 405 ? 1.36 -5.723 0.644 1 74.5 405 LEU B CA 1
ATOM 8121 C C . LEU B 1 405 ? 1.619 -7.215 0.475 1 74.5 405 LEU B C 1
ATOM 8123 O O . LEU B 1 405 ? 0.768 -7.941 -0.043 1 74.5 405 LEU B O 1
ATOM 8127 N N . VAL B 1 406 ? 2.789 -7.633 0.837 1 74.19 406 VAL B N 1
ATOM 8128 C CA . VAL B 1 406 ? 3.123 -9.055 0.746 1 74.19 406 VAL B CA 1
ATOM 8129 C C . VAL B 1 406 ? 2.139 -9.867 1.579 1 74.19 406 VAL B C 1
ATOM 8131 O O . VAL B 1 406 ? 1.654 -10.914 1.132 1 74.19 406 VAL B O 1
ATOM 8134 N N . ARG B 1 407 ? 1.81 -9.352 2.637 1 75.12 407 ARG B N 1
ATOM 8135 C CA . ARG B 1 407 ? 0.865 -10.039 3.51 1 75.12 407 ARG B CA 1
ATOM 8136 C C . ARG B 1 407 ? -0.531 -10.062 2.898 1 75.12 407 ARG B C 1
ATOM 8138 O O . ARG B 1 407 ? -1.229 -11.078 2.973 1 75.12 407 ARG B O 1
ATOM 8145 N N . ALA B 1 408 ? -0.896 -8.961 2.367 1 74 408 ALA B N 1
ATOM 8146 C CA . ALA B 1 408 ? -2.219 -8.852 1.76 1 74 408 ALA B CA 1
ATOM 8147 C C . ALA B 1 408 ? -2.367 -9.812 0.584 1 74 408 ALA B C 1
ATOM 8149 O O . ALA B 1 408 ? -3.41 -10.453 0.424 1 74 408 ALA B O 1
ATOM 8150 N N . ILE B 1 409 ? -1.334 -9.922 -0.133 1 73.69 409 ILE B N 1
ATOM 8151 C CA . ILE B 1 409 ? -1.367 -10.773 -1.316 1 73.69 409 ILE B CA 1
ATOM 8152 C C . ILE B 1 409 ? -1.368 -12.242 -0.896 1 73.69 409 ILE B C 1
ATOM 8154 O O . ILE B 1 409 ? -2.131 -13.047 -1.435 1 73.69 409 ILE B O 1
ATOM 8158 N N . SER B 1 410 ? -0.551 -12.539 0.047 1 73.81 410 SER B N 1
ATOM 8159 C CA . SER B 1 410 ? -0.376 -13.93 0.46 1 73.81 410 SER B CA 1
ATOM 8160 C C . SER B 1 410 ? -1.637 -14.469 1.124 1 73.81 410 SER B C 1
ATOM 8162 O O . SER B 1 410 ? -1.834 -15.688 1.194 1 73.81 410 SER B O 1
ATOM 8164 N N . ARG B 1 411 ? -2.471 -13.562 1.498 1 76.25 411 ARG B N 1
ATOM 8165 C CA . ARG B 1 411 ? -3.668 -13.977 2.221 1 76.25 411 ARG B CA 1
ATOM 8166 C C . ARG B 1 411 ? -4.824 -14.234 1.263 1 76.25 411 ARG B C 1
ATOM 8168 O O . ARG B 1 411 ? -5.832 -14.836 1.645 1 76.25 411 ARG B O 1
ATOM 8175 N N . GLN B 1 412 ? -4.629 -13.898 0.105 1 75.69 412 GLN B N 1
ATOM 8176 C CA . GLN B 1 412 ? -5.746 -13.984 -0.829 1 75.69 412 GLN B CA 1
ATOM 8177 C C . GLN B 1 412 ? -6.059 -15.438 -1.186 1 75.69 412 GLN B C 1
ATOM 8179 O O . GLN B 1 412 ? -5.23 -16.125 -1.789 1 75.69 412 GLN B O 1
ATOM 8184 N N . LEU B 1 413 ? -7.137 -15.938 -0.694 1 83.44 413 LEU B N 1
ATOM 8185 C CA . LEU B 1 413 ? -7.691 -17.266 -0.937 1 83.44 413 LEU B CA 1
ATOM 8186 C C . LEU B 1 413 ? -9.203 -17.203 -1.129 1 83.44 413 LEU B C 1
ATOM 8188 O O . LEU B 1 413 ? -9.891 -16.469 -0.413 1 83.44 413 LEU B O 1
ATOM 8192 N N . SER B 1 414 ? -9.711 -17.844 -2.199 1 84.5 414 SER B N 1
ATOM 8193 C CA . SER B 1 414 ? -11.156 -17.891 -2.414 1 84.5 414 SER B CA 1
ATOM 8194 C C . SER B 1 414 ? -11.617 -19.266 -2.859 1 84.5 414 SER B C 1
ATOM 8196 O O . SER B 1 414 ? -10.969 -19.906 -3.695 1 84.5 414 SER B O 1
ATOM 8198 N N . LEU B 1 415 ? -12.484 -19.703 -2.166 1 89.38 415 LEU B N 1
ATOM 8199 C CA . LEU B 1 415 ? -13.219 -20.891 -2.572 1 89.38 415 LEU B CA 1
ATOM 8200 C C . LEU B 1 415 ? -14.664 -20.547 -2.908 1 89.38 415 LEU B C 1
ATOM 8202 O O . LEU B 1 415 ? -15.43 -20.125 -2.033 1 89.38 415 LEU B O 1
ATOM 8206 N N . THR B 1 416 ? -14.984 -20.703 -4.164 1 90.88 416 THR B N 1
ATOM 8207 C CA . THR B 1 416 ? -16.297 -20.25 -4.598 1 90.88 416 THR B CA 1
ATOM 8208 C C . THR B 1 416 ? -17.047 -21.359 -5.32 1 90.88 416 THR B C 1
ATOM 8210 O O . THR B 1 416 ? -16.453 -22.125 -6.098 1 90.88 416 THR B O 1
ATOM 8213 N N . ALA B 1 417 ? -18.266 -21.484 -4.977 1 92.31 417 ALA B N 1
ATOM 8214 C CA . ALA B 1 417 ? -19.188 -22.375 -5.691 1 92.31 417 ALA B CA 1
ATOM 8215 C C . ALA B 1 417 ? -20.094 -21.578 -6.637 1 92.31 417 ALA B C 1
ATOM 8217 O O . ALA B 1 417 ? -20.656 -20.562 -6.254 1 92.31 417 ALA B O 1
ATOM 8218 N N . PHE B 1 418 ? -20.094 -22.094 -7.863 1 93.31 418 PHE B N 1
ATOM 8219 C CA . PHE B 1 418 ? -20.875 -21.406 -8.891 1 93.31 418 PHE B CA 1
ATOM 8220 C C . PHE B 1 418 ? -22.016 -22.297 -9.367 1 93.31 418 PHE B C 1
ATOM 8222 O O . PHE B 1 418 ? -21.875 -23.516 -9.477 1 93.31 418 PHE B O 1
ATOM 8229 N N . SER B 1 419 ? -23.188 -21.625 -9.586 1 91.44 419 SER B N 1
ATOM 8230 C CA . SER B 1 419 ? -24.328 -22.344 -10.141 1 91.44 419 SER B CA 1
ATOM 8231 C C . SER B 1 419 ? -24.953 -21.578 -11.297 1 91.44 419 SER B C 1
ATOM 8233 O O . SER B 1 419 ? -24.703 -20.375 -11.461 1 91.44 419 SER B O 1
ATOM 8235 N N . HIS B 1 420 ? -25.656 -22.391 -12.055 1 89.69 420 HIS B N 1
ATOM 8236 C CA . HIS B 1 420 ? -26.375 -21.75 -13.156 1 89.69 420 HIS B CA 1
ATOM 8237 C C . HIS B 1 420 ? -27.359 -20.703 -12.648 1 89.69 420 HIS B C 1
ATOM 8239 O O . HIS B 1 420 ? -28 -20.906 -11.617 1 89.69 420 HIS B O 1
ATOM 8245 N N . PRO B 1 421 ? -27.438 -19.609 -13.367 1 82.19 421 PRO B N 1
ATOM 8246 C CA . PRO B 1 421 ? -28.312 -18.516 -12.914 1 82.19 421 PRO B CA 1
ATOM 8247 C C . PRO B 1 421 ? -29.75 -18.969 -12.68 1 82.19 421 PRO B C 1
ATOM 8249 O O . PRO B 1 421 ? -30.406 -18.484 -11.758 1 82.19 421 PRO B O 1
ATOM 8252 N N . ASP B 1 422 ? -30.219 -19.875 -13.469 1 78.31 422 ASP B N 1
ATOM 8253 C CA . ASP B 1 422 ? -31.578 -20.375 -13.328 1 78.31 422 ASP B CA 1
ATOM 8254 C C . ASP B 1 422 ? -31.734 -21.219 -12.07 1 78.31 422 ASP B C 1
ATOM 8256 O O . ASP B 1 422 ? -32.812 -21.328 -11.516 1 78.31 422 ASP B O 1
ATOM 8260 N N . ALA B 1 423 ? -30.656 -21.781 -11.594 1 78.12 423 ALA B N 1
ATOM 8261 C CA . ALA B 1 423 ? -30.672 -22.641 -10.406 1 78.12 423 ALA B CA 1
ATOM 8262 C C . ALA B 1 423 ? -30.469 -21.812 -9.141 1 78.12 423 ALA B C 1
ATOM 8264 O O . ALA B 1 423 ? -30.891 -22.234 -8.055 1 78.12 423 ALA B O 1
ATOM 8265 N N . VAL B 1 424 ? -29.844 -20.688 -9.258 1 72.19 424 VAL B N 1
ATOM 8266 C CA . VAL B 1 424 ? -29.453 -19.844 -8.133 1 72.19 424 VAL B CA 1
ATOM 8267 C C . VAL B 1 424 ? -30.719 -19.281 -7.461 1 72.19 424 VAL B C 1
ATOM 8269 O O . VAL B 1 424 ? -30.75 -19.125 -6.238 1 72.19 424 VAL B O 1
ATOM 8272 N N . ILE B 1 425 ? -31.656 -18.953 -8.266 1 63.72 425 ILE B N 1
ATOM 8273 C CA . ILE B 1 425 ? -32.906 -18.375 -7.77 1 63.72 425 ILE B CA 1
ATOM 8274 C C . ILE B 1 425 ? -33.531 -19.281 -6.707 1 63.72 425 ILE B C 1
ATOM 8276 O O . ILE B 1 425 ? -34.094 -18.797 -5.734 1 63.72 425 ILE B O 1
ATOM 8280 N N . ASN B 1 426 ? -33.25 -20.469 -6.77 1 67.5 426 ASN B N 1
ATOM 8281 C CA . ASN B 1 426 ? -33.875 -21.438 -5.883 1 67.5 426 ASN B CA 1
ATOM 8282 C C . ASN B 1 426 ? -32.969 -21.844 -4.738 1 67.5 426 ASN B C 1
ATOM 8284 O O . ASN B 1 426 ? -33.375 -22.594 -3.842 1 67.5 426 ASN B O 1
ATOM 8288 N N . LYS B 1 427 ? -31.828 -21.297 -4.746 1 73 427 LYS B N 1
ATOM 8289 C CA . LYS B 1 427 ? -30.859 -21.766 -3.746 1 73 427 LYS B CA 1
ATOM 8290 C C . LYS B 1 427 ? -30.688 -20.734 -2.637 1 73 427 LYS B C 1
ATOM 8292 O O . LYS B 1 427 ? -30.672 -19.531 -2.9 1 73 427 LYS B O 1
ATOM 8297 N N . ASP B 1 428 ? -30.844 -21.156 -1.452 1 78.38 428 ASP B N 1
ATOM 8298 C CA . ASP B 1 428 ? -30.531 -20.344 -0.287 1 78.38 428 ASP B CA 1
ATOM 8299 C C . ASP B 1 428 ? -29.016 -20.172 -0.117 1 78.38 428 ASP B C 1
ATOM 8301 O O . ASP B 1 428 ? -28.344 -21.094 0.363 1 78.38 428 ASP B O 1
ATOM 8305 N N . SER B 1 429 ? -28.5 -19.031 -0.467 1 77.44 429 SER B N 1
ATOM 8306 C CA . SER B 1 429 ? -27.078 -18.75 -0.446 1 77.44 429 SER B CA 1
ATOM 8307 C C . SER B 1 429 ? -26.484 -18.984 0.94 1 77.44 429 SER B C 1
ATOM 8309 O O . SER B 1 429 ? -25.359 -19.469 1.067 1 77.44 429 SER B O 1
ATOM 8311 N N . SER B 1 430 ? -27.266 -18.703 1.916 1 80.81 430 SER B N 1
ATOM 8312 C CA . SER B 1 430 ? -26.781 -18.891 3.279 1 80.81 430 SER B CA 1
ATOM 8313 C C . SER B 1 430 ? -26.656 -20.375 3.625 1 80.81 430 SER B C 1
ATOM 8315 O O . SER B 1 430 ? -25.703 -20.766 4.305 1 80.81 430 SER B O 1
ATOM 8317 N N . ALA B 1 431 ? -27.578 -21.109 3.092 1 82.5 431 ALA B N 1
ATOM 8318 C CA . ALA B 1 431 ? -27.547 -22.547 3.34 1 82.5 431 ALA B CA 1
ATOM 8319 C C . ALA B 1 431 ? -26.391 -23.203 2.596 1 82.5 431 ALA B C 1
ATOM 8321 O O . ALA B 1 431 ? -25.703 -24.094 3.139 1 82.5 431 ALA B O 1
ATOM 8322 N N . VAL B 1 432 ? -26.203 -22.812 1.409 1 85.44 432 VAL B N 1
ATOM 8323 C CA . VAL B 1 432 ? -25.125 -23.375 0.609 1 85.44 432 VAL B CA 1
ATOM 8324 C C . VAL B 1 432 ? -23.781 -23.016 1.228 1 85.44 432 VAL B C 1
ATOM 8326 O O . VAL B 1 432 ? -22.859 -23.828 1.241 1 85.44 432 VAL B O 1
ATOM 8329 N N . LEU B 1 433 ? -23.719 -21.859 1.712 1 85.44 433 LEU B N 1
ATOM 8330 C CA . LEU B 1 433 ? -22.484 -21.406 2.338 1 85.44 433 LEU B CA 1
ATOM 8331 C C . LEU B 1 433 ? -22.156 -22.234 3.582 1 85.44 433 LEU B C 1
ATOM 8333 O O . LEU B 1 433 ? -21.016 -22.609 3.803 1 85.44 433 LEU B O 1
ATOM 8337 N N . SER B 1 434 ? -23.156 -22.438 4.367 1 86.06 434 SER B N 1
ATOM 8338 C CA . SER B 1 434 ? -22.969 -23.234 5.574 1 86.06 434 SER B CA 1
ATOM 8339 C C . SER B 1 434 ? -22.562 -24.656 5.234 1 86.06 434 SER B C 1
ATOM 8341 O O . SER B 1 434 ? -21.719 -25.25 5.914 1 86.06 434 SER B O 1
ATOM 8343 N N . GLU B 1 435 ? -23.172 -25.125 4.211 1 88.5 435 GLU B N 1
ATOM 8344 C CA . GLU B 1 435 ? -22.844 -26.484 3.773 1 88.5 435 GLU B CA 1
ATOM 8345 C C . GLU B 1 435 ? -21.438 -26.547 3.203 1 88.5 435 GLU B C 1
ATOM 8347 O O . GLU B 1 435 ? -20.688 -27.484 3.471 1 88.5 435 GLU B O 1
ATOM 8352 N N . LEU B 1 436 ? -21.109 -25.609 2.455 1 89.88 436 LEU B N 1
ATOM 8353 C CA . LEU B 1 436 ? -19.766 -25.531 1.89 1 89.88 436 LEU B CA 1
ATOM 8354 C C . LEU B 1 436 ? -18.719 -25.5 2.99 1 89.88 436 LEU B C 1
ATOM 8356 O O . LEU B 1 436 ? -17.703 -26.219 2.912 1 89.88 436 LEU B O 1
ATOM 8360 N N . ARG B 1 437 ? -18.984 -24.75 3.953 1 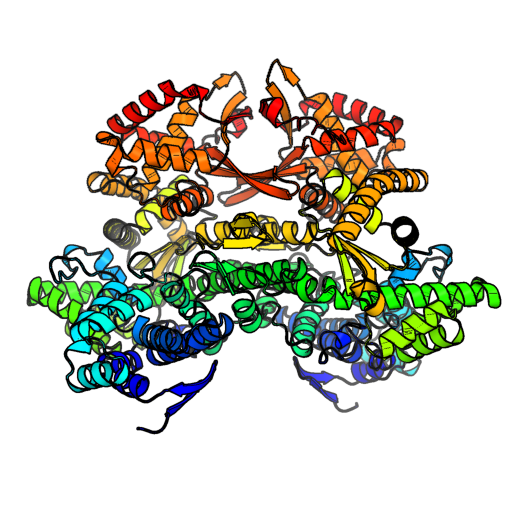87.06 437 ARG B N 1
ATOM 8361 C CA . ARG B 1 437 ? -18.062 -24.641 5.074 1 87.06 437 ARG B CA 1
ATOM 8362 C C . ARG B 1 437 ? -17.906 -25.969 5.789 1 87.06 437 ARG B C 1
ATOM 8364 O O . ARG B 1 437 ? -16.781 -26.375 6.125 1 87.06 437 ARG B O 1
ATOM 8371 N N . ARG B 1 438 ? -18.953 -26.562 5.988 1 87.88 438 ARG B N 1
ATOM 8372 C CA . ARG B 1 438 ? -18.953 -27.859 6.676 1 87.88 438 ARG B CA 1
ATOM 8373 C C . ARG B 1 438 ? -18.156 -28.891 5.887 1 87.88 438 ARG B C 1
ATOM 8375 O O . ARG B 1 438 ? -17.328 -29.609 6.453 1 87.88 438 ARG B O 1
ATOM 8382 N N . ILE B 1 439 ? -18.391 -28.953 4.633 1 89.81 439 ILE B N 1
ATOM 8383 C CA . ILE B 1 439 ? -17.75 -29.938 3.781 1 89.81 439 ILE B CA 1
ATOM 8384 C C . ILE B 1 439 ? -16.25 -29.672 3.715 1 89.81 439 ILE B C 1
ATOM 8386 O O . ILE B 1 439 ? -15.438 -30.594 3.752 1 89.81 439 ILE B O 1
ATOM 8390 N N . VAL B 1 440 ? -15.898 -28.453 3.637 1 90.31 440 VAL B N 1
ATOM 8391 C CA . VAL B 1 440 ? -14.5 -28.062 3.525 1 90.31 440 VAL B CA 1
ATOM 8392 C C . VAL B 1 440 ? -13.758 -28.438 4.809 1 90.31 440 VAL B C 1
ATOM 8394 O O . VAL B 1 440 ? -12.625 -28.922 4.762 1 90.31 440 VAL B O 1
ATOM 8397 N N . ASP B 1 441 ? -14.391 -28.219 5.914 1 87.12 441 ASP B N 1
ATOM 8398 C CA . ASP B 1 441 ? -13.781 -28.531 7.199 1 87.12 441 ASP B CA 1
ATOM 8399 C C . ASP B 1 441 ? -13.531 -30.031 7.344 1 87.12 441 ASP B C 1
ATOM 8401 O O . ASP B 1 441 ? -12.555 -30.453 7.969 1 87.12 441 ASP B O 1
ATOM 8405 N N . ASP B 1 442 ? -14.367 -30.75 6.684 1 86.5 442 ASP B N 1
ATOM 8406 C CA . ASP B 1 442 ? -14.266 -32.188 6.781 1 86.5 442 ASP B CA 1
ATOM 8407 C C . ASP B 1 442 ? -13.305 -32.75 5.734 1 86.5 442 ASP B C 1
ATOM 8409 O O . ASP B 1 442 ? -12.539 -33.688 6.016 1 86.5 442 ASP B O 1
ATOM 8413 N N . LEU B 1 443 ? -13.383 -32.25 4.598 1 87.06 443 LEU B N 1
ATOM 8414 C CA . LEU B 1 443 ? -12.711 -32.844 3.447 1 87.06 443 LEU B CA 1
ATOM 8415 C C . LEU B 1 443 ? -11.258 -32.375 3.365 1 87.06 443 LEU B C 1
ATOM 8417 O O . LEU B 1 443 ? -10.383 -33.125 2.92 1 87.06 443 LEU B O 1
ATOM 8421 N N . SER B 1 444 ? -10.953 -31.219 3.73 1 87.81 444 SER B N 1
ATOM 8422 C CA . SER B 1 444 ? -9.648 -30.625 3.482 1 87.81 444 SER B CA 1
ATOM 8423 C C . SER B 1 444 ? -8.547 -31.391 4.219 1 87.81 444 SER B C 1
ATOM 8425 O O . SER B 1 444 ? -7.508 -31.703 3.637 1 87.81 444 SER B O 1
ATOM 8427 N N . PRO B 1 445 ? -8.766 -31.734 5.477 1 83.62 445 PRO B N 1
ATOM 8428 C CA . PRO B 1 445 ? -7.711 -32.5 6.148 1 83.62 445 PRO B CA 1
ATOM 8429 C C . PRO B 1 445 ? -7.496 -33.875 5.535 1 83.62 445 PRO B C 1
ATOM 8431 O O . PRO B 1 445 ? -6.363 -34.375 5.465 1 83.62 445 PRO B O 1
ATOM 8434 N N . ARG B 1 446 ? -8.539 -34.438 5.039 1 83.06 446 ARG B N 1
ATOM 8435 C CA . ARG B 1 446 ? -8.453 -35.781 4.438 1 83.06 446 ARG B CA 1
ATOM 8436 C C . ARG B 1 446 ? -7.68 -35.75 3.125 1 83.06 446 ARG B C 1
ATOM 8438 O O . ARG B 1 446 ? -6.848 -36.594 2.861 1 83.06 446 ARG B O 1
ATOM 8445 N N . LEU B 1 447 ? -8 -34.844 2.428 1 82.62 447 LEU B N 1
ATOM 8446 C CA . LEU B 1 447 ? -7.336 -34.719 1.138 1 82.62 447 LEU B CA 1
ATOM 8447 C C . LEU B 1 447 ? -5.859 -34.375 1.32 1 82.62 447 LEU B C 1
ATOM 8449 O O . LEU B 1 447 ? -5.016 -34.844 0.543 1 82.62 447 LEU B O 1
ATOM 8453 N N . LEU B 1 448 ? -5.633 -33.594 2.248 1 84.06 448 LEU B N 1
ATOM 8454 C CA . LEU B 1 448 ? -4.242 -33.25 2.539 1 84.06 448 LEU B CA 1
ATOM 8455 C C . LEU B 1 448 ? -3.461 -34.5 2.934 1 84.06 448 LEU B C 1
ATOM 8457 O O . LEU B 1 448 ? -2.311 -34.688 2.527 1 84.06 448 LEU B O 1
ATOM 8461 N N . HIS B 1 449 ? -4.082 -35.312 3.676 1 80.94 449 HIS B N 1
ATOM 8462 C CA . HIS B 1 449 ? -3.463 -36.562 4.074 1 80.94 449 HIS B CA 1
ATOM 8463 C C . HIS B 1 449 ? -3.158 -37.438 2.865 1 80.94 449 HIS B C 1
ATOM 8465 O O . HIS B 1 449 ? -2.086 -38.062 2.781 1 80.94 449 HIS B O 1
ATOM 8471 N N . TYR B 1 450 ? -4.035 -37.469 1.982 1 80.31 450 TYR B N 1
ATOM 8472 C CA . TYR B 1 450 ? -3.852 -38.219 0.754 1 80.31 450 TYR B CA 1
ATOM 8473 C C . TYR B 1 450 ? -2.688 -37.656 -0.06 1 80.31 450 TYR B C 1
ATOM 8475 O O . TYR B 1 450 ? -1.887 -38.438 -0.606 1 80.31 450 TYR B O 1
ATOM 8483 N N . THR B 1 451 ? -2.602 -36.438 -0.097 1 80.94 451 THR B N 1
ATOM 8484 C CA . THR B 1 451 ? -1.541 -35.781 -0.857 1 80.94 451 THR B CA 1
ATOM 8485 C C . THR B 1 451 ? -0.173 -36.125 -0.266 1 80.94 451 THR B C 1
ATOM 8487 O O . THR B 1 451 ? 0.799 -36.281 -1.001 1 80.94 451 THR B O 1
ATOM 8490 N N . ARG B 1 452 ? -0.143 -36.219 0.975 1 83.12 452 ARG B N 1
ATOM 8491 C CA . ARG B 1 452 ? 1.105 -36.5 1.678 1 83.12 452 ARG B CA 1
ATOM 8492 C C . ARG B 1 452 ? 1.61 -37.906 1.366 1 83.12 452 ARG B C 1
ATOM 8494 O O . ARG B 1 452 ? 2.812 -38.156 1.438 1 83.12 452 ARG B O 1
ATOM 8501 N N . GLU B 1 453 ? 0.67 -38.719 1.1 1 76.56 453 GLU B N 1
ATOM 8502 C CA . GLU B 1 453 ? 1.037 -40.094 0.814 1 76.56 453 GLU B CA 1
ATOM 8503 C C . GLU B 1 453 ? 1.766 -40.188 -0.522 1 76.56 453 GLU B C 1
ATOM 8505 O O . GLU B 1 453 ? 2.609 -41.094 -0.703 1 76.56 453 GLU B O 1
ATOM 8510 N N . ASP B 1 454 ? 1.496 -39.281 -1.331 1 77.06 454 ASP B N 1
ATOM 8511 C CA . ASP B 1 454 ? 2.043 -39.375 -2.682 1 77.06 454 ASP B CA 1
ATOM 8512 C C . ASP B 1 454 ? 3.305 -38.531 -2.818 1 77.06 454 ASP B C 1
ATOM 8514 O O . ASP B 1 454 ? 4.184 -38.844 -3.625 1 77.06 454 ASP B O 1
ATOM 8518 N N . GLN B 1 455 ? 3.293 -37.406 -2.131 1 82.94 455 GLN B N 1
ATOM 8519 C CA . GLN B 1 455 ? 4.43 -36.531 -2.299 1 82.94 455 GLN B CA 1
ATOM 8520 C C . GLN B 1 455 ? 4.68 -35.719 -1.032 1 82.94 455 GLN B C 1
ATOM 8522 O O . GLN B 1 455 ? 3.75 -35.438 -0.271 1 82.94 455 GLN B O 1
ATOM 8527 N N . TYR B 1 456 ? 5.945 -35.469 -0.812 1 84.56 456 TYR B N 1
ATOM 8528 C CA . TYR B 1 456 ? 6.328 -34.562 0.281 1 84.56 456 TYR B CA 1
ATOM 8529 C C . TYR B 1 456 ? 6.008 -33.125 -0.058 1 84.56 456 TYR B C 1
ATOM 8531 O O . TYR B 1 456 ? 6.082 -32.719 -1.222 1 84.56 456 TYR B O 1
ATOM 8539 N N . LEU B 1 457 ? 5.621 -32.469 0.913 1 88.94 457 LEU B N 1
ATOM 8540 C CA . LEU B 1 457 ? 5.312 -31.047 0.783 1 88.94 457 LEU B CA 1
ATOM 8541 C C . LEU B 1 457 ? 6.305 -30.203 1.573 1 88.94 457 LEU B C 1
ATOM 8543 O O . LEU B 1 457 ? 6.211 -30.109 2.799 1 88.94 457 LEU B O 1
ATOM 8547 N N . PRO B 1 458 ? 7.105 -29.484 0.947 1 91.19 458 PRO B N 1
ATOM 8548 C CA . PRO B 1 458 ? 8.188 -28.766 1.62 1 91.19 458 PRO B CA 1
ATOM 8549 C C . PRO B 1 458 ? 7.688 -27.766 2.648 1 91.19 458 PRO B C 1
ATOM 8551 O O . PRO B 1 458 ? 8.312 -27.578 3.693 1 91.19 458 PRO B O 1
ATOM 8554 N N . ILE B 1 459 ? 6.617 -27.094 2.406 1 92.5 459 ILE B N 1
ATOM 8555 C CA . ILE B 1 459 ? 6.102 -26.094 3.328 1 92.5 459 ILE B CA 1
ATOM 8556 C C . ILE B 1 459 ? 5.766 -26.734 4.668 1 92.5 459 ILE B C 1
ATOM 8558 O O . ILE B 1 459 ? 5.863 -26.109 5.719 1 92.5 459 ILE B O 1
ATOM 8562 N N . GLU B 1 460 ? 5.438 -28 4.617 1 93.81 460 GLU B N 1
ATOM 8563 C CA . GLU B 1 460 ? 5.121 -28.719 5.848 1 93.81 460 GLU B CA 1
ATOM 8564 C C . GLU B 1 460 ? 6.383 -29 6.652 1 93.81 460 GLU B C 1
ATOM 8566 O O . GLU B 1 460 ? 6.332 -29.125 7.879 1 93.81 460 GLU B O 1
ATOM 8571 N N . GLY B 1 461 ? 7.477 -29.109 5.945 1 95.38 461 GLY B N 1
ATOM 8572 C CA . GLY B 1 461 ? 8.742 -29.188 6.656 1 95.38 461 GLY B CA 1
ATOM 8573 C C . GLY B 1 461 ? 9.023 -27.984 7.523 1 95.38 461 GLY B C 1
ATOM 8574 O O . GLY B 1 461 ? 9.523 -28.109 8.641 1 95.38 461 GLY B O 1
ATOM 8575 N N . ILE B 1 462 ? 8.711 -26.844 7.035 1 96.38 462 ILE B N 1
ATOM 8576 C CA . ILE B 1 462 ? 8.93 -25.594 7.77 1 96.38 462 ILE B CA 1
ATOM 8577 C C . ILE B 1 462 ? 8.008 -25.562 8.992 1 96.38 462 ILE B C 1
ATOM 8579 O O . ILE B 1 462 ? 8.414 -25.109 10.07 1 96.38 462 ILE B O 1
ATOM 8583 N N . ILE B 1 463 ? 6.805 -26 8.805 1 96.38 463 ILE B N 1
ATOM 8584 C CA . ILE B 1 463 ? 5.863 -26.031 9.922 1 96.38 463 ILE B CA 1
ATOM 8585 C C . ILE B 1 463 ? 6.398 -26.953 11.008 1 96.38 463 ILE B C 1
ATOM 8587 O O . ILE B 1 463 ? 6.359 -26.609 12.195 1 96.38 463 ILE B O 1
ATOM 8591 N N . LEU B 1 464 ? 6.871 -28.078 10.609 1 96.62 464 LEU B N 1
ATOM 8592 C CA . LEU B 1 464 ? 7.422 -29.047 11.555 1 96.62 464 LEU B CA 1
ATOM 8593 C C . LEU B 1 464 ? 8.641 -28.469 12.266 1 96.62 464 LEU B C 1
ATOM 8595 O O . LEU B 1 464 ? 8.867 -28.75 13.445 1 96.62 464 LEU B O 1
ATOM 8599 N N . LEU B 1 465 ? 9.414 -27.75 11.531 1 96.75 465 LEU B N 1
ATOM 8600 C CA . LEU B 1 465 ? 10.57 -27.094 12.141 1 96.75 465 LEU B CA 1
ATOM 8601 C C . LEU B 1 465 ? 10.133 -26.141 13.25 1 96.75 465 LEU B C 1
ATOM 8603 O O . LEU B 1 465 ? 10.711 -26.156 14.344 1 96.75 465 LEU B O 1
ATOM 8607 N N . PHE B 1 466 ? 9.172 -25.297 13.016 1 96.5 466 PHE B N 1
ATOM 8608 C CA . PHE B 1 466 ? 8.633 -24.391 14.039 1 96.5 466 PHE B CA 1
ATOM 8609 C C . PHE B 1 466 ? 8.109 -25.188 15.227 1 96.5 466 PHE B C 1
ATOM 8611 O O . PHE B 1 466 ? 8.312 -24.797 16.375 1 96.5 466 PHE B O 1
ATOM 8618 N N . TYR B 1 467 ? 7.473 -26.266 14.891 1 97 467 TYR B N 1
ATOM 8619 C CA . TYR B 1 467 ? 6.875 -27.094 15.93 1 97 467 TYR B CA 1
ATOM 8620 C C . TYR B 1 467 ? 7.953 -27.75 16.797 1 97 467 TYR B C 1
ATOM 8622 O O . TYR B 1 467 ? 7.797 -27.875 18 1 97 467 TYR B O 1
ATOM 8630 N N . ALA B 1 468 ? 8.914 -28.188 16.141 1 96.81 468 ALA B N 1
ATOM 8631 C CA . ALA B 1 468 ? 10.031 -28.781 16.875 1 96.81 468 ALA B CA 1
ATOM 8632 C C . ALA B 1 468 ? 10.648 -27.781 17.859 1 96.81 468 ALA B C 1
ATOM 8634 O O . ALA B 1 468 ? 10.906 -28.109 19.016 1 96.81 468 ALA B O 1
ATOM 8635 N N . VAL B 1 469 ? 10.906 -26.609 17.375 1 96.25 469 VAL B N 1
ATOM 8636 C CA . VAL B 1 469 ? 11.461 -25.562 18.219 1 96.25 469 VAL B CA 1
ATOM 8637 C C . VAL B 1 469 ? 10.5 -25.266 19.375 1 96.25 469 VAL B C 1
ATOM 8639 O O . VAL B 1 469 ? 10.93 -25.125 20.516 1 96.25 469 VAL B O 1
ATOM 8642 N N . HIS B 1 470 ? 9.273 -25.156 19.016 1 95.75 470 HIS B N 1
ATOM 8643 C CA . HIS B 1 470 ? 8.25 -24.938 20.031 1 95.75 470 HIS B CA 1
ATOM 8644 C C . HIS B 1 470 ? 8.273 -26.031 21.094 1 95.75 470 HIS B C 1
ATOM 8646 O O . HIS B 1 470 ? 8.234 -25.75 22.297 1 95.75 470 HIS B O 1
ATOM 8652 N N . SER B 1 471 ? 8.344 -27.25 20.672 1 95.5 471 SER B N 1
ATOM 8653 C CA . SER B 1 471 ? 8.305 -28.406 21.547 1 95.5 471 SER B CA 1
ATOM 8654 C C . SER B 1 471 ? 9.516 -28.438 22.484 1 95.5 471 SER B C 1
ATOM 8656 O O . SER B 1 471 ? 9.422 -28.922 23.609 1 95.5 471 SER B O 1
ATOM 8658 N N . ILE B 1 472 ? 10.547 -27.969 22.047 1 95.88 472 ILE B N 1
ATOM 8659 C CA . ILE B 1 472 ? 11.781 -27.984 22.828 1 95.88 472 ILE B CA 1
ATOM 8660 C C . ILE B 1 472 ? 11.711 -26.953 23.938 1 95.88 472 ILE B C 1
ATOM 8662 O O . ILE B 1 472 ? 12.203 -27.188 25.047 1 95.88 472 ILE B O 1
ATOM 8666 N N . PHE B 1 473 ? 11.094 -25.828 23.734 1 95.12 473 PHE B N 1
ATOM 8667 C CA . PHE B 1 473 ? 11.273 -24.703 24.641 1 95.12 473 PHE B CA 1
ATOM 8668 C C . PHE B 1 473 ? 9.984 -24.391 25.375 1 95.12 473 PHE B C 1
ATOM 8670 O O . PHE B 1 473 ? 9.984 -23.625 26.344 1 95.12 473 PHE B O 1
ATOM 8677 N N . VAL B 1 474 ? 8.867 -24.969 24.922 1 94.69 474 VAL B N 1
ATOM 8678 C CA . VAL B 1 474 ? 7.59 -24.656 25.547 1 94.69 474 VAL B CA 1
ATOM 8679 C C . VAL B 1 474 ? 7.621 -25.062 27.016 1 94.69 474 VAL B C 1
ATOM 8681 O O . VAL B 1 474 ? 8.195 -26.094 27.375 1 94.69 474 VAL B O 1
ATOM 8684 N N . ASP B 1 475 ? 7.121 -24.094 27.875 1 93.75 475 ASP B N 1
ATOM 8685 C CA . ASP B 1 475 ? 7.02 -24.344 29.312 1 93.75 475 ASP B CA 1
ATOM 8686 C C . ASP B 1 475 ? 5.645 -23.938 29.828 1 93.75 475 ASP B C 1
ATOM 8688 O O . ASP B 1 475 ? 5.266 -22.766 29.75 1 93.75 475 ASP B O 1
ATOM 8692 N N . GLU B 1 476 ? 4.93 -24.938 30.359 1 91.56 476 GLU B N 1
ATOM 8693 C CA . GLU B 1 476 ? 3.58 -24.688 30.859 1 91.56 476 GLU B CA 1
ATOM 8694 C C . GLU B 1 476 ? 3.559 -24.609 32.375 1 91.56 476 GLU B C 1
ATOM 8696 O O . GLU B 1 476 ? 3.977 -25.547 33.062 1 91.56 476 GLU B O 1
ATOM 8701 N N . LYS B 1 477 ? 3.217 -23.453 32.875 1 89.06 477 LYS B N 1
ATOM 8702 C CA . LYS B 1 477 ? 2.973 -23.234 34.312 1 89.06 477 LYS B CA 1
ATOM 8703 C C . LYS B 1 477 ? 1.494 -22.969 34.562 1 89.06 477 LYS B C 1
ATOM 8705 O O . LYS B 1 477 ? 0.72 -22.75 33.625 1 89.06 477 LYS B O 1
ATOM 8710 N N . PRO B 1 478 ? 1.132 -23.109 35.844 1 87.69 478 PRO B N 1
ATOM 8711 C CA . PRO B 1 478 ? -0.289 -22.891 36.125 1 87.69 478 PRO B CA 1
ATOM 8712 C C . PRO B 1 478 ? -0.759 -21.5 35.656 1 87.69 478 PRO B C 1
ATOM 8714 O O . PRO B 1 478 ? -0.276 -20.484 36.188 1 87.69 478 PRO B O 1
ATOM 8717 N N . GLY B 1 479 ? -1.531 -21.531 34.719 1 88.75 479 GLY B N 1
ATOM 8718 C CA . GLY B 1 479 ? -2.189 -20.312 34.25 1 88.75 479 GLY B CA 1
ATOM 8719 C C . GLY B 1 479 ? -1.443 -19.625 33.125 1 88.75 479 GLY B C 1
ATOM 8720 O O . GLY B 1 479 ? -1.944 -18.656 32.531 1 88.75 479 GLY B O 1
ATOM 8721 N N . PHE B 1 480 ? -0.135 -20.125 32.938 1 91.56 480 PHE B N 1
ATOM 8722 C CA . PHE B 1 480 ? 0.663 -19.438 31.938 1 91.56 480 PHE B CA 1
ATOM 8723 C C . PHE B 1 480 ? 1.397 -20.438 31.062 1 91.56 480 PHE B C 1
ATOM 8725 O O . PHE B 1 480 ? 1.646 -21.578 31.469 1 91.56 480 PHE B O 1
ATOM 8732 N N . VAL B 1 481 ? 1.619 -20.062 29.859 1 93.25 481 VAL B N 1
ATOM 8733 C CA . VAL B 1 481 ? 2.428 -20.844 28.938 1 93.25 481 VAL B CA 1
ATOM 8734 C C . VAL B 1 481 ? 3.555 -19.984 28.375 1 93.25 481 VAL B C 1
ATOM 8736 O O . VAL B 1 481 ? 3.348 -18.812 28.062 1 93.25 481 VAL B O 1
ATOM 8739 N N . SER B 1 482 ? 4.73 -20.484 28.406 1 93.75 482 SER B N 1
ATOM 8740 C CA . SER B 1 482 ? 5.895 -19.828 27.828 1 93.75 482 SER B CA 1
ATOM 8741 C C . SER B 1 482 ? 6.297 -20.469 26.516 1 93.75 482 SER B C 1
ATOM 8743 O O . SER B 1 482 ? 6.5 -21.688 26.453 1 93.75 482 SER B O 1
ATOM 8745 N N . ILE B 1 483 ? 6.332 -19.656 25.484 1 94.44 483 ILE B N 1
ATOM 8746 C CA . ILE B 1 483 ? 6.605 -20.188 24.156 1 94.44 483 ILE B CA 1
ATOM 8747 C C . ILE B 1 483 ? 7.777 -19.438 23.531 1 94.44 483 ILE B C 1
ATOM 8749 O O . ILE B 1 483 ? 8.031 -18.281 23.859 1 94.44 483 ILE B O 1
ATOM 8753 N N . PRO B 1 484 ? 8.484 -20.094 22.594 1 94.62 484 PRO B N 1
ATOM 8754 C CA . PRO B 1 484 ? 9.641 -19.453 21.969 1 94.62 484 PRO B CA 1
ATOM 8755 C C . PRO B 1 484 ? 9.242 -18.531 20.812 1 94.62 484 PRO B C 1
ATOM 8757 O O . PRO B 1 484 ? 8.305 -18.828 20.062 1 94.62 484 PRO B O 1
ATOM 8760 N N . ARG B 1 485 ? 9.938 -17.422 20.688 1 92.88 485 ARG B N 1
ATOM 8761 C CA . ARG B 1 485 ? 9.898 -16.531 19.547 1 92.88 485 ARG B CA 1
ATOM 8762 C C . ARG B 1 485 ? 11.242 -16.5 18.828 1 92.88 485 ARG B C 1
ATOM 8764 O O . ARG B 1 485 ? 12.234 -16 19.359 1 92.88 485 ARG B O 1
ATOM 8771 N N . LEU B 1 486 ? 11.227 -16.953 17.594 1 93.38 486 LEU B N 1
ATOM 8772 C CA . LEU B 1 486 ? 12.461 -17.047 16.828 1 93.38 486 LEU B CA 1
ATOM 8773 C C . LEU B 1 486 ? 12.883 -15.68 16.312 1 93.38 486 LEU B C 1
ATOM 8775 O O . LEU B 1 486 ? 12.062 -14.922 15.797 1 93.38 486 LEU B O 1
ATOM 8779 N N . ARG B 1 487 ? 14.18 -15.195 16.359 1 84.38 487 ARG B N 1
ATOM 8780 C CA . ARG B 1 487 ? 14.648 -13.828 16.156 1 84.38 487 ARG B CA 1
ATOM 8781 C C . ARG B 1 487 ? 14.984 -13.586 14.68 1 84.38 487 ARG B C 1
ATOM 8783 O O . ARG B 1 487 ? 14.875 -12.461 14.195 1 84.38 487 ARG B O 1
ATOM 8790 N N . HIS B 1 488 ? 15.281 -14.359 13.914 1 78.12 488 HIS B N 1
ATOM 8791 C CA . HIS B 1 488 ? 15.836 -14 12.617 1 78.12 488 HIS B CA 1
ATOM 8792 C C . HIS B 1 488 ? 15.492 -15.047 11.562 1 78.12 488 HIS B C 1
ATOM 8794 O O . HIS B 1 488 ? 15.648 -16.25 11.805 1 78.12 488 HIS B O 1
ATOM 8800 N N . ILE B 1 489 ? 15.188 -14.391 10.438 1 85.5 489 ILE B N 1
ATOM 8801 C CA . ILE B 1 489 ? 14.812 -15.258 9.32 1 85.5 489 ILE B CA 1
ATOM 8802 C C . ILE B 1 489 ? 16.047 -15.977 8.781 1 85.5 489 ILE B C 1
ATOM 8804 O O . ILE B 1 489 ? 15.93 -17.047 8.188 1 85.5 489 ILE B O 1
ATOM 8808 N N . THR B 1 490 ? 17.281 -15.375 9.078 1 88.06 490 THR B N 1
ATOM 8809 C CA . THR B 1 490 ? 18.516 -15.961 8.539 1 88.06 490 THR B CA 1
ATOM 8810 C C . THR B 1 490 ? 18.797 -17.312 9.18 1 88.06 490 THR B C 1
ATOM 8812 O O . THR B 1 490 ? 19.344 -18.203 8.531 1 88.06 490 THR B O 1
ATOM 8815 N N . TRP B 1 491 ? 18.438 -17.438 10.453 1 91.62 491 TRP B N 1
ATOM 8816 C CA . TRP B 1 491 ? 18.594 -18.734 11.102 1 91.62 491 TRP B CA 1
ATOM 8817 C C . TRP B 1 491 ? 17.719 -19.781 10.422 1 91.62 491 TRP B C 1
ATOM 8819 O O . TRP B 1 491 ? 18.141 -20.938 10.258 1 91.62 491 TRP B O 1
ATOM 8829 N N . LEU B 1 492 ? 16.562 -19.422 10.047 1 93.06 492 LEU B N 1
ATOM 8830 C CA . LEU B 1 492 ? 15.656 -20.344 9.367 1 93.06 492 LEU B CA 1
ATOM 8831 C C . LEU B 1 492 ? 16.25 -20.797 8.039 1 93.06 492 LEU B C 1
ATOM 8833 O O . LEU B 1 492 ? 16.234 -22 7.73 1 93.06 492 LEU B O 1
ATOM 8837 N N . TYR B 1 493 ? 16.844 -19.875 7.301 1 93.5 493 TYR B N 1
ATOM 8838 C CA . TYR B 1 493 ? 17.438 -20.219 6.02 1 93.5 493 TYR B CA 1
ATOM 8839 C C . TYR B 1 493 ? 18.578 -21.219 6.207 1 93.5 493 TYR B C 1
ATOM 8841 O O . TYR B 1 493 ? 18.641 -22.25 5.527 1 93.5 493 TYR B O 1
ATOM 8849 N N . ARG B 1 494 ? 19.422 -20.922 7.172 1 94.31 494 ARG B N 1
ATOM 8850 C CA . ARG B 1 494 ? 20.594 -21.75 7.41 1 94.31 494 ARG B CA 1
ATOM 8851 C C . ARG B 1 494 ? 20.188 -23.141 7.902 1 94.31 494 ARG B C 1
ATOM 8853 O O . ARG B 1 494 ? 20.75 -24.156 7.477 1 94.31 494 ARG B O 1
ATOM 8860 N N . THR B 1 495 ? 19.234 -23.141 8.773 1 95.25 495 THR B N 1
ATOM 8861 C CA . THR B 1 495 ? 18.781 -24.406 9.344 1 95.25 495 THR B CA 1
ATOM 8862 C C . THR B 1 495 ? 18.062 -25.25 8.289 1 95.25 495 THR B C 1
ATOM 8864 O O . THR B 1 495 ? 18.281 -26.469 8.219 1 95.25 495 THR B O 1
ATOM 8867 N N . ILE B 1 496 ? 17.219 -24.656 7.484 1 96.38 496 ILE B N 1
ATOM 8868 C CA . ILE B 1 496 ? 16.484 -25.359 6.434 1 96.38 496 ILE B CA 1
ATOM 8869 C C . ILE B 1 496 ? 17.469 -25.938 5.422 1 96.38 496 ILE B C 1
ATOM 8871 O O . ILE B 1 496 ? 17.312 -27.078 4.984 1 96.38 496 ILE B O 1
ATOM 8875 N N . GLN B 1 497 ? 18.453 -25.141 5.062 1 96.38 497 GLN B N 1
ATOM 8876 C CA . GLN B 1 497 ? 19.484 -25.625 4.152 1 96.38 497 GLN B CA 1
ATOM 8877 C C . GLN B 1 497 ? 20.203 -26.828 4.75 1 96.38 497 GLN B C 1
ATOM 8879 O O . GLN B 1 497 ? 20.438 -27.828 4.062 1 96.38 497 GLN B O 1
ATOM 8884 N N . LYS B 1 498 ? 20.547 -26.734 6.027 1 95.88 498 LYS B N 1
ATOM 8885 C CA . LYS B 1 498 ? 21.266 -27.812 6.715 1 95.88 498 LYS B CA 1
ATOM 8886 C C . LYS B 1 498 ? 20.406 -29.078 6.797 1 95.88 498 LYS B C 1
ATOM 8888 O O . LYS B 1 498 ? 20.875 -30.172 6.508 1 95.88 498 LYS B O 1
ATOM 8893 N N . LEU B 1 499 ? 19.156 -28.922 7.191 1 96.44 499 LEU B N 1
ATOM 8894 C CA . LEU B 1 499 ? 18.266 -30.062 7.324 1 96.44 499 LEU B CA 1
ATOM 8895 C C . LEU B 1 499 ? 18.031 -30.734 5.977 1 96.44 499 LEU B C 1
ATOM 8897 O O . LEU B 1 499 ? 17.797 -31.953 5.914 1 96.44 499 LEU B O 1
ATOM 8901 N N . GLY B 1 500 ? 18.109 -29.984 4.91 1 95.62 500 GLY B N 1
ATOM 8902 C CA . GLY B 1 500 ? 17.953 -30.516 3.568 1 95.62 500 GLY B CA 1
ATOM 8903 C C . GLY B 1 500 ? 19.062 -31.484 3.182 1 95.62 500 GLY B C 1
ATOM 8904 O O . GLY B 1 500 ? 18.891 -32.281 2.25 1 95.62 500 GLY B O 1
ATOM 8905 N N . THR B 1 501 ? 20.172 -31.422 3.889 1 94.75 501 THR B N 1
ATOM 8906 C CA . THR B 1 501 ? 21.297 -32.312 3.588 1 94.75 501 THR B CA 1
ATOM 8907 C C . THR B 1 501 ? 21.109 -33.656 4.25 1 94.75 501 THR B C 1
ATOM 8909 O O . THR B 1 501 ? 21.812 -34.625 3.918 1 94.75 501 THR B O 1
ATOM 8912 N N . PHE B 1 502 ? 20.188 -33.781 5.148 1 95.56 502 PHE B N 1
ATOM 8913 C CA . PHE B 1 502 ? 19.922 -35.062 5.816 1 95.56 502 PHE B CA 1
ATOM 8914 C C . PHE B 1 502 ? 19.172 -36 4.895 1 95.56 502 PHE B C 1
ATOM 8916 O O . PHE B 1 502 ? 18.172 -35.625 4.277 1 95.56 502 PHE B O 1
ATOM 8923 N N . PRO B 1 503 ? 19.5 -37.188 4.77 1 93.56 503 PRO B N 1
ATOM 8924 C CA . PRO B 1 503 ? 18.891 -38.156 3.84 1 93.56 503 PRO B CA 1
ATOM 8925 C C . PRO B 1 503 ? 17.391 -38.344 4.082 1 93.56 503 PRO B C 1
ATOM 8927 O O . PRO B 1 503 ? 16.609 -38.406 3.133 1 93.56 503 PRO B O 1
ATOM 8930 N N . ARG B 1 504 ? 16.969 -38.344 5.32 1 93.38 504 ARG B N 1
ATOM 8931 C CA . ARG B 1 504 ? 15.57 -38.625 5.637 1 93.38 504 ARG B CA 1
ATOM 8932 C C . ARG B 1 504 ? 14.742 -37.344 5.473 1 93.38 504 ARG B C 1
ATOM 8934 O O . ARG B 1 504 ? 13.516 -37.406 5.363 1 93.38 504 ARG B O 1
ATOM 8941 N N . LEU B 1 505 ? 15.398 -36.219 5.5 1 95.69 505 LEU B N 1
ATOM 8942 C CA . LEU B 1 505 ? 14.664 -34.938 5.535 1 95.69 505 LEU B CA 1
ATOM 8943 C C . LEU B 1 505 ? 14.75 -34.219 4.191 1 95.69 505 LEU B C 1
ATOM 8945 O O . LEU B 1 505 ? 14.078 -33.219 3.98 1 95.69 505 LEU B O 1
ATOM 8949 N N . LYS B 1 506 ? 15.445 -34.781 3.271 1 93.31 506 LYS B N 1
ATOM 8950 C CA . LYS B 1 506 ? 15.758 -34.125 2.006 1 93.31 506 LYS B CA 1
ATOM 8951 C C . LYS B 1 506 ? 14.484 -33.781 1.241 1 93.31 506 LYS B C 1
ATOM 8953 O O . LYS B 1 506 ? 14.391 -32.719 0.628 1 93.31 506 LYS B O 1
ATOM 8958 N N . ASN B 1 507 ? 13.469 -34.625 1.265 1 90.94 507 ASN B N 1
ATOM 8959 C CA . ASN B 1 507 ? 12.242 -34.406 0.508 1 90.94 507 ASN B CA 1
ATOM 8960 C C . ASN B 1 507 ? 11.367 -33.344 1.16 1 90.94 507 ASN B C 1
ATOM 8962 O O . ASN B 1 507 ? 10.578 -32.688 0.484 1 90.94 507 ASN B O 1
ATOM 8966 N N . LEU B 1 508 ? 11.531 -33.156 2.463 1 93.88 508 LEU B N 1
ATOM 8967 C CA . LEU B 1 508 ? 10.766 -32.156 3.182 1 93.88 508 LEU B CA 1
ATOM 8968 C C . LEU B 1 508 ? 11.43 -30.781 3.061 1 93.88 508 LEU B C 1
ATOM 8970 O O . LEU B 1 508 ? 10.789 -29.75 3.277 1 93.88 508 LEU B O 1
ATOM 8974 N N . PHE B 1 509 ? 12.656 -30.797 2.791 1 96.19 509 PHE B N 1
ATOM 8975 C CA . PHE B 1 509 ? 13.406 -29.547 2.697 1 96.19 509 PHE B CA 1
ATOM 8976 C C . PHE B 1 509 ? 14.094 -29.438 1.341 1 96.19 509 PHE B C 1
ATOM 8978 O O . PHE B 1 509 ? 15.289 -29.141 1.267 1 96.19 509 PHE B O 1
ATOM 8985 N N . ASP B 1 510 ? 13.32 -29.672 0.316 1 92.38 510 ASP B N 1
ATOM 8986 C CA . ASP B 1 510 ? 13.797 -29.578 -1.059 1 92.38 510 ASP B CA 1
ATOM 8987 C C . ASP B 1 510 ? 13.688 -28.156 -1.589 1 92.38 510 ASP B C 1
ATOM 8989 O O . ASP B 1 510 ? 12.711 -27.812 -2.26 1 92.38 510 ASP B O 1
ATOM 8993 N N . TYR B 1 511 ? 14.641 -27.328 -1.204 1 93 511 TYR B N 1
ATOM 8994 C CA . TYR B 1 511 ? 14.711 -25.938 -1.625 1 93 511 TYR B CA 1
ATOM 8995 C C . TYR B 1 511 ? 16.031 -25.641 -2.334 1 93 511 TYR B C 1
ATOM 8997 O O . TYR B 1 511 ? 17.047 -26.266 -2.035 1 93 511 TYR B O 1
ATOM 9005 N N . SER B 1 512 ? 15.984 -24.734 -3.367 1 89.81 512 SER B N 1
ATOM 9006 C CA . SER B 1 512 ? 17.188 -24.25 -4.031 1 89.81 512 SER B CA 1
ATOM 9007 C C . SER B 1 512 ? 17.719 -22.984 -3.375 1 89.81 512 SER B C 1
ATOM 9009 O O . SER B 1 512 ? 16.953 -22.062 -3.109 1 89.81 512 SER B O 1
ATOM 9011 N N . PHE B 1 513 ? 19.062 -23.016 -3.074 1 91.25 513 PHE B N 1
ATOM 9012 C CA . PHE B 1 513 ? 19.656 -21.891 -2.393 1 91.25 513 PHE B CA 1
ATOM 9013 C C . PHE B 1 513 ? 20.719 -21.234 -3.266 1 91.25 513 PHE B C 1
ATOM 9015 O O . PHE B 1 513 ? 21.281 -21.875 -4.156 1 91.25 513 PHE B O 1
ATOM 9022 N N . HIS B 1 514 ? 20.922 -19.969 -3.131 1 84.12 514 HIS B N 1
ATOM 9023 C CA . HIS B 1 514 ? 22.062 -19.234 -3.691 1 84.12 514 HIS B CA 1
ATOM 9024 C C . HIS B 1 514 ? 22.703 -18.344 -2.646 1 84.12 514 HIS B C 1
ATOM 9026 O O . HIS B 1 514 ? 22.141 -18.125 -1.571 1 84.12 514 HIS B O 1
ATOM 9032 N N . GLU B 1 515 ? 23.891 -17.875 -2.869 1 85 515 GLU B N 1
ATOM 9033 C CA . GLU B 1 515 ? 24.641 -17.125 -1.874 1 85 515 GLU B CA 1
ATOM 9034 C C . GLU B 1 515 ? 24.891 -15.695 -2.354 1 85 515 GLU B C 1
ATOM 9036 O O . GLU B 1 515 ? 25.891 -15.078 -1.967 1 85 515 GLU B O 1
ATOM 9041 N N . ARG B 1 516 ? 24.094 -15.211 -3.137 1 75.12 516 ARG B N 1
ATOM 9042 C CA . ARG B 1 516 ? 24.281 -13.898 -3.738 1 75.12 516 ARG B CA 1
ATOM 9043 C C . ARG B 1 516 ? 24.188 -12.797 -2.686 1 75.12 516 ARG B C 1
ATOM 9045 O O . ARG B 1 516 ? 24.766 -11.719 -2.863 1 75.12 516 ARG B O 1
ATOM 9052 N N . TYR B 1 517 ? 23.609 -12.992 -1.543 1 77.88 517 TYR B N 1
ATOM 9053 C CA . TYR B 1 517 ? 23.375 -11.953 -0.547 1 77.88 517 TYR B CA 1
ATOM 9054 C C . TYR B 1 517 ? 24.203 -12.203 0.708 1 77.88 517 TYR B C 1
ATOM 9056 O O . TYR B 1 517 ? 23.828 -11.789 1.805 1 77.88 517 TYR B O 1
ATOM 9064 N N . ARG B 1 518 ? 25.156 -12.906 0.643 1 78.75 518 ARG B N 1
ATOM 9065 C CA . ARG B 1 518 ? 26.109 -13.188 1.71 1 78.75 518 ARG B CA 1
ATOM 9066 C C . ARG B 1 518 ? 25.516 -14.133 2.748 1 78.75 518 ARG B C 1
ATOM 9068 O O . ARG B 1 518 ? 25.953 -14.156 3.9 1 78.75 518 ARG B O 1
ATOM 9075 N N . PHE B 1 519 ? 24.453 -14.727 2.434 1 85.44 519 PHE B N 1
ATOM 9076 C CA . PHE B 1 519 ? 23.844 -15.812 3.188 1 85.44 519 PHE B CA 1
ATOM 9077 C C . PHE B 1 519 ? 23.016 -16.703 2.273 1 85.44 519 PHE B C 1
ATOM 9079 O O . PHE B 1 519 ? 22.688 -16.328 1.146 1 85.44 519 PHE B O 1
ATOM 9086 N N . PRO B 1 520 ? 22.828 -17.922 2.719 1 91.69 520 PRO B N 1
ATOM 9087 C CA . PRO B 1 520 ? 21.984 -18.766 1.866 1 91.69 520 PRO B CA 1
ATOM 9088 C C . PRO B 1 520 ? 20.547 -18.234 1.744 1 91.69 520 PRO B C 1
ATOM 9090 O O . PRO B 1 520 ? 19.828 -18.156 2.742 1 91.69 520 PRO B O 1
ATOM 9093 N N . TYR B 1 521 ? 20.281 -17.875 0.588 1 88.5 521 TYR B N 1
ATOM 9094 C CA . TYR B 1 521 ? 18.953 -17.328 0.355 1 88.5 521 TYR B CA 1
ATOM 9095 C C . TYR B 1 521 ? 18.156 -18.203 -0.613 1 88.5 521 TYR B C 1
ATOM 9097 O O . TYR B 1 521 ? 18.734 -18.766 -1.551 1 88.5 521 TYR B O 1
ATOM 9105 N N . SER B 1 522 ? 16.891 -18.438 -0.274 1 91.19 522 SER B N 1
ATOM 9106 C CA . SER B 1 522 ? 15.945 -19.141 -1.141 1 91.19 522 SER B CA 1
ATOM 9107 C C . SER B 1 522 ? 14.641 -18.359 -1.287 1 91.19 522 SER B C 1
ATOM 9109 O O . SER B 1 522 ? 13.977 -18.062 -0.293 1 91.19 522 SER B O 1
ATOM 9111 N N . GLU B 1 523 ? 14.305 -18.031 -2.504 1 83.75 523 GLU B N 1
ATOM 9112 C CA . GLU B 1 523 ? 13.055 -17.328 -2.77 1 83.75 523 GLU B CA 1
ATOM 9113 C C . GLU B 1 523 ? 11.852 -18.141 -2.33 1 83.75 523 GLU B C 1
ATOM 9115 O O . GLU B 1 523 ? 10.891 -17.609 -1.774 1 83.75 523 GLU B O 1
ATOM 9120 N N . LYS B 1 524 ? 11.93 -19.391 -2.535 1 88.38 524 LYS B N 1
ATOM 9121 C CA . LYS B 1 524 ? 10.805 -20.266 -2.207 1 88.38 524 LYS B CA 1
ATOM 9122 C C . LYS B 1 524 ? 10.633 -20.391 -0.697 1 88.38 524 LYS B C 1
ATOM 9124 O O . LYS B 1 524 ? 9.508 -20.484 -0.204 1 88.38 524 LYS B O 1
ATOM 9129 N N . VAL B 1 525 ? 11.742 -20.406 0.025 1 91.88 525 VAL B N 1
ATOM 9130 C CA . VAL B 1 525 ? 11.656 -20.438 1.481 1 91.88 525 VAL B CA 1
ATOM 9131 C C . VAL B 1 525 ? 10.961 -19.172 1.987 1 91.88 525 VAL B C 1
ATOM 9133 O O . VAL B 1 525 ? 10.109 -19.25 2.873 1 91.88 525 VAL B O 1
ATOM 9136 N N . PHE B 1 526 ? 11.344 -18.094 1.433 1 89.25 526 PHE B N 1
ATOM 9137 C CA . PHE B 1 526 ? 10.719 -16.844 1.814 1 89.25 526 PHE B CA 1
ATOM 9138 C C . PHE B 1 526 ? 9.219 -16.875 1.542 1 89.25 526 PHE B C 1
ATOM 9140 O O . PHE B 1 526 ? 8.414 -16.516 2.406 1 89.25 526 PHE B O 1
ATOM 9147 N N . GLU B 1 527 ? 8.859 -17.281 0.421 1 87.5 527 GLU B N 1
ATOM 9148 C CA . GLU B 1 527 ? 7.453 -17.359 0.027 1 87.5 527 GLU B CA 1
ATOM 9149 C C . GLU B 1 527 ? 6.664 -18.25 0.974 1 87.5 527 GLU B C 1
ATOM 9151 O O . GLU B 1 527 ? 5.551 -17.906 1.383 1 87.5 527 GLU B O 1
ATOM 9156 N N . ASP B 1 528 ? 7.227 -19.391 1.277 1 91.25 528 ASP B N 1
ATOM 9157 C CA . ASP B 1 528 ? 6.531 -20.344 2.135 1 91.25 528 ASP B CA 1
ATOM 9158 C C . ASP B 1 528 ? 6.344 -19.781 3.543 1 91.25 528 ASP B C 1
ATOM 9160 O O . ASP B 1 528 ? 5.305 -20 4.172 1 91.25 528 ASP B O 1
ATOM 9164 N N . ILE B 1 529 ? 7.316 -19.109 4.035 1 90.94 529 ILE B N 1
ATOM 9165 C CA . ILE B 1 529 ? 7.203 -18.516 5.355 1 90.94 529 ILE B CA 1
ATOM 9166 C C . ILE B 1 529 ? 6.094 -17.453 5.352 1 90.94 529 ILE B C 1
ATOM 9168 O O . ILE B 1 529 ? 5.301 -17.375 6.293 1 90.94 529 ILE B O 1
ATOM 9172 N N . GLN B 1 530 ? 6.055 -16.688 4.32 1 87.75 530 GLN B N 1
ATOM 9173 C CA . GLN B 1 530 ? 5.023 -15.664 4.234 1 87.75 530 GLN B CA 1
ATOM 9174 C C . GLN B 1 530 ? 3.633 -16.297 4.148 1 87.75 530 GLN B C 1
ATOM 9176 O O . GLN B 1 530 ? 2.662 -15.734 4.668 1 87.75 530 GLN B O 1
ATOM 9181 N N . VAL B 1 531 ? 3.545 -17.375 3.512 1 89.56 531 VAL B N 1
ATOM 9182 C CA . VAL B 1 531 ? 2.275 -18.094 3.441 1 89.56 531 VAL B CA 1
ATOM 9183 C C . VAL B 1 531 ? 1.853 -18.531 4.844 1 89.56 531 VAL B C 1
ATOM 9185 O O . VAL B 1 531 ? 0.677 -18.438 5.203 1 89.56 531 VAL B O 1
ATOM 9188 N N . LEU B 1 532 ? 2.793 -19.031 5.605 1 92.69 532 LEU B N 1
ATOM 9189 C CA . LEU B 1 532 ? 2.477 -19.453 6.961 1 92.69 532 LEU B CA 1
ATOM 9190 C C . LEU B 1 532 ? 1.957 -18.297 7.793 1 92.69 532 LEU B C 1
ATOM 9192 O O . LEU B 1 532 ? 1.029 -18.453 8.594 1 92.69 532 LEU B O 1
ATOM 9196 N N . VAL B 1 533 ? 2.527 -17.203 7.578 1 89.06 533 VAL B N 1
ATOM 9197 C CA . VAL B 1 533 ? 2.102 -16 8.297 1 89.06 533 VAL B CA 1
ATOM 9198 C C . VAL B 1 533 ? 0.7 -15.594 7.84 1 89.06 533 VAL B C 1
ATOM 9200 O O . VAL B 1 533 ? -0.167 -15.305 8.664 1 89.06 533 VAL B O 1
ATOM 9203 N N . ALA B 1 534 ? 0.539 -15.641 6.613 1 85.25 534 ALA B N 1
ATOM 9204 C CA . ALA B 1 534 ? -0.736 -15.227 6.035 1 85.25 534 ALA B CA 1
ATOM 9205 C C . ALA B 1 534 ? -1.867 -16.141 6.477 1 85.25 534 ALA B C 1
ATOM 9207 O O . ALA B 1 534 ? -3.002 -15.703 6.66 1 85.25 534 ALA B O 1
ATOM 9208 N N . MET B 1 535 ? -1.545 -17.406 6.668 1 89.38 535 MET B N 1
ATOM 9209 C CA . MET B 1 535 ? -2.572 -18.391 7.012 1 89.38 535 MET B CA 1
ATOM 9210 C C . MET B 1 535 ? -2.793 -18.438 8.516 1 89.38 535 MET B C 1
ATOM 9212 O O . MET B 1 535 ? -3.662 -19.172 9 1 89.38 535 MET B O 1
ATOM 9216 N N . GLY B 1 536 ? -2.035 -17.719 9.234 1 88 536 GLY B N 1
ATOM 9217 C CA . GLY B 1 536 ? -2.227 -17.641 10.672 1 88 536 GLY B CA 1
ATOM 9218 C C . GLY B 1 536 ? -1.564 -18.766 11.43 1 88 536 GLY B C 1
ATOM 9219 O O . GLY B 1 536 ? -1.911 -19.047 12.578 1 88 536 GLY B O 1
ATOM 9220 N N . ILE B 1 537 ? -0.662 -19.438 10.773 1 92.56 537 ILE B N 1
ATOM 9221 C CA . ILE B 1 537 ? 0.057 -20.531 11.406 1 92.56 537 ILE B CA 1
ATOM 9222 C C . ILE B 1 537 ? 1.213 -19.984 12.242 1 92.56 537 ILE B C 1
ATOM 9224 O O . ILE B 1 537 ? 1.559 -20.531 13.281 1 92.56 537 ILE B O 1
ATOM 9228 N N . VAL B 1 538 ? 1.767 -18.953 11.75 1 93.38 538 VAL B N 1
ATOM 9229 C CA . VAL B 1 538 ? 2.893 -18.297 12.398 1 93.38 538 VAL B CA 1
ATOM 9230 C C . VAL B 1 538 ? 2.607 -16.797 12.523 1 93.38 538 VAL B C 1
ATOM 9232 O O . VAL B 1 538 ? 2.064 -16.188 11.602 1 93.38 538 VAL B O 1
ATOM 9235 N N . ASP B 1 539 ? 2.945 -16.25 13.695 1 90.69 539 ASP B N 1
ATOM 9236 C CA . ASP B 1 539 ? 2.92 -14.797 13.859 1 90.69 539 ASP B CA 1
ATOM 9237 C C . ASP B 1 539 ? 4.273 -14.18 13.508 1 90.69 539 ASP B C 1
ATOM 9239 O O . ASP B 1 539 ? 5.32 -14.75 13.828 1 90.69 539 ASP B O 1
ATOM 9243 N N . GLU B 1 540 ? 4.195 -13.07 12.844 1 88.94 540 GLU B N 1
ATOM 9244 C CA . GLU B 1 540 ? 5.398 -12.328 12.477 1 88.94 540 GLU B CA 1
ATOM 9245 C C . GLU B 1 540 ? 5.441 -10.969 13.164 1 88.94 540 GLU B C 1
ATOM 9247 O O . GLU B 1 540 ? 4.504 -10.18 13.047 1 88.94 540 GLU B O 1
ATOM 9252 N N . ASP B 1 541 ? 6.496 -10.742 13.938 1 87.69 541 ASP B N 1
ATOM 9253 C CA . ASP B 1 541 ? 6.695 -9.469 14.625 1 87.69 541 ASP B CA 1
ATOM 9254 C C . ASP B 1 541 ? 7.816 -8.664 13.977 1 87.69 541 ASP B C 1
ATOM 9256 O O . ASP B 1 541 ? 8.914 -9.188 13.75 1 87.69 541 ASP B O 1
ATOM 9260 N N . LEU B 1 542 ? 7.488 -7.441 13.688 1 81.25 542 LEU B N 1
ATOM 9261 C CA . LEU B 1 542 ? 8.477 -6.551 13.094 1 81.25 542 LEU B CA 1
ATOM 9262 C C . LEU B 1 542 ? 9.281 -5.832 14.172 1 81.25 542 LEU B C 1
ATOM 9264 O O . LEU B 1 542 ? 8.703 -5.309 15.133 1 81.25 542 LEU B O 1
ATOM 9268 N N . ARG B 1 543 ? 10.602 -5.914 14.062 1 83.31 543 ARG B N 1
ATOM 9269 C CA . ARG B 1 543 ? 11.508 -5.227 14.977 1 83.31 543 ARG B CA 1
ATOM 9270 C C . ARG B 1 543 ? 12.516 -4.375 14.211 1 83.31 543 ARG B C 1
ATOM 9272 O O . ARG B 1 543 ? 12.828 -4.664 13.055 1 83.31 543 ARG B O 1
ATOM 9279 N N . TYR B 1 544 ? 12.93 -3.334 14.883 1 78.5 544 TYR B N 1
ATOM 9280 C CA . TYR B 1 544 ? 13.953 -2.479 14.289 1 78.5 544 TYR B CA 1
ATOM 9281 C C . TYR B 1 544 ? 15.258 -2.58 15.062 1 78.5 544 TYR B C 1
ATOM 9283 O O . TYR B 1 544 ? 15.258 -2.773 16.281 1 78.5 544 TYR B O 1
ATOM 9291 N N . TYR B 1 545 ? 16.328 -2.652 14.367 1 77.5 545 TYR B N 1
ATOM 9292 C CA . TYR B 1 545 ? 17.641 -2.668 14.992 1 77.5 545 TYR B CA 1
ATOM 9293 C C . TYR B 1 545 ? 18.609 -1.749 14.25 1 77.5 545 TYR B C 1
ATOM 9295 O O . TYR B 1 545 ? 18.438 -1.477 13.062 1 77.5 545 TYR B O 1
ATOM 9303 N N . GLU B 1 546 ? 19.547 -1.257 14.977 1 77 546 GLU B N 1
ATOM 9304 C CA . GLU B 1 546 ? 20.531 -0.353 14.391 1 77 546 GLU B CA 1
ATOM 9305 C C . GLU B 1 546 ? 21.797 -1.104 13.977 1 77 546 GLU B C 1
ATOM 9307 O O . GLU B 1 546 ? 22.312 -1.933 14.734 1 77 546 GLU B O 1
ATOM 9312 N N . LYS B 1 547 ? 22.156 -0.977 12.734 1 74.69 547 LYS B N 1
ATOM 9313 C CA . LYS B 1 547 ? 23.422 -1.496 12.227 1 74.69 547 LYS B CA 1
ATOM 9314 C C . LYS B 1 547 ? 24.141 -0.454 11.383 1 74.69 547 LYS B C 1
ATOM 9316 O O . LYS B 1 547 ? 23.578 0.056 10.406 1 74.69 547 LYS B O 1
ATOM 9321 N N . ASP B 1 548 ? 25.344 -0.124 11.711 1 72.62 548 ASP B N 1
ATOM 9322 C CA . ASP B 1 548 ? 26.188 0.805 10.977 1 72.62 548 ASP B CA 1
ATOM 9323 C C . ASP B 1 548 ? 25.516 2.164 10.82 1 72.62 548 ASP B C 1
ATOM 9325 O O . ASP B 1 548 ? 25.516 2.746 9.734 1 72.62 548 ASP B O 1
ATOM 9329 N N . GLY B 1 549 ? 24.859 2.588 11.891 1 69.38 549 GLY B N 1
ATOM 9330 C CA . GLY B 1 549 ? 24.281 3.92 11.922 1 69.38 549 GLY B CA 1
ATOM 9331 C C . GLY B 1 549 ? 22.938 3.998 11.195 1 69.38 549 GLY B C 1
ATOM 9332 O O . GLY B 1 549 ? 22.391 5.086 11.016 1 69.38 549 GLY B O 1
ATOM 9333 N N . ARG B 1 550 ? 22.469 2.83 10.805 1 76.12 550 ARG B N 1
ATOM 9334 C CA . ARG B 1 550 ? 21.188 2.793 10.102 1 76.12 550 ARG B CA 1
ATOM 9335 C C . ARG B 1 550 ? 20.219 1.831 10.781 1 76.12 550 ARG B C 1
ATOM 9337 O O . ARG B 1 550 ? 20.625 0.77 11.258 1 76.12 550 ARG B O 1
ATOM 9344 N N . PHE B 1 551 ? 19.031 2.262 10.773 1 76.19 551 PHE B N 1
ATOM 9345 C CA . PHE B 1 551 ? 18 1.404 11.359 1 76.19 551 PHE B CA 1
ATOM 9346 C C . PHE B 1 551 ? 17.406 0.473 10.312 1 76.19 551 PHE B C 1
ATOM 9348 O O . PHE B 1 551 ? 17.031 0.913 9.227 1 76.19 551 PHE B O 1
ATOM 9355 N N . ARG B 1 552 ? 17.469 -0.766 10.672 1 77.31 552 ARG B N 1
ATOM 9356 C CA . ARG B 1 552 ? 16.969 -1.82 9.789 1 77.31 552 ARG B CA 1
ATOM 9357 C C . ARG B 1 552 ? 15.836 -2.596 10.453 1 77.31 552 ARG B C 1
ATOM 9359 O O . ARG B 1 552 ? 15.609 -2.461 11.656 1 77.31 552 ARG B O 1
ATOM 9366 N N . GLN B 1 553 ? 15.164 -3.324 9.555 1 77.31 553 GLN B N 1
ATOM 9367 C CA . GLN B 1 553 ? 14.031 -4.105 10.047 1 77.31 553 GLN B CA 1
ATOM 9368 C C . GLN B 1 553 ? 14.383 -5.59 10.125 1 77.31 553 GLN B C 1
ATOM 9370 O O . GLN B 1 553 ? 15.188 -6.086 9.328 1 77.31 553 GLN B O 1
ATOM 9375 N N . SER B 1 554 ? 13.898 -6.211 11.141 1 81.31 554 SER B N 1
ATOM 9376 C CA . SER B 1 554 ? 13.992 -7.66 11.289 1 81.31 554 SER B CA 1
ATOM 9377 C C . SER B 1 554 ? 12.641 -8.273 11.641 1 81.31 554 SER B C 1
ATOM 9379 O O . SER B 1 554 ? 11.734 -7.57 12.102 1 81.31 554 SER B O 1
ATOM 9381 N N . TYR B 1 555 ? 12.562 -9.555 11.344 1 85.56 555 TYR B N 1
ATOM 9382 C CA . TYR B 1 555 ? 11.312 -10.25 11.625 1 85.56 555 TYR B CA 1
ATOM 9383 C C . TYR B 1 555 ? 11.531 -11.383 12.617 1 85.56 555 TYR B C 1
ATOM 9385 O O . TYR B 1 555 ? 12.547 -12.078 12.57 1 85.56 555 TYR B O 1
ATOM 9393 N N . GLU B 1 556 ? 10.641 -11.422 13.523 1 91.5 556 GLU B N 1
ATOM 9394 C CA . GLU B 1 556 ? 10.625 -12.516 14.484 1 91.5 556 GLU B CA 1
ATOM 9395 C C . GLU B 1 556 ? 9.328 -13.32 14.391 1 91.5 556 GLU B C 1
ATOM 9397 O O . GLU B 1 556 ? 8.281 -12.781 14.047 1 91.5 556 GLU B O 1
ATOM 9402 N N . TYR B 1 557 ? 9.469 -14.633 14.609 1 93.75 557 TYR B N 1
ATOM 9403 C CA . TYR B 1 557 ? 8.352 -15.523 14.305 1 93.75 557 TYR B CA 1
ATOM 9404 C C . TYR B 1 557 ? 7.949 -16.328 15.531 1 93.75 557 TYR B C 1
ATOM 9406 O O . TYR B 1 557 ? 8.805 -16.75 16.312 1 93.75 557 TYR B O 1
ATOM 9414 N N . VAL B 1 558 ? 6.66 -16.469 15.742 1 92.44 558 VAL B N 1
ATOM 9415 C CA . VAL B 1 558 ? 6.098 -17.281 16.828 1 92.44 558 VAL B CA 1
ATOM 9416 C C . VAL B 1 558 ? 5.012 -18.188 16.266 1 92.44 558 VAL B C 1
ATOM 9418 O O . VAL B 1 558 ? 4.164 -17.766 15.484 1 92.44 558 VAL B O 1
ATOM 9421 N N . LEU B 1 559 ? 5.109 -19.469 16.641 1 93.44 559 LEU B N 1
ATOM 9422 C CA . LEU B 1 559 ? 4.062 -20.406 16.266 1 93.44 559 LEU B CA 1
ATOM 9423 C C . LEU B 1 559 ? 2.768 -20.109 17.016 1 93.44 559 LEU B C 1
ATOM 9425 O O . LEU B 1 559 ? 2.77 -20 18.234 1 93.44 559 LEU B O 1
ATOM 9429 N N . THR B 1 560 ? 1.681 -19.953 16.312 1 92 560 THR B N 1
ATOM 9430 C CA . THR B 1 560 ? 0.389 -19.688 16.938 1 92 560 THR B CA 1
ATOM 9431 C C . THR B 1 560 ? -0.183 -20.984 17.531 1 92 560 THR B C 1
ATOM 9433 O O . THR B 1 560 ? 0.331 -22.078 17.266 1 92 560 THR B O 1
ATOM 9436 N N . TRP B 1 561 ? -1.218 -20.797 18.312 1 90.25 561 TRP B N 1
ATOM 9437 C CA . TRP B 1 561 ? -1.841 -22 18.844 1 90.25 561 TRP B CA 1
ATOM 9438 C C . TRP B 1 561 ? -2.43 -22.859 17.734 1 90.25 561 TRP B C 1
ATOM 9440 O O . TRP B 1 561 ? -2.326 -24.094 17.781 1 90.25 561 TRP B O 1
ATOM 9450 N N . GLU B 1 562 ? -3.061 -22.266 16.781 1 90 562 GLU B N 1
ATOM 9451 C CA . GLU B 1 562 ? -3.576 -23 15.625 1 90 562 GLU B CA 1
ATOM 9452 C C . GLU B 1 562 ? -2.453 -23.703 14.867 1 90 562 GLU B C 1
ATOM 9454 O O . GLU B 1 562 ? -2.637 -24.797 14.344 1 90 562 GLU B O 1
ATOM 9459 N N . GLY B 1 563 ? -1.372 -23.016 14.875 1 92.81 563 GLY B N 1
ATOM 9460 C CA . GLY B 1 563 ? -0.2 -23.609 14.258 1 92.81 563 GLY B CA 1
ATOM 9461 C C . GLY B 1 563 ? 0.298 -24.844 15 1 92.81 563 GLY B C 1
ATOM 9462 O O . GLY B 1 563 ? 0.704 -25.828 14.375 1 92.81 563 GLY B O 1
ATOM 9463 N N . VAL B 1 564 ? 0.218 -24.75 16.328 1 93.94 564 VAL B N 1
ATOM 9464 C CA . VAL B 1 564 ? 0.646 -25.875 17.156 1 93.94 564 VAL B CA 1
ATOM 9465 C C . VAL B 1 564 ? -0.266 -27.062 16.906 1 93.94 564 VAL B C 1
ATOM 9467 O O . VAL B 1 564 ? 0.21 -28.188 16.734 1 93.94 564 VAL B O 1
ATOM 9470 N N . GLU B 1 565 ? -1.505 -26.766 16.859 1 91.56 565 GLU B N 1
ATOM 9471 C CA . GLU B 1 565 ? -2.473 -27.844 16.641 1 91.56 565 GLU B CA 1
ATOM 9472 C C . GLU B 1 565 ? -2.307 -28.453 15.25 1 91.56 565 GLU B C 1
ATOM 9474 O O . GLU B 1 565 ? -2.305 -29.688 15.109 1 91.56 565 GLU B O 1
ATOM 9479 N N . TYR B 1 566 ? -2.176 -27.656 14.328 1 92.12 566 TYR B N 1
ATOM 9480 C CA . TYR B 1 566 ? -1.99 -28.109 12.953 1 92.12 566 TYR B CA 1
ATOM 9481 C C . TYR B 1 566 ? -0.697 -28.906 12.812 1 92.12 566 TYR B C 1
ATOM 9483 O O . TYR B 1 566 ? -0.683 -29.984 12.211 1 92.12 566 TYR B O 1
ATOM 9491 N N . ALA B 1 567 ? 0.353 -28.391 13.398 1 94.62 567 ALA B N 1
ATOM 9492 C CA . ALA B 1 567 ? 1.665 -29.031 13.32 1 94.62 567 ALA B CA 1
ATOM 9493 C C . ALA B 1 567 ? 1.663 -30.375 14.031 1 94.62 567 ALA B C 1
ATOM 9495 O O . ALA B 1 567 ? 2.352 -31.312 13.609 1 94.62 567 ALA B O 1
ATOM 9496 N N . GLY B 1 568 ? 0.902 -30.438 15.07 1 92.75 568 GLY B N 1
ATOM 9497 C CA . GLY B 1 568 ? 0.779 -31.703 15.773 1 92.75 568 GLY B CA 1
ATOM 9498 C C . GLY B 1 568 ? 0.27 -32.844 14.891 1 92.75 568 GLY B C 1
ATOM 9499 O O . GLY B 1 568 ? 0.785 -33.938 14.945 1 92.75 568 GLY B O 1
ATOM 9500 N N . THR B 1 569 ? -0.694 -32.5 14.086 1 89.31 569 THR B N 1
ATOM 9501 C CA . THR B 1 569 ? -1.235 -33.469 13.156 1 89.31 569 THR B CA 1
ATOM 9502 C C . THR B 1 569 ? -0.191 -33.875 12.109 1 89.31 569 THR B C 1
ATOM 9504 O O . THR B 1 569 ? -0.116 -35.031 11.703 1 89.31 569 THR B O 1
ATOM 9507 N N . LEU B 1 570 ? 0.607 -33 11.773 1 91.75 570 LEU B N 1
ATOM 9508 C CA . LEU B 1 570 ? 1.655 -33.25 10.797 1 91.75 570 LEU B CA 1
ATOM 9509 C C . LEU B 1 570 ? 2.756 -34.125 11.391 1 91.75 570 LEU B C 1
ATOM 9511 O O . LEU B 1 570 ? 3.309 -35 10.703 1 91.75 570 LEU B O 1
ATOM 9515 N N . ALA B 1 571 ? 3.051 -33.781 12.633 1 93.75 571 ALA B N 1
ATOM 9516 C CA . ALA B 1 571 ? 4.113 -34.531 13.305 1 93.75 571 ALA B CA 1
ATOM 9517 C C . ALA B 1 571 ? 3.779 -36.031 13.383 1 93.75 571 ALA B C 1
ATOM 9519 O O . ALA B 1 571 ? 4.672 -36.875 13.305 1 93.75 571 ALA B O 1
ATOM 9520 N N . ASP B 1 572 ? 2.549 -36.281 13.453 1 89.62 572 ASP B N 1
ATOM 9521 C CA . ASP B 1 572 ? 2.104 -37.656 13.484 1 89.62 572 ASP B CA 1
ATOM 9522 C C . ASP B 1 572 ? 2.266 -38.312 12.109 1 89.62 572 ASP B C 1
ATOM 9524 O O . ASP B 1 572 ? 2.68 -39.5 12.023 1 89.62 572 ASP B O 1
ATOM 9528 N N . ALA B 1 573 ? 1.987 -37.562 11.141 1 87.88 573 ALA B N 1
ATOM 9529 C CA . ALA B 1 573 ? 2.062 -38.062 9.773 1 87.88 573 ALA B CA 1
ATOM 9530 C C . ALA B 1 573 ? 3.512 -38.25 9.328 1 87.88 573 ALA B C 1
ATOM 9532 O O . ALA B 1 573 ? 3.828 -39.125 8.539 1 87.88 573 ALA B O 1
ATOM 9533 N N . TYR B 1 574 ? 4.395 -37.375 9.852 1 92.88 574 TYR B N 1
ATOM 9534 C CA . TYR B 1 574 ? 5.816 -37.375 9.516 1 92.88 574 TYR B CA 1
ATOM 9535 C C . TYR B 1 574 ? 6.652 -37.812 10.719 1 92.88 574 TYR B C 1
ATOM 9537 O O . TYR B 1 574 ? 7.691 -37.188 11 1 92.88 574 TYR B O 1
ATOM 9545 N N . ARG B 1 575 ? 6.262 -38.781 11.367 1 93.69 575 ARG B N 1
ATOM 9546 C CA . ARG B 1 575 ? 6.832 -39.125 12.664 1 93.69 575 ARG B CA 1
ATOM 9547 C C . ARG B 1 575 ? 8.328 -39.375 12.555 1 93.69 575 ARG B C 1
ATOM 9549 O O . ARG B 1 575 ? 9.125 -38.812 13.312 1 93.69 575 ARG B O 1
ATOM 9556 N N . PRO B 1 576 ? 8.773 -40.219 11.594 1 94.44 576 PRO B N 1
ATOM 9557 C CA . PRO B 1 576 ? 10.219 -40.469 11.508 1 94.44 576 PRO B CA 1
ATOM 9558 C C . PRO B 1 576 ? 11.016 -39.188 11.203 1 94.44 576 PRO B C 1
ATOM 9560 O O . PRO B 1 576 ? 12.07 -38.969 11.789 1 94.44 576 PRO B O 1
ATOM 9563 N N . GLU B 1 577 ? 10.539 -38.438 10.32 1 95.5 577 GLU B N 1
ATOM 9564 C CA . GLU B 1 577 ? 11.203 -37.188 9.961 1 95.5 577 GLU B CA 1
ATOM 9565 C C . GLU B 1 577 ? 11.227 -36.219 11.141 1 95.5 577 GLU B C 1
ATOM 9567 O O . GLU B 1 577 ? 12.25 -35.562 11.406 1 95.5 577 GLU B O 1
ATOM 9572 N N . PHE B 1 578 ? 10.148 -36.188 11.867 1 96.69 578 PHE B N 1
ATOM 9573 C CA . PHE B 1 578 ? 10.039 -35.281 13 1 96.69 578 PHE B CA 1
ATOM 9574 C C . PHE B 1 578 ? 11 -35.656 14.109 1 96.69 578 PHE B C 1
ATOM 9576 O O . PHE B 1 578 ? 11.625 -34.812 14.734 1 96.69 578 PHE B O 1
ATOM 9583 N N . GLU B 1 579 ? 11.125 -36.906 14.328 1 96.12 579 GLU B N 1
ATO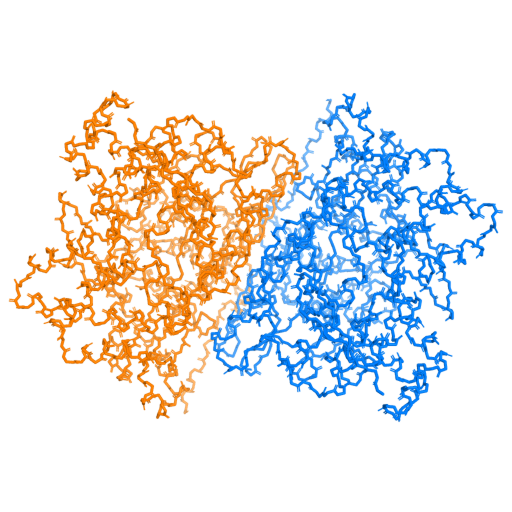M 9584 C CA . GLU B 1 579 ? 12.031 -37.406 15.359 1 96.12 579 GLU B CA 1
ATOM 9585 C C . GLU B 1 579 ? 13.484 -37.062 15.016 1 96.12 579 GLU B C 1
ATOM 9587 O O . GLU B 1 579 ? 14.258 -36.688 15.898 1 96.12 579 GLU B O 1
ATOM 9592 N N . GLU B 1 580 ? 13.742 -37.219 13.805 1 96.56 580 GLU B N 1
ATOM 9593 C CA . GLU B 1 580 ? 15.086 -36.844 13.367 1 96.56 580 GLU B CA 1
ATOM 9594 C C . GLU B 1 580 ? 15.352 -35.375 13.539 1 96.56 580 GLU B C 1
ATOM 9596 O O . GLU B 1 580 ? 16.422 -34.969 13.984 1 96.56 580 GLU B O 1
ATOM 9601 N N . MET B 1 581 ? 14.422 -34.562 13.188 1 96.5 581 MET B N 1
ATOM 9602 C CA . MET B 1 581 ? 14.516 -33.125 13.336 1 96.5 581 MET B CA 1
ATOM 9603 C C . MET B 1 581 ? 14.672 -32.75 14.805 1 96.5 581 MET B C 1
ATOM 9605 O O . MET B 1 581 ? 15.516 -31.922 15.156 1 96.5 581 MET B O 1
ATOM 9609 N N . MET B 1 582 ? 13.898 -33.375 15.625 1 96.56 582 MET B N 1
ATOM 9610 C CA . MET B 1 582 ? 13.922 -33.094 17.062 1 96.56 582 MET B CA 1
ATOM 9611 C C . MET B 1 582 ? 15.273 -33.469 17.656 1 96.56 582 MET B C 1
ATOM 9613 O O . MET B 1 582 ? 15.805 -32.75 18.5 1 96.56 582 MET B O 1
ATOM 9617 N N . SER B 1 583 ? 15.734 -34.562 17.203 1 95.81 583 SER B N 1
ATOM 9618 C CA . SER B 1 583 ? 17.031 -35.031 17.703 1 95.81 583 SER B CA 1
ATOM 9619 C C . SER B 1 583 ? 18.125 -34.031 17.359 1 95.81 583 SER B C 1
ATOM 9621 O O . SER B 1 583 ? 18.938 -33.656 18.219 1 95.81 583 SER B O 1
ATOM 9623 N N . HIS B 1 584 ? 18.141 -33.594 16.188 1 96.25 584 HIS B N 1
ATOM 9624 C CA . HIS B 1 584 ? 19.172 -32.656 15.742 1 96.25 584 HIS B CA 1
ATOM 9625 C C . HIS B 1 584 ? 19.047 -31.312 16.469 1 96.25 584 HIS B C 1
ATOM 9627 O O . HIS B 1 584 ? 20.031 -30.781 16.969 1 96.25 584 HIS B O 1
ATOM 9633 N N . LEU B 1 585 ? 17.859 -30.797 16.547 1 96.31 585 LEU B N 1
ATOM 9634 C CA . LEU B 1 585 ? 17.641 -29.484 17.141 1 96.31 585 LEU B CA 1
ATOM 9635 C C . LEU B 1 585 ? 17.922 -29.516 18.641 1 96.31 585 LEU B C 1
ATOM 9637 O O . LEU B 1 585 ? 18.375 -28.516 19.219 1 96.31 585 LEU B O 1
ATOM 9641 N N . SER B 1 586 ? 17.625 -30.625 19.219 1 95.75 586 SER B N 1
ATOM 9642 C CA . SER B 1 586 ? 17.938 -30.766 20.641 1 95.75 586 SER B CA 1
ATOM 9643 C C . SER B 1 586 ? 19.438 -30.719 20.891 1 95.75 586 SER B C 1
ATOM 9645 O O . SER B 1 586 ? 19.891 -30.203 21.922 1 95.75 586 SER B O 1
ATOM 9647 N N . MET B 1 587 ? 20.141 -31.156 19.969 1 93.88 587 MET B N 1
ATOM 9648 C CA . MET B 1 587 ? 21.609 -31.172 20.078 1 93.88 587 MET B CA 1
ATOM 9649 C C . MET B 1 587 ? 22.156 -29.75 19.969 1 93.88 587 MET B C 1
ATOM 9651 O O . MET B 1 587 ? 23.141 -29.406 20.609 1 93.88 587 MET B O 1
ATOM 9655 N N . ILE B 1 588 ? 21.5 -28.922 19.188 1 93.38 588 ILE B N 1
ATOM 9656 C CA . ILE B 1 588 ? 22.016 -27.562 18.984 1 93.38 588 ILE B CA 1
ATOM 9657 C C . ILE B 1 588 ? 21.109 -26.547 19.672 1 93.38 588 ILE B C 1
ATOM 9659 O O . ILE B 1 588 ? 20.984 -25.406 19.219 1 93.38 588 ILE B O 1
ATOM 9663 N N . LYS B 1 589 ? 20.469 -26.922 20.641 1 92.56 589 LYS B N 1
ATOM 9664 C CA . LYS B 1 589 ? 19.438 -26.141 21.312 1 92.56 589 LYS B CA 1
ATOM 9665 C C . LYS B 1 589 ? 19.984 -24.766 21.734 1 92.56 589 LYS B C 1
ATOM 9667 O O . LYS B 1 589 ? 19.281 -23.766 21.641 1 92.56 589 LYS B O 1
ATOM 9672 N N . HIS B 1 590 ? 21.188 -24.688 22.094 1 88.5 590 HIS B N 1
ATOM 9673 C CA . HIS B 1 590 ? 21.797 -23.453 22.594 1 88.5 590 HIS B CA 1
ATOM 9674 C C . HIS B 1 590 ? 22.062 -22.484 21.469 1 88.5 590 HIS B C 1
ATOM 9676 O O . HIS B 1 590 ? 22.203 -21.281 21.703 1 88.5 590 HIS B O 1
ATOM 9682 N N . SER B 1 591 ? 22.094 -22.984 20.281 1 88.31 591 SER B N 1
ATOM 9683 C CA . SER B 1 591 ? 22.406 -22.141 19.125 1 88.31 591 SER B CA 1
ATOM 9684 C C . SER B 1 591 ? 21.141 -21.516 18.547 1 88.31 591 SER B C 1
ATOM 9686 O O . SER B 1 591 ? 21.203 -20.641 17.688 1 88.31 591 SER B O 1
ATOM 9688 N N . ILE B 1 592 ? 20.047 -21.984 19.078 1 91.75 592 ILE B N 1
ATOM 9689 C CA . ILE B 1 592 ? 18.781 -21.453 18.547 1 91.75 592 ILE B CA 1
ATOM 9690 C C . ILE B 1 592 ? 18.5 -20.078 19.156 1 91.75 592 ILE B C 1
ATOM 9692 O O . ILE B 1 592 ? 18.266 -19.969 20.359 1 91.75 592 ILE B O 1
ATOM 9696 N N . LYS B 1 593 ? 18.609 -19.078 18.359 1 87 593 LYS B N 1
ATOM 9697 C CA . LYS B 1 593 ? 18.344 -17.719 18.812 1 87 593 LYS B CA 1
ATOM 9698 C C . LYS B 1 593 ? 16.859 -17.469 18.984 1 87 593 LYS B C 1
ATOM 9700 O O . LYS B 1 593 ? 16.109 -17.453 18 1 87 593 LYS B O 1
ATOM 9705 N N . ARG B 1 594 ? 16.438 -17.234 20.266 1 89.06 594 ARG B N 1
ATOM 9706 C CA . ARG B 1 594 ? 15 -17.109 20.531 1 89.06 594 ARG B CA 1
ATOM 9707 C C . ARG B 1 594 ? 14.758 -16.219 21.75 1 89.06 594 ARG B C 1
ATOM 9709 O O . ARG B 1 594 ? 15.648 -16.031 22.578 1 89.06 594 ARG B O 1
ATOM 9716 N N . ASP B 1 595 ? 13.641 -15.609 21.766 1 90.69 595 ASP B N 1
ATOM 9717 C CA . ASP B 1 595 ? 13.047 -15.016 22.953 1 90.69 595 ASP B CA 1
ATOM 9718 C C . ASP B 1 595 ? 11.945 -15.914 23.516 1 90.69 595 ASP B C 1
ATOM 9720 O O . ASP B 1 595 ? 11.555 -16.906 22.891 1 90.69 595 ASP B O 1
ATOM 9724 N N . ILE B 1 596 ? 11.594 -15.648 24.797 1 92.75 596 ILE B N 1
ATOM 9725 C CA . ILE B 1 596 ? 10.5 -16.406 25.406 1 92.75 596 ILE B CA 1
ATOM 9726 C C . ILE B 1 596 ? 9.328 -15.469 25.703 1 92.75 596 ILE B C 1
ATOM 9728 O O . ILE B 1 596 ? 9.508 -14.414 26.297 1 92.75 596 ILE B O 1
ATOM 9732 N N . VAL B 1 597 ? 8.203 -15.844 25.219 1 90.5 597 VAL B N 1
ATOM 9733 C CA . VAL B 1 597 ? 6.98 -15.086 25.469 1 90.5 597 VAL B CA 1
ATOM 9734 C C . VAL B 1 597 ? 6.059 -15.867 26.391 1 90.5 597 VAL B C 1
ATOM 9736 O O . VAL B 1 597 ? 5.684 -17 26.094 1 90.5 597 VAL B O 1
ATOM 9739 N N . THR B 1 598 ? 5.707 -15.289 27.5 1 91.25 598 THR B N 1
ATOM 9740 C CA . THR B 1 598 ? 4.801 -15.914 28.453 1 91.25 598 THR B CA 1
ATOM 9741 C C . THR B 1 598 ? 3.408 -15.305 28.375 1 91.25 598 THR B C 1
ATOM 9743 O O . THR B 1 598 ? 3.248 -14.094 28.531 1 91.25 598 THR B O 1
ATOM 9746 N N . ILE B 1 599 ? 2.477 -16.156 28.094 1 90.38 599 ILE B N 1
ATOM 9747 C CA . ILE B 1 599 ? 1.106 -15.719 27.859 1 90.38 599 ILE B CA 1
ATOM 9748 C C . ILE B 1 599 ? 0.148 -16.5 28.75 1 90.38 599 ILE B C 1
ATOM 9750 O O . ILE B 1 599 ? 0.404 -17.656 29.078 1 90.38 599 ILE B O 1
ATOM 9754 N N . PRO B 1 600 ? -0.902 -15.82 29.203 1 85.62 600 PRO B N 1
ATOM 9755 C CA . PRO B 1 600 ? -1.926 -16.594 29.906 1 85.62 600 PRO B CA 1
ATOM 9756 C C . PRO B 1 600 ? -2.463 -17.766 29.062 1 85.62 600 PRO B C 1
ATOM 9758 O O . PRO B 1 600 ? -2.754 -17.594 27.875 1 85.62 600 PRO B O 1
ATOM 9761 N N . SER B 1 601 ? -2.645 -18.938 29.703 1 86.12 601 SER B N 1
ATOM 9762 C CA . SER B 1 601 ? -3.02 -20.156 29 1 86.12 601 SER B CA 1
ATOM 9763 C C . SER B 1 601 ? -4.379 -20.016 28.328 1 86.12 601 SER B C 1
ATOM 9765 O O . SER B 1 601 ? -4.594 -20.531 27.219 1 86.12 601 SER B O 1
ATOM 9767 N N . ASN B 1 602 ? -5.277 -19.266 28.906 1 80.44 602 ASN B N 1
ATOM 9768 C CA . ASN B 1 602 ? -6.629 -19.125 28.375 1 80.44 602 ASN B CA 1
ATOM 9769 C C . ASN B 1 602 ? -6.645 -18.312 27.094 1 80.44 602 ASN B C 1
ATOM 9771 O O . ASN B 1 602 ? -7.578 -18.406 26.297 1 80.44 602 ASN B O 1
ATOM 9775 N N . ARG B 1 603 ? -5.602 -17.672 26.922 1 80.62 603 ARG B N 1
ATOM 9776 C CA . ARG B 1 603 ? -5.523 -16.812 25.75 1 80.62 603 ARG B CA 1
ATOM 9777 C C . ARG B 1 603 ? -4.836 -17.547 24.594 1 80.62 603 ARG B C 1
ATOM 9779 O O . ARG B 1 603 ? -5.16 -17.312 23.422 1 80.62 603 ARG B O 1
ATOM 9786 N N . TYR B 1 604 ? -3.932 -18.234 25.031 1 80.31 604 TYR B N 1
ATOM 9787 C CA . TYR B 1 604 ? -3.166 -18.922 24 1 80.31 604 TYR B CA 1
ATOM 9788 C C . TYR B 1 604 ? -3.955 -20.094 23.422 1 80.31 604 TYR B C 1
ATOM 9790 O O . TYR B 1 604 ? -3.971 -20.297 22.203 1 80.31 604 TYR B O 1
ATOM 9798 N N . VAL B 1 605 ? -4.555 -20.812 24.375 1 74.5 605 VAL B N 1
ATOM 9799 C CA . VAL B 1 605 ? -5.277 -22 23.953 1 74.5 605 VAL B CA 1
ATOM 9800 C C . VAL B 1 605 ? -6.719 -21.641 23.609 1 74.5 605 VAL B C 1
ATOM 9802 O O . VAL B 1 605 ? -7.41 -21 24.391 1 74.5 605 VAL B O 1
ATOM 9805 N N . ALA B 1 606 ? -7.035 -21.641 22.422 1 61 606 ALA B N 1
ATOM 9806 C CA . ALA B 1 606 ? -8.414 -21.359 22.031 1 61 606 ALA B CA 1
ATOM 9807 C C . ALA B 1 606 ? -9.391 -22.25 22.781 1 61 606 ALA B C 1
ATOM 9809 O O . ALA B 1 606 ? -9.203 -23.469 22.859 1 61 606 ALA B O 1
ATOM 9810 N N . LYS B 1 607 ? -10.164 -21.781 23.766 1 50.75 607 LYS B N 1
ATOM 9811 C CA . LYS B 1 607 ? -11.227 -22.594 24.375 1 50.75 607 LYS B CA 1
ATOM 9812 C C . LYS B 1 607 ? -12.07 -23.281 23.312 1 50.75 607 LYS B C 1
ATOM 9814 O O . LYS B 1 607 ? -12.367 -22.688 22.266 1 50.75 607 LYS B O 1
ATOM 9819 N N . LYS B 1 608 ? -12.289 -24.719 23.531 1 38.75 608 LYS B N 1
ATOM 9820 C CA . LYS B 1 608 ? -13.242 -25.562 22.812 1 38.75 608 LYS B CA 1
ATOM 9821 C C . LYS B 1 608 ? -14.562 -24.828 22.594 1 38.75 608 LYS B C 1
ATOM 9823 O O . LYS B 1 608 ? -15.234 -24.453 23.547 1 38.75 608 LYS B O 1
ATOM 9828 N N . ARG B 1 609 ? -14.844 -24.172 21.625 1 36.12 609 ARG B N 1
ATOM 9829 C CA . ARG B 1 609 ? -16.234 -23.859 21.297 1 36.12 609 ARG B CA 1
ATOM 9830 C C . ARG B 1 609 ? -17.109 -25.094 21.391 1 36.12 609 ARG B C 1
ATOM 9832 O O . ARG B 1 609 ? -16.781 -26.141 20.844 1 36.12 609 ARG B O 1
ATOM 9839 N N . SER B 1 610 ? -17.844 -25.25 22.516 1 29.95 610 SER B N 1
ATOM 9840 C CA . SER B 1 610 ? -19 -26.141 22.516 1 29.95 610 SER B CA 1
ATOM 9841 C C . SER B 1 610 ? -19.703 -26.109 21.172 1 29.95 610 SER B C 1
ATOM 9843 O O . SER B 1 610 ? -20.203 -25.062 20.75 1 29.95 610 SER B O 1
ATOM 9845 N N . ILE B 1 611 ? -19.344 -26.75 20.172 1 30.39 611 ILE B N 1
ATOM 9846 C CA . ILE B 1 611 ? -20.297 -27.219 19.156 1 30.39 611 ILE B CA 1
ATOM 9847 C C . ILE B 1 611 ? -21.562 -27.75 19.859 1 30.39 611 ILE B C 1
ATOM 9849 O O . ILE B 1 611 ? -21.562 -28.844 20.406 1 30.39 611 ILE B O 1
ATOM 9853 N N . GLY B 1 612 ? -22.25 -27.141 20.734 1 24.42 612 GLY B N 1
ATOM 9854 C CA . GLY B 1 612 ? -23.609 -27.594 20.984 1 24.42 612 GLY B CA 1
ATOM 9855 C C . GLY B 1 612 ? -24.5 -27.531 19.75 1 24.42 612 GLY B C 1
ATOM 9856 O O . GLY B 1 612 ? -24.812 -26.453 19.266 1 24.42 612 GLY B O 1
ATOM 9857 N N . VAL B 1 613 ? -24.438 -28.516 18.844 1 22.03 613 VAL B N 1
ATOM 9858 C CA . VAL B 1 613 ? -25.672 -29.078 18.297 1 22.03 613 VAL B CA 1
ATOM 9859 C C . VAL B 1 613 ? -26.594 -29.516 19.438 1 22.03 613 VAL B C 1
ATOM 9861 O O . VAL B 1 613 ? -26.297 -30.469 20.156 1 22.03 613 VAL B O 1
ATOM 9864 N N . LYS B 1 614 ? -27.266 -28.844 20.203 1 16.77 614 LYS B N 1
ATOM 9865 C CA . LYS B 1 614 ? -28.656 -29.25 20.359 1 16.77 614 LYS B CA 1
ATOM 9866 C C . LYS B 1 614 ? -29.484 -28.844 19.141 1 16.77 614 LYS B C 1
ATOM 9868 O O . LYS B 1 614 ? -29.312 -27.75 18.594 1 16.77 614 LYS B O 1
#

Radius of gyration: 32.06 Å; Cα contacts (8 Å, |Δi|>4): 2155; chains: 2; bounding box: 77×92×88 Å

Nearest PDB structures (foldseek):
  6txa-assembly1_A  TM=7.333E-01  e=6.904E-15  Homo sapiens
  4rxs-assembly1_B  TM=7.521E-01  e=2.310E-14  Homo sapiens
  5ao3-assembly1_C  TM=7.204E-01  e=9.749E-15  Homo sapiens
  6txe-assembly1_D  TM=7.200E-01  e=1.567E-14  Homo sapiens
  4mz7-assembly1_B  TM=7.096E-01  e=5.023E-14  Homo sapiens

Organism: NCBI:txid1090322

Foldseek 3Di:
DDDWDWDQAPLPGTATHDDLRVVVCPDQLLVLQQQAFPQALLCLVQVLRRGTVSSLLSQLLRLLLVLCVLQVHDPVLNVLLSSLSNLLQSQAFRSRVLLLLLCLQPVLLFAADPNDTDRHSLVSSLCCQQPVQCVDPVSQVCCCVPVVDGRNVSSNQSSCLNSQVLPPDPQSQSSCQNPNLDHSSLVRCLSVSCVRRVPCQFDQPSVLQSQQWYADPSHTAGHHPVLDPVNLVSSLVRSLRSLSSVLSCCVVGVVPQQNVQLSLLVSVLLSQQLVQCCVVPNSVVSSVVSSCSRRPDYNVNSLVSSCVRHDPVSVVSSVCSVVSQTWDWLAKDALVPDALLLQVLLVQQQVRSNLQVVLQVVLCVVLDQKGKDKDAFDDLNFAHWGDNRPDIDGSVFVDVSSVVSSLSRLQTIMITITHGPVCSVVDDSVVSHVVSNVSSVVVSVVSSLVVVVVAADQLLVLLLLLLLLQVLPWDDDVQKIKGKKFWFCLVVQVVLVVQCPDPLCVRNSVFDWDCPPVGTDTRVSVSSVSNCCSSPQKPKDWDWDDDPNDITIGIIITGALVSNVSSVVVCVSSVVSSVVSNVVCNVVVVVGDIDMDMDGPPVRHPPPPPPPPD/DDDWDWDQAPLPGTATHDDLRVVVCPDQLLVLQQQAFPQALLCLVQVLRRGTVSSLLSQLLRLLLVLCVLQVHDPVLNVLLSSLSNLLQSQAFRSRVLLLLLCLQPVLLFAADPNDTDRHSLVSSLCCQQPVQCVDPVSQVCCCVPVVDGRNVSSNQSSCLNSQVLPPDPQSQSSCQNPNLDHSSLVRCLSVSCVRRVPCLQDQPSVLQSQQWYADPSHTAGEHPVLDPVNLVSSLVRSLSSLSSVLSCCVVGVVPQQNVQLSLLVSVLLSQQLVQCCVVPNSVVSSVVSSCSRRPDYNVRSLVSSCVRHDPVSVVSSVCSVVSQTWDWLAKDALVPDALLLQVLLVQQQVRSNLQVVLQVVLCVVLDQKGKDKDAADDLNQAHWGDNRPDIDGSVFVDVSSVVSSLVRLQTIMITITHGPVCSVVDDSVVSHVVSNVCSVVVSVVSSLVVVVVAADQLLVLLLLLLLLQVVPWDDDVQKIKGKKFWAVLVVQVVLVVQCVDPLCVRNSVFDWDCPPVGTDTSVSVSSVSNCCSSVQKPKDWDWDDDPNDITIGIMITGALSSNVSSVVVCVSSVVSSVVSNVVCVVVVVVGHIDMDMDGPPVRHPPPPPPPPD

Sequence (1228 aa):
MRKPMIIHDPVHKTIILDEFEQMVLNTKHVQRLRNIQQLGLVDHVYPGANHTRFEHSIGTMHMASVIGRSLSLEDEDIRKIRLAGLLHDVGHSAFSHAVENVLKRNPQLQPVIEEKKFIKHEAFSKDIISRILPEDTYIAGYVESEFGTDAFDFFDEISKIATGDSISISKPYLAQVIAGDVDADRIDFLLRDSYHTGVSFGLIDVDQIISSLIIKDENIVLGSTDGSSYGNDMALTAAESMLISRAHHYTAIIHNPKTQAARVMLLYALEDALEQFKNKSGMDAAKDEIVRFFTEYDDGDLLNFIRSNASEKSLILLDNLREGRLYEPVARLSQKILRPSTRMSLSTIARHGVATKRLETRLAKELGDVLVDLTVASGVPKSMRIAMDDEDGFFYDESALANGLVRAISRQLSLTAFSHPDAVINKDSSAVLSELRRIVDDLSPRLLHYTREDQYLPIEGIILLFYAVHSIFVDEKPGFVSIPRLRHITWLYRTIQKLGTFPRLKNLFDYSFHERYRFPYSEKVFEDIQVLVAMGIVDEDLRYYEKDGRFRQSYEYVLTWEGVEYAGTLADAYRPEFEEMMSHLSMIKHSIKRDIVTIPSNRYVAKKRSIGVKMRKPMIIHDPVHKTIILDEFEQMVLNTKHVQRLRNIQQLGLVDHVYPGANHTRFEHSIGTMHMASVIGRSLSLEDEDIRKIRLAGLLHDVGHSAFSHAVENVLKRNPQLQPVIEEKKFIKHEAFSKDIISRILPEDTYIAGYVESEFGTDAFDFFDEISKIATGDSISISKPYLAQVIAGDVDADRIDFLLRDSYHTGVSFGLIDVDQIISSLIIKDENIVLGSTDGSSYGNDMALTAAESMLISRAHHYTAIIHNPKTQAARVMLLYALEDALEQFKNKSGMDAAKDEIVRFFTEYDDGDLLNFIRSNASEKSLILLDNLREGRLYEPVARLSQKILRPSTRMSLSTIARHGVATKRLETRLAKELGDVLVDLTVASGVPKSMRIAMDDEDGFFYDESALANGLVRAISRQLSLTAFSHPDAVINKDSSAVLSELRRIVDDLSPRLLHYTREDQYLPIEGIILLFYAVHSIFVDEKPGFVSIPRLRHITWLYRTIQKLGTFPRLKNLFDYSFHERYRFPYSEKVFEDIQVLVAMGIVDEDLRYYEKDGRFRQSYEYVLTWEGVEYAGTLADAYRPEFEEMMSHLSMIKHSIKRDIVTIPSNRYVAKKRSIGVK